Protein 1KBL (pdb70)

Solvent-accessible surface area: 34879 Å² total; per-residue (Å²): 89,87,24,12,40,64,3,88,73,5,58,43,103,50,83,82,32,4,0,6,29,1,2,14,9,1,19,0,34,93,44,66,14,50,18,9,50,0,0,2,0,0,7,97,0,1,62,44,6,61,110,39,62,98,122,23,36,122,79,0,49,67,30,0,35,114,10,3,66,35,0,30,133,101,52,66,74,138,13,6,35,66,96,44,6,5,6,0,7,1,31,1,2,3,62,22,34,4,15,28,22,47,36,39,2,23,0,0,0,0,10,69,83,0,1,64,2,15,8,146,129,46,62,44,62,56,0,0,19,6,0,4,10,11,0,0,31,27,8,0,37,16,20,55,108,8,63,74,54,86,0,54,146,37,14,69,56,12,18,137,135,87,52,36,151,80,40,69,70,8,62,17,98,18,3,85,104,0,4,96,84,0,20,56,18,7,101,151,45,44,159,44,106,101,1,20,43,109,19,101,82,0,0,9,16,0,0,90,9,4,0,132,21,13,38,21,102,68,14,21,18,20,7,65,33,59,53,16,41,8,117,64,4,1,0,0,3,0,7,19,20,17,14,3,0,40,16,122,80,0,2,11,3,20,0,9,2,2,29,0,12,77,0,119,114,34,25,21,8,8,3,5,20,17,0,4,29,54,26,0,65,27,10,79,56,119,20,44,77,2,75,73,1,93,121,72,30,79,112,7,22,128,81,0,50,67,37,0,55,84,0,8,143,67,43,91,10,0,0,7,0,33,2,5,2,28,106,42,116,6,46,0,36,6,1,37,81,4,82,40,1,0,57,0,7,0,65,0,1,1,33,0,27,92,86,64,36,8,69,49,75,52,0,0,60,78,6,87,5,82,11,1,62,24,23,15,79,66,66,17,30,86,68,23,45,193,90,22,102,79,20,17,62,26,65,38,0,0,34,31,32,0,12,0,45,0,22,7,50,8,115,41,0,63,48,6,74,120,167,68,42,88,0,0,0,0,52,88,56,6,31,32,115,13,2,62,1,0,100,11,10,64,0,0,0,0,23,39,5,1,32,8,4,21,2,0,25,8,0,3,42,47,7,18,6,0,0,0,28,0,53,123,1,151,39,69,123,168,53,82,29,1,104,3,69,75,118,50,7,43,60,16,57,73,0,0,0,16,1,71,66,0,87,0,6,106,26,70,12,102,61,79,81,20,94,55,60,44,17,1,85,90,0,2,94,16,0,54,128,32,35,102,4,111,0,19,1,34,2,23,52,48,123,52,0,86,44,0,35,144,10,20,5,61,1,0,0,15,0,125,0,22,46,1,0,82,74,96,75,16,20,64,38,0,29,87,2,8,13,19,139,44,69,117,35,46,49,118,2,1,80,70,0,23,87,69,0,39,36,33,0,47,43,2,8,130,12,0,110,36,88,46,3,0,0,30,7,7,15,5,4,10,42,77,1,1,2,110,60,116,128,71,12,42,102,3,4,160,89,45,71,54,78,57,69,82,0,84,62,48,10,95,125,31,115,40,201,100,69,45,99,17,66,29,3,0,74,3,13,51,65,54,32,7,6,2,81,6,1,0,55,0,0,0,24,0,0,4,29,3,73,109,112,61,52,71,89,14,58,1,20,0,0,2,2,3,0,10,52,59,143,38,1,84,94,1,35,66,24,0,49,128,18,0,77,80,0,24,166,96,61,73,27,121,16,108,30,70,0,0,0,6,0,5,22,31,116,0,0,87,36,0,46,31,0,0,99,31,0,53,13,1,0,0,4,0,61,28,0,0,24,30,53,60,63,30,23,102,140,92,0,55,182,61,17,64,68,74,19,140,61,87,110,44,79,35,42,7,2,35,56,4,35,76,114,25,0,0,116,22,0,88,51,0,6,140,61,0,62,112,52,71,109,51,1,110,0,0,0,5,2,56,0,1,1,18,31,26,0,0,61,21,0,38,122,22,29,11,40,11,0,0,0,46,17,79,61,0,2,7,0,22,0,4,0,0,23,1,25,61,82,88

Organism: Clostridium symbiosum (NCBI:txid1512)

Nearest PDB structures (foldseek):
  1kbl-assembly1_A  TM=1.001E+00  e=0.000E+00  [Clostridium] symbiosum
  1dik-assembly1_A  TM=9.945E-01  e=0.000E+00  [Clostridium] symbiosum
  1ggo-assembly1_A  TM=9.968E-01  e=0.000E+00  [Clostridium] symbiosum
  2r82-assembly1_A  TM=7.031E-01  e=0.000E+00  [Clostridium] symbiosum
  5jvn-assembly1_A  TM=7.095E-01  e=2.151E-92  Flaveria pringlei

CATH classification: 3.30.1490.20 (+5 more: 1.10.189.10, 3.50.30.10, 3.20.20.60)

Radius of gyration: 31.94 Å; Cα contacts (8 Å, |Δi|>4): 1907; chains: 1; bounding box: 61×63×100 Å

InterPro domains:
  IPR000121 PEP-utilising enzyme, C-terminal [PF02896] (520-869)
  IPR002192 Pyruvate phosphate dikinase, AMP/ATP-binding [PF01326] (17-293)
  IPR002192 Pyruvate phosphate dikinase, AMP/ATP-binding [PF01326] (303-349)
  IPR008279 PEP-utilising enzyme, mobile domain [PF00391] (422-503)
  IPR010121 Pyruvate, phosphate dikinase [PIRSF000853] (2-873)
  IPR010121 Pyruvate, phosphate dikinase [PTHR22931] (3-871)
  IPR010121 Pyruvate, phosphate dikinase [TIGR01828] (3-871)
  IPR013815 ATP-grasp fold, subdomain 1 [G3DSA:3.30.1490.20] (10-243)
  IPR015813 Pyruvate/Phosphoenolpyruvate kinase-like domain superfamily [SSF51621] (512-872)
  IPR018274 PEP-utilising enzyme, active site [PS00370] (450-461)
  IPR023151 PEP-utilising enzyme, conserved site [PS00742] (761-779)
  IPR036637 Phosphohistidine domain superfamily [SSF52009] (379-508)
  IPR040442 Pyruvate kinase-like domain superfamily [G3DSA:3.20.20.60] (532-874)

Structure (mmCIF, N/CA/C/O backbone):
data_1KBL
#
_entry.id   1KBL
#
_cell.length_a   89.837
_cell.length_b   58.838
_cell.length_c   102.949
_cell.angle_alpha   90.00
_cell.angle_beta   94.839
_cell.angle_gamma   90.00
#
_symmetry.space_group_name_H-M   'P 1 2 1'
#
loop_
_entity.id
_entity.type
_entity.pdbx_description
1 polymer 'PYRUVATE PHOSPHATE DIKINASE'
2 non-polymer 'AMMONIUM ION'
3 non-polymer 'SULFATE ION'
4 water water
#
loop_
_atom_site.group_PDB
_atom_site.id
_atom_site.type_symbol
_atom_site.label_atom_id
_atom_site.label_alt_id
_atom_site.label_comp_id
_atom_site.label_asym_id
_atom_site.label_entity_id
_atom_site.label_seq_id
_atom_site.pdbx_PDB_ins_code
_atom_site.Cartn_x
_atom_site.Cartn_y
_atom_site.Cartn_z
_atom_site.occupancy
_atom_site.B_iso_or_equiv
_atom_site.auth_seq_id
_atom_site.auth_comp_id
_atom_site.auth_asym_id
_atom_site.auth_atom_id
_atom_site.pdbx_PDB_model_num
ATOM 1 N N . ALA A 1 1 ? 9.930 34.997 -36.848 1.00 53.74 2 ALA A N 1
ATOM 2 C CA . ALA A 1 1 ? 10.962 35.592 -35.952 1.00 61.51 2 ALA A CA 1
ATOM 3 C C . ALA A 1 1 ? 12.318 35.579 -36.654 1.00 60.28 2 ALA A C 1
ATOM 4 O O . ALA A 1 1 ? 12.381 35.644 -37.878 1.00 65.33 2 ALA A O 1
ATOM 6 N N . LYS A 1 2 ? 13.396 35.542 -35.871 1.00 64.10 3 LYS A N 1
ATOM 7 C CA . LYS A 1 2 ? 14.767 35.436 -36.411 1.00 55.98 3 LYS A CA 1
ATOM 8 C C . LYS A 1 2 ? 15.279 34.067 -35.935 1.00 46.78 3 LYS A C 1
ATOM 9 O O . LYS A 1 2 ? 15.561 33.906 -34.767 1.00 39.17 3 LYS A O 1
ATOM 15 N N . TRP A 1 3 ? 15.367 33.102 -36.844 1.00 38.37 4 TRP A N 1
ATOM 16 C CA . TRP A 1 3 ? 15.768 31.719 -36.551 1.00 41.95 4 TRP A CA 1
ATOM 17 C C . TRP A 1 3 ? 17.227 31.343 -36.898 1.00 42.27 4 TRP A C 1
ATOM 18 O O . TRP A 1 3 ? 17.626 30.202 -36.688 1.00 39.46 4 TRP A O 1
ATOM 29 N N . VAL A 1 4 ? 17.997 32.279 -37.446 1.00 41.93 5 VAL A N 1
ATOM 30 C CA . VAL A 1 4 ? 19.363 31.977 -37.872 1.00 35.36 5 VAL A CA 1
ATOM 31 C C . VAL A 1 4 ? 20.313 33.138 -37.568 1.00 41.95 5 VAL A C 1
ATOM 32 O O . VAL A 1 4 ? 20.016 34.298 -37.847 1.00 47.66 5 VAL A O 1
ATOM 36 N N . TYR A 1 5 ? 21.453 32.829 -36.971 1.00 31.20 6 TYR A N 1
ATOM 37 C CA . TYR A 1 5 ? 22.433 33.853 -36.651 1.00 34.42 6 TYR A CA 1
ATOM 38 C C . TYR A 1 5 ? 23.749 33.461 -37.258 1.00 45.32 6 TYR A C 1
ATOM 39 O O . TYR A 1 5 ? 24.059 32.263 -37.372 1.00 40.64 6 TYR A O 1
ATOM 48 N N . LYS A 1 6 ? 24.494 34.464 -37.702 1.00 42.19 7 LYS A N 1
ATOM 49 C CA . LYS A 1 6 ? 25.806 34.242 -38.268 1.00 44.00 7 LYS A CA 1
ATOM 50 C C . LYS A 1 6 ? 26.659 34.115 -37.019 1.00 41.71 7 LYS A C 1
ATOM 51 O O . LYS A 1 6 ? 26.234 34.543 -35.953 1.00 36.34 7 LYS A O 1
ATOM 57 N N . PHE A 1 7 ? 27.859 33.555 -37.156 1.00 44.66 8 PHE A N 1
ATOM 58 C CA . PHE A 1 7 ? 28.728 33.373 -36.013 1.00 34.63 8 PHE A CA 1
ATOM 59 C C . PHE A 1 7 ? 29.068 34.701 -35.438 1.00 39.13 8 PHE A C 1
ATOM 60 O O . PHE A 1 7 ? 29.130 34.867 -34.199 1.00 34.73 8 PHE A O 1
ATOM 68 N N . GLU A 1 8 ? 29.286 35.653 -36.341 1.00 37.46 9 GLU A N 1
ATOM 69 C CA . GLU A 1 8 ? 29.665 37.009 -35.929 1.00 44.81 9 GLU A CA 1
ATOM 70 C C . GLU A 1 8 ? 28.579 37.708 -35.080 1.00 41.52 9 GLU A C 1
ATOM 71 O O . GLU A 1 8 ? 28.878 38.587 -34.287 1.00 49.15 9 GLU A O 1
ATOM 77 N N . GLU A 1 9 ? 27.328 37.269 -35.220 1.00 42.42 10 GLU A N 1
ATOM 78 C CA . GLU A 1 9 ? 26.217 37.851 -34.467 1.00 43.90 10 GLU A CA 1
ATOM 79 C C . GLU A 1 9 ? 26.005 37.221 -33.091 1.00 50.44 10 GLU A C 1
ATOM 80 O O . GLU A 1 9 ? 25.069 37.584 -32.385 1.00 45.31 10 GLU A O 1
ATOM 86 N N . GLY A 1 10 ? 26.848 36.265 -32.702 1.00 49.16 11 GLY A N 1
ATOM 87 C CA . GLY A 1 10 ? 26.639 35.651 -31.407 1.00 50.37 11 GLY A CA 1
ATOM 88 C C . GLY A 1 10 ? 27.796 35.765 -30.444 1.00 44.88 11 GLY A C 1
ATOM 89 O O . GLY A 1 10 ? 28.815 36.358 -30.759 1.00 49.27 11 GLY A O 1
ATOM 90 N N . ASN A 1 11 ? 27.608 35.217 -29.250 1.00 46.07 12 ASN A N 1
ATOM 91 C CA . ASN A 1 11 ? 28.635 35.171 -28.206 1.00 47.40 12 ASN A CA 1
ATOM 92 C C . ASN A 1 11 ? 28.283 34.069 -27.200 1.00 51.85 12 ASN A C 1
ATOM 93 O O . ASN A 1 11 ? 27.212 33.431 -27.293 1.00 42.40 12 ASN A O 1
ATOM 98 N N . ALA A 1 12 ? 29.198 33.867 -26.247 1.00 47.23 13 ALA A N 1
ATOM 99 C CA . ALA A 1 12 ? 29.043 32.859 -25.197 1.00 54.13 13 ALA A CA 1
ATOM 100 C C . ALA A 1 12 ? 27.772 33.042 -24.352 1.00 51.94 13 ALA A C 1
ATOM 101 O O . ALA A 1 12 ? 27.226 32.072 -23.838 1.00 52.62 13 ALA A O 1
ATOM 103 N N . SER A 1 13 ? 27.286 34.275 -24.223 1.00 50.19 14 SER A N 1
ATOM 104 C CA . SER A 1 13 ? 26.104 34.504 -23.403 1.00 48.36 14 SER A CA 1
ATOM 105 C C . SER A 1 13 ? 24.802 33.994 -24.042 1.00 46.55 14 SER A C 1
ATOM 106 O O . SER A 1 13 ? 23.818 33.773 -23.345 1.00 49.16 14 SER A O 1
ATOM 109 N N . MET A 1 14 ? 24.810 33.809 -25.361 1.00 41.27 15 MET A N 1
ATOM 110 C CA . MET A 1 14 ? 23.635 33.373 -26.123 1.00 42.54 15 MET A CA 1
ATOM 111 C C . MET A 1 14 ? 23.514 31.843 -26.235 1.00 37.37 15 MET A C 1
ATOM 112 O O . MET A 1 14 ? 22.850 31.298 -27.109 1.00 44.06 15 MET A O 1
ATOM 117 N N . ARG A 1 15 ? 24.190 31.177 -25.320 1.00 36.18 16 ARG A N 1
ATOM 118 C CA . ARG A 1 15 ? 24.213 29.735 -25.274 1.00 36.48 16 ARG A CA 1
ATOM 119 C C . ARG A 1 15 ? 22.871 29.036 -25.341 1.00 39.35 16 ARG A C 1
ATOM 120 O O . ARG A 1 15 ? 22.708 28.061 -26.077 1.00 38.39 16 ARG A O 1
ATOM 128 N N . ASN A 1 16 ? 21.901 29.525 -24.574 1.00 39.11 17 ASN A N 1
ATOM 129 C CA . ASN A 1 16 ? 20.594 28.898 -24.562 1.00 31.96 17 ASN A CA 1
ATOM 130 C C . ASN A 1 16 ? 19.946 28.948 -25.926 1.00 31.29 17 ASN A C 1
ATOM 131 O O . ASN A 1 16 ? 19.177 28.077 -26.265 1.00 27.96 17 ASN A O 1
ATOM 136 N N . LEU A 1 17 ? 20.276 29.950 -26.731 1.00 34.06 18 LEU A N 1
ATOM 137 C CA . LEU A 1 17 ? 19.683 30.067 -28.074 1.00 33.56 18 LEU A CA 1
ATOM 138 C C . LEU A 1 17 ? 20.531 29.435 -29.182 1.00 26.48 18 LEU A C 1
ATOM 139 O O . LEU A 1 17 ? 20.005 28.902 -30.146 1.00 29.16 18 LEU A O 1
ATOM 144 N N . LEU A 1 18 ? 21.850 29.512 -29.054 1.00 28.94 19 LEU A N 1
ATOM 145 C CA . LEU A 1 18 ? 22.703 29.026 -30.094 1.00 27.71 19 LEU A CA 1
ATOM 146 C C . LEU A 1 18 ? 23.199 27.623 -29.781 1.00 36.65 19 LEU A C 1
ATOM 147 O O . LEU A 1 18 ? 23.694 26.938 -30.670 1.00 32.63 19 LEU A O 1
ATOM 152 N N . GLY A 1 19 ? 23.016 27.193 -28.532 1.00 35.08 20 GLY A N 1
ATOM 153 C CA . GLY A 1 19 ? 23.523 25.893 -28.108 1.00 37.85 20 GLY A CA 1
ATOM 154 C C . GLY A 1 19 ? 24.993 26.110 -27.736 1.00 37.85 20 GLY A C 1
ATOM 155 O O . GLY A 1 19 ? 25.562 27.102 -28.147 1.00 27.66 20 GLY A O 1
ATOM 156 N N . GLY A 1 20 ? 25.624 25.222 -26.968 1.00 32.03 21 GLY A N 1
ATOM 157 C CA . GLY A 1 20 ? 27.009 25.458 -26.603 1.00 22.06 21 GLY A CA 1
ATOM 158 C C . GLY A 1 20 ? 27.957 25.470 -27.794 1.00 26.52 21 GLY A C 1
ATOM 159 O O . GLY A 1 20 ? 28.829 26.297 -27.851 1.00 28.32 21 GLY A O 1
ATOM 160 N N . LYS A 1 21 ? 27.777 24.592 -28.771 1.00 24.75 22 LYS A N 1
ATOM 161 C CA . LYS A 1 21 ? 28.697 24.593 -29.920 1.00 24.50 22 LYS A CA 1
ATOM 162 C C . LYS A 1 21 ? 28.584 25.904 -30.696 1.00 27.09 22 LYS A C 1
ATOM 163 O O . LYS A 1 21 ? 29.599 26.491 -31.043 1.00 27.16 22 LYS A O 1
ATOM 169 N N . GLY A 1 22 ? 27.355 26.348 -30.996 1.00 27.28 23 GLY A N 1
ATOM 170 C CA . GLY A 1 22 ? 27.194 27.612 -31.704 1.00 28.68 23 GLY A CA 1
ATOM 171 C C . GLY A 1 22 ? 27.732 28.796 -30.928 1.00 31.13 23 GLY A C 1
ATOM 172 O O . GLY A 1 22 ? 28.378 29.673 -31.506 1.00 35.81 23 GLY A O 1
ATOM 173 N N . CYS A 1 23 ? 27.517 28.848 -29.613 1.00 27.35 24 CYS A N 1
ATOM 174 C CA . CYS A 1 23 ? 28.014 30.014 -28.929 1.00 24.28 24 CYS A CA 1
ATOM 175 C C . CYS A 1 23 ? 29.511 30.017 -28.868 1.00 33.96 24 CYS A C 1
ATOM 176 O O . CYS A 1 23 ? 30.128 31.103 -28.877 1.00 24.61 24 CYS A O 1
ATOM 179 N N . ASN A 1 24 ? 30.124 28.824 -28.826 1.00 19.59 25 ASN A N 1
ATOM 180 C CA . ASN A 1 24 ? 31.586 28.748 -28.818 1.00 20.91 25 ASN A CA 1
ATOM 181 C C . ASN A 1 24 ? 32.152 29.049 -30.210 1.00 21.93 25 ASN A C 1
ATOM 182 O O . ASN A 1 24 ? 33.228 29.633 -30.340 1.00 31.90 25 ASN A O 1
ATOM 187 N N . LEU A 1 25 ? 31.447 28.667 -31.257 1.00 25.01 26 LEU A N 1
ATOM 188 C CA . LEU A 1 25 ? 31.930 29.022 -32.579 1.00 26.94 26 LEU A CA 1
ATOM 189 C C . LEU A 1 25 ? 31.911 30.571 -32.686 1.00 31.28 26 LEU A C 1
ATOM 190 O O . LEU A 1 25 ? 32.833 31.183 -33.231 1.00 30.42 26 LEU A O 1
ATOM 195 N N . ALA A 1 26 ? 30.868 31.185 -32.146 1.00 36.92 27 ALA A N 1
ATOM 196 C CA . ALA A 1 26 ? 30.689 32.646 -32.179 1.00 29.13 27 ALA A CA 1
ATOM 197 C C . ALA A 1 26 ? 31.815 33.326 -31.427 1.00 34.06 27 ALA A C 1
ATOM 198 O O . ALA A 1 26 ? 32.478 34.233 -31.919 1.00 39.04 27 ALA A O 1
ATOM 200 N N . GLU A 1 27 ? 32.042 32.842 -30.219 1.00 37.46 28 GLU A N 1
ATOM 201 C CA . GLU A 1 27 ? 33.058 33.366 -29.347 1.00 35.46 28 GLU A CA 1
ATOM 202 C C . GLU A 1 27 ? 34.479 33.306 -29.957 1.00 39.47 28 GLU A C 1
ATOM 203 O O . GLU A 1 27 ? 35.288 34.249 -29.798 1.00 36.04 28 GLU A O 1
ATOM 209 N N . MET A 1 28 ? 34.801 32.221 -30.668 1.00 35.97 29 MET A N 1
ATOM 210 C CA . MET A 1 28 ? 36.127 32.105 -31.278 1.00 34.50 29 MET A CA 1
ATOM 211 C C . MET A 1 28 ? 36.163 33.027 -32.474 1.00 29.36 29 MET A C 1
ATOM 212 O O . MET A 1 28 ? 37.222 33.474 -32.880 1.00 31.76 29 MET A O 1
ATOM 217 N N . THR A 1 29 ? 35.011 33.247 -33.095 1.00 29.80 30 THR A N 1
ATOM 218 C CA . THR A 1 29 ? 34.985 34.158 -34.235 1.00 40.96 30 THR A CA 1
ATOM 219 C C . THR A 1 29 ? 35.347 35.554 -33.705 1.00 37.69 30 THR A C 1
ATOM 220 O O . THR A 1 29 ? 36.211 36.215 -34.245 1.00 40.97 30 THR A O 1
ATOM 224 N N . ILE A 1 30 ? 34.692 35.951 -32.619 1.00 40.64 31 ILE A N 1
ATOM 225 C CA . ILE A 1 30 ? 34.881 37.235 -31.925 1.00 36.61 31 ILE A CA 1
ATOM 226 C C . ILE A 1 30 ? 36.336 37.425 -31.560 1.00 41.65 31 ILE A C 1
ATOM 227 O O . ILE A 1 30 ? 36.837 38.540 -31.492 1.00 42.94 31 ILE A O 1
ATOM 232 N N . LEU A 1 31 ? 37.031 36.320 -31.319 1.00 42.78 32 LEU A N 1
ATOM 233 C CA . LEU A 1 31 ? 38.447 36.391 -30.960 1.00 37.13 32 LEU A CA 1
ATOM 234 C C . LEU A 1 31 ? 39.314 36.477 -32.208 1.00 35.02 32 LEU A C 1
ATOM 235 O O . LEU A 1 31 ? 40.531 36.612 -32.091 1.00 43.64 32 LEU A O 1
ATOM 240 N N . GLY A 1 32 ? 38.714 36.380 -33.401 1.00 27.07 33 GLY A N 1
ATOM 241 C CA . GLY A 1 32 ? 39.548 36.479 -34.594 1.00 25.84 33 GLY A CA 1
ATOM 242 C C . GLY A 1 32 ? 40.272 35.181 -34.967 1.00 44.46 33 GLY A C 1
ATOM 243 O O . GLY A 1 32 ? 41.185 35.181 -35.803 1.00 36.47 33 GLY A O 1
ATOM 244 N N . MET A 1 33 ? 39.848 34.056 -34.379 1.00 36.73 34 MET A N 1
ATOM 245 C CA . MET A 1 33 ? 40.505 32.787 -34.687 1.00 39.26 34 MET A CA 1
ATOM 246 C C . MET A 1 33 ? 40.176 32.250 -36.082 1.00 32.82 34 MET A C 1
ATOM 247 O O . MET A 1 33 ? 39.146 32.586 -36.689 1.00 35.70 34 MET A O 1
ATOM 252 N N . PRO A 1 34 ? 41.061 31.415 -36.618 1.00 34.90 35 PRO A N 1
ATOM 253 C CA . PRO A 1 34 ? 40.889 30.820 -37.938 1.00 32.72 35 PRO A CA 1
ATOM 254 C C . PRO A 1 34 ? 39.803 29.773 -37.863 1.00 38.67 35 PRO A C 1
ATOM 255 O O . PRO A 1 34 ? 40.087 28.557 -37.818 1.00 36.76 35 PRO A O 1
ATOM 259 N N . ILE A 1 35 ? 38.571 30.271 -37.843 1.00 34.49 36 ILE A N 1
ATOM 260 C CA . ILE A 1 35 ? 37.364 29.479 -37.804 1.00 38.55 36 ILE A CA 1
ATOM 261 C C . ILE A 1 35 ? 36.619 29.645 -39.124 1.00 39.80 36 ILE A C 1
ATOM 262 O O . ILE A 1 35 ? 36.298 30.749 -39.526 1.00 35.97 36 ILE A O 1
ATOM 267 N N . PRO A 1 36 ? 36.299 28.549 -39.786 1.00 29.91 37 PRO A N 1
ATOM 268 C CA . PRO A 1 36 ? 35.572 28.637 -41.060 1.00 27.10 37 PRO A CA 1
ATOM 269 C C . PRO A 1 36 ? 34.222 29.237 -40.708 1.00 33.79 37 PRO A C 1
ATOM 270 O O . PRO A 1 36 ? 33.597 28.852 -39.691 1.00 29.30 37 PRO A O 1
ATOM 274 N N . GLN A 1 37 ? 33.775 30.169 -41.541 1.00 39.81 38 GLN A N 1
ATOM 275 C CA . GLN A 1 37 ? 32.520 30.874 -41.353 1.00 33.76 38 GLN A CA 1
ATOM 276 C C . GLN A 1 37 ? 31.272 30.036 -41.486 1.00 32.57 38 GLN A C 1
ATOM 277 O O . GLN A 1 37 ? 31.210 29.078 -42.260 1.00 38.43 38 GLN A O 1
ATOM 283 N N . GLY A 1 38 ? 30.251 30.401 -40.729 1.00 33.12 39 GLY A N 1
ATOM 284 C CA . GLY A 1 38 ? 29.027 29.649 -40.833 1.00 31.61 39 GLY A CA 1
ATOM 285 C C . GLY A 1 38 ? 27.974 30.307 -40.014 1.00 35.89 39 GLY A C 1
ATOM 286 O O . GLY A 1 38 ? 28.141 31.464 -39.563 1.00 35.21 39 GLY A O 1
ATOM 287 N N . PHE A 1 39 ? 26.896 29.575 -39.795 1.00 31.64 40 PHE A N 1
ATOM 288 C CA . PHE A 1 39 ? 25.801 30.136 -39.031 1.00 33.53 40 PHE A CA 1
ATOM 289 C C . PHE A 1 39 ? 25.100 29.093 -38.226 1.00 34.46 40 PHE A C 1
ATOM 290 O O . PHE A 1 39 ? 25.301 27.892 -38.452 1.00 33.67 40 PHE A O 1
ATOM 298 N N . THR A 1 40 ? 24.209 29.544 -37.349 1.00 31.43 41 THR A N 1
ATOM 299 C CA . THR A 1 40 ? 23.474 28.668 -36.486 1.00 29.54 41 THR A CA 1
ATOM 300 C C . THR A 1 40 ? 21.959 28.810 -36.589 1.00 36.57 41 THR A C 1
ATOM 301 O O . THR A 1 40 ? 21.433 29.927 -36.570 1.00 30.91 41 THR A O 1
ATOM 305 N N . VAL A 1 41 ? 21.271 27.679 -36.739 1.00 24.36 42 VAL A N 1
ATOM 306 C CA . VAL A 1 41 ? 19.804 27.635 -36.736 1.00 33.17 42 VAL A CA 1
ATOM 307 C C . VAL A 1 41 ? 19.588 27.385 -35.235 1.00 37.61 42 VAL A C 1
ATOM 308 O O . VAL A 1 41 ? 20.048 26.364 -34.699 1.00 34.16 42 VAL A O 1
ATOM 312 N N . THR A 1 42 ? 18.872 28.290 -34.574 1.00 38.15 43 THR A N 1
ATOM 313 C CA . THR A 1 42 ? 18.644 28.249 -33.103 1.00 34.27 43 THR A CA 1
ATOM 314 C C . THR A 1 42 ? 17.840 27.107 -32.468 1.00 30.79 43 THR A C 1
ATOM 315 O O . THR A 1 42 ? 17.112 26.371 -33.121 1.00 27.10 43 THR A O 1
ATOM 319 N N . THR A 1 43 ? 17.991 26.983 -31.155 1.00 30.51 44 THR A N 1
ATOM 320 C CA . THR A 1 43 ? 17.245 26.007 -30.408 1.00 27.09 44 THR A CA 1
ATOM 321 C C . THR A 1 43 ? 15.762 26.320 -30.499 1.00 36.62 44 THR A C 1
ATOM 322 O O . THR A 1 43 ? 14.942 25.414 -30.465 1.00 30.73 44 THR A O 1
ATOM 326 N N . GLU A 1 44 ? 15.424 27.600 -30.624 1.00 33.97 45 GLU A N 1
ATOM 327 C CA . GLU A 1 44 ? 14.017 27.991 -30.765 1.00 38.62 45 GLU A CA 1
ATOM 328 C C . GLU A 1 44 ? 13.408 27.437 -32.046 1.00 37.12 45 GLU A C 1
ATOM 329 O O . GLU A 1 44 ? 12.234 27.023 -32.060 1.00 33.78 45 GLU A O 1
ATOM 335 N N . ALA A 1 45 ? 14.222 27.375 -33.107 1.00 34.49 46 ALA A N 1
ATOM 336 C CA . ALA A 1 45 ? 13.784 26.826 -34.389 1.00 32.03 46 ALA A CA 1
ATOM 337 C C . ALA A 1 45 ? 13.374 25.367 -34.168 1.00 38.45 46 ALA A C 1
ATOM 338 O O . ALA A 1 45 ? 12.425 24.877 -34.810 1.00 34.54 46 ALA A O 1
ATOM 340 N N . CYS A 1 46 ? 14.075 24.689 -33.243 1.00 35.46 47 CYS A N 1
ATOM 341 C CA . CYS A 1 46 ? 13.791 23.278 -32.922 1.00 33.19 47 CYS A CA 1
ATOM 342 C C . CYS A 1 46 ? 12.434 23.166 -32.179 1.00 32.99 47 CYS A C 1
ATOM 343 O O . CYS A 1 46 ? 11.654 22.208 -32.350 1.00 33.61 47 CYS A O 1
ATOM 346 N N . THR A 1 47 ? 12.145 24.148 -31.348 1.00 33.01 48 THR A N 1
ATOM 347 C CA . THR A 1 47 ? 10.883 24.100 -30.594 1.00 38.08 48 THR A CA 1
ATOM 348 C C . THR A 1 47 ? 9.768 24.372 -31.624 1.00 37.75 48 THR A C 1
ATOM 349 O O . THR A 1 47 ? 8.758 23.670 -31.681 1.00 38.60 48 THR A O 1
ATOM 353 N N . GLU A 1 48 ? 10.008 25.359 -32.476 1.00 38.37 49 GLU A N 1
ATOM 354 C CA . GLU A 1 48 ? 9.084 25.721 -33.562 1.00 44.12 49 GLU A CA 1
ATOM 355 C C . GLU A 1 48 ? 8.777 24.495 -34.470 1.00 44.19 49 GLU A C 1
ATOM 356 O O . GLU A 1 48 ? 7.635 24.233 -34.841 1.00 42.05 49 GLU A O 1
ATOM 362 N N . TYR A 1 49 ? 9.812 23.743 -34.824 1.00 36.94 50 TYR A N 1
ATOM 363 C CA . TYR A 1 49 ? 9.651 22.542 -35.630 1.00 38.24 50 TYR A CA 1
ATOM 364 C C . TYR A 1 49 ? 8.697 21.606 -34.903 1.00 33.50 50 TYR A C 1
ATOM 365 O O . TYR A 1 49 ? 7.798 21.027 -35.496 1.00 38.85 50 TYR A O 1
ATOM 374 N N . TYR A 1 50 ? 8.891 21.490 -33.595 1.00 36.91 51 TYR A N 1
ATOM 375 C CA . TYR A 1 50 ? 8.058 20.623 -32.784 1.00 41.65 51 TYR A CA 1
ATOM 376 C C . TYR A 1 50 ? 6.637 21.150 -32.565 1.00 42.71 51 TYR A C 1
ATOM 377 O O . TYR A 1 50 ? 5.690 20.379 -32.371 1.00 37.75 51 TYR A O 1
ATOM 386 N N . ASN A 1 51 ? 6.482 22.468 -32.628 1.00 51.83 52 ASN A N 1
ATOM 387 C CA . ASN A 1 51 ? 5.163 23.077 -32.484 1.00 50.03 52 ASN A CA 1
ATOM 388 C C . ASN A 1 51 ? 4.405 23.141 -33.812 1.00 50.74 52 ASN A C 1
ATOM 389 O O . ASN A 1 51 ? 3.280 23.656 -33.868 1.00 47.96 52 ASN A O 1
ATOM 394 N N . SER A 1 52 ? 5.007 22.628 -34.879 1.00 39.19 53 SER A N 1
ATOM 395 C CA . SER A 1 52 ? 4.357 22.674 -36.185 1.00 39.43 53 SER A CA 1
ATOM 396 C C . SER A 1 52 ? 4.133 21.279 -36.703 1.00 42.68 53 SER A C 1
ATOM 397 O O . SER A 1 52 ? 4.196 21.017 -37.905 1.00 46.48 53 SER A O 1
ATOM 400 N N . GLY A 1 53 ? 3.864 20.374 -35.781 1.00 42.76 54 GLY A N 1
ATOM 401 C CA . GLY A 1 53 ? 3.656 19.009 -36.192 1.00 39.14 54 GLY A CA 1
ATOM 402 C C . GLY A 1 53 ? 4.896 18.550 -36.909 1.00 46.99 54 GLY A C 1
ATOM 403 O O . GLY A 1 53 ? 4.803 18.266 -38.093 1.00 47.33 54 GLY A O 1
ATOM 404 N N . LYS A 1 54 ? 6.036 18.525 -36.197 1.00 47.92 55 LYS A N 1
ATOM 405 C CA . LYS A 1 54 ? 7.356 18.079 -36.694 1.00 46.75 55 LYS A CA 1
ATOM 406 C C . LYS A 1 54 ? 7.637 18.374 -38.164 1.00 44.11 55 LYS A C 1
ATOM 407 O O . LYS A 1 54 ? 7.765 17.458 -38.995 1.00 44.58 55 LYS A O 1
ATOM 413 N N . GLN A 1 55 ? 7.736 19.668 -38.464 1.00 46.98 56 GLN A N 1
ATOM 414 C CA . GLN A 1 55 ? 7.980 20.171 -39.810 1.00 45.01 56 GLN A CA 1
ATOM 415 C C . GLN A 1 55 ? 8.670 21.525 -39.790 1.00 46.14 56 GLN A C 1
ATOM 416 O O . GLN A 1 55 ? 8.396 22.356 -38.924 1.00 42.34 56 GLN A O 1
ATOM 422 N N . ILE A 1 56 ? 9.565 21.752 -40.748 1.00 40.09 57 ILE A N 1
ATOM 423 C CA . ILE A 1 56 ? 10.250 23.041 -40.842 1.00 52.71 57 ILE A CA 1
ATOM 424 C C . ILE A 1 56 ? 9.282 24.028 -41.475 1.00 48.11 57 ILE A C 1
ATOM 425 O O . ILE A 1 56 ? 8.729 23.750 -42.536 1.00 49.41 57 ILE A O 1
ATOM 430 N N . THR A 1 57 ? 9.082 25.169 -40.827 1.00 46.92 58 THR A N 1
ATOM 431 C CA . THR A 1 57 ? 8.179 26.165 -41.358 1.00 51.56 58 THR A CA 1
ATOM 432 C C . THR A 1 57 ? 8.840 26.918 -42.470 1.00 50.56 58 THR A C 1
ATOM 433 O O . THR A 1 57 ? 10.056 27.008 -42.540 1.00 53.05 58 THR A O 1
ATOM 437 N N . GLN A 1 58 ? 8.008 27.479 -43.334 1.00 56.23 59 GLN A N 1
ATOM 438 C CA . GLN A 1 58 ? 8.464 28.233 -44.488 1.00 53.28 59 GLN A CA 1
ATOM 439 C C . GLN A 1 58 ? 9.468 29.302 -44.132 1.00 46.93 59 GLN A C 1
ATOM 440 O O . GLN A 1 58 ? 10.480 29.465 -44.815 1.00 42.10 59 GLN A O 1
ATOM 446 N N . GLU A 1 59 ? 9.175 30.033 -43.065 1.00 46.27 60 GLU A N 1
ATOM 447 C CA . GLU A 1 59 ? 10.023 31.133 -42.610 1.00 48.88 60 GLU A CA 1
ATOM 448 C C . GLU A 1 59 ? 11.424 30.667 -42.223 1.00 50.38 60 GLU A C 1
ATOM 449 O O . GLU A 1 59 ? 12.426 31.324 -42.516 1.00 46.36 60 GLU A O 1
ATOM 455 N N . ILE A 1 60 ? 11.492 29.514 -41.574 1.00 49.30 61 ILE A N 1
ATOM 456 C CA . ILE A 1 60 ? 12.783 29.014 -41.148 1.00 49.20 61 ILE A CA 1
ATOM 457 C C . ILE A 1 60 ? 13.624 28.615 -42.340 1.00 47.22 61 ILE A C 1
ATOM 458 O O . ILE A 1 60 ? 14.780 29.032 -42.474 1.00 54.14 61 ILE A O 1
ATOM 463 N N . GLN A 1 61 ? 13.044 27.821 -43.216 1.00 49.01 62 GLN A N 1
ATOM 464 C CA . GLN A 1 61 ? 13.771 27.411 -44.390 1.00 41.50 62 GLN A CA 1
ATOM 465 C C . GLN A 1 61 ? 14.232 28.632 -45.183 1.00 45.10 62 GLN A C 1
ATOM 466 O O . GLN A 1 61 ? 15.378 28.710 -45.671 1.00 38.62 62 GLN A O 1
ATOM 472 N N . ASP A 1 62 ? 13.344 29.615 -45.293 1.00 45.92 63 ASP A N 1
ATOM 473 C CA . ASP A 1 62 ? 13.716 30.818 -46.010 1.00 42.55 63 ASP A CA 1
ATOM 474 C C . ASP A 1 62 ? 14.979 31.379 -45.387 1.00 40.93 63 ASP A C 1
ATOM 475 O O . ASP A 1 62 ? 15.909 31.781 -46.091 1.00 43.85 63 ASP A O 1
ATOM 480 N N . GLN A 1 63 ? 15.018 31.415 -44.062 1.00 39.00 64 GLN A N 1
ATOM 481 C CA . GLN A 1 63 ? 16.168 32.007 -43.408 1.00 41.08 64 GLN A CA 1
ATOM 482 C C . GLN A 1 63 ? 17.475 31.217 -43.458 1.00 39.15 64 GLN A C 1
ATOM 483 O O . GLN A 1 63 ? 18.566 31.804 -43.383 1.00 38.66 64 GLN A O 1
ATOM 489 N N . ILE A 1 64 ? 17.344 29.899 -43.569 1.00 40.07 65 ILE A N 1
ATOM 490 C CA . ILE A 1 64 ? 18.471 29.006 -43.716 1.00 37.61 65 ILE A CA 1
ATOM 491 C C . ILE A 1 64 ? 19.094 29.302 -45.086 1.00 39.46 65 ILE A C 1
ATOM 492 O O . ILE A 1 64 ? 20.298 29.580 -45.202 1.00 40.21 65 ILE A O 1
ATOM 497 N N . PHE A 1 65 ? 18.262 29.236 -46.126 1.00 37.54 66 PHE A N 1
ATOM 498 C CA . PHE A 1 65 ? 18.746 29.474 -47.491 1.00 41.87 66 PHE A CA 1
ATOM 499 C C . PHE A 1 65 ? 19.318 30.876 -47.616 1.00 43.91 66 PHE A C 1
ATOM 500 O O . PHE A 1 65 ? 20.325 31.093 -48.275 1.00 49.86 66 PHE A O 1
ATOM 508 N N . GLU A 1 66 ? 18.691 31.837 -46.969 1.00 47.29 67 GLU A N 1
ATOM 509 C CA . GLU A 1 66 ? 19.236 33.178 -47.026 1.00 47.47 67 GLU A CA 1
ATOM 510 C C . GLU A 1 66 ? 20.687 33.125 -46.555 1.00 47.30 67 GLU A C 1
ATOM 511 O O . GLU A 1 66 ? 21.581 33.587 -47.277 1.00 47.82 67 GLU A O 1
ATOM 517 N N . ALA A 1 67 ? 20.918 32.569 -45.347 1.00 41.89 68 ALA A N 1
ATOM 518 C CA . ALA A 1 67 ? 22.274 32.520 -44.767 1.00 36.21 68 ALA A CA 1
ATOM 519 C C . ALA A 1 67 ? 23.234 31.748 -45.673 1.00 39.01 68 ALA A C 1
ATOM 520 O O . ALA A 1 67 ? 24.411 32.117 -45.820 1.00 41.72 68 ALA A O 1
ATOM 522 N N . ILE A 1 68 ? 22.722 30.690 -46.295 1.00 35.33 69 ILE A N 1
ATOM 523 C CA . ILE A 1 68 ? 23.520 29.923 -47.229 1.00 40.63 69 ILE A CA 1
ATOM 524 C C . ILE A 1 68 ? 23.980 30.896 -48.314 1.00 43.51 69 ILE A C 1
ATOM 525 O O . ILE A 1 68 ? 25.137 30.882 -48.729 1.00 38.01 69 ILE A O 1
ATOM 530 N N . THR A 1 69 ? 23.081 31.777 -48.750 1.00 41.97 70 TH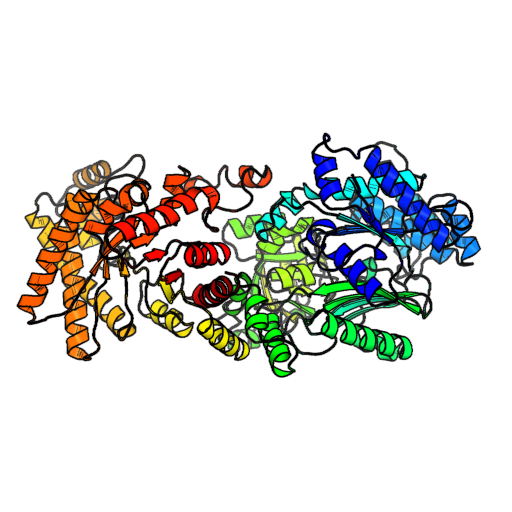R A N 1
ATOM 531 C CA . THR A 1 69 ? 23.451 32.728 -49.795 1.00 44.88 70 THR A CA 1
ATOM 532 C C . THR A 1 69 ? 24.546 33.641 -49.256 1.00 38.21 70 THR A C 1
ATOM 533 O O . THR A 1 69 ? 25.525 33.955 -49.965 1.00 39.13 70 THR A O 1
ATOM 537 N N . TRP A 1 70 ? 24.404 34.041 -47.995 1.00 34.21 71 TRP A N 1
ATOM 538 C CA . TRP A 1 70 ? 25.419 34.874 -47.391 1.00 39.75 71 TRP A CA 1
ATOM 539 C C . TRP A 1 70 ? 26.774 34.157 -47.419 1.00 43.31 71 TRP A C 1
ATOM 540 O O . TRP A 1 70 ? 27.823 34.796 -47.627 1.00 40.18 71 TRP A O 1
ATOM 551 N N . LEU A 1 71 ? 26.747 32.835 -47.192 1.00 43.97 72 LEU A N 1
ATOM 552 C CA . LEU A 1 71 ? 27.983 32.026 -47.158 1.00 45.34 72 LEU A CA 1
ATOM 553 C C . LEU A 1 71 ? 28.635 32.015 -48.513 1.00 37.87 72 LEU A C 1
ATOM 554 O O . LEU A 1 71 ? 29.846 32.150 -48.642 1.00 45.03 72 LEU A O 1
ATOM 559 N N . GLU A 1 72 ? 27.819 31.828 -49.531 1.00 44.23 73 GLU A N 1
ATOM 560 C CA . GLU A 1 72 ? 28.293 31.809 -50.903 1.00 45.97 73 GLU A CA 1
ATOM 561 C C . GLU A 1 72 ? 29.045 33.064 -51.329 1.00 45.93 73 GLU A C 1
ATOM 562 O O . GLU A 1 72 ? 30.085 32.976 -51.982 1.00 50.23 73 GLU A O 1
ATOM 568 N N . GLU A 1 73 ? 28.494 34.220 -50.970 1.00 49.78 74 GLU A N 1
ATOM 569 C CA . GLU A 1 73 ? 29.080 35.514 -51.286 1.00 52.65 74 GLU A CA 1
ATOM 570 C C . GLU A 1 73 ? 30.447 35.686 -50.671 1.00 51.32 74 GLU A C 1
ATOM 571 O O . GLU A 1 73 ? 31.370 36.223 -51.299 1.00 48.30 74 GLU A O 1
ATOM 577 N N . LEU A 1 74 ? 30.577 35.248 -49.428 1.00 49.92 75 LEU A N 1
ATOM 578 C CA . LEU A 1 74 ? 31.853 35.341 -48.740 1.00 46.94 75 LEU A CA 1
ATOM 579 C C . LEU A 1 74 ? 32.896 34.491 -49.455 1.00 50.25 75 LEU A C 1
ATOM 580 O O . LEU A 1 74 ? 34.009 34.947 -49.717 1.00 49.62 75 LEU A O 1
ATOM 585 N N . ASN A 1 75 ? 32.518 33.247 -49.768 1.00 57.45 76 ASN A N 1
ATOM 586 C CA . ASN A 1 75 ? 33.393 32.269 -50.445 1.00 56.61 76 ASN A CA 1
ATOM 587 C C . ASN A 1 75 ? 33.612 32.468 -51.956 1.00 58.99 76 ASN A C 1
ATOM 588 O O . ASN A 1 75 ? 34.658 32.092 -52.502 1.00 56.67 76 ASN A O 1
ATOM 593 N N . GLY A 1 76 ? 32.627 33.056 -52.628 1.00 58.46 77 GLY A N 1
ATOM 594 C CA . GLY A 1 76 ? 32.725 33.219 -54.067 1.00 54.37 77 GLY A CA 1
ATOM 595 C C . GLY A 1 76 ? 32.291 31.930 -54.760 1.00 55.24 77 GLY A C 1
ATOM 596 O O . GLY A 1 76 ? 32.510 31.773 -55.947 1.00 64.28 77 GLY A O 1
ATOM 597 N N . LYS A 1 77 ? 31.686 30.990 -54.034 1.00 53.24 78 LYS A N 1
ATOM 598 C CA . LYS A 1 77 ? 31.229 29.746 -54.663 1.00 44.52 78 LYS A CA 1
ATOM 599 C C . LYS A 1 77 ? 29.771 29.456 -54.301 1.00 44.80 78 LYS A C 1
ATOM 600 O O . LYS A 1 77 ? 29.330 29.746 -53.175 1.00 41.19 78 LYS A O 1
ATOM 606 N N . LYS A 1 78 ? 29.040 28.847 -55.236 1.00 43.52 79 LYS A N 1
ATOM 607 C CA . LYS A 1 78 ? 27.635 28.479 -55.007 1.00 42.36 79 LYS A CA 1
ATOM 608 C C . LYS A 1 78 ? 27.536 27.068 -54.409 1.00 46.92 79 LYS A C 1
ATOM 609 O O . LYS A 1 78 ? 28.177 26.080 -54.860 1.00 38.36 79 LYS A O 1
ATOM 615 N N . PHE A 1 79 ? 26.697 27.003 -53.388 1.00 40.89 80 PHE A N 1
ATOM 616 C CA . PHE A 1 79 ? 26.462 25.813 -52.611 1.00 43.28 80 PHE A CA 1
ATOM 617 C C . PHE A 1 79 ? 26.136 24.596 -53.455 1.00 38.92 80 PHE A C 1
ATOM 618 O O . PHE A 1 79 ? 25.103 24.549 -54.096 1.00 43.35 80 PHE A O 1
ATOM 626 N N . GLY A 1 80 ? 27.015 23.603 -53.447 1.00 36.24 81 GLY A N 1
ATOM 627 C CA . GLY A 1 80 ? 26.758 22.397 -54.213 1.00 33.61 81 GLY A CA 1
ATOM 628 C C . GLY A 1 80 ? 26.700 22.620 -55.723 1.00 39.71 81 GLY A C 1
ATOM 629 O O . GLY A 1 80 ? 26.149 21.808 -56.485 1.00 39.31 81 GLY A O 1
ATOM 630 N N . ASP A 1 81 ? 27.274 23.725 -56.163 1.00 34.63 82 ASP A N 1
ATOM 631 C CA . ASP A 1 81 ? 27.301 24.042 -57.592 1.00 40.70 82 ASP A CA 1
ATOM 632 C C . ASP A 1 81 ? 27.982 22.949 -58.453 1.00 43.77 82 ASP A C 1
ATOM 633 O O . ASP A 1 81 ? 29.009 22.344 -58.097 1.00 44.25 82 ASP A O 1
ATOM 638 N N . THR A 1 82 ? 27.392 22.708 -59.609 1.00 42.02 83 THR A N 1
ATOM 639 C CA . THR A 1 82 ? 27.907 21.730 -60.524 1.00 43.64 83 THR A CA 1
ATOM 640 C C . THR A 1 82 ? 29.376 21.984 -60.923 1.00 47.91 83 THR A C 1
ATOM 641 O O . THR A 1 82 ? 30.109 21.036 -61.220 1.00 41.40 83 THR A O 1
ATOM 645 N N . GLU A 1 83 ? 29.809 23.248 -60.881 1.00 43.10 84 GLU A N 1
ATOM 646 C CA . GLU A 1 83 ? 31.156 23.604 -61.301 1.00 47.20 84 GLU A CA 1
ATOM 647 C C . GLU A 1 83 ? 32.273 23.767 -60.283 1.00 51.07 84 GLU A C 1
ATOM 648 O O . GLU A 1 83 ? 33.294 23.102 -60.394 1.00 51.95 84 GLU A O 1
ATOM 654 N N . ASP A 1 84 ? 32.090 24.693 -59.341 1.00 43.90 85 ASP A N 1
ATOM 655 C CA . ASP A 1 84 ? 33.047 24.997 -58.278 1.00 41.60 85 ASP A CA 1
ATOM 656 C C . ASP A 1 84 ? 32.163 24.996 -56.999 1.00 37.65 85 ASP A C 1
ATOM 657 O O . ASP A 1 84 ? 31.825 26.053 -56.438 1.00 38.48 85 ASP A O 1
ATOM 662 N N . PRO A 1 85 ? 31.829 23.810 -56.478 1.00 33.04 86 PRO A N 1
ATOM 663 C CA . PRO A 1 85 ? 30.956 23.971 -55.298 1.00 36.87 86 PRO A CA 1
ATOM 664 C C . PRO A 1 85 ? 31.522 24.402 -53.951 1.00 38.19 86 PRO A C 1
ATOM 665 O O . PRO A 1 85 ? 32.699 24.250 -53.656 1.00 42.43 86 PRO A O 1
ATOM 669 N N . LEU A 1 86 ? 30.630 24.953 -53.149 1.00 50.06 87 LEU A N 1
ATOM 670 C CA . LEU A 1 86 ? 30.926 25.303 -51.772 1.00 46.13 87 LEU A CA 1
ATOM 671 C C . LEU A 1 86 ? 30.240 24.108 -51.056 1.00 38.60 87 LEU A C 1
ATOM 672 O O . LEU A 1 86 ? 29.108 23.764 -51.404 1.00 35.15 87 LEU A O 1
ATOM 677 N N . LEU A 1 87 ? 30.951 23.443 -50.137 1.00 30.47 88 LEU A N 1
ATOM 678 C CA . LEU A 1 87 ? 30.415 22.328 -49.384 1.00 32.81 88 LEU A CA 1
ATOM 679 C C . LEU A 1 87 ? 30.404 22.774 -47.924 1.00 33.52 88 LEU A C 1
ATOM 680 O O . LEU A 1 87 ? 31.148 23.690 -47.546 1.00 30.88 88 LEU A O 1
ATOM 685 N N . VAL A 1 88 ? 29.538 22.156 -47.120 1.00 32.58 89 VAL A N 1
ATOM 686 C CA . VAL A 1 88 ? 29.391 22.523 -45.716 1.00 28.14 89 VAL A CA 1
ATOM 687 C C . VAL A 1 88 ? 29.341 21.359 -44.786 1.00 27.71 89 VAL A C 1
ATOM 688 O O . VAL A 1 88 ? 29.052 20.212 -45.173 1.00 20.70 89 VAL A O 1
ATOM 692 N N . SER A 1 89 ? 29.632 21.659 -43.538 1.00 30.38 90 SER A N 1
ATOM 693 C CA . SER A 1 89 ? 29.414 20.657 -42.499 1.00 34.45 90 SER A CA 1
ATOM 694 C C . SER A 1 89 ? 28.150 21.124 -41.761 1.00 32.41 90 SER A C 1
ATOM 695 O O . SER A 1 89 ? 27.827 22.352 -41.639 1.00 24.48 90 SER A O 1
ATOM 698 N N . VAL A 1 90 ? 27.408 20.136 -41.312 1.00 19.03 91 VAL A N 1
ATOM 699 C CA . VAL A 1 90 ? 26.223 20.355 -40.516 1.00 21.75 91 VAL A CA 1
ATOM 700 C C . VAL A 1 90 ? 26.397 19.637 -39.193 1.00 31.32 91 VAL A C 1
ATOM 701 O O . VAL A 1 90 ? 26.562 18.398 -39.162 1.00 23.41 91 VAL A O 1
ATOM 705 N N . ARG A 1 91 ? 26.387 20.389 -38.091 1.00 27.69 92 ARG A N 1
ATOM 706 C CA . ARG A 1 91 ? 26.573 19.741 -36.776 1.00 25.54 92 ARG A CA 1
ATOM 707 C C . ARG A 1 91 ? 25.583 20.214 -35.726 1.00 26.66 92 ARG A C 1
ATOM 708 O O . ARG A 1 91 ? 25.401 21.425 -35.524 1.00 25.45 92 ARG A O 1
ATOM 716 N N . SER A 1 92 ? 25.016 19.276 -34.995 1.00 25.95 93 SER A N 1
ATOM 717 C CA . SER A 1 92 ? 24.039 19.605 -33.933 1.00 19.46 93 SER A CA 1
ATOM 718 C C . SER A 1 92 ? 24.679 19.875 -32.556 1.00 28.47 93 SER A C 1
ATOM 719 O O . SER A 1 92 ? 25.732 19.331 -32.215 1.00 27.86 93 SER A O 1
ATOM 722 N N . GLY A 1 93 ? 24.017 20.693 -31.754 1.00 34.74 94 GLY A N 1
ATOM 723 C CA . GLY A 1 93 ? 24.524 20.998 -30.424 1.00 34.63 94 GLY A CA 1
ATOM 724 C C . GLY A 1 93 ? 23.509 21.755 -29.579 1.00 33.88 94 GLY A C 1
ATOM 725 O O . GLY A 1 93 ? 23.022 22.832 -29.970 1.00 30.65 94 GLY A O 1
ATOM 726 N N . ALA A 1 94 ? 23.195 21.196 -28.417 1.00 31.58 95 ALA A N 1
ATOM 727 C CA . ALA A 1 94 ? 22.232 21.815 -27.489 1.00 29.49 95 ALA A CA 1
ATOM 728 C C . ALA A 1 94 ? 22.947 22.662 -26.467 1.00 36.47 95 ALA A C 1
ATOM 729 O O . ALA A 1 94 ? 24.195 22.651 -26.411 1.00 28.33 95 ALA A O 1
ATOM 731 N N . ARG A 1 95 ? 22.167 23.389 -25.658 1.00 26.84 96 ARG A N 1
ATOM 732 C CA . ARG A 1 95 ? 22.711 24.254 -24.595 1.00 28.92 96 ARG A CA 1
ATOM 733 C C . ARG A 1 95 ? 23.688 23.410 -23.759 1.00 31.51 96 ARG A C 1
ATOM 734 O O . ARG A 1 95 ? 24.698 23.908 -23.292 1.00 30.72 96 ARG A O 1
ATOM 742 N N . ALA A 1 96 ? 23.377 22.123 -23.552 1.00 34.71 97 ALA A N 1
ATOM 743 C CA . ALA A 1 96 ? 24.283 21.293 -22.765 1.00 27.91 97 ALA A CA 1
ATOM 744 C C . ALA A 1 96 ? 25.126 20.422 -23.682 1.00 34.00 97 ALA A C 1
ATOM 745 O O . ALA A 1 96 ? 24.629 19.936 -24.691 1.00 26.61 97 ALA A O 1
ATOM 747 N N . SER A 1 97 ? 26.416 20.280 -23.341 1.00 28.48 98 SER A N 1
ATOM 748 C CA . SER A 1 97 ? 27.362 19.496 -24.117 1.00 26.37 98 SER A CA 1
ATOM 749 C C . SER A 1 97 ? 27.015 18.018 -23.872 1.00 22.86 98 SER A C 1
ATOM 750 O O . SER A 1 97 ? 26.770 17.637 -22.740 1.00 23.88 98 SER A O 1
ATOM 753 N N . MET A 1 98 ? 26.942 17.220 -24.919 1.00 24.22 99 MET A N 1
ATOM 754 C CA . MET A 1 98 ? 26.622 15.779 -24.755 1.00 29.33 99 MET A CA 1
ATOM 755 C C . MET A 1 98 ? 27.620 14.981 -25.642 1.00 24.60 99 MET A C 1
ATOM 756 O O . MET A 1 98 ? 27.263 14.470 -26.709 1.00 30.60 99 MET A O 1
ATOM 761 N N . PRO A 1 99 ? 28.897 14.921 -25.225 1.00 23.78 100 PRO A N 1
ATOM 762 C CA . PRO A 1 99 ? 29.939 14.222 -25.982 1.00 30.16 100 PRO A CA 1
ATOM 763 C C . PRO A 1 99 ? 29.563 12.795 -26.356 1.00 24.16 100 PRO A C 1
ATOM 764 O O . PRO A 1 99 ? 29.059 12.062 -25.518 1.00 27.24 100 PRO A O 1
ATOM 768 N N . GLY A 1 100 ? 29.758 12.480 -27.637 1.00 21.87 101 GLY A N 1
ATOM 769 C CA . GLY A 1 100 ? 29.487 11.160 -28.197 1.00 32.62 101 GLY A CA 1
ATOM 770 C C . GLY A 1 100 ? 28.055 10.910 -28.633 1.00 39.69 101 GLY A C 1
ATOM 771 O O . GLY A 1 100 ? 27.734 9.843 -29.150 1.00 37.08 101 GLY A O 1
ATOM 772 N N . MET A 1 101 ? 27.195 11.902 -28.421 1.00 25.28 102 MET A N 1
ATOM 773 C CA . MET A 1 101 ? 25.787 11.786 -28.713 1.00 28.00 102 MET A CA 1
ATOM 774 C C . MET A 1 101 ? 25.178 12.640 -29.798 1.00 30.40 102 MET A C 1
ATOM 775 O O . MET A 1 101 ? 24.014 12.428 -30.137 1.00 32.76 102 MET A O 1
ATOM 780 N N . MET A 1 102 ? 25.918 13.604 -30.323 1.00 24.02 103 MET A N 1
ATOM 781 C CA . MET A 1 102 ? 25.365 14.492 -31.314 1.00 30.96 103 MET A CA 1
ATOM 782 C C . MET A 1 102 ? 25.728 14.067 -32.733 1.00 31.73 103 MET A C 1
ATOM 783 O O . MET A 1 102 ? 26.357 13.052 -32.921 1.00 31.78 103 MET A O 1
ATOM 788 N N . ASP A 1 103 ? 25.332 14.851 -33.726 1.00 29.96 104 ASP A N 1
ATOM 789 C CA . ASP A 1 103 ? 25.587 14.479 -35.117 1.00 24.70 104 ASP A CA 1
ATOM 790 C C . ASP A 1 103 ? 26.441 15.404 -35.913 1.00 29.20 104 ASP A C 1
ATOM 791 O O . ASP A 1 103 ? 26.385 16.660 -35.754 1.00 33.32 104 ASP A O 1
ATOM 796 N N . THR A 1 104 ? 27.211 14.789 -36.811 1.00 23.92 105 THR A N 1
ATOM 797 C CA . THR A 1 104 ? 28.117 15.500 -37.705 1.00 30.26 105 THR A CA 1
ATOM 798 C C . THR A 1 104 ? 28.071 14.911 -39.131 1.00 30.10 105 THR A C 1
ATOM 799 O O . THR A 1 104 ? 28.165 13.695 -39.335 1.00 32.18 105 THR A O 1
ATOM 803 N N . ILE A 1 105 ? 27.842 15.766 -40.104 1.00 28.28 106 ILE A N 1
ATOM 804 C CA . ILE A 1 105 ? 27.807 15.321 -41.526 1.00 25.26 106 ILE A CA 1
ATOM 805 C C . ILE A 1 105 ? 28.764 16.263 -42.200 1.00 24.66 106 ILE A C 1
ATOM 806 O O . ILE A 1 105 ? 28.582 17.505 -42.107 1.00 25.11 106 ILE A O 1
ATOM 811 N N . LEU A 1 106 ? 29.822 15.707 -42.796 1.00 22.75 107 LEU A N 1
ATOM 812 C CA . LEU A 1 106 ? 30.778 16.521 -43.516 1.00 21.60 107 LEU A CA 1
ATOM 813 C C . LEU A 1 106 ? 30.478 16.391 -45.019 1.00 31.69 107 LEU A C 1
ATOM 814 O O . LEU A 1 106 ? 29.854 15.436 -45.445 1.00 27.03 107 LEU A O 1
ATOM 819 N N . ASN A 1 107 ? 30.984 17.357 -45.780 1.00 27.13 108 ASN A N 1
ATOM 820 C CA . ASN A 1 107 ? 30.923 17.399 -47.237 1.00 36.92 108 ASN A CA 1
ATOM 821 C C . ASN A 1 107 ? 29.557 17.570 -47.875 1.00 36.25 108 ASN A C 1
ATOM 822 O O . ASN A 1 107 ? 29.402 17.305 -49.065 1.00 44.80 108 ASN A O 1
ATOM 827 N N . LEU A 1 108 ? 28.577 18.038 -47.110 1.00 35.75 109 LEU A N 1
ATOM 828 C CA . LEU A 1 108 ? 27.246 18.202 -47.649 1.00 32.10 109 LEU A CA 1
ATOM 829 C C . LEU A 1 108 ? 27.248 19.207 -48.803 1.00 25.43 109 LEU A C 1
ATOM 830 O O . LEU A 1 108 ? 27.742 20.345 -48.676 1.00 30.19 109 LEU A O 1
ATOM 835 N N . GLY A 1 109 ? 26.634 18.812 -49.911 1.00 30.35 110 GLY A N 1
ATOM 836 C CA . GLY A 1 109 ? 26.611 19.646 -51.103 1.00 31.08 110 GLY A CA 1
ATOM 837 C C . GLY A 1 109 ? 27.028 18.727 -52.261 1.00 31.82 110 GLY A C 1
ATOM 838 O O . GLY A 1 109 ? 26.512 18.831 -53.354 1.00 28.88 110 GLY A O 1
ATOM 839 N N . LEU A 1 110 ? 27.973 17.829 -52.023 1.00 26.27 111 LEU A N 1
ATOM 840 C CA . LEU A 1 110 ? 28.389 16.901 -53.075 1.00 36.27 111 LEU A CA 1
ATOM 841 C C . LEU A 1 110 ? 27.198 16.133 -53.709 1.00 31.81 111 LEU A C 1
ATOM 842 O O . LEU A 1 110 ? 26.169 15.927 -53.074 1.00 25.42 111 LEU A O 1
ATOM 847 N N . ASN A 1 111 ? 27.328 15.773 -54.985 1.00 35.60 112 ASN A N 1
ATOM 848 C CA . ASN A 1 111 ? 26.298 15.016 -55.713 1.00 32.84 112 ASN A CA 1
ATOM 849 C C . ASN A 1 111 ? 26.942 14.496 -57.032 1.00 41.63 112 ASN A C 1
ATOM 850 O O . ASN A 1 111 ? 28.125 14.754 -57.277 1.00 32.22 112 ASN A O 1
ATOM 855 N N . ASP A 1 112 ? 26.203 13.780 -57.882 1.00 37.67 113 ASP A N 1
ATOM 856 C CA . ASP A 1 112 ? 26.821 13.256 -59.111 1.00 39.15 113 ASP A CA 1
ATOM 857 C C . ASP A 1 112 ? 27.508 14.277 -60.048 1.00 29.93 113 ASP A C 1
ATOM 858 O O . ASP A 1 112 ? 28.487 13.963 -60.713 1.00 31.21 113 ASP A O 1
ATOM 863 N N . VAL A 1 113 ? 27.064 15.518 -60.000 1.00 37.70 114 VAL A N 1
ATOM 864 C CA . VAL A 1 113 ? 27.620 16.549 -60.847 1.00 38.80 114 VAL A CA 1
ATOM 865 C C . VAL A 1 113 ? 28.625 17.423 -60.112 1.00 43.33 114 VAL A C 1
ATOM 866 O O . VAL A 1 113 ? 29.678 17.749 -60.664 1.00 45.72 114 VAL A O 1
ATOM 870 N N . ALA A 1 114 ? 28.313 17.811 -58.873 1.00 39.14 115 ALA A N 1
ATOM 871 C CA . ALA A 1 114 ? 29.215 18.658 -58.107 1.00 29.64 115 ALA A CA 1
ATOM 872 C C . ALA A 1 114 ? 30.513 17.976 -57.814 1.00 27.66 115 ALA A C 1
ATOM 873 O O . ALA A 1 114 ? 31.519 18.634 -57.663 1.00 28.02 115 ALA A O 1
ATOM 875 N N . VAL A 1 115 ? 30.504 16.649 -57.709 1.00 27.30 116 VAL A N 1
ATOM 876 C CA . VAL A 1 115 ? 31.729 16.010 -57.420 1.00 21.93 116 VAL A CA 1
ATOM 877 C C . VAL A 1 115 ? 32.751 16.111 -58.542 1.00 32.71 116 VAL A C 1
ATOM 878 O O . VAL A 1 115 ? 33.971 16.063 -58.301 1.00 27.08 116 VAL A O 1
ATOM 882 N N . GLU A 1 116 ? 32.279 16.283 -59.778 1.00 31.49 117 GLU A N 1
ATOM 883 C CA . GLU A 1 116 ? 33.205 16.404 -60.913 1.00 22.42 117 GLU A CA 1
ATOM 884 C C . GLU A 1 116 ? 33.754 17.825 -60.952 1.00 27.89 117 GLU A C 1
ATOM 885 O O . GLU A 1 116 ? 34.933 18.035 -61.225 1.00 32.18 117 GLU A O 1
ATOM 891 N N . GLY A 1 117 ? 32.908 18.799 -60.686 1.00 31.46 118 GLY A N 1
ATOM 892 C CA . GLY A 1 117 ? 33.394 20.176 -60.659 1.00 33.97 118 GLY A CA 1
ATOM 893 C C . GLY A 1 117 ? 34.403 20.262 -59.526 1.00 46.20 118 GLY A C 1
ATOM 894 O O . GLY A 1 117 ? 35.451 20.893 -59.683 1.00 43.87 118 GLY A O 1
ATOM 895 N N . PHE A 1 118 ? 34.101 19.631 -58.380 1.00 40.05 119 PHE A N 1
ATOM 896 C CA . PHE A 1 118 ? 35.017 19.654 -57.226 1.00 36.54 119 PHE A CA 1
ATOM 897 C C . PHE A 1 118 ? 36.369 19.071 -57.636 1.00 27.75 119 PHE A C 1
ATOM 898 O O . PHE A 1 118 ? 37.408 19.661 -57.361 1.00 32.31 119 PHE A O 1
ATOM 906 N N . ALA A 1 119 ? 36.343 17.928 -58.315 1.00 40.15 120 ALA A N 1
ATOM 907 C CA . ALA A 1 119 ? 37.572 17.255 -58.712 1.00 39.93 120 ALA A CA 1
ATOM 908 C C . ALA A 1 119 ? 38.381 18.146 -59.639 1.00 39.50 120 ALA A C 1
ATOM 909 O O . ALA A 1 119 ? 39.593 18.294 -59.474 1.00 36.77 120 ALA A O 1
ATOM 911 N N . LYS A 1 120 ? 37.696 18.796 -60.565 1.00 36.58 121 LYS A N 1
ATOM 912 C CA . LYS A 1 120 ? 38.387 19.663 -61.504 1.00 39.37 121 LYS A CA 1
ATOM 913 C C . LYS A 1 120 ? 38.978 20.858 -60.817 1.00 40.98 121 LYS A C 1
ATOM 914 O O . LYS A 1 120 ? 40.121 21.199 -61.077 1.00 37.92 121 LYS A O 1
ATOM 920 N N . LYS A 1 121 ? 38.221 21.501 -59.937 1.00 33.39 122 LYS A N 1
ATOM 921 C CA . LYS A 1 121 ? 38.728 22.698 -59.275 1.00 35.13 122 LYS A CA 1
ATOM 922 C C . LYS A 1 121 ? 39.895 22.421 -58.332 1.00 31.74 122 LYS A C 1
ATOM 923 O O . LYS A 1 121 ? 40.838 23.198 -58.280 1.00 40.46 122 LYS A O 1
ATOM 929 N N . THR A 1 122 ? 39.862 21.301 -57.634 1.00 39.70 123 THR A N 1
ATOM 930 C CA . THR A 1 122 ? 40.958 20.969 -56.719 1.00 38.33 123 THR A CA 1
ATOM 931 C C . THR A 1 122 ? 42.083 20.304 -57.483 1.00 38.30 123 THR A C 1
ATOM 932 O O . THR A 1 122 ? 43.210 20.251 -57.015 1.00 37.99 123 THR A O 1
ATOM 936 N N . GLY A 1 123 ? 41.783 19.814 -58.676 1.00 33.06 124 GLY A N 1
ATOM 937 C CA . GLY A 1 123 ? 42.811 19.137 -59.438 1.00 35.01 124 GLY A CA 1
ATOM 938 C C . GLY A 1 123 ? 43.087 17.797 -58.767 1.00 34.23 124 GLY A C 1
ATOM 939 O O . GLY A 1 123 ? 44.120 17.185 -59.010 1.00 30.42 124 GLY A O 1
ATOM 940 N N . ASN A 1 124 ? 42.158 17.310 -57.957 1.00 31.22 125 ASN A N 1
ATOM 941 C CA . ASN A 1 124 ? 42.412 16.080 -57.194 1.00 36.00 125 ASN A CA 1
ATOM 942 C C . ASN A 1 124 ? 41.209 15.132 -57.123 1.00 40.54 125 ASN A C 1
ATOM 943 O O . ASN A 1 124 ? 40.498 15.084 -56.127 1.00 43.78 125 ASN A O 1
ATOM 948 N N . PRO A 1 125 ? 40.970 14.358 -58.190 1.00 43.71 126 PRO A N 1
ATOM 949 C CA . PRO A 1 125 ? 39.844 13.414 -58.209 1.00 38.90 126 PRO A CA 1
ATOM 950 C C . PRO A 1 125 ? 39.725 12.437 -57.072 1.00 38.30 126 PRO A C 1
ATOM 951 O O . PRO A 1 125 ? 38.616 12.146 -56.679 1.00 33.81 126 PRO A O 1
ATOM 955 N N . ARG A 1 126 ? 40.838 11.921 -56.545 1.00 27.70 127 ARG A N 1
ATOM 956 C CA . ARG A 1 126 ? 40.757 10.944 -55.474 1.00 45.79 127 ARG A CA 1
ATOM 957 C C . ARG A 1 126 ? 40.172 11.607 -54.237 1.00 40.43 127 ARG A C 1
ATOM 958 O O . ARG A 1 126 ? 39.336 11.053 -53.532 1.00 37.34 127 ARG A O 1
ATOM 966 N N . PHE A 1 127 ? 40.585 12.833 -54.027 1.00 41.52 128 PHE A N 1
ATOM 967 C CA . PHE A 1 127 ? 40.101 13.581 -52.914 1.00 34.89 128 PHE A CA 1
ATOM 968 C C . PHE A 1 127 ? 38.614 13.906 -53.086 1.00 35.48 128 PHE A C 1
ATOM 969 O O . PHE A 1 127 ? 37.835 13.860 -52.123 1.00 31.27 128 PHE A O 1
ATOM 977 N N . ALA A 1 128 ? 38.193 14.180 -54.318 1.00 29.33 129 ALA A N 1
ATOM 978 C CA . ALA A 1 128 ? 36.793 14.525 -54.561 1.00 25.88 129 ALA A CA 1
ATOM 979 C C . ALA A 1 128 ? 35.920 13.310 -54.268 1.00 33.08 129 ALA A C 1
ATOM 980 O O . ALA A 1 128 ? 34.953 13.393 -53.471 1.00 32.37 129 ALA A O 1
ATOM 982 N N . TYR A 1 129 ? 36.250 12.173 -54.894 1.00 28.87 130 TYR A N 1
ATOM 983 C CA . TYR A 1 129 ? 35.451 10.983 -54.639 1.00 34.93 130 TYR A CA 1
ATOM 984 C C . TYR A 1 129 ? 35.558 10.451 -53.210 1.00 43.12 130 TYR A C 1
ATOM 985 O O . TYR A 1 129 ? 34.589 9.844 -52.726 1.00 31.91 130 TYR A O 1
ATOM 994 N N . ASP A 1 130 ? 36.698 10.680 -52.534 1.00 37.36 131 ASP A N 1
ATOM 995 C CA . ASP A 1 130 ? 36.826 10.215 -51.133 1.00 34.58 131 ASP A CA 1
ATOM 996 C C . ASP A 1 130 ? 35.799 11.031 -50.335 1.00 31.66 131 ASP A C 1
ATOM 997 O O . ASP A 1 130 ? 35.049 10.480 -49.525 1.00 34.06 131 ASP A O 1
ATOM 1002 N N . SER A 1 131 ? 35.760 12.345 -50.579 1.00 28.39 132 SER A N 1
ATOM 1003 C CA . SER A 1 131 ? 34.815 13.192 -49.887 1.00 26.39 132 SER A CA 1
ATOM 1004 C C . SER A 1 131 ? 33.360 12.776 -50.154 1.00 28.84 132 SER A C 1
ATOM 1005 O O . SER A 1 131 ? 32.518 12.742 -49.256 1.00 25.68 132 SER A O 1
ATOM 1008 N N . TYR A 1 132 ? 33.070 12.409 -51.391 1.00 27.28 133 TYR A N 1
ATOM 1009 C CA . TYR A 1 132 ? 31.720 11.987 -51.751 1.00 24.30 133 TYR A CA 1
ATOM 1010 C C . TYR A 1 132 ? 31.244 10.696 -51.083 1.00 29.86 133 TYR A C 1
ATOM 1011 O O . TYR A 1 132 ? 30.135 10.652 -50.563 1.00 32.59 133 TYR A O 1
ATOM 1020 N N . ARG A 1 133 ? 32.047 9.638 -51.113 1.00 31.77 134 ARG A N 1
ATOM 1021 C CA . ARG A 1 133 ? 31.578 8.399 -50.489 1.00 35.54 134 ARG A CA 1
ATOM 1022 C C . ARG A 1 133 ? 31.473 8.582 -48.974 1.00 42.72 134 ARG A C 1
ATOM 1023 O O . ARG A 1 133 ? 30.724 7.844 -48.315 1.00 35.51 134 ARG A O 1
ATOM 1031 N N . ARG A 1 134 ? 32.201 9.575 -48.437 1.00 30.27 135 ARG A N 1
ATOM 1032 C CA . ARG A 1 134 ? 32.168 9.859 -46.983 1.00 31.05 135 ARG A CA 1
ATOM 1033 C C . ARG A 1 134 ? 30.819 10.460 -46.690 1.00 30.98 135 ARG A C 1
ATOM 1034 O O . ARG A 1 134 ? 30.099 10.020 -45.748 1.00 32.07 135 ARG A O 1
ATOM 1042 N N . PHE A 1 135 ? 30.501 11.500 -47.463 1.00 30.87 136 PHE A N 1
ATOM 1043 C CA . PHE A 1 135 ? 29.240 12.180 -47.306 1.00 34.79 136 PHE A CA 1
ATOM 1044 C C . PHE A 1 135 ? 28.056 11.254 -47.560 1.00 29.27 136 PHE A C 1
ATOM 1045 O O . PHE A 1 135 ? 27.063 11.311 -46.847 1.00 31.72 136 PHE A O 1
ATOM 1053 N N . ILE A 1 136 ? 28.159 10.375 -48.551 1.00 36.04 137 ILE A N 1
ATOM 1054 C CA . ILE A 1 136 ? 27.016 9.526 -48.806 1.00 42.05 137 ILE A CA 1
ATOM 1055 C C . ILE A 1 136 ? 26.813 8.698 -47.569 1.00 44.40 137 ILE A C 1
ATOM 1056 O O . ILE A 1 136 ? 25.678 8.579 -47.103 1.00 41.59 137 ILE A O 1
ATOM 1061 N N . GLN A 1 137 ? 27.901 8.152 -47.027 1.00 44.16 138 GLN A N 1
ATOM 1062 C CA . GLN A 1 137 ? 27.821 7.345 -45.810 1.00 43.05 138 GLN A CA 1
ATOM 1063 C C . GLN A 1 137 ? 27.293 8.150 -44.604 1.00 44.38 138 GLN A C 1
ATOM 1064 O O . GLN A 1 137 ? 26.287 7.767 -44.003 1.00 43.19 138 GLN A O 1
ATOM 1070 N N . MET A 1 138 ? 27.947 9.260 -44.244 1.00 45.81 139 MET A N 1
ATOM 1071 C CA . MET A 1 138 ? 27.481 10.038 -43.080 1.00 41.78 139 MET A CA 1
ATOM 1072 C C . MET A 1 138 ? 26.015 10.464 -43.170 1.00 38.20 139 MET A C 1
ATOM 1073 O O . MET A 1 138 ? 25.303 10.471 -42.159 1.00 39.56 139 MET A O 1
ATOM 1078 N N . TYR A 1 139 ? 25.568 10.832 -44.369 1.00 30.49 140 TYR A N 1
ATOM 1079 C CA . TYR A 1 139 ? 24.191 11.265 -44.541 1.00 39.67 140 TYR A CA 1
ATOM 1080 C C . TYR A 1 139 ? 23.208 10.093 -44.402 1.00 44.85 140 TYR A C 1
ATOM 1081 O O . TYR A 1 139 ? 22.142 10.254 -43.795 1.00 42.49 140 TYR A O 1
ATOM 1090 N N . SER A 1 140 ? 23.562 8.935 -44.964 1.00 36.30 141 SER A N 1
ATOM 1091 C CA . SER A 1 140 ? 22.711 7.747 -44.857 1.00 39.26 141 SER A CA 1
ATOM 1092 C C . SER A 1 140 ? 22.551 7.371 -43.380 1.00 45.90 141 SER A C 1
ATOM 1093 O O . SER A 1 140 ? 21.464 6.999 -42.948 1.00 51.45 141 SER A O 1
ATOM 1096 N N . ASP A 1 141 ? 23.640 7.464 -42.618 1.00 38.11 142 ASP A N 1
ATOM 1097 C CA . ASP A 1 141 ? 23.660 7.114 -41.200 1.00 36.59 142 ASP A CA 1
ATOM 1098 C C . ASP A 1 141 ? 22.840 8.084 -40.393 1.00 42.18 142 ASP A C 1
ATOM 1099 O O . ASP A 1 141 ? 21.809 7.707 -39.816 1.00 37.79 142 ASP A O 1
ATOM 1104 N N . VAL A 1 142 ? 23.294 9.342 -40.363 1.00 33.19 143 VAL A N 1
ATOM 1105 C CA . VAL A 1 142 ? 22.617 10.402 -39.647 1.00 34.70 143 VAL A CA 1
ATOM 1106 C C . VAL A 1 142 ? 21.144 10.675 -40.040 1.00 40.70 143 VAL A C 1
ATOM 1107 O O . VAL A 1 142 ? 20.229 10.642 -39.169 1.00 32.53 143 VAL A O 1
ATOM 1111 N N . VAL A 1 143 ? 20.889 10.903 -41.330 1.00 39.31 144 VAL A N 1
ATOM 1112 C CA . VAL A 1 143 ? 19.520 11.239 -41.777 1.00 46.05 144 VAL A CA 1
ATOM 1113 C C . VAL A 1 143 ? 18.501 10.105 -41.791 1.00 52.16 144 VAL A C 1
ATOM 1114 O O . VAL A 1 143 ? 17.381 10.264 -41.320 1.00 54.62 144 VAL A O 1
ATOM 1118 N N . MET A 1 144 ? 18.890 8.978 -42.363 1.00 51.61 145 MET A N 1
ATOM 1119 C CA . MET A 1 144 ? 18.062 7.775 -42.419 1.00 55.50 145 MET A CA 1
ATOM 1120 C C . MET A 1 144 ? 18.789 7.019 -41.345 1.00 60.41 145 MET A C 1
ATOM 1121 O O . MET A 1 144 ? 19.494 7.637 -40.554 1.00 66.84 145 MET A O 1
ATOM 1126 N N . GLU A 1 145 ? 18.670 5.713 -41.262 1.00 59.40 146 GLU A N 1
ATOM 1127 C CA . GLU A 1 145 ? 19.469 5.121 -40.207 1.00 62.53 146 GLU A CA 1
ATOM 1128 C C . GLU A 1 145 ? 20.082 3.811 -40.614 1.00 65.25 146 GLU A C 1
ATOM 1129 O O . GLU A 1 145 ? 20.020 2.820 -39.893 1.00 69.79 146 GLU A O 1
ATOM 1135 N N . VAL A 1 146 ? 20.694 3.851 -41.797 1.00 66.77 147 VAL A N 1
ATOM 1136 C CA . VAL A 1 146 ? 21.401 2.733 -42.408 1.00 61.65 147 VAL A CA 1
ATOM 1137 C C . VAL A 1 146 ? 22.654 2.547 -41.546 1.00 62.63 147 VAL A C 1
ATOM 1138 O O . VAL A 1 146 ? 23.384 3.500 -41.280 1.00 65.11 147 VAL A O 1
ATOM 1142 N N . PRO A 1 147 ? 22.912 1.317 -41.092 1.00 66.22 148 PRO A N 1
ATOM 1143 C CA . PRO A 1 147 ? 24.077 1.003 -40.246 1.00 67.81 148 PRO A CA 1
ATOM 1144 C C . PRO A 1 147 ? 25.438 0.981 -40.961 1.00 66.42 148 PRO A C 1
ATOM 1145 O O . PRO A 1 147 ? 25.570 0.324 -41.996 1.00 69.21 148 PRO A O 1
ATOM 1149 N N . LYS A 1 148 ? 26.439 1.675 -40.404 1.00 64.49 149 LYS A N 1
ATOM 1150 C CA . LYS A 1 148 ? 27.779 1.719 -41.013 1.00 64.92 149 LYS A CA 1
ATOM 1151 C C . LYS A 1 148 ? 28.131 0.344 -41.528 1.00 68.56 149 LYS A C 1
ATOM 1152 O O . LYS A 1 148 ? 28.804 0.208 -42.549 1.00 66.33 149 LYS A O 1
ATOM 1158 N N . SER A 1 149 ? 27.692 -0.674 -40.790 1.00 69.80 150 SER A N 1
ATOM 1159 C CA . SER A 1 149 ? 27.951 -2.067 -41.154 1.00 68.72 150 SER A CA 1
ATOM 1160 C C . SER A 1 149 ? 27.798 -2.273 -42.659 1.00 69.01 150 SER A C 1
ATOM 1161 O O . SER A 1 149 ? 28.707 -2.814 -43.311 1.00 66.31 150 SER A O 1
ATOM 1164 N N . HIS A 1 150 ? 26.653 -1.847 -43.209 1.00 67.51 151 HIS A N 1
ATOM 1165 C CA . HIS A 1 150 ? 26.411 -1.990 -44.649 1.00 65.85 151 HIS A CA 1
ATOM 1166 C C . HIS A 1 150 ? 27.560 -1.337 -45.437 1.00 62.50 151 HIS A C 1
ATOM 1167 O O . HIS A 1 150 ? 28.084 -1.935 -46.377 1.00 63.78 151 HIS A O 1
ATOM 1174 N N . PHE A 1 151 ? 27.960 -0.126 -45.043 1.00 56.11 152 PHE A N 1
ATOM 1175 C CA . PHE A 1 151 ? 29.054 0.571 -45.724 1.00 53.01 152 PHE A CA 1
ATOM 1176 C C . PHE A 1 151 ? 30.445 0.021 -45.415 1.00 56.83 152 PHE A C 1
ATOM 1177 O O . PHE A 1 151 ? 31.273 -0.142 -46.320 1.00 57.16 152 PHE A O 1
ATOM 1185 N N . GLU A 1 152 ? 30.717 -0.285 -44.154 1.00 60.44 153 GLU A N 1
ATOM 1186 C CA . GLU A 1 152 ? 32.037 -0.807 -43.805 1.00 60.51 153 GLU A CA 1
ATOM 1187 C C . GLU A 1 152 ? 32.307 -2.171 -44.439 1.00 59.71 153 GLU A C 1
ATOM 1188 O O . GLU A 1 152 ? 33.457 -2.506 -44.762 1.00 55.85 153 GLU A O 1
ATOM 1194 N N . LYS A 1 153 ? 31.259 -2.972 -44.596 1.00 58.58 154 LYS A N 1
ATOM 1195 C CA . LYS A 1 153 ? 31.436 -4.274 -45.223 1.00 59.23 154 LYS A CA 1
ATOM 1196 C C . LYS A 1 153 ? 31.893 -4.087 -46.677 1.00 55.86 154 LYS A C 1
ATOM 1197 O O . LYS A 1 153 ? 32.775 -4.799 -47.163 1.00 64.96 154 LYS A O 1
ATOM 1203 N N . ILE A 1 154 ? 31.305 -3.121 -47.372 1.00 56.37 155 ILE A N 1
ATOM 1204 C CA . ILE A 1 154 ? 31.662 -2.896 -48.768 1.00 57.26 155 ILE A CA 1
ATOM 1205 C C . ILE A 1 154 ? 33.064 -2.314 -48.930 1.00 58.58 155 ILE A C 1
ATOM 1206 O O . ILE A 1 154 ? 33.826 -2.761 -49.778 1.00 55.52 155 ILE A O 1
ATOM 1211 N N . ILE A 1 155 ? 33.405 -1.318 -48.121 1.00 56.37 156 ILE A N 1
ATOM 1212 C CA . ILE A 1 155 ? 34.723 -0.711 -48.211 1.00 62.44 156 ILE A CA 1
ATOM 1213 C C . ILE A 1 155 ? 35.779 -1.786 -47.934 1.00 62.56 156 ILE A C 1
ATOM 1214 O O . ILE A 1 155 ? 36.847 -1.811 -48.555 1.00 60.95 156 ILE A O 1
ATOM 1219 N N . ASP A 1 156 ? 35.480 -2.693 -47.012 1.00 65.50 157 ASP A N 1
ATOM 1220 C CA . ASP A 1 156 ? 36.430 -3.751 -46.714 1.00 68.55 157 ASP A CA 1
ATOM 1221 C C . ASP A 1 156 ? 36.467 -4.796 -47.830 1.00 70.30 157 ASP A C 1
ATOM 1222 O O . ASP A 1 156 ? 37.527 -5.363 -48.129 1.00 69.06 157 ASP A O 1
ATOM 1227 N N . ALA A 1 157 ? 35.321 -5.046 -48.455 1.00 69.59 158 ALA A N 1
ATOM 1228 C CA . ALA A 1 157 ? 35.287 -6.008 -49.549 1.00 70.51 158 ALA A CA 1
ATOM 1229 C C . ALA A 1 157 ? 36.258 -5.522 -50.624 1.00 72.74 158 ALA A C 1
ATOM 1230 O O . ALA A 1 157 ? 37.162 -6.254 -51.037 1.00 77.62 158 ALA A O 1
ATOM 1232 N N . MET A 1 158 ? 36.071 -4.273 -51.052 1.00 70.36 159 MET A N 1
ATOM 1233 C CA . MET A 1 158 ? 36.895 -3.664 -52.086 1.00 65.72 159 MET A CA 1
ATOM 1234 C C . MET A 1 158 ? 38.387 -3.602 -51.769 1.00 68.58 159 MET A C 1
ATOM 1235 O O . MET A 1 158 ? 39.206 -3.918 -52.619 1.00 67.35 159 MET A O 1
ATOM 1240 N N . LYS A 1 159 ? 38.753 -3.174 -50.564 1.00 72.05 160 LYS A N 1
ATOM 1241 C CA . LYS A 1 159 ? 40.172 -3.099 -50.200 1.00 76.31 160 LYS A CA 1
ATOM 1242 C C . LYS A 1 159 ? 40.784 -4.500 -50.186 1.00 76.99 160 LYS A C 1
ATOM 1243 O O . LYS A 1 159 ? 41.896 -4.729 -50.680 1.00 70.85 160 LYS A O 1
ATOM 1249 N N . GLU A 1 160 ? 40.037 -5.427 -49.599 1.00 76.38 161 GLU A N 1
ATOM 1250 C CA . GLU A 1 160 ? 40.457 -6.811 -49.491 1.00 79.85 161 GLU A CA 1
ATOM 1251 C C . GLU A 1 160 ? 40.532 -7.397 -50.912 1.00 79.09 161 GLU A C 1
ATOM 1252 O O . GLU A 1 160 ? 41.485 -8.105 -51.270 1.00 79.19 161 GLU A O 1
ATOM 1258 N N . GLU A 1 161 ? 39.539 -7.065 -51.728 1.00 75.85 162 GLU A N 1
ATOM 1259 C CA . GLU A 1 161 ? 39.497 -7.526 -53.110 1.00 76.38 162 GLU A CA 1
ATOM 1260 C C . GLU A 1 161 ? 40.727 -6.966 -53.868 1.00 77.73 162 GLU A C 1
ATOM 1261 O O . GLU A 1 161 ? 41.439 -7.693 -54.569 1.00 73.77 162 GLU A O 1
ATOM 1267 N N . LYS A 1 162 ? 40.982 -5.670 -53.702 1.00 80.75 163 LYS A N 1
ATOM 1268 C CA . LYS A 1 162 ? 42.109 -5.005 -54.362 1.00 77.86 163 LYS A CA 1
ATOM 1269 C C . LYS A 1 162 ? 43.454 -5.184 -53.664 1.00 80.31 163 LYS A C 1
ATOM 1270 O O . LYS A 1 162 ? 44.417 -4.464 -53.972 1.00 79.11 163 LYS A O 1
ATOM 1276 N N . GLY A 1 163 ? 43.515 -6.127 -52.725 1.00 77.68 164 GLY A N 1
ATOM 1277 C CA . GLY A 1 163 ? 44.754 -6.384 -52.010 1.00 80.54 164 GLY A CA 1
ATOM 1278 C C . GLY A 1 163 ? 45.253 -5.287 -51.079 1.00 83.02 164 GLY A C 1
ATOM 1279 O O . GLY A 1 163 ? 46.046 -5.572 -50.175 1.00 86.21 164 GLY A O 1
ATOM 1280 N N . VAL A 1 164 ? 44.806 -4.045 -51.283 1.00 80.35 165 VAL A N 1
ATOM 1281 C CA . VAL A 1 164 ? 45.241 -2.925 -50.444 1.00 77.98 165 VAL A CA 1
ATOM 1282 C C . VAL A 1 164 ? 44.941 -3.108 -48.947 1.00 74.07 165 VAL A C 1
ATOM 1283 O O . VAL A 1 164 ? 44.005 -3.807 -48.563 1.00 74.92 165 VAL A O 1
ATOM 1287 N N . HIS A 1 165 ? 45.749 -2.471 -48.107 1.00 77.07 166 HIS A N 1
ATOM 1288 C CA . HIS A 1 165 ? 45.593 -2.584 -46.661 1.00 78.83 166 HIS A CA 1
ATOM 1289 C C . HIS A 1 165 ? 44.986 -1.353 -45.997 1.00 76.85 166 HIS A C 1
ATOM 1290 O O . HIS A 1 165 ? 44.666 -1.390 -44.807 1.00 74.08 166 HIS A O 1
ATOM 1297 N N . PHE A 1 166 ? 44.819 -0.265 -46.742 1.00 71.82 167 PHE A N 1
ATOM 1298 C CA . PHE A 1 166 ? 44.238 0.916 -46.125 1.00 71.09 167 PHE A CA 1
ATOM 1299 C C . PHE A 1 166 ? 43.270 1.717 -46.975 1.00 70.03 167 PHE A C 1
ATOM 1300 O O . PHE A 1 166 ? 43.361 1.750 -48.214 1.00 67.07 167 PHE A O 1
ATOM 1308 N N . ASP A 1 167 ? 42.317 2.333 -46.278 1.00 62.50 168 ASP A N 1
ATOM 1309 C CA . ASP A 1 167 ? 41.323 3.185 -46.902 1.00 67.63 168 ASP A CA 1
ATOM 1310 C C . ASP A 1 167 ? 42.086 4.153 -47.802 1.00 63.36 168 ASP A C 1
ATOM 1311 O O . ASP A 1 167 ? 41.687 4.443 -48.924 1.00 60.61 168 ASP A O 1
ATOM 1316 N N . THR A 1 168 ? 43.203 4.639 -47.288 1.00 55.92 169 THR A N 1
ATOM 1317 C CA . THR A 1 168 ? 44.028 5.578 -48.021 1.00 65.03 169 THR A CA 1
ATOM 1318 C C . THR A 1 168 ? 44.640 5.010 -49.335 1.00 62.96 169 THR A C 1
ATOM 1319 O O . THR A 1 168 ? 45.061 5.770 -50.209 1.00 52.12 169 THR A O 1
ATOM 1323 N N . ASP A 1 169 ? 44.667 3.686 -49.485 1.00 62.99 170 ASP A N 1
ATOM 1324 C CA . ASP A 1 169 ? 45.244 3.063 -50.686 1.00 64.31 170 ASP A CA 1
ATOM 1325 C C . ASP A 1 169 ? 44.237 2.809 -51.798 1.00 65.20 170 ASP A C 1
ATOM 1326 O O . ASP A 1 169 ? 44.426 1.894 -52.615 1.00 64.87 170 ASP A O 1
ATOM 1331 N N . LEU A 1 170 ? 43.159 3.588 -51.815 1.00 64.59 171 LEU A N 1
ATOM 1332 C CA . LEU A 1 170 ? 42.134 3.447 -52.843 1.00 62.08 171 LEU A CA 1
ATOM 1333 C C . LEU A 1 170 ? 42.352 4.528 -53.877 1.00 59.78 171 LEU A C 1
ATOM 1334 O O . LEU A 1 170 ? 42.624 5.691 -53.545 1.00 61.88 171 LEU A O 1
ATOM 1339 N N . THR A 1 171 ? 42.234 4.119 -55.130 1.00 51.00 172 THR A N 1
ATOM 1340 C CA . THR A 1 171 ? 42.404 4.993 -56.258 1.00 57.26 172 THR A CA 1
ATOM 1341 C C . THR A 1 171 ? 41.166 5.839 -56.443 1.00 58.13 172 THR A C 1
ATOM 1342 O O . THR A 1 171 ? 40.084 5.462 -55.988 1.00 47.79 172 THR A O 1
ATOM 1346 N N . ALA A 1 172 ? 41.341 6.978 -57.106 1.00 51.14 173 ALA A N 1
ATOM 1347 C CA . ALA A 1 172 ? 40.223 7.825 -57.439 1.00 56.78 173 ALA A CA 1
ATOM 1348 C C . ALA A 1 172 ? 39.217 6.927 -58.189 1.00 52.80 173 ALA A C 1
ATOM 1349 O O . ALA A 1 172 ? 37.997 7.126 -58.118 1.00 45.49 173 ALA A O 1
ATOM 1351 N N . ASP A 1 173 ? 39.728 5.916 -58.891 1.00 54.26 174 ASP A N 1
ATOM 1352 C CA . ASP A 1 173 ? 38.857 5.001 -59.628 1.00 57.90 174 ASP A CA 1
ATOM 1353 C C . ASP A 1 173 ? 38.045 4.113 -58.728 1.00 57.28 174 ASP A C 1
ATOM 1354 O O . ASP A 1 173 ? 36.852 3.898 -58.979 1.00 49.26 174 ASP A O 1
ATOM 1359 N N . ASP A 1 174 ? 38.688 3.584 -57.687 1.00 59.67 175 ASP A N 1
ATOM 1360 C CA . ASP A 1 174 ? 37.977 2.720 -56.740 1.00 64.05 175 ASP A CA 1
ATOM 1361 C C . ASP A 1 174 ? 36.903 3.499 -55.972 1.00 61.03 175 ASP A C 1
ATOM 1362 O O . ASP A 1 174 ? 35.811 2.981 -55.706 1.00 59.62 175 ASP A O 1
ATOM 1367 N N . LEU A 1 175 ? 37.234 4.743 -55.632 1.00 50.75 176 LEU A N 1
ATOM 1368 C CA . LEU A 1 175 ? 36.349 5.618 -54.886 1.00 51.01 176 LEU A CA 1
ATOM 1369 C C . LEU A 1 175 ? 35.119 6.005 -55.680 1.00 49.53 176 LEU A C 1
ATOM 1370 O O . LEU A 1 175 ? 34.046 6.167 -55.101 1.00 42.63 176 LEU A O 1
ATOM 1375 N N . LYS A 1 176 ? 35.240 6.159 -56.997 1.00 45.27 177 LYS A N 1
ATOM 1376 C CA . LYS A 1 176 ? 34.041 6.527 -57.749 1.00 49.67 177 LYS A CA 1
ATOM 1377 C C . LYS A 1 176 ? 33.175 5.302 -57.636 1.00 44.28 177 LYS A C 1
ATOM 1378 O O . LYS A 1 176 ? 31.977 5.397 -57.386 1.00 48.12 177 LYS A O 1
ATOM 1384 N N . GLU A 1 177 ? 33.818 4.147 -57.800 1.00 46.81 178 GLU A N 1
ATOM 1385 C CA . GLU A 1 177 ? 33.151 2.844 -57.717 1.00 52.24 178 GLU A CA 1
ATOM 1386 C C . GLU A 1 177 ? 32.425 2.688 -56.370 1.00 53.55 178 GLU A C 1
ATOM 1387 O O . GLU A 1 177 ? 31.196 2.405 -56.311 1.00 43.84 178 GLU A O 1
ATOM 1393 N N . LEU A 1 178 ? 33.214 2.870 -55.301 1.00 47.98 179 LEU A N 1
ATOM 1394 C CA . LEU A 1 178 ? 32.745 2.768 -53.922 1.00 47.72 179 LEU A CA 1
ATOM 1395 C C . LEU A 1 178 ? 31.504 3.645 -53.674 1.00 53.22 179 LEU A C 1
ATOM 1396 O O . LEU A 1 178 ? 30.515 3.175 -53.075 1.00 47.50 179 LEU A O 1
ATOM 1401 N N . ALA A 1 179 ? 31.542 4.899 -54.149 1.00 46.68 180 ALA A N 1
ATOM 1402 C CA . ALA A 1 179 ? 30.419 5.824 -53.992 1.00 45.25 180 ALA A CA 1
ATOM 1403 C C . ALA A 1 179 ? 29.159 5.245 -54.630 1.00 50.51 180 ALA A C 1
ATOM 1404 O O . ALA A 1 179 ? 28.065 5.259 -54.038 1.00 49.27 180 ALA A O 1
ATOM 1406 N N . GLU A 1 180 ? 29.292 4.752 -55.857 1.00 54.56 181 GLU A N 1
ATOM 1407 C CA . GLU A 1 180 ? 28.122 4.187 -56.484 1.00 56.44 181 GLU A CA 1
ATOM 1408 C C . GLU A 1 180 ? 27.570 3.041 -55.636 1.00 57.72 181 GLU A C 1
ATOM 1409 O O . GLU A 1 180 ? 26.355 2.977 -55.436 1.00 56.94 181 GLU A O 1
ATOM 1415 N N . LYS A 1 181 ? 28.430 2.159 -55.113 1.00 54.39 182 LYS A N 1
ATOM 1416 C CA . LYS A 1 181 ? 27.919 1.065 -54.269 1.00 56.47 182 LYS A CA 1
ATOM 1417 C C . LYS A 1 181 ? 27.220 1.694 -53.051 1.00 59.10 182 LYS A C 1
ATOM 1418 O O . LYS A 1 181 ? 26.135 1.253 -52.619 1.00 57.90 182 LYS A O 1
ATOM 1424 N N . PHE A 1 182 ? 27.829 2.750 -52.513 1.00 50.52 183 PHE A N 1
ATOM 1425 C CA . PHE A 1 182 ? 27.236 3.440 -51.376 1.00 46.53 183 PHE A CA 1
ATOM 1426 C C . PHE A 1 182 ? 25.858 4.013 -51.705 1.00 45.37 183 PHE A C 1
ATOM 1427 O O . PHE A 1 182 ? 24.944 3.945 -50.889 1.00 41.93 183 PHE A O 1
ATOM 1435 N N . LYS A 1 183 ? 25.695 4.586 -52.885 1.00 44.40 184 LYS A N 1
ATOM 1436 C CA . LYS A 1 183 ? 24.401 5.145 -53.241 1.00 47.42 184 LYS A CA 1
ATOM 1437 C C . LYS A 1 183 ? 23.425 4.006 -53.411 1.00 53.95 184 LYS A C 1
ATOM 1438 O O . LYS A 1 183 ? 22.243 4.143 -53.101 1.00 53.02 184 LYS A O 1
ATOM 1444 N N . ALA A 1 184 ? 23.919 2.879 -53.922 1.00 52.32 185 ALA A N 1
ATOM 1445 C CA . ALA A 1 184 ? 23.046 1.721 -54.130 1.00 62.11 185 ALA A CA 1
ATOM 1446 C C . ALA A 1 184 ? 22.465 1.316 -52.779 1.00 57.90 185 ALA A C 1
ATOM 1447 O O . ALA A 1 184 ? 21.278 1.012 -52.669 1.00 62.75 185 ALA A O 1
ATOM 1449 N N . VAL A 1 185 ? 23.311 1.341 -51.750 1.00 60.46 186 VAL A N 1
ATOM 1450 C CA . VAL A 1 185 ? 22.886 1.001 -50.389 1.00 53.31 186 VAL A CA 1
ATOM 1451 C C . VAL A 1 185 ? 21.731 1.889 -49.965 1.00 50.25 186 VAL A C 1
ATOM 1452 O O . VAL A 1 185 ? 20.651 1.394 -49.669 1.00 51.25 186 VAL A O 1
ATOM 1456 N N . TYR A 1 186 ? 21.948 3.203 -49.946 1.00 52.76 187 TYR A N 1
ATOM 1457 C CA . TYR A 1 186 ? 20.890 4.127 -49.550 1.00 51.99 187 TYR A CA 1
ATOM 1458 C C . TYR A 1 186 ? 19.579 3.864 -50.289 1.00 54.55 187 TYR A C 1
ATOM 1459 O O . TYR A 1 186 ? 18.515 3.899 -49.677 1.00 48.61 187 TYR A O 1
ATOM 1468 N N . LYS A 1 187 ? 19.649 3.616 -51.594 1.00 55.81 188 LYS A N 1
ATOM 1469 C CA . LYS A 1 187 ? 18.435 3.364 -52.357 1.00 64.33 188 LYS A CA 1
ATOM 1470 C C . LYS A 1 187 ? 17.865 1.993 -51.932 1.00 70.71 188 LYS A C 1
ATOM 1471 O O . LYS A 1 187 ? 16.660 1.855 -51.657 1.00 69.21 188 LYS A O 1
ATOM 1477 N N . GLU A 1 188 ? 18.758 1.001 -51.859 1.00 72.45 189 GLU A N 1
ATOM 1478 C CA . GLU A 1 188 ? 18.434 -0.364 -51.450 1.00 69.02 189 GLU A CA 1
ATOM 1479 C C . GLU A 1 188 ? 17.924 -0.339 -50.021 1.00 72.49 189 GLU A C 1
ATOM 1480 O O . GLU A 1 188 ? 17.827 -1.380 -49.360 1.00 72.89 189 GLU A O 1
ATOM 1486 N N . ALA A 1 189 ? 17.618 0.863 -49.545 1.00 72.35 190 ALA A N 1
ATOM 1487 C CA . ALA A 1 189 ? 17.119 1.047 -48.195 1.00 71.16 190 ALA A CA 1
ATOM 1488 C C . ALA A 1 189 ? 16.014 2.076 -48.148 1.00 71.23 190 ALA A C 1
ATOM 1489 O O . ALA A 1 189 ? 15.219 2.078 -47.214 1.00 74.19 190 ALA A O 1
ATOM 1491 N N . MET A 1 190 ? 15.967 2.956 -49.144 1.00 73.57 191 MET A N 1
ATOM 1492 C CA . MET A 1 190 ? 14.946 4.000 -49.196 1.00 76.09 191 MET A CA 1
ATOM 1493 C C . MET A 1 190 ? 13.746 3.622 -50.047 1.00 80.15 191 MET A C 1
ATOM 1494 O O . MET A 1 190 ? 13.109 4.479 -50.690 1.00 78.16 191 MET A O 1
ATOM 1499 N N . ASN A 1 191 ? 13.445 2.328 -50.036 1.00 80.54 192 ASN A N 1
ATOM 1500 C CA . ASN A 1 191 ? 12.317 1.792 -50.784 1.00 81.95 192 ASN A CA 1
ATOM 1501 C C . ASN A 1 191 ? 12.425 2.249 -52.235 1.00 79.49 192 ASN A C 1
ATOM 1502 O O . ASN A 1 191 ? 11.414 2.581 -52.870 1.00 81.19 192 ASN A O 1
ATOM 1507 N N . GLY A 1 192 ? 13.658 2.283 -52.744 1.00 75.75 193 GLY A N 1
ATOM 1508 C CA . GLY A 1 192 ? 13.872 2.698 -54.117 1.00 74.97 193 GLY A CA 1
ATOM 1509 C C . GLY A 1 192 ? 14.166 4.175 -54.358 1.00 70.78 193 GLY A C 1
ATOM 1510 O O . GLY A 1 192 ? 14.405 4.568 -55.499 1.00 62.91 193 GLY A O 1
ATOM 1511 N N . GLU A 1 193 ? 14.137 5.009 -53.322 1.00 70.77 194 GLU A N 1
ATOM 1512 C CA . GLU A 1 193 ? 14.446 6.423 -53.544 1.00 71.23 194 GLU A CA 1
ATOM 1513 C C . GLU A 1 193 ? 15.969 6.622 -53.749 1.00 69.15 194 GLU A C 1
ATOM 1514 O O . GLU A 1 193 ? 16.787 5.869 -53.197 1.00 65.37 194 GLU A O 1
ATOM 1520 N N . GLU A 1 194 ? 16.355 7.616 -54.548 1.00 65.28 195 GLU A N 1
ATOM 1521 C CA . GLU A 1 194 ? 17.771 7.831 -54.783 1.00 59.71 195 GLU A CA 1
ATOM 1522 C C . GLU A 1 194 ? 18.297 8.873 -53.809 1.00 57.09 195 GLU A C 1
ATOM 1523 O O . GLU A 1 194 ? 17.544 9.751 -53.372 1.00 53.82 195 GLU A O 1
ATOM 1529 N N . PHE A 1 195 ? 19.588 8.754 -53.476 1.00 53.07 196 PHE A N 1
ATOM 1530 C CA . PHE A 1 195 ? 20.276 9.684 -52.581 1.00 46.01 196 PHE A CA 1
ATOM 1531 C C . PHE A 1 195 ? 20.001 11.093 -53.115 1.00 39.14 196 PHE A C 1
ATOM 1532 O O . PHE A 1 195 ? 20.208 11.355 -54.277 1.00 45.29 196 PHE A O 1
ATOM 1540 N N . PRO A 1 196 ? 19.517 12.020 -52.263 1.00 45.94 197 PRO A N 1
ATOM 1541 C CA . PRO A 1 196 ? 19.233 13.384 -52.757 1.00 44.60 197 PRO A CA 1
ATOM 1542 C C . PRO A 1 196 ? 20.378 14.060 -53.466 1.00 38.38 197 PRO A C 1
ATOM 1543 O O . PRO A 1 196 ? 21.496 14.146 -52.947 1.00 33.01 197 PRO A O 1
ATOM 1547 N N . GLN A 1 197 ? 20.069 14.519 -54.673 1.00 33.58 198 GLN A N 1
ATOM 1548 C CA . GLN A 1 197 ? 21.023 15.183 -55.521 1.00 36.83 198 GLN A CA 1
ATOM 1549 C C . GLN A 1 197 ? 20.979 16.688 -55.368 1.00 34.85 198 GLN A C 1
ATOM 1550 O O . GLN A 1 197 ? 21.976 17.349 -55.632 1.00 38.14 198 GLN A O 1
ATOM 1556 N N . GLU A 1 198 ? 19.859 17.251 -54.928 1.00 29.91 199 GLU A N 1
ATOM 1557 C CA . GLU A 1 198 ? 19.842 18.707 -54.753 1.00 36.18 199 GLU A CA 1
ATOM 1558 C C . GLU A 1 198 ? 20.503 19.177 -53.441 1.00 41.22 199 GLU A C 1
ATOM 1559 O O . GLU A 1 198 ? 20.148 18.759 -52.324 1.00 29.28 199 GLU A O 1
ATOM 1565 N N . PRO A 1 199 ? 21.516 20.027 -53.563 1.00 40.80 200 PRO A N 1
ATOM 1566 C CA . PRO A 1 199 ? 22.161 20.504 -52.336 1.00 41.40 200 PRO A CA 1
ATOM 1567 C C . PRO A 1 199 ? 21.150 21.007 -51.288 1.00 42.06 200 PRO A C 1
ATOM 1568 O O . PRO A 1 199 ? 21.263 20.699 -50.083 1.00 34.44 200 PRO A O 1
ATOM 1572 N N . LYS A 1 200 ? 20.156 21.770 -51.733 1.00 40.37 201 LYS A N 1
ATOM 1573 C CA . LYS A 1 200 ? 19.174 22.287 -50.782 1.00 39.77 201 LYS A CA 1
ATOM 1574 C C . LYS A 1 200 ? 18.365 21.208 -50.085 1.00 37.97 201 LYS A C 1
ATOM 1575 O O . LYS A 1 200 ? 18.119 21.334 -48.901 1.00 38.55 201 LYS A O 1
ATOM 1581 N N . ASP A 1 201 ? 17.964 20.150 -50.800 1.00 32.45 202 ASP A N 1
ATOM 1582 C CA . ASP A 1 201 ? 17.255 19.051 -50.155 1.00 38.38 202 ASP A CA 1
ATOM 1583 C C . ASP A 1 201 ? 18.147 18.354 -49.101 1.00 32.54 202 ASP A C 1
ATOM 1584 O O . ASP A 1 201 ? 17.676 17.900 -48.052 1.00 30.15 202 ASP A O 1
ATOM 1589 N N . GLN A 1 202 ? 19.432 18.229 -49.409 1.00 38.99 203 GLN A N 1
ATOM 1590 C CA . GLN A 1 202 ? 20.377 17.601 -48.474 1.00 28.91 203 GLN A CA 1
ATOM 1591 C C . GLN A 1 202 ? 20.461 18.465 -47.212 1.00 31.67 203 GLN A C 1
ATOM 1592 O O . GLN A 1 202 ? 20.506 17.974 -46.114 1.00 27.94 203 GLN A O 1
ATOM 1598 N N . LEU A 1 203 ? 20.499 19.771 -47.378 1.00 25.48 204 LEU A N 1
ATOM 1599 C CA . LEU A 1 203 ? 20.626 20.588 -46.206 1.00 23.03 204 LEU A CA 1
ATOM 1600 C C . LEU A 1 203 ? 19.374 20.455 -45.337 1.00 34.14 204 LEU A C 1
ATOM 1601 O O . LEU A 1 203 ? 19.476 20.205 -44.133 1.00 27.54 204 LEU A O 1
ATOM 1606 N N . MET A 1 204 ? 18.190 20.532 -45.950 1.00 32.67 205 MET A N 1
ATOM 1607 C CA . MET A 1 204 ? 16.977 20.446 -45.168 1.00 30.22 205 MET A CA 1
ATOM 1608 C C . MET A 1 204 ? 16.811 19.080 -44.574 1.00 33.91 205 MET A C 1
ATOM 1609 O O . MET A 1 204 ? 16.389 18.955 -43.403 1.00 32.85 205 MET A O 1
ATOM 1614 N N . GLY A 1 205 ? 17.168 18.053 -45.336 1.00 27.45 206 GLY A N 1
ATOM 1615 C CA . GLY A 1 205 ? 17.050 16.714 -44.777 1.00 27.75 206 GLY A CA 1
ATOM 1616 C C . GLY A 1 205 ? 17.937 16.581 -43.524 1.00 38.18 206 GLY A C 1
ATOM 1617 O O . GLY A 1 205 ? 17.542 16.000 -42.506 1.00 28.94 206 GLY A O 1
ATOM 1618 N N . ALA A 1 206 ? 19.144 17.144 -43.575 1.00 38.85 207 ALA A N 1
ATOM 1619 C CA . ALA A 1 206 ? 20.037 17.058 -42.430 1.00 35.26 207 ALA A CA 1
ATOM 1620 C C . ALA A 1 206 ? 19.494 17.893 -41.243 1.00 38.60 207 ALA A C 1
ATOM 1621 O O . ALA A 1 206 ? 19.560 17.475 -40.087 1.00 27.67 207 ALA A O 1
ATOM 1623 N N . VAL A 1 207 ? 18.978 19.089 -41.531 1.00 30.71 208 VAL A N 1
ATOM 1624 C CA . VAL A 1 207 ? 18.460 19.929 -40.482 1.00 31.37 208 VAL A CA 1
ATOM 1625 C C . VAL A 1 207 ? 17.283 19.248 -39.777 1.00 29.74 208 VAL A C 1
ATOM 1626 O O . VAL A 1 207 ? 17.203 19.243 -38.535 1.00 30.76 208 VAL A O 1
ATOM 1630 N N . LYS A 1 208 ? 16.379 18.660 -40.565 1.00 38.42 209 LYS A N 1
ATOM 1631 C CA . LYS A 1 208 ? 15.213 17.985 -40.019 1.00 38.70 209 LYS A CA 1
ATOM 1632 C C . LYS A 1 208 ? 15.670 16.789 -39.239 1.00 37.93 209 LYS A C 1
ATOM 1633 O O . LYS A 1 208 ? 15.112 16.481 -38.169 1.00 33.02 209 LYS A O 1
ATOM 1639 N N . ALA A 1 209 ? 16.710 16.125 -39.734 1.00 36.18 210 ALA A N 1
ATOM 1640 C CA . ALA A 1 209 ? 17.149 14.911 -39.028 1.00 34.14 210 ALA A CA 1
ATOM 1641 C C . ALA A 1 209 ? 17.681 15.291 -37.644 1.00 29.86 210 ALA A C 1
ATOM 1642 O O . ALA A 1 209 ? 17.466 14.560 -36.671 1.00 33.67 210 ALA A O 1
ATOM 1644 N N . VAL A 1 210 ? 18.333 16.461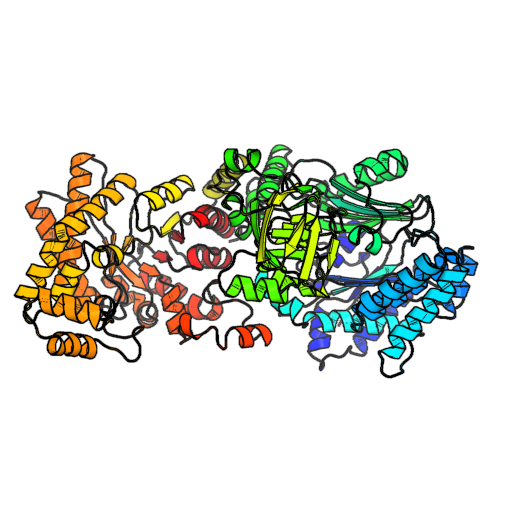 -37.536 1.00 33.59 211 VAL A N 1
ATOM 1645 C CA . VAL A 1 210 ? 18.861 16.915 -36.246 1.00 27.85 211 VAL A CA 1
ATOM 1646 C C . VAL A 1 210 ? 17.680 17.190 -35.295 1.00 34.42 211 VAL A C 1
ATOM 1647 O O . VAL A 1 210 ? 17.678 16.700 -34.172 1.00 32.43 211 VAL A O 1
ATOM 1651 N N . PHE A 1 211 ? 16.668 17.953 -35.728 1.00 31.44 212 PHE A N 1
ATOM 1652 C CA . PHE A 1 211 ? 15.508 18.181 -34.854 1.00 30.44 212 PHE A CA 1
ATOM 1653 C C . PHE A 1 211 ? 14.824 16.865 -34.500 1.00 30.71 212 PHE A C 1
ATOM 1654 O O . PHE A 1 211 ? 14.482 16.607 -33.327 1.00 33.30 212 PHE A O 1
ATOM 1662 N N . ARG A 1 212 ? 14.616 16.027 -35.507 1.00 30.62 213 ARG A N 1
ATOM 1663 C CA . ARG A 1 212 ? 13.990 14.723 -35.282 1.00 32.84 213 ARG A CA 1
ATOM 1664 C C . ARG A 1 212 ? 14.713 13.907 -34.205 1.00 33.98 213 ARG A C 1
ATOM 1665 O O . ARG A 1 212 ? 14.087 13.390 -33.258 1.00 27.17 213 ARG A O 1
ATOM 1673 N N . SER A 1 213 ? 16.029 13.804 -34.330 1.00 38.82 214 SER A N 1
ATOM 1674 C CA . SER A 1 213 ? 16.841 13.029 -33.371 1.00 39.17 214 SER A CA 1
ATOM 1675 C C . SER A 1 213 ? 16.766 13.424 -31.898 1.00 29.03 214 SER A C 1
ATOM 1676 O O . SER A 1 213 ? 17.077 12.621 -31.030 1.00 32.54 214 SER A O 1
ATOM 1679 N N . TRP A 1 214 ? 16.380 14.664 -31.633 1.00 33.90 215 TRP A N 1
ATOM 1680 C CA . TRP A 1 214 ? 16.264 15.147 -30.272 1.00 38.46 215 TRP A CA 1
ATOM 1681 C C . TRP A 1 214 ? 15.307 14.244 -29.494 1.00 29.28 215 TRP A C 1
ATOM 1682 O O . TRP A 1 214 ? 15.436 14.076 -28.291 1.00 35.17 215 TRP A O 1
ATOM 1693 N N . ASP A 1 215 ? 14.371 13.635 -30.195 1.00 29.43 216 ASP A N 1
ATOM 1694 C CA . ASP A 1 215 ? 13.406 12.754 -29.561 1.00 32.85 216 ASP A CA 1
ATOM 1695 C C . ASP A 1 215 ? 13.666 11.234 -29.735 1.00 32.56 216 ASP A C 1
ATOM 1696 O O . ASP A 1 215 ? 12.817 10.422 -29.387 1.00 37.01 216 ASP A O 1
ATOM 1701 N N . ASN A 1 216 ? 14.805 10.854 -30.303 1.00 30.21 217 ASN A N 1
ATOM 1702 C CA . ASN A 1 216 ? 15.147 9.414 -30.458 1.00 36.27 217 ASN A CA 1
ATOM 1703 C C . ASN A 1 216 ? 15.153 8.826 -29.066 1.00 33.94 217 ASN A C 1
ATOM 1704 O O . ASN A 1 216 ? 15.439 9.531 -28.098 1.00 32.70 217 ASN A O 1
ATOM 1709 N N . PRO A 1 217 ? 14.822 7.526 -28.936 1.00 33.67 218 PRO A N 1
ATOM 1710 C CA . PRO A 1 217 ? 14.820 6.875 -27.634 1.00 32.01 218 PRO A CA 1
ATOM 1711 C C . PRO A 1 217 ? 16.169 6.982 -26.913 1.00 29.05 218 PRO A C 1
ATOM 1712 O O . PRO A 1 217 ? 16.213 7.149 -25.679 1.00 26.67 218 PRO A O 1
ATOM 1716 N N . ARG A 1 218 ? 17.270 6.899 -27.658 1.00 26.80 219 ARG A N 1
ATOM 1717 C CA . ARG A 1 218 ? 18.583 6.972 -27.005 1.00 30.35 219 ARG A CA 1
ATOM 1718 C C . ARG A 1 218 ? 18.933 8.370 -26.456 1.00 28.95 219 ARG A C 1
ATOM 1719 O O . ARG A 1 218 ? 19.660 8.495 -25.458 1.00 32.00 219 ARG A O 1
ATOM 1727 N N . ALA A 1 219 ? 18.446 9.418 -27.109 1.00 27.71 220 ALA A N 1
ATOM 1728 C CA . ALA A 1 219 ? 18.703 10.783 -26.618 1.00 28.66 220 ALA A CA 1
ATOM 1729 C C . ALA A 1 219 ? 17.864 11.002 -25.347 1.00 34.78 220 ALA A C 1
ATOM 1730 O O . ALA A 1 219 ? 18.366 11.562 -24.360 1.00 32.52 220 ALA A O 1
ATOM 1732 N N . ILE A 1 220 ? 16.601 10.536 -25.370 1.00 26.36 221 ILE A N 1
ATOM 1733 C CA . ILE A 1 220 ? 15.710 10.662 -24.227 1.00 25.26 221 ILE A CA 1
ATOM 1734 C C . ILE A 1 220 ? 16.357 10.070 -23.000 1.00 34.70 221 ILE A C 1
ATOM 1735 O O . ILE A 1 220 ? 16.483 10.746 -21.981 1.00 24.80 221 ILE A O 1
ATOM 1740 N N . VAL A 1 221 ? 16.774 8.800 -23.102 1.00 25.38 222 VAL A N 1
ATOM 1741 C CA . VAL A 1 221 ? 17.444 8.120 -22.006 1.00 26.65 222 VAL A CA 1
ATOM 1742 C C . VAL A 1 221 ? 18.757 8.735 -21.561 1.00 23.73 222 VAL A C 1
ATOM 1743 O O . VAL A 1 221 ? 19.074 8.780 -20.359 1.00 25.04 222 VAL A O 1
ATOM 1747 N N . TYR A 1 222 ? 19.572 9.147 -22.512 1.00 23.59 223 TYR A N 1
ATOM 1748 C CA . TYR A 1 222 ? 20.833 9.763 -22.159 1.00 29.71 223 TYR A CA 1
ATOM 1749 C C . TYR A 1 222 ? 20.548 11.074 -21.368 1.00 33.15 223 TYR A C 1
ATOM 1750 O O . TYR A 1 222 ? 21.222 11.369 -20.351 1.00 31.30 223 TYR A O 1
ATOM 1759 N N . ARG A 1 223 ? 19.553 11.847 -21.811 1.00 31.06 224 ARG A N 1
ATOM 1760 C CA . ARG A 1 223 ? 19.222 13.113 -21.135 1.00 29.73 224 ARG A CA 1
ATOM 1761 C C . ARG A 1 223 ? 18.771 12.871 -19.670 1.00 29.62 224 ARG A C 1
ATOM 1762 O O . ARG A 1 223 ? 19.112 13.635 -18.752 1.00 32.32 224 ARG A O 1
ATOM 1770 N N . ARG A 1 224 ? 18.015 11.807 -19.437 1.00 27.19 225 ARG A N 1
ATOM 1771 C CA . ARG A 1 224 ? 17.579 11.464 -18.056 1.00 30.12 225 ARG A CA 1
ATOM 1772 C C . ARG A 1 224 ? 18.822 11.114 -17.238 1.00 30.07 225 ARG A C 1
ATOM 1773 O O . ARG A 1 224 ? 18.927 11.434 -16.041 1.00 29.23 225 ARG A O 1
ATOM 1781 N N . MET A 1 225 ? 19.775 10.437 -17.876 1.00 31.52 226 MET A N 1
ATOM 1782 C CA . MET A 1 225 ? 20.963 10.007 -17.156 1.00 29.36 226 MET A CA 1
ATOM 1783 C C . MET A 1 225 ? 21.865 11.156 -16.797 1.00 34.41 226 MET A C 1
ATOM 1784 O O . MET A 1 225 ? 22.684 11.037 -15.893 1.00 34.59 226 MET A O 1
ATOM 1789 N N . ASN A 1 226 ? 21.702 12.274 -17.488 1.00 33.28 227 ASN A N 1
ATOM 1790 C CA . ASN A 1 226 ? 22.538 13.439 -17.258 1.00 31.73 227 ASN A CA 1
ATOM 1791 C C . ASN A 1 226 ? 21.749 14.668 -16.802 1.00 37.18 227 ASN A C 1
ATOM 1792 O O . ASN A 1 226 ? 22.252 15.778 -16.842 1.00 32.31 227 ASN A O 1
ATOM 1797 N N . ASP A 1 227 ? 20.513 14.467 -16.370 1.00 34.56 228 ASP A N 1
ATOM 1798 C CA . ASP A 1 227 ? 19.702 15.569 -15.873 1.00 33.75 228 ASP A CA 1
ATOM 1799 C C . ASP A 1 227 ? 19.545 16.732 -16.854 1.00 38.03 228 ASP A C 1
ATOM 1800 O O . ASP A 1 227 ? 19.635 17.916 -16.477 1.00 33.73 228 ASP A O 1
ATOM 1805 N N . ILE A 1 228 ? 19.266 16.404 -18.110 1.00 27.91 229 ILE A N 1
ATOM 1806 C CA . ILE A 1 228 ? 19.104 17.434 -19.111 1.00 31.56 229 ILE A CA 1
ATOM 1807 C C . ILE A 1 228 ? 17.622 17.498 -19.479 1.00 35.73 229 ILE A C 1
ATOM 1808 O O . ILE A 1 228 ? 17.022 16.485 -19.876 1.00 35.57 229 ILE A O 1
ATOM 1813 N N . PRO A 1 229 ? 17.000 18.689 -19.348 1.00 31.90 230 PRO A N 1
ATOM 1814 C CA . PRO A 1 229 ? 15.572 18.790 -19.697 1.00 32.15 230 PRO A CA 1
ATOM 1815 C C . PRO A 1 229 ? 15.448 18.699 -21.225 1.00 25.46 230 PRO A C 1
ATOM 1816 O O . PRO A 1 229 ? 16.310 19.220 -21.931 1.00 33.99 230 PRO A O 1
ATOM 1820 N N . GLY A 1 230 ? 14.349 18.108 -21.704 1.00 26.97 231 GLY A N 1
ATOM 1821 C CA . GLY A 1 230 ? 14.117 17.950 -23.126 1.00 39.09 231 GLY A CA 1
ATOM 1822 C C . GLY A 1 230 ? 13.672 19.231 -23.800 1.00 39.42 231 GLY A C 1
ATOM 1823 O O . GLY A 1 230 ? 14.059 19.483 -24.920 1.00 49.23 231 GLY A O 1
ATOM 1824 N N . ASP A 1 231 ? 12.868 20.036 -23.121 1.00 37.69 232 ASP A N 1
ATOM 1825 C CA . ASP A 1 231 ? 12.380 21.296 -23.693 1.00 47.21 232 ASP A CA 1
ATOM 1826 C C . ASP A 1 231 ? 13.500 22.203 -24.197 1.00 39.37 232 ASP A C 1
ATOM 1827 O O . ASP A 1 231 ? 13.234 23.144 -24.920 1.00 50.92 232 ASP A O 1
ATOM 1832 N N . TRP A 1 232 ? 14.754 21.929 -23.833 1.00 34.58 233 TRP A N 1
ATOM 1833 C CA . TRP A 1 232 ? 15.850 22.782 -24.293 1.00 36.02 233 TRP A CA 1
ATOM 1834 C C . TRP A 1 232 ? 16.098 22.743 -25.802 1.00 34.77 233 TRP A C 1
ATOM 1835 O O . TRP A 1 232 ? 16.631 23.709 -26.358 1.00 42.22 233 TRP A O 1
ATOM 1846 N N . GLY A 1 233 ? 15.732 21.641 -26.449 1.00 33.07 234 GLY A N 1
ATOM 1847 C CA . GLY A 1 233 ? 15.930 21.495 -27.886 1.00 35.52 234 GLY A CA 1
ATOM 1848 C C . GLY A 1 233 ? 17.414 21.483 -28.255 1.00 40.78 234 GLY A C 1
ATOM 1849 O O . GLY A 1 233 ? 18.295 21.392 -27.370 1.00 39.48 234 GLY A O 1
ATOM 1850 N N . THR A 1 234 ? 17.689 21.533 -29.554 1.00 33.66 235 THR A N 1
ATOM 1851 C CA . THR A 1 234 ? 19.073 21.581 -30.039 1.00 38.07 235 THR A CA 1
ATOM 1852 C C . THR A 1 234 ? 19.199 22.506 -31.250 1.00 33.79 235 THR A C 1
ATOM 1853 O O . THR A 1 234 ? 18.266 22.675 -32.022 1.00 44.32 235 THR A O 1
ATOM 1857 N N . ALA A 1 235 ? 20.355 23.119 -31.405 1.00 30.45 236 ALA A N 1
ATOM 1858 C CA . ALA A 1 235 ? 20.563 24.000 -32.524 1.00 27.42 236 ALA A CA 1
ATOM 1859 C C . ALA A 1 235 ? 21.321 23.227 -33.595 1.00 25.52 236 ALA A C 1
ATOM 1860 O O . ALA A 1 235 ? 21.811 22.125 -33.351 1.00 37.32 236 ALA A O 1
ATOM 1862 N N . VAL A 1 236 ? 21.401 23.778 -34.792 1.00 34.16 237 VAL A N 1
ATOM 1863 C CA . VAL A 1 236 ? 22.126 23.126 -35.886 1.00 29.60 237 VAL A CA 1
ATOM 1864 C C . VAL A 1 236 ? 23.168 24.142 -36.383 1.00 34.65 237 VAL A C 1
ATOM 1865 O O . VAL A 1 236 ? 22.786 25.253 -36.725 1.00 36.28 237 VAL A O 1
ATOM 1869 N N . ASN A 1 237 ? 24.469 23.793 -36.365 1.00 22.90 238 ASN A N 1
ATOM 1870 C CA . ASN A 1 237 ? 25.519 24.672 -36.863 1.00 23.36 238 ASN A CA 1
ATOM 1871 C C . ASN A 1 237 ? 25.902 24.244 -38.293 1.00 31.38 238 ASN A C 1
ATOM 1872 O O . ASN A 1 237 ? 26.107 23.040 -38.576 1.00 33.77 238 ASN A O 1
ATOM 1877 N N . VAL A 1 238 ? 25.963 25.205 -39.200 1.00 28.63 239 VAL A N 1
ATOM 1878 C CA . VAL A 1 238 ? 26.282 24.948 -40.625 1.00 27.55 239 VAL A CA 1
ATOM 1879 C C . VAL A 1 238 ? 27.519 25.766 -40.950 1.00 38.22 239 VAL A C 1
ATOM 1880 O O . VAL A 1 238 ? 27.560 27.015 -40.787 1.00 29.11 239 VAL A O 1
ATOM 1884 N N . GLN A 1 239 ? 28.537 25.076 -41.440 1.00 27.67 240 GLN A N 1
ATOM 1885 C CA . GLN A 1 239 ? 29.793 25.761 -41.674 1.00 30.97 240 GLN A CA 1
ATOM 1886 C C . GLN A 1 239 ? 30.482 25.357 -42.960 1.00 28.38 240 GLN A C 1
ATOM 1887 O O . GLN A 1 239 ? 30.336 24.222 -43.452 1.00 27.78 240 GLN A O 1
ATOM 1893 N N . THR A 1 240 ? 31.228 26.304 -43.505 1.00 30.60 241 THR A N 1
ATOM 1894 C CA . THR A 1 240 ? 32.000 26.077 -44.723 1.00 36.10 241 THR A CA 1
ATOM 1895 C C . THR A 1 240 ? 33.019 24.949 -44.398 1.00 25.57 241 THR A C 1
ATOM 1896 O O . THR A 1 240 ? 33.537 24.886 -43.275 1.00 22.03 241 THR A O 1
ATOM 1900 N N . MET A 1 241 ? 33.305 24.072 -45.352 1.00 27.29 242 MET A N 1
ATOM 1901 C CA . MET A 1 241 ? 34.206 22.933 -45.093 1.00 30.30 242 MET A CA 1
ATOM 1902 C C . MET A 1 241 ? 35.728 23.252 -45.158 1.00 28.38 242 MET A C 1
ATOM 1903 O O . MET A 1 241 ? 36.126 24.070 -45.957 1.00 31.81 242 MET A O 1
ATOM 1908 N N . VAL A 1 242 ? 36.548 22.624 -44.309 1.00 27.97 243 VAL A N 1
ATOM 1909 C CA . VAL A 1 242 ? 38.006 22.671 -44.449 1.00 20.91 243 VAL A CA 1
ATOM 1910 C C . VAL A 1 242 ? 38.354 21.149 -44.482 1.00 31.90 243 VAL A C 1
ATOM 1911 O O . VAL A 1 242 ? 37.708 20.333 -43.817 1.00 23.16 243 VAL A O 1
ATOM 1915 N N . PHE A 1 243 ? 39.322 20.754 -45.303 1.00 26.43 244 PHE A N 1
ATOM 1916 C CA . PHE A 1 243 ? 39.601 19.308 -45.487 1.00 30.29 244 PHE A CA 1
ATOM 1917 C C . PHE A 1 243 ? 40.939 18.723 -45.016 1.00 27.73 244 PHE A C 1
ATOM 1918 O O . PHE A 1 243 ? 42.006 19.053 -45.529 1.00 29.70 244 PHE A O 1
ATOM 1926 N N . GLY A 1 244 ? 40.863 17.850 -44.027 1.00 35.44 245 GLY A N 1
ATOM 1927 C CA . GLY A 1 244 ? 42.071 17.198 -43.572 1.00 36.17 245 GLY A CA 1
ATOM 1928 C C . GLY A 1 244 ? 42.410 15.956 -44.393 1.00 34.03 245 GLY A C 1
ATOM 1929 O O . GLY A 1 244 ? 43.410 15.250 -44.084 1.00 25.60 245 GLY A O 1
ATOM 1930 N N . ASN A 1 245 ? 41.570 15.673 -45.391 1.00 25.51 246 ASN A N 1
ATOM 1931 C CA . ASN A 1 245 ? 41.761 14.499 -46.295 1.00 30.33 246 ASN A CA 1
ATOM 1932 C C . ASN A 1 245 ? 42.263 14.901 -47.687 1.00 35.69 246 ASN A C 1
ATOM 1933 O O . ASN A 1 245 ? 42.126 14.165 -48.652 1.00 26.21 246 ASN A O 1
ATOM 1938 N N . LYS A 1 246 ? 42.788 16.097 -47.796 1.00 23.33 247 LYS A N 1
ATOM 1939 C CA . LYS A 1 246 ? 43.311 16.564 -49.074 1.00 35.88 247 LYS A CA 1
ATOM 1940 C C . LYS A 1 246 ? 44.689 16.039 -49.415 1.00 38.65 247 LYS A C 1
ATOM 1941 O O . LYS A 1 246 ? 45.145 16.140 -50.572 1.00 43.33 247 LYS A O 1
ATOM 1947 N N . GLY A 1 247 ? 45.365 15.461 -48.439 1.00 27.16 248 GLY A N 1
ATOM 1948 C CA . GLY A 1 247 ? 46.703 15.006 -48.756 1.00 31.49 248 GLY A CA 1
ATOM 1949 C C . GLY A 1 247 ? 47.566 14.809 -47.549 1.00 35.72 248 GLY A C 1
ATOM 1950 O O . GLY A 1 247 ? 47.094 14.880 -46.414 1.00 30.00 248 GLY A O 1
ATOM 1951 N N . GLU A 1 248 ? 48.854 14.606 -47.819 1.00 33.63 249 GLU A N 1
ATOM 1952 C CA . GLU A 1 248 ? 49.847 14.345 -46.810 1.00 33.43 249 GLU A CA 1
ATOM 1953 C C . GLU A 1 248 ? 50.231 15.515 -45.957 1.00 32.83 249 GLU A C 1
ATOM 1954 O O . GLU A 1 248 ? 50.900 15.340 -44.951 1.00 31.82 249 GLU A O 1
ATOM 1960 N N . THR A 1 249 ? 49.855 16.717 -46.352 1.00 30.3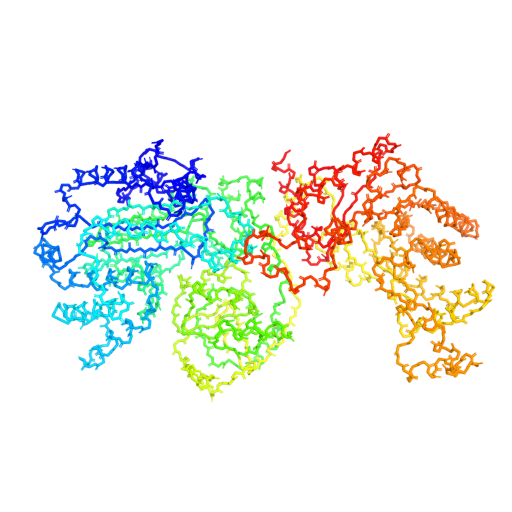7 250 THR A N 1
ATOM 1961 C CA . THR A 1 249 ? 50.140 17.820 -45.491 1.00 22.39 250 THR A CA 1
ATOM 1962 C C . THR A 1 249 ? 48.795 18.324 -44.951 1.00 29.67 250 THR A C 1
ATOM 1963 O O . THR A 1 249 ? 48.605 19.522 -44.708 1.00 26.72 250 THR A O 1
ATOM 1967 N N . SER A 1 250 ? 47.843 17.405 -44.842 1.00 25.89 251 SER A N 1
ATOM 1968 C CA . SER A 1 250 ? 46.525 17.714 -44.280 1.00 20.57 251 SER A CA 1
ATOM 1969 C C . SER A 1 250 ? 46.218 16.709 -43.198 1.00 28.48 251 SER A C 1
ATOM 1970 O O . SER A 1 250 ? 46.674 15.531 -43.232 1.00 28.58 251 SER A O 1
ATOM 1973 N N . GLY A 1 251 ? 45.423 17.141 -42.237 1.00 25.16 252 GLY A N 1
ATOM 1974 C CA . GLY A 1 251 ? 45.094 16.226 -41.174 1.00 21.02 252 GLY A CA 1
ATOM 1975 C C . GLY A 1 251 ? 44.009 16.821 -40.295 1.00 32.42 252 GLY A C 1
ATOM 1976 O O . GLY A 1 251 ? 43.582 17.991 -40.457 1.00 23.64 252 GLY A O 1
ATOM 1977 N N . THR A 1 252 ? 43.627 16.036 -39.303 1.00 24.51 253 THR A N 1
ATOM 1978 C CA . THR A 1 252 ? 42.598 16.447 -38.372 1.00 22.83 253 THR A CA 1
ATOM 1979 C C . THR A 1 252 ? 42.862 15.860 -36.983 1.00 27.40 253 THR A C 1
ATOM 1980 O O . THR A 1 252 ? 43.424 14.746 -36.850 1.00 28.50 253 THR A O 1
ATOM 1984 N N . GLY A 1 253 ? 42.505 16.607 -35.945 1.00 27.75 254 GLY A N 1
ATOM 1985 C CA . GLY A 1 253 ? 42.763 16.116 -34.585 1.00 23.58 254 GLY A CA 1
ATOM 1986 C C . GLY A 1 253 ? 41.771 16.586 -33.547 1.00 22.59 254 GLY A C 1
ATOM 1987 O O . GLY A 1 253 ? 40.945 17.482 -33.831 1.00 23.78 254 GLY A O 1
ATOM 1988 N N . VAL A 1 254 ? 41.900 16.038 -32.331 1.00 24.49 255 VAL A N 1
ATOM 1989 C CA . VAL A 1 254 ? 41.059 16.374 -31.193 1.00 25.54 255 VAL A CA 1
ATOM 1990 C C . VAL A 1 254 ? 41.993 16.435 -30.013 1.00 31.35 255 VAL A C 1
ATOM 1991 O O . VAL A 1 254 ? 42.721 15.480 -29.788 1.00 27.00 255 VAL A O 1
ATOM 1995 N N . ALA A 1 255 ? 42.045 17.540 -29.272 1.00 27.71 256 ALA A N 1
ATOM 1996 C CA . ALA A 1 255 ? 42.950 17.533 -28.128 1.00 32.15 256 ALA A CA 1
ATOM 1997 C C . ALA A 1 255 ? 42.361 18.293 -26.947 1.00 30.27 256 ALA A C 1
ATOM 1998 O O . ALA A 1 255 ? 41.398 19.038 -27.115 1.00 25.59 256 ALA A O 1
ATOM 2000 N N . PHE A 1 256 ? 42.893 18.006 -25.757 1.00 33.38 257 PHE A N 1
ATOM 2001 C CA . PHE A 1 256 ? 42.472 18.631 -24.505 1.00 32.77 257 PHE A CA 1
ATOM 2002 C C . PHE A 1 256 ? 43.708 19.411 -23.957 1.00 35.00 257 PHE A C 1
ATOM 2003 O O . PHE A 1 256 ? 44.836 18.934 -24.019 1.00 34.42 257 PHE A O 1
ATOM 2011 N N . THR A 1 257 ? 43.513 20.620 -23.451 1.00 33.26 258 THR A N 1
ATOM 2012 C CA . THR A 1 257 ? 44.645 21.404 -22.942 1.00 30.86 258 THR A CA 1
ATOM 2013 C C . THR A 1 257 ? 45.248 20.815 -21.652 1.00 30.41 258 THR A C 1
ATOM 2014 O O . THR A 1 257 ? 46.309 21.219 -21.250 1.00 29.79 258 THR A O 1
ATOM 2018 N N . ARG A 1 258 ? 44.530 19.910 -20.993 1.00 25.71 259 ARG A N 1
ATOM 2019 C CA . ARG A 1 258 ? 45.024 19.186 -19.828 1.00 24.13 259 ARG A CA 1
ATOM 2020 C C . ARG A 1 258 ? 44.389 17.818 -19.953 1.00 18.59 259 ARG A C 1
ATOM 2021 O O . ARG A 1 258 ? 43.351 17.650 -20.639 1.00 26.36 259 ARG A O 1
ATOM 2029 N N . ASN A 1 259 ? 44.973 16.847 -19.278 1.00 18.99 260 ASN A N 1
ATOM 2030 C CA . ASN A 1 259 ? 44.507 15.457 -19.376 1.00 15.89 260 ASN A CA 1
ATOM 2031 C C . ASN A 1 259 ? 43.141 15.301 -18.689 1.00 24.47 260 ASN A C 1
ATOM 2032 O O . ASN A 1 259 ? 43.003 15.627 -17.537 1.00 25.22 260 ASN A O 1
ATOM 2037 N N . PRO A 1 260 ? 42.112 14.768 -19.402 1.00 24.62 261 PRO A N 1
ATOM 2038 C CA . PRO A 1 260 ? 40.764 14.600 -18.820 1.00 21.55 261 PRO A CA 1
ATOM 2039 C C . PRO A 1 260 ? 40.580 13.433 -17.872 1.00 26.08 261 PRO A C 1
ATOM 2040 O O . PRO A 1 260 ? 39.553 13.314 -17.217 1.00 28.38 261 PRO A O 1
ATOM 2044 N N . SER A 1 261 ? 41.572 12.553 -17.805 1.00 28.30 262 SER A N 1
ATOM 2045 C CA . SER A 1 261 ? 41.474 11.415 -16.869 1.00 33.02 262 SER A CA 1
ATOM 2046 C C . SER A 1 261 ? 42.182 11.694 -15.519 1.00 30.41 262 SER A C 1
ATOM 2047 O O . SER A 1 261 ? 41.665 11.334 -14.453 1.00 33.58 262 SER A O 1
ATOM 2050 N N . THR A 1 262 ? 43.355 12.327 -15.578 1.00 31.72 263 THR A N 1
ATOM 2051 C CA . THR A 1 262 ? 44.142 12.625 -14.384 1.00 25.19 263 THR A CA 1
ATOM 2052 C C . THR A 1 262 ? 44.122 14.098 -14.004 1.00 30.43 263 THR A C 1
ATOM 2053 O O . THR A 1 262 ? 44.380 14.448 -12.866 1.00 33.41 263 THR A O 1
ATOM 2057 N N . GLY A 1 263 ? 43.843 14.957 -14.963 1.00 24.13 264 GLY A N 1
ATOM 2058 C CA . GLY A 1 263 ? 43.880 16.407 -14.715 1.00 21.73 264 GLY A CA 1
ATOM 2059 C C . GLY A 1 263 ? 45.274 17.011 -14.911 1.00 24.64 264 GLY A C 1
ATOM 2060 O O . GLY A 1 263 ? 45.461 18.224 -14.814 1.00 27.76 264 GLY A O 1
ATOM 2061 N N . GLU A 1 264 ? 46.284 16.186 -15.167 1.00 20.44 265 GLU A N 1
ATOM 2062 C CA . GLU A 1 264 ? 47.642 16.784 -15.371 1.00 24.09 265 GLU A CA 1
ATOM 2063 C C . GLU A 1 264 ? 47.735 17.850 -16.441 1.00 31.73 265 GLU A C 1
ATOM 2064 O O . GLU A 1 264 ? 47.222 17.692 -17.551 1.00 29.18 265 GLU A O 1
ATOM 2070 N N . LYS A 1 265 ? 48.422 18.938 -16.123 1.00 23.41 266 LYS A N 1
ATOM 2071 C CA . LYS A 1 265 ? 48.522 20.017 -17.070 1.00 34.82 266 LYS A CA 1
ATOM 2072 C C . LYS A 1 265 ? 49.322 19.602 -18.338 1.00 35.72 266 LYS A C 1
ATOM 2073 O O . LYS A 1 265 ? 50.272 18.842 -18.233 1.00 30.40 266 LYS A O 1
ATOM 2079 N N . GLY A 1 266 ? 48.902 20.047 -19.527 1.00 27.09 267 GLY A N 1
ATOM 2080 C CA . GLY A 1 266 ? 49.660 19.715 -20.730 1.00 25.99 267 GLY A CA 1
ATOM 2081 C C . GLY A 1 266 ? 48.805 19.032 -21.774 1.00 28.59 267 GLY A C 1
ATOM 2082 O O . GLY A 1 266 ? 47.932 18.239 -21.435 1.00 31.50 267 GLY A O 1
ATOM 2083 N N . ILE A 1 267 ? 49.123 19.289 -23.038 1.00 24.09 268 ILE A N 1
ATOM 2084 C CA . ILE A 1 267 ? 48.345 18.827 -24.169 1.00 23.66 268 ILE A CA 1
ATOM 2085 C C . ILE A 1 267 ? 48.161 17.329 -24.168 1.00 22.54 268 ILE A C 1
ATOM 2086 O O . ILE A 1 267 ? 49.049 16.576 -23.810 1.00 25.36 268 ILE A O 1
ATOM 2091 N N . TYR A 1 268 ? 46.944 16.926 -24.486 1.00 19.25 269 TYR A N 1
ATOM 2092 C CA . TYR A 1 268 ? 46.574 15.504 -24.492 1.00 17.80 269 TYR A CA 1
ATOM 2093 C C . TYR A 1 268 ? 45.658 15.279 -25.699 1.00 29.35 269 TYR A C 1
ATOM 2094 O O . TYR A 1 268 ? 44.883 16.201 -26.044 1.00 23.91 269 TYR A O 1
ATOM 2103 N N . GLY A 1 269 ? 45.669 14.084 -26.307 1.00 22.51 270 GLY A N 1
ATOM 2104 C CA . GLY A 1 269 ? 44.798 13.889 -27.468 1.00 29.28 270 GLY A CA 1
ATOM 2105 C C . GLY A 1 269 ? 45.417 13.142 -28.665 1.00 26.75 270 GLY A C 1
ATOM 2106 O O . GLY A 1 269 ? 46.466 12.554 -28.517 1.00 26.77 270 GLY A O 1
ATOM 2107 N N . GLU A 1 270 ? 44.810 13.201 -29.857 1.00 26.72 271 GLU A N 1
ATOM 2108 C CA . GLU A 1 270 ? 45.334 12.457 -30.976 1.00 22.03 271 GLU A CA 1
ATOM 2109 C C . GLU A 1 270 ? 44.998 13.083 -32.304 1.00 25.08 271 GLU A C 1
ATOM 2110 O O . GLU A 1 270 ? 44.139 13.930 -32.368 1.00 23.67 271 GLU A O 1
ATOM 2116 N N . TYR A 1 271 ? 45.650 12.627 -33.369 1.00 31.25 272 TYR A N 1
ATOM 2117 C CA . TYR A 1 271 ? 45.340 13.098 -34.737 1.00 24.86 272 TYR A CA 1
ATOM 2118 C C . TYR A 1 271 ? 45.681 12.028 -35.810 1.00 26.88 272 TYR A C 1
ATOM 2119 O O . TYR A 1 271 ? 46.232 10.972 -35.506 1.00 29.44 272 TYR A O 1
ATOM 2128 N N . LEU A 1 272 ? 45.304 12.305 -37.051 1.00 25.63 273 LEU A N 1
ATOM 2129 C CA . LEU A 1 272 ? 45.606 11.449 -38.213 1.00 27.82 273 LEU A CA 1
ATOM 2130 C C . LEU A 1 272 ? 45.930 12.352 -39.368 1.00 37.32 273 LEU A C 1
ATOM 2131 O O . LEU A 1 272 ? 45.351 13.466 -39.506 1.00 33.89 273 LEU A O 1
ATOM 2136 N N . ILE A 1 273 ? 46.862 11.882 -40.197 1.00 26.29 274 ILE A N 1
ATOM 2137 C CA . ILE A 1 273 ? 47.257 12.599 -41.393 1.00 31.15 274 ILE A CA 1
ATOM 2138 C C . ILE A 1 273 ? 46.361 12.071 -42.504 1.00 34.65 274 ILE A C 1
ATOM 2139 O O . ILE A 1 273 ? 46.027 10.858 -42.570 1.00 27.12 274 ILE A O 1
ATOM 2144 N N . ASN A 1 274 ? 45.926 12.997 -43.347 1.00 27.40 275 ASN A N 1
ATOM 2145 C CA . ASN A 1 274 ? 45.055 12.673 -44.478 1.00 30.71 275 ASN A CA 1
ATOM 2146 C C . ASN A 1 274 ? 43.844 11.949 -43.996 1.00 31.98 275 ASN A C 1
ATOM 2147 O O . ASN A 1 274 ? 43.626 10.756 -44.278 1.00 36.89 275 ASN A O 1
ATOM 2152 N N . ALA A 1 275 ? 42.986 12.679 -43.322 1.00 27.76 276 ALA A N 1
ATOM 2153 C CA . ALA A 1 275 ? 41.801 12.047 -42.716 1.00 30.80 276 ALA A CA 1
ATOM 2154 C C . ALA A 1 275 ? 40.672 12.994 -42.405 1.00 29.54 276 ALA A C 1
ATOM 2155 O O . ALA A 1 275 ? 40.827 14.216 -42.435 1.00 25.11 276 ALA A O 1
ATOM 2157 N N . GLN A 1 276 ? 39.509 12.442 -42.124 1.00 25.99 277 GLN A N 1
ATOM 2158 C CA . GLN A 1 276 ? 38.472 13.337 -41.672 1.00 34.61 277 GLN A CA 1
ATOM 2159 C C . GLN A 1 276 ? 38.220 12.884 -40.219 1.00 39.96 277 GLN A C 1
ATOM 2160 O O . GLN A 1 276 ? 38.704 11.776 -39.813 1.00 30.68 277 GLN A O 1
ATOM 2166 N N . GLY A 1 277 ? 37.537 13.728 -39.436 1.00 31.43 278 GLY A N 1
ATOM 2167 C CA . GLY A 1 277 ? 37.317 13.412 -38.012 1.00 33.34 278 GLY A CA 1
ATOM 2168 C C . GLY A 1 277 ? 36.955 11.947 -37.743 1.00 39.77 278 GLY A C 1
ATOM 2169 O O . GLY A 1 277 ? 37.522 11.267 -36.881 1.00 36.44 278 GLY A O 1
ATOM 2170 N N . GLU A 1 278 ? 35.973 11.482 -38.493 1.00 35.29 279 GLU A N 1
ATOM 2171 C CA . GLU A 1 278 ? 35.465 10.133 -38.418 1.00 30.69 279 GLU A CA 1
ATOM 2172 C C . GLU A 1 278 ? 36.593 9.128 -38.201 1.00 32.89 279 GLU A C 1
ATOM 2173 O O . GLU A 1 278 ? 36.529 8.302 -37.301 1.00 38.07 279 GLU A O 1
ATOM 2179 N N . ASP A 1 279 ? 37.633 9.234 -39.023 1.00 32.49 280 ASP A 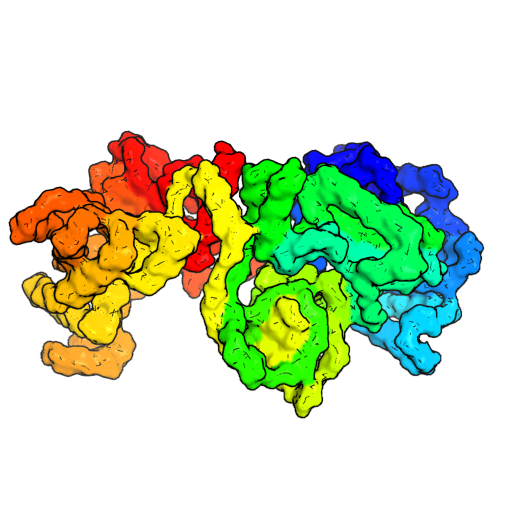N 1
ATOM 2180 C CA . ASP A 1 279 ? 38.775 8.327 -38.996 1.00 38.50 280 ASP A CA 1
ATOM 2181 C C . ASP A 1 279 ? 39.477 8.175 -37.652 1.00 42.92 280 ASP A C 1
ATOM 2182 O O . ASP A 1 279 ? 39.788 7.037 -37.240 1.00 28.81 280 ASP A O 1
ATOM 2187 N N . VAL A 1 280 ? 39.730 9.325 -37.005 1.00 34.30 281 VAL A N 1
ATOM 2188 C CA . VAL A 1 280 ? 40.381 9.411 -35.706 1.00 31.56 281 VAL A CA 1
ATOM 2189 C C . VAL A 1 280 ? 39.507 8.680 -34.675 1.00 28.69 281 VAL A C 1
ATOM 2190 O O . VAL A 1 280 ? 39.970 7.784 -33.975 1.00 36.94 281 VAL A O 1
ATOM 2194 N N . VAL A 1 281 ? 38.245 9.050 -34.595 1.00 34.28 282 VAL A N 1
ATOM 2195 C CA . VAL A 1 281 ? 37.341 8.388 -33.671 1.00 34.54 282 VAL A CA 1
ATOM 2196 C C . VAL A 1 281 ? 37.346 6.861 -33.901 1.00 39.80 282 VAL A C 1
ATOM 2197 O O . VAL A 1 281 ? 37.393 6.109 -32.949 1.00 40.90 282 VAL A O 1
ATOM 2201 N N . ALA A 1 282 ? 37.313 6.403 -35.149 1.00 40.36 283 ALA A N 1
ATOM 2202 C CA . ALA A 1 282 ? 37.272 4.951 -35.420 1.00 39.84 283 ALA A CA 1
ATOM 2203 C C . ALA A 1 282 ? 38.525 4.123 -35.094 1.00 43.68 283 ALA A C 1
ATOM 2204 O O . ALA A 1 282 ? 38.410 2.921 -34.791 1.00 51.72 283 ALA A O 1
ATOM 2206 N N . GLY A 1 283 ? 39.710 4.731 -35.171 1.00 39.25 284 GLY A N 1
ATOM 2207 C CA . GLY A 1 283 ? 40.935 3.996 -34.878 1.00 45.95 284 GLY A CA 1
ATOM 2208 C C . GLY A 1 283 ? 41.367 2.837 -35.789 1.00 48.84 284 GLY A C 1
ATOM 2209 O O . GLY A 1 283 ? 42.174 2.005 -35.366 1.00 54.20 284 GLY A O 1
ATOM 2210 N N . VAL A 1 284 ? 40.845 2.738 -37.016 1.00 54.10 285 VAL A N 1
ATOM 2211 C CA . VAL A 1 284 ? 41.290 1.658 -37.911 1.00 50.35 285 VAL A CA 1
ATOM 2212 C C . VAL A 1 284 ? 42.778 1.962 -38.122 1.00 50.54 285 VAL A C 1
ATOM 2213 O O . VAL A 1 284 ? 43.628 1.058 -38.023 1.00 52.48 285 VAL A O 1
ATOM 2217 N N . ARG A 1 285 ? 43.099 3.222 -38.444 1.00 46.05 286 ARG A N 1
ATOM 2218 C CA . ARG A 1 285 ? 44.522 3.583 -38.527 1.00 46.98 286 ARG A CA 1
ATOM 2219 C C . ARG A 1 285 ? 44.750 3.993 -37.075 1.00 47.44 286 ARG A C 1
ATOM 2220 O O . ARG A 1 285 ? 43.885 4.643 -36.486 1.00 49.30 286 ARG A O 1
ATOM 2228 N N . THR A 1 286 ? 45.871 3.581 -36.489 1.00 48.24 287 THR A N 1
ATOM 2229 C CA . THR A 1 286 ? 46.156 3.880 -35.090 1.00 46.63 287 THR A CA 1
ATOM 2230 C C . THR A 1 286 ? 46.325 5.406 -34.967 1.00 39.65 287 THR A C 1
ATOM 2231 O O . THR A 1 286 ? 47.172 6.008 -35.612 1.00 39.06 287 THR A O 1
ATOM 2235 N N . PRO A 1 287 ? 45.484 6.067 -34.158 1.00 47.47 288 PRO A N 1
ATOM 2236 C CA . PRO A 1 287 ? 45.708 7.526 -34.112 1.00 45.38 288 PRO A CA 1
ATOM 2237 C C . PRO A 1 287 ? 47.042 7.863 -33.432 1.00 40.11 288 PRO A C 1
ATOM 2238 O O . PRO A 1 287 ? 47.474 7.157 -32.502 1.00 35.14 288 PRO A O 1
ATOM 2242 N N . GLN A 1 288 ? 47.697 8.912 -33.923 1.00 40.06 289 GLN A N 1
ATOM 2243 C CA . GLN A 1 288 ? 48.971 9.353 -33.343 1.00 43.01 289 GLN A CA 1
ATOM 2244 C C . GLN A 1 288 ? 48.692 10.302 -32.153 1.00 40.76 289 GLN A C 1
ATOM 2245 O O . GLN A 1 288 ? 47.805 11.166 -32.238 1.00 41.70 289 GLN A O 1
ATOM 2251 N N . PRO A 1 289 ? 49.482 10.204 -31.078 1.00 32.70 290 PRO A N 1
ATOM 2252 C CA . PRO A 1 289 ? 49.277 11.077 -29.899 1.00 32.32 290 PRO A CA 1
ATOM 2253 C C . PRO A 1 289 ? 49.518 12.514 -30.321 1.00 21.69 290 PRO A C 1
ATOM 2254 O O . PRO A 1 289 ? 50.453 12.789 -31.071 1.00 30.51 290 PRO A O 1
ATOM 2258 N N . ILE A 1 290 ? 48.689 13.430 -29.858 1.00 27.45 291 ILE A N 1
ATOM 2259 C CA . ILE A 1 290 ? 48.869 14.843 -30.276 1.00 20.47 291 ILE A CA 1
ATOM 2260 C C . ILE A 1 290 ? 50.291 15.382 -30.237 1.00 19.49 291 ILE A C 1
ATOM 2261 O O . ILE A 1 290 ? 50.720 16.054 -31.128 1.00 24.21 291 ILE A O 1
ATOM 2266 N N . THR A 1 291 ? 51.038 15.086 -29.202 1.00 24.94 292 THR A N 1
ATOM 2267 C CA . THR A 1 291 ? 52.375 15.596 -29.085 1.00 25.87 292 THR A CA 1
ATOM 2268 C C . THR A 1 291 ? 53.257 15.269 -30.273 1.00 32.86 292 THR A C 1
ATOM 2269 O O . THR A 1 291 ? 54.178 16.017 -30.569 1.00 30.45 292 THR A O 1
ATOM 2273 N N . GLN A 1 292 ? 52.968 14.171 -30.963 1.00 24.60 293 GLN A N 1
ATOM 2274 C CA . GLN A 1 292 ? 53.777 13.778 -32.116 1.00 26.14 293 GLN A CA 1
ATOM 2275 C C . GLN A 1 292 ? 53.638 14.714 -33.333 1.00 31.17 293 GLN A C 1
ATOM 2276 O O . GLN A 1 292 ? 54.525 14.791 -34.170 1.00 25.32 293 GLN A O 1
ATOM 2282 N N . LEU A 1 293 ? 52.526 15.436 -33.429 1.00 37.86 294 LEU A N 1
ATOM 2283 C CA . LEU A 1 293 ? 52.341 16.368 -34.530 1.00 39.60 294 LEU A CA 1
ATOM 2284 C C . LEU A 1 293 ? 53.520 17.329 -34.572 1.00 35.09 294 LEU A C 1
ATOM 2285 O O . LEU A 1 293 ? 53.841 17.875 -35.638 1.00 32.28 294 LEU A O 1
ATOM 2290 N N . GLU A 1 294 ? 54.166 17.554 -33.429 1.00 27.40 295 GLU A N 1
ATOM 2291 C CA . GLU A 1 294 ? 55.293 18.496 -33.419 1.00 31.91 295 GLU A CA 1
ATOM 2292 C C . GLU A 1 294 ? 56.397 17.966 -34.341 1.00 35.48 295 GLU A C 1
ATOM 2293 O O . GLU A 1 294 ? 57.171 18.750 -34.899 1.00 33.96 295 GLU A O 1
ATOM 2299 N N . ASN A 1 295 ? 56.507 16.632 -34.442 1.00 39.20 296 ASN A N 1
ATOM 2300 C CA . ASN A 1 295 ? 57.553 16.032 -35.264 1.00 36.94 296 ASN A CA 1
ATOM 2301 C C . ASN A 1 295 ? 57.225 16.180 -36.758 1.00 35.37 296 ASN A C 1
ATOM 2302 O O . ASN A 1 295 ? 58.098 16.487 -37.551 1.00 41.99 296 ASN A O 1
ATOM 2307 N N . ASP A 1 296 ? 55.961 15.937 -37.120 1.00 40.72 297 ASP A N 1
ATOM 2308 C CA . ASP A 1 296 ? 55.472 15.985 -38.515 1.00 40.34 297 ASP A CA 1
ATOM 2309 C C . ASP A 1 296 ? 55.355 17.402 -39.070 1.00 44.83 297 ASP A C 1
ATOM 2310 O O . ASP A 1 296 ? 55.836 17.688 -40.162 1.00 46.11 297 ASP A O 1
ATOM 2315 N N . MET A 1 297 ? 54.677 18.265 -38.317 1.00 38.02 298 MET A N 1
ATOM 2316 C CA . MET A 1 297 ? 54.433 19.669 -38.712 1.00 37.04 298 MET A CA 1
ATOM 2317 C C . MET A 1 297 ? 54.698 20.663 -37.602 1.00 36.61 298 MET A C 1
ATOM 2318 O O . MET A 1 297 ? 53.772 21.162 -36.979 1.00 34.91 298 MET A O 1
ATOM 2323 N N . PRO A 1 298 ? 55.969 20.943 -37.326 1.00 35.30 299 PRO A N 1
ATOM 2324 C CA . PRO A 1 298 ? 56.378 21.882 -36.278 1.00 38.52 299 PRO A CA 1
ATOM 2325 C C . PRO A 1 298 ? 55.714 23.239 -36.299 1.00 38.96 299 PRO A C 1
ATOM 2326 O O . PRO A 1 298 ? 55.297 23.710 -35.254 1.00 45.43 299 PRO A O 1
ATOM 2330 N N . ASP A 1 299 ? 55.604 23.869 -37.463 1.00 33.29 300 ASP A N 1
ATOM 2331 C CA . ASP A 1 299 ? 54.991 25.197 -37.531 1.00 35.36 300 ASP A CA 1
ATOM 2332 C C . ASP A 1 299 ? 53.507 25.179 -37.208 1.00 34.29 300 ASP A C 1
ATOM 2333 O O . ASP A 1 299 ? 53.009 26.076 -36.526 1.00 36.14 300 ASP A O 1
ATOM 2338 N N . CYS A 1 300 ? 52.789 24.174 -37.713 1.00 28.56 301 CYS A N 1
ATOM 2339 C CA . CYS A 1 300 ? 51.352 24.088 -37.428 1.00 22.90 301 CYS A CA 1
ATOM 2340 C C . CYS A 1 300 ? 51.114 23.736 -35.959 1.00 25.45 301 CYS A C 1
ATOM 2341 O O . CYS A 1 300 ? 50.075 24.068 -35.404 1.00 30.92 301 CYS A O 1
ATOM 2344 N N . TYR A 1 301 ? 52.062 23.036 -35.339 1.00 27.77 302 TYR A N 1
ATOM 2345 C CA . TYR A 1 301 ? 51.955 22.655 -33.941 1.00 30.00 302 TYR A CA 1
ATOM 2346 C C . TYR A 1 301 ? 52.106 23.863 -33.060 1.00 35.56 302 TYR A C 1
ATOM 2347 O O . TYR A 1 301 ? 51.409 24.023 -32.042 1.00 36.04 302 TYR A O 1
ATOM 2356 N N . LYS A 1 302 ? 53.098 24.672 -33.403 1.00 35.38 303 LYS A N 1
ATOM 2357 C CA . LYS A 1 302 ? 53.388 25.906 -32.666 1.00 40.66 303 LYS A CA 1
ATOM 2358 C C . LYS A 1 302 ? 52.105 26.740 -32.653 1.00 36.67 303 LYS A C 1
ATOM 2359 O O . LYS A 1 302 ? 51.617 27.167 -31.599 1.00 35.36 303 LYS A O 1
ATOM 2365 N N . GLN A 1 303 ? 51.584 26.998 -33.845 1.00 32.42 304 GLN A N 1
ATOM 2366 C CA . GLN A 1 303 ? 50.348 27.766 -33.964 1.00 34.49 304 GLN A CA 1
ATOM 2367 C C . GLN A 1 303 ? 49.227 27.152 -33.140 1.00 32.14 304 GLN A C 1
ATOM 2368 O O . GLN A 1 303 ? 48.514 27.833 -32.466 1.00 26.60 304 GLN A O 1
ATOM 2374 N N . PHE A 1 304 ? 49.053 25.840 -33.246 1.00 33.77 305 PHE A N 1
ATOM 2375 C CA . PHE A 1 304 ? 47.996 25.145 -32.518 1.00 30.77 305 PHE A CA 1
ATOM 2376 C C . PHE A 1 304 ? 48.159 25.274 -31.006 1.00 27.49 305 PHE A C 1
ATOM 2377 O O . PHE A 1 304 ? 47.194 25.571 -30.319 1.00 28.44 305 PHE A O 1
ATOM 2385 N N . MET A 1 305 ? 49.365 25.023 -30.489 1.00 25.35 306 MET A N 1
ATOM 2386 C CA . MET A 1 305 ? 49.630 25.134 -29.036 1.00 29.41 306 MET A CA 1
ATOM 2387 C C . MET A 1 305 ? 49.422 26.593 -28.585 1.00 29.91 306 MET A C 1
ATOM 2388 O O . MET A 1 305 ? 48.920 26.834 -27.487 1.00 28.96 306 MET A O 1
ATOM 2393 N N . ASP A 1 306 ? 49.777 27.560 -29.404 1.00 29.16 307 ASP A N 1
ATOM 2394 C CA . ASP A 1 306 ? 49.526 28.973 -28.967 1.00 33.57 307 ASP A CA 1
ATOM 2395 C C . ASP A 1 306 ? 48.040 29.270 -28.879 1.00 36.07 307 ASP A C 1
ATOM 2396 O O . ASP A 1 306 ? 47.579 29.841 -27.891 1.00 44.62 307 ASP A O 1
ATOM 2401 N N . LEU A 1 307 ? 47.292 28.917 -29.924 1.00 30.15 308 LEU A N 1
ATOM 2402 C CA . LEU A 1 307 ? 45.849 29.158 -29.922 1.00 29.61 308 LEU A CA 1
ATOM 2403 C C . LEU A 1 307 ? 45.175 28.377 -28.817 1.00 32.50 308 LEU A C 1
ATOM 2404 O O . LEU A 1 307 ? 44.227 28.862 -28.214 1.00 29.76 308 LEU A O 1
ATOM 2409 N N . ALA A 1 308 ? 45.667 27.158 -28.553 1.00 29.95 309 ALA A N 1
ATOM 2410 C CA . ALA A 1 308 ? 45.123 26.324 -27.495 1.00 28.36 309 ALA A CA 1
ATOM 2411 C C . ALA A 1 308 ? 45.284 27.015 -26.123 1.00 36.07 309 ALA A C 1
ATOM 2412 O O . ALA A 1 308 ? 44.361 26.980 -25.304 1.00 34.02 309 ALA A O 1
ATOM 2414 N N . MET A 1 309 ? 46.453 27.597 -25.844 1.00 32.45 310 MET A N 1
ATOM 2415 C CA . MET A 1 309 ? 46.648 28.274 -24.568 1.00 36.17 310 MET A CA 1
ATOM 2416 C C . MET A 1 309 ? 45.778 29.518 -24.563 1.00 28.49 310 MET A C 1
ATOM 2417 O O . MET A 1 309 ? 45.224 29.894 -23.540 1.00 30.56 310 MET A O 1
ATOM 2422 N N . LYS A 1 310 ? 45.649 30.162 -25.701 1.00 31.04 311 LYS A N 1
ATOM 2423 C CA . LYS A 1 310 ? 44.807 31.353 -25.751 1.00 34.76 311 LYS A CA 1
ATOM 2424 C C . LYS A 1 310 ? 43.346 31.004 -25.433 1.00 38.48 311 LYS A C 1
ATOM 2425 O O . LYS A 1 310 ? 42.613 31.799 -24.828 1.00 37.19 311 LYS A O 1
ATOM 2431 N N . LEU A 1 311 ? 42.903 29.814 -25.847 1.00 31.77 312 LEU A N 1
ATOM 2432 C CA . LEU A 1 311 ? 41.519 29.429 -25.596 1.00 25.14 312 LEU A CA 1
ATOM 2433 C C . LEU A 1 311 ? 41.264 29.084 -24.132 1.00 26.93 312 LEU A C 1
ATOM 2434 O O . LEU A 1 311 ? 40.211 29.402 -23.613 1.00 28.08 312 LEU A O 1
ATOM 2439 N N . GLU A 1 312 ? 42.196 28.363 -23.500 1.00 22.47 313 GLU A N 1
ATOM 2440 C CA . GLU A 1 312 ? 42.088 28.018 -22.100 1.00 30.63 313 GLU A CA 1
ATOM 2441 C C . GLU A 1 312 ? 42.093 29.331 -21.280 1.00 32.14 313 GLU A C 1
ATOM 2442 O O . GLU A 1 312 ? 41.304 29.487 -20.356 1.00 31.65 313 GLU A O 1
ATOM 2448 N N . LYS A 1 313 ? 42.946 30.271 -21.650 1.00 29.83 314 LYS A N 1
ATOM 2449 C CA . LYS A 1 313 ? 43.000 31.576 -20.928 1.00 37.36 314 LYS A CA 1
ATOM 2450 C C . LYS A 1 313 ? 41.757 32.444 -21.116 1.00 34.56 314 LYS A C 1
ATOM 2451 O O . LYS A 1 313 ? 41.334 33.134 -20.195 1.00 43.59 314 LYS A O 1
ATOM 2457 N N . HIS A 1 314 ? 41.162 32.399 -22.295 1.00 30.82 315 HIS A N 1
ATOM 2458 C CA . HIS A 1 314 ? 39.931 33.131 -22.557 1.00 34.33 315 HIS A CA 1
ATOM 2459 C C . HIS A 1 314 ? 38.732 32.544 -21.800 1.00 34.85 315 HIS A C 1
ATOM 2460 O O . HIS A 1 314 ? 37.961 33.269 -21.170 1.00 31.50 315 HIS A O 1
ATOM 2467 N N . PHE A 1 315 ? 38.585 31.220 -21.843 1.00 34.52 316 PHE A N 1
ATOM 2468 C CA . PHE A 1 315 ? 37.469 30.526 -21.201 1.00 29.75 316 PHE A CA 1
ATOM 2469 C C . PHE A 1 315 ? 37.741 30.245 -19.732 1.00 30.96 316 PHE A C 1
ATOM 2470 O O . PHE A 1 315 ? 36.832 29.917 -18.967 1.00 33.36 316 PHE A O 1
ATOM 2478 N N . ARG A 1 316 ? 39.005 30.390 -19.365 1.00 31.54 317 ARG A N 1
ATOM 2479 C CA . ARG A 1 316 ? 39.432 30.190 -18.002 1.00 34.15 317 ARG A CA 1
ATOM 2480 C C . ARG A 1 316 ? 39.154 28.765 -17.494 1.00 30.26 317 ARG A C 1
ATOM 2481 O O . ARG A 1 316 ? 38.832 28.563 -16.327 1.00 26.77 317 ARG A O 1
ATOM 2489 N N . ASP A 1 317 ? 39.293 27.772 -18.384 1.00 29.92 318 ASP A N 1
ATOM 2490 C CA . ASP A 1 317 ? 39.126 26.344 -18.012 1.00 29.70 318 ASP A CA 1
ATOM 2491 C C . ASP A 1 317 ? 39.717 25.408 -19.115 1.00 28.28 318 ASP A C 1
ATOM 2492 O O . ASP A 1 317 ? 39.868 25.806 -20.267 1.00 28.38 318 ASP A O 1
ATOM 2497 N N . MET A 1 318 ? 40.024 24.156 -18.747 1.00 28.52 319 MET A N 1
ATOM 2498 C CA . MET A 1 318 ? 40.543 23.178 -19.671 1.00 23.43 319 MET A CA 1
ATOM 2499 C C . MET A 1 318 ? 39.604 23.055 -20.838 1.00 17.73 319 MET A C 1
ATOM 2500 O O . MET A 1 318 ? 38.394 23.021 -20.648 1.00 22.26 319 MET A O 1
ATOM 2505 N N . GLN A 1 319 ? 40.174 23.128 -22.047 1.00 19.97 320 GLN A N 1
ATOM 2506 C CA . GLN A 1 319 ? 39.424 23.024 -23.289 1.00 26.80 320 GLN A CA 1
ATOM 2507 C C . GLN A 1 319 ? 39.620 21.702 -24.087 1.00 22.95 320 GLN A C 1
ATOM 2508 O O . GLN A 1 319 ? 40.739 21.199 -24.223 1.00 24.37 320 GLN A O 1
ATOM 2514 N N . ASP A 1 320 ? 38.505 21.235 -24.639 1.00 27.31 321 ASP A N 1
ATOM 2515 C CA . ASP A 1 320 ? 38.437 20.055 -25.509 1.00 24.79 321 ASP A CA 1
ATOM 2516 C C . ASP A 1 320 ? 38.246 20.744 -26.901 1.00 28.73 321 ASP A C 1
ATOM 2517 O O . ASP A 1 320 ? 37.226 21.430 -27.150 1.00 29.61 321 ASP A O 1
ATOM 2522 N N . MET A 1 321 ? 39.288 20.641 -27.756 1.00 23.64 322 MET A N 1
ATOM 2523 C CA . MET A 1 321 ? 39.301 21.288 -29.077 1.00 21.39 322 MET A CA 1
ATOM 2524 C C . MET A 1 321 ? 39.357 20.339 -30.264 1.00 26.72 322 MET A C 1
ATOM 2525 O O . MET A 1 321 ? 39.779 19.169 -30.129 1.00 26.73 322 MET A O 1
ATOM 2530 N N . GLU A 1 322 ? 38.848 20.793 -31.412 1.00 21.95 323 GLU A N 1
ATOM 2531 C CA . GLU A 1 322 ? 38.964 19.979 -32.621 1.00 28.27 323 GLU A CA 1
ATOM 2532 C C . GLU A 1 322 ? 39.547 20.884 -33.647 1.00 26.62 323 GLU A C 1
ATOM 2533 O O . GLU A 1 322 ? 39.161 22.072 -33.755 1.00 24.66 323 GLU A O 1
ATOM 2539 N N . PHE A 1 323 ? 40.507 20.352 -34.398 1.00 25.40 324 PHE A N 1
ATOM 2540 C CA . PHE A 1 323 ? 41.147 21.154 -35.418 1.00 24.83 324 PHE A CA 1
ATOM 2541 C C . PHE A 1 323 ? 41.361 20.350 -36.656 1.00 28.05 324 PHE A C 1
ATOM 2542 O O . PHE A 1 323 ? 41.420 19.049 -36.649 1.00 23.70 324 PHE A O 1
ATOM 2550 N N . THR A 1 324 ? 41.499 21.121 -37.711 1.00 23.30 325 THR A N 1
ATOM 2551 C CA . THR A 1 324 ? 41.799 20.574 -39.057 1.00 25.32 325 THR A CA 1
ATOM 2552 C C . THR A 1 324 ? 42.860 21.360 -39.733 1.00 31.34 325 THR A C 1
ATOM 2553 O O . THR A 1 324 ? 42.811 22.596 -39.711 1.00 29.45 325 THR A O 1
ATOM 2557 N N . ILE A 1 325 ? 43.826 20.633 -40.316 1.00 20.55 326 ILE A N 1
ATOM 2558 C CA . ILE A 1 325 ? 44.935 21.200 -41.061 1.00 20.54 326 ILE A CA 1
ATOM 2559 C C . ILE A 1 325 ? 44.669 20.910 -42.522 1.00 27.71 326 ILE A C 1
ATOM 2560 O O . ILE A 1 325 ? 44.551 19.727 -42.938 1.00 22.42 326 ILE A O 1
ATOM 2565 N N . GLU A 1 326 ? 44.462 21.967 -43.297 1.00 19.00 327 GLU A N 1
ATOM 2566 C CA . GLU A 1 326 ? 44.223 21.745 -44.737 1.00 25.96 327 GLU A CA 1
ATOM 2567 C C . GLU A 1 326 ? 45.440 22.204 -45.540 1.00 32.52 327 GLU A C 1
ATOM 2568 O O . GLU A 1 326 ? 45.761 23.421 -45.636 1.00 22.96 327 GLU A O 1
ATOM 2574 N N . GLU A 1 327 ? 46.156 21.226 -46.094 1.00 21.44 328 GLU A N 1
ATOM 2575 C CA . GLU A 1 327 ? 47.396 21.539 -46.842 1.00 30.79 328 GLU A CA 1
ATOM 2576 C C . GLU A 1 327 ? 48.221 22.617 -46.101 1.00 37.20 328 GLU A C 1
ATOM 2577 O O . GLU A 1 327 ? 48.414 23.745 -46.628 1.00 31.01 328 GLU A O 1
ATOM 2583 N N . GLY A 1 328 ? 48.645 22.312 -44.866 1.00 27.33 329 GLY A N 1
ATOM 2584 C CA . GLY A 1 328 ? 49.471 23.265 -44.114 1.00 36.93 329 GLY A CA 1
ATOM 2585 C C . GLY A 1 328 ? 48.856 24.471 -43.426 1.00 36.80 329 GLY A C 1
ATOM 2586 O O . GLY A 1 328 ? 49.549 25.277 -42.798 1.00 45.41 329 GLY A O 1
ATOM 2587 N N . LYS A 1 329 ? 47.548 24.610 -43.532 1.00 40.71 330 LYS A N 1
ATOM 2588 C CA . LYS A 1 329 ? 46.872 25.711 -42.900 1.00 34.20 330 LYS A CA 1
ATOM 2589 C C . LYS A 1 329 ? 45.913 25.221 -41.803 1.00 33.79 330 LYS A C 1
ATOM 2590 O O . LYS A 1 329 ? 44.975 24.454 -42.067 1.00 33.42 330 LYS A O 1
ATOM 2596 N N . LEU A 1 330 ? 46.167 25.702 -40.586 1.00 33.20 331 LEU A N 1
ATOM 2597 C CA . LEU A 1 330 ? 45.433 25.359 -39.384 1.00 26.64 331 LEU A CA 1
ATOM 2598 C C . LEU A 1 330 ? 44.103 25.998 -39.181 1.00 34.18 331 LEU A C 1
ATOM 2599 O O . LEU A 1 330 ? 43.980 27.233 -39.174 1.00 29.22 331 LEU A O 1
ATOM 2604 N N . TYR A 1 331 ? 43.083 25.169 -38.984 1.00 26.15 332 TYR A N 1
ATOM 2605 C CA . TYR A 1 331 ? 41.769 25.697 -38.677 1.00 32.02 332 TYR A CA 1
ATOM 2606 C C . TYR A 1 331 ? 41.257 25.088 -37.369 1.00 32.05 332 TYR A C 1
ATOM 2607 O O . TYR A 1 331 ? 41.530 23.885 -37.067 1.00 30.89 332 TYR A O 1
ATOM 2616 N N . PHE A 1 332 ? 40.538 25.906 -36.587 1.00 30.28 333 PHE A N 1
ATOM 2617 C CA . PHE A 1 332 ? 39.875 25.389 -35.372 1.00 30.61 333 PHE A CA 1
ATOM 2618 C C . PHE A 1 332 ? 38.392 25.260 -35.735 1.00 33.46 333 PHE A C 1
ATOM 2619 O O . PHE A 1 332 ? 37.807 26.178 -36.297 1.00 33.54 333 PHE A O 1
ATOM 2627 N N . LEU A 1 333 ? 37.818 24.100 -35.425 1.00 23.11 334 LEU A N 1
ATOM 2628 C CA . LEU A 1 333 ? 36.430 23.787 -35.678 1.00 23.46 334 LEU A CA 1
ATOM 2629 C C . LEU A 1 333 ? 35.543 23.842 -34.454 1.00 30.24 334 LEU A C 1
ATOM 2630 O O . LEU A 1 333 ? 34.341 24.067 -34.574 1.00 33.93 334 LEU A O 1
ATOM 2635 N N . GLN A 1 334 ? 36.118 23.606 -33.271 1.00 30.71 335 GLN A N 1
ATOM 2636 C CA . GLN A 1 334 ? 35.303 23.540 -32.084 1.00 24.43 335 GLN A CA 1
ATOM 2637 C C . GLN A 1 334 ? 36.138 23.688 -30.837 1.00 31.15 335 GLN A C 1
ATOM 2638 O O . GLN A 1 334 ? 37.331 23.404 -30.862 1.00 27.28 335 GLN A O 1
ATOM 2644 N N . THR A 1 335 ? 35.515 24.182 -29.766 1.00 26.52 336 THR A N 1
ATOM 2645 C CA . THR A 1 335 ? 36.163 24.236 -28.451 1.00 18.71 336 THR A CA 1
ATOM 2646 C C . THR A 1 335 ? 35.007 24.202 -27.447 1.00 22.57 336 THR A C 1
ATOM 2647 O O . THR A 1 335 ? 33.904 24.623 -27.788 1.00 28.42 336 THR A O 1
ATOM 2651 N N . ARG A 1 336 ? 35.215 23.607 -26.262 1.00 21.88 337 ARG A N 1
ATOM 2652 C CA . ARG A 1 336 ? 34.178 23.541 -25.225 1.00 27.21 337 ARG A CA 1
ATOM 2653 C C . ARG A 1 336 ? 34.928 23.262 -23.947 1.00 22.02 337 ARG A C 1
ATOM 2654 O O . ARG A 1 336 ? 36.080 22.817 -24.042 1.00 27.68 337 ARG A O 1
ATOM 2662 N N . ASN A 1 337 ? 34.359 23.540 -22.754 1.00 18.39 338 ASN A N 1
ATOM 2663 C CA . ASN A 1 337 ? 35.100 23.184 -21.548 1.00 19.89 338 ASN A CA 1
ATOM 2664 C C . ASN A 1 337 ? 35.118 21.628 -21.586 1.00 27.80 338 ASN A C 1
ATOM 2665 O O . ASN A 1 337 ? 34.078 20.996 -21.687 1.00 22.85 338 ASN A O 1
ATOM 2670 N N . GLY A 1 338 ? 36.286 21.021 -21.494 1.00 25.37 339 GLY A N 1
ATOM 2671 C CA . GLY A 1 338 ? 36.329 19.566 -21.588 1.00 26.89 339 GLY A CA 1
ATOM 2672 C C . GLY A 1 338 ? 35.686 18.724 -20.516 1.00 26.80 339 GLY A C 1
ATOM 2673 O O . GLY A 1 338 ? 35.826 19.008 -19.310 1.00 32.21 339 GLY A O 1
ATOM 2674 N N . LYS A 1 339 ? 34.973 17.664 -20.908 1.00 32.52 340 LYS A N 1
ATOM 2675 C CA . LYS A 1 339 ? 34.405 16.786 -19.879 1.00 22.83 340 LYS A CA 1
ATOM 2676 C C . LYS A 1 339 ? 35.594 16.101 -19.233 1.00 25.72 340 LYS A C 1
ATOM 2677 O O . LYS A 1 339 ? 36.626 15.948 -19.858 1.00 27.20 340 LYS A O 1
ATOM 2683 N N . ARG A 1 340 ? 35.442 15.648 -17.983 1.00 24.87 341 ARG A N 1
ATOM 2684 C CA . ARG A 1 340 ? 36.570 15.087 -17.279 1.00 26.51 341 ARG A CA 1
ATOM 2685 C C . ARG A 1 340 ? 36.130 14.260 -16.112 1.00 25.45 341 ARG A C 1
ATOM 2686 O O . ARG A 1 340 ? 34.987 14.386 -15.626 1.00 24.57 341 ARG A O 1
ATOM 2694 N N . THR A 1 341 ? 37.021 13.391 -15.668 1.00 24.26 342 THR A N 1
ATOM 2695 C CA . THR A 1 341 ? 36.734 12.571 -14.488 1.00 33.21 342 THR A CA 1
ATOM 2696 C C . THR A 1 341 ? 36.780 13.449 -13.204 1.00 24.06 342 THR A C 1
ATOM 2697 O O . THR A 1 341 ? 37.258 14.582 -13.241 1.00 30.05 342 THR A O 1
ATOM 2701 N N . ALA A 1 342 ? 36.281 12.942 -12.070 1.00 27.15 343 ALA A N 1
ATOM 2702 C CA . ALA A 1 342 ? 36.338 13.738 -10.839 1.00 26.39 343 ALA A CA 1
ATOM 2703 C C . ALA A 1 342 ? 37.795 14.071 -10.380 1.00 22.97 343 ALA A C 1
ATOM 2704 O O . ALA A 1 342 ? 38.103 15.230 -10.046 1.00 28.16 343 ALA A O 1
ATOM 2706 N N . PRO A 1 343 ? 38.692 13.093 -10.360 1.00 25.05 344 PRO A N 1
ATOM 2707 C CA . PRO A 1 343 ? 40.070 13.423 -9.956 1.00 29.07 344 PRO A CA 1
ATOM 2708 C C . PRO A 1 343 ? 40.621 14.543 -10.852 1.00 29.04 344 PRO A C 1
ATOM 2709 O O . PRO A 1 343 ? 41.272 15.516 -10.400 1.00 27.38 344 PRO A O 1
ATOM 2713 N N . ALA A 1 344 ? 40.354 14.421 -12.155 1.00 33.47 345 ALA A N 1
ATOM 2714 C CA . ALA A 1 344 ? 40.854 15.415 -13.092 1.00 21.03 345 ALA A CA 1
ATOM 2715 C C . ALA A 1 344 ? 40.235 16.798 -12.805 1.00 26.77 345 ALA A C 1
ATOM 2716 O O . ALA A 1 344 ? 40.915 17.818 -12.886 1.00 22.84 345 ALA A O 1
ATOM 2718 N N . ALA A 1 345 ? 38.952 16.829 -12.412 1.00 26.02 346 ALA A N 1
ATOM 2719 C CA . ALA A 1 345 ? 38.274 18.111 -12.127 1.00 30.28 346 ALA A CA 1
ATOM 2720 C C . ALA A 1 345 ? 38.896 18.839 -10.890 1.00 20.21 346 ALA A C 1
ATOM 2721 O O . ALA A 1 345 ? 39.013 20.099 -10.863 1.00 29.65 346 ALA A O 1
ATOM 2723 N N . LEU A 1 346 ? 39.234 18.050 -9.884 1.00 23.63 347 LEU A N 1
ATOM 2724 C CA . LEU A 1 346 ? 39.810 18.567 -8.634 1.00 32.88 347 LEU A CA 1
ATOM 2725 C C . LEU A 1 346 ? 41.243 19.102 -8.926 1.00 32.75 347 LEU A C 1
ATOM 2726 O O . LEU A 1 346 ? 41.612 20.264 -8.605 1.00 34.33 347 LEU A O 1
ATOM 2731 N N . GLN A 1 347 ? 42.018 18.253 -9.578 1.00 29.98 348 GLN A N 1
ATOM 2732 C CA . GLN A 1 347 ? 43.390 18.611 -9.949 1.00 27.75 348 GLN A CA 1
ATOM 2733 C C . GLN A 1 347 ? 43.418 19.885 -10.752 1.00 35.74 348 GLN A C 1
ATOM 2734 O O . GLN A 1 347 ? 44.173 20.837 -10.445 1.00 28.43 348 GLN A O 1
ATOM 2740 N N . ILE A 1 348 ? 42.605 19.897 -11.804 1.00 31.02 349 ILE A N 1
ATOM 2741 C CA . ILE A 1 348 ? 42.551 21.033 -12.654 1.00 24.25 349 ILE A CA 1
ATOM 2742 C C . ILE A 1 348 ? 42.045 22.320 -11.974 1.00 30.26 349 ILE A C 1
ATOM 2743 O O . ILE A 1 348 ? 42.623 23.375 -12.169 1.00 24.64 349 ILE A O 1
ATOM 2748 N N . ALA A 1 349 ? 40.948 22.232 -11.214 1.00 27.09 350 ALA A N 1
ATOM 2749 C CA . ALA A 1 349 ? 40.387 23.406 -10.578 1.00 27.81 350 ALA A CA 1
ATOM 2750 C C . ALA A 1 349 ? 41.466 23.946 -9.604 1.00 32.27 350 ALA A C 1
ATOM 2751 O O . ALA A 1 349 ? 41.705 25.167 -9.453 1.00 23.49 350 ALA A O 1
ATOM 2753 N N . CYS A 1 350 ? 42.135 23.018 -8.975 1.00 18.01 351 CYS A N 1
ATOM 2754 C CA . CYS A 1 350 ? 43.219 23.370 -8.064 1.00 33.81 351 CYS A CA 1
ATOM 2755 C C . CYS A 1 350 ? 44.412 24.043 -8.783 1.00 39.11 351 CYS A C 1
ATOM 2756 O O . CYS A 1 350 ? 44.948 25.082 -8.316 1.00 36.35 351 CYS A O 1
ATOM 2759 N N . ASP A 1 351 ? 44.839 23.479 -9.911 1.00 30.37 352 ASP A N 1
ATOM 2760 C CA . ASP A 1 351 ? 45.917 24.146 -10.599 1.00 26.21 352 ASP A CA 1
ATOM 2761 C C . ASP A 1 351 ? 45.489 25.516 -11.101 1.00 33.18 352 ASP A C 1
ATOM 2762 O O . ASP A 1 351 ? 46.270 26.460 -11.051 1.00 28.48 352 ASP A O 1
ATOM 2767 N N . LEU A 1 352 ? 44.250 25.654 -11.559 1.00 24.47 353 LEU A N 1
ATOM 2768 C CA . LEU A 1 352 ? 43.840 26.952 -12.057 1.00 28.31 353 LEU A CA 1
ATOM 2769 C C . LEU A 1 352 ? 43.793 28.059 -11.021 1.00 28.27 353 LEU A C 1
ATOM 2770 O O . LEU A 1 352 ? 43.958 29.228 -11.386 1.00 33.78 353 LEU A O 1
ATOM 2775 N N . VAL A 1 353 ? 43.499 27.706 -9.764 1.00 31.57 354 VAL A N 1
ATOM 2776 C CA . VAL A 1 353 ? 43.481 28.661 -8.671 1.00 31.03 354 VAL A CA 1
ATOM 2777 C C . VAL A 1 353 ? 44.931 29.009 -8.343 1.00 35.69 354 VAL A C 1
ATOM 2778 O O . VAL A 1 353 ? 45.280 30.185 -8.189 1.00 34.60 354 VAL A O 1
ATOM 2782 N N . ASP A 1 354 ? 45.789 28.010 -8.254 1.00 26.04 355 ASP A N 1
ATOM 2783 C CA . ASP A 1 354 ? 47.205 28.285 -7.972 1.00 38.52 355 ASP A CA 1
ATOM 2784 C C . ASP A 1 354 ? 47.924 29.163 -9.053 1.00 40.01 355 ASP A C 1
ATOM 2785 O O . ASP A 1 354 ? 48.868 29.891 -8.737 1.00 32.81 355 ASP A O 1
ATOM 2790 N N . GLU A 1 355 ? 47.510 29.086 -10.315 1.00 34.09 356 GLU A N 1
ATOM 2791 C CA . GLU A 1 355 ? 48.151 29.847 -11.359 1.00 35.67 356 GLU A CA 1
ATOM 2792 C C . GLU A 1 355 ? 47.520 31.254 -11.379 1.00 34.10 356 GLU A C 1
ATOM 2793 O O . GLU A 1 355 ? 47.887 32.097 -12.178 1.00 33.36 356 GLU A O 1
ATOM 2799 N N . GLY A 1 356 ? 46.542 31.462 -10.517 1.00 30.15 357 GLY A N 1
ATOM 2800 C CA . GLY A 1 356 ? 45.861 32.731 -10.449 1.00 29.75 357 GLY A CA 1
ATOM 2801 C C . GLY A 1 356 ? 44.833 32.912 -11.542 1.00 40.62 357 GLY A C 1
ATOM 2802 O O . GLY A 1 356 ? 44.317 34.025 -11.766 1.00 37.53 357 GLY A O 1
ATOM 2803 N N . MET A 1 357 ? 44.475 31.829 -12.211 1.00 38.22 358 MET A N 1
ATOM 2804 C CA . MET A 1 357 ? 43.529 32.000 -13.308 1.00 29.46 358 MET A CA 1
ATOM 2805 C C . MET A 1 357 ? 42.087 32.091 -12.868 1.00 27.81 358 MET A C 1
ATOM 2806 O O . MET A 1 357 ? 41.288 32.776 -13.519 1.00 36.35 358 MET A O 1
ATOM 2811 N N . ILE A 1 358 ? 41.750 31.457 -11.744 1.00 27.90 359 ILE A N 1
ATOM 2812 C CA . ILE A 1 358 ? 40.359 31.497 -11.257 1.00 25.57 359 ILE A CA 1
ATOM 2813 C C . ILE A 1 358 ? 40.358 31.636 -9.736 1.00 24.98 359 ILE A C 1
ATOM 2814 O O . ILE A 1 358 ? 41.373 31.406 -9.086 1.00 34.07 359 ILE A O 1
ATOM 2819 N N . THR A 1 359 ? 39.213 31.995 -9.171 1.00 26.53 360 THR A N 1
ATOM 2820 C CA . THR A 1 359 ? 39.137 32.079 -7.741 1.00 21.09 360 THR A CA 1
ATOM 2821 C C . THR A 1 359 ? 38.696 30.742 -7.143 1.00 30.12 360 THR A C 1
ATOM 2822 O O . THR A 1 359 ? 38.267 29.846 -7.858 1.00 30.20 360 THR A O 1
ATOM 2826 N N . GLU A 1 360 ? 38.807 30.622 -5.823 1.00 28.70 361 GLU A N 1
ATOM 2827 C CA . GLU A 1 360 ? 38.373 29.424 -5.108 1.00 25.46 361 GLU A CA 1
ATOM 2828 C C . GLU A 1 360 ? 36.854 29.256 -5.336 1.00 24.99 361 GLU A C 1
ATOM 2829 O O . GLU A 1 360 ? 36.388 28.141 -5.540 1.00 26.00 361 GLU A O 1
ATOM 2835 N N . GLU A 1 361 ? 36.098 30.346 -5.342 1.00 24.38 362 GLU A N 1
ATOM 2836 C CA . GLU A 1 361 ? 34.647 30.272 -5.558 1.00 22.49 362 GLU A CA 1
ATOM 2837 C C . GLU A 1 361 ? 34.358 29.671 -6.940 1.00 30.06 362 GLU A C 1
ATOM 2838 O O . GLU A 1 361 ? 33.434 28.856 -7.105 1.00 33.27 362 GLU A O 1
ATOM 2844 N N . GLU A 1 362 ? 35.138 30.103 -7.939 1.00 29.65 363 GLU A N 1
ATOM 2845 C CA . GLU A 1 362 ? 34.977 29.621 -9.303 1.00 29.92 363 GLU A CA 1
ATOM 2846 C C . GLU A 1 362 ? 35.351 28.154 -9.357 1.00 32.03 363 GLU A C 1
ATOM 2847 O O . GLU A 1 362 ? 34.685 27.387 -10.042 1.00 33.01 363 GLU A O 1
ATOM 2853 N N . ALA A 1 363 ? 36.398 27.747 -8.639 1.00 28.72 364 ALA A N 1
ATOM 2854 C CA . ALA A 1 363 ? 36.750 26.335 -8.668 1.00 24.85 364 ALA A CA 1
ATOM 2855 C C . ALA A 1 363 ? 35.623 25.485 -8.144 1.00 27.42 364 ALA A C 1
ATOM 2856 O O . ALA A 1 363 ? 35.297 24.440 -8.714 1.00 29.17 364 ALA A O 1
ATOM 2858 N N . VAL A 1 364 ? 35.102 25.888 -6.993 1.00 32.68 365 VAL A N 1
ATOM 2859 C CA . VAL A 1 364 ? 34.045 25.144 -6.333 1.00 27.17 365 VAL A CA 1
ATOM 2860 C C . VAL A 1 364 ? 32.809 25.008 -7.213 1.00 35.36 365 VAL A C 1
ATOM 2861 O O . VAL A 1 364 ? 32.281 23.894 -7.422 1.00 30.62 365 VAL A O 1
ATOM 2865 N N . VAL A 1 365 ? 32.369 26.138 -7.753 1.00 31.28 366 VAL A N 1
ATOM 2866 C CA . VAL A 1 365 ? 31.177 26.152 -8.601 1.00 31.22 366 VAL A CA 1
ATOM 2867 C C . VAL A 1 365 ? 31.252 25.304 -9.860 1.00 31.68 366 VAL A C 1
ATOM 2868 O O . VAL A 1 365 ? 30.228 24.751 -10.279 1.00 25.24 366 VAL A O 1
ATOM 2872 N N . ARG A 1 366 ? 32.453 25.143 -10.440 1.00 28.09 367 ARG A N 1
ATOM 2873 C CA . ARG A 1 366 ? 32.499 24.459 -11.709 1.00 27.56 367 ARG A CA 1
ATOM 2874 C C . ARG A 1 366 ? 32.535 22.928 -11.690 1.00 27.19 367 ARG A C 1
ATOM 2875 O O . ARG A 1 366 ? 32.135 22.319 -12.676 1.00 29.67 367 ARG A O 1
ATOM 2883 N N . ILE A 1 367 ? 32.945 22.332 -10.572 1.00 21.42 368 ILE A N 1
ATOM 2884 C CA . ILE A 1 367 ? 33.045 20.861 -10.507 1.00 22.66 368 ILE A CA 1
ATOM 2885 C C . ILE A 1 367 ? 31.648 20.244 -10.439 1.00 34.34 368 ILE A C 1
ATOM 2886 O O . ILE A 1 367 ? 30.778 20.707 -9.686 1.00 32.54 368 ILE A O 1
ATOM 2891 N N . GLU A 1 368 ? 31.434 19.208 -11.234 1.00 32.24 369 GLU A N 1
ATOM 2892 C CA . GLU A 1 368 ? 30.158 18.512 -11.284 1.00 28.15 369 GLU A CA 1
ATOM 2893 C C . GLU A 1 368 ? 30.084 17.629 -10.046 1.00 23.48 369 GLU A C 1
ATOM 2894 O O . GLU A 1 368 ? 30.752 16.609 -9.988 1.00 30.60 369 GLU A O 1
ATOM 2900 N N . ALA A 1 369 ? 29.224 18.009 -9.087 1.00 24.28 370 ALA A N 1
ATOM 2901 C CA . ALA A 1 369 ? 29.144 17.284 -7.813 1.00 17.89 370 ALA A CA 1
ATOM 2902 C C . ALA A 1 369 ? 28.838 15.812 -7.924 1.00 23.40 370 ALA A C 1
ATOM 2903 O O . ALA A 1 369 ? 29.496 15.020 -7.254 1.00 21.70 370 ALA A O 1
ATOM 2905 N N . LYS A 1 370 ? 27.870 15.440 -8.765 1.00 26.17 371 LYS A N 1
ATOM 2906 C CA . LYS A 1 370 ? 27.514 14.032 -8.866 1.00 34.84 371 LYS A CA 1
ATOM 2907 C C . LYS A 1 370 ? 28.712 13.174 -9.201 1.00 33.29 371 LYS A C 1
ATOM 2908 O O . LYS A 1 370 ? 28.805 12.021 -8.757 1.00 39.58 371 LYS A O 1
ATOM 2914 N N . SER A 1 371 ? 29.646 13.741 -9.971 1.00 29.14 372 SER A N 1
ATOM 2915 C CA . SER A 1 371 ? 30.808 12.980 -10.355 1.00 30.12 372 SER A CA 1
ATOM 2916 C C . SER A 1 371 ? 31.737 12.588 -9.215 1.00 25.34 372 SER A C 1
ATOM 2917 O O . SER A 1 371 ? 32.566 11.729 -9.437 1.00 27.37 372 SER A O 1
ATOM 2920 N N . LEU A 1 372 ? 31.618 13.167 -8.010 1.00 26.75 373 LEU A N 1
ATOM 2921 C CA . LEU A 1 372 ? 32.527 12.750 -6.924 1.00 32.69 373 LEU A CA 1
ATOM 2922 C C . LEU A 1 372 ? 32.270 11.333 -6.391 1.00 24.95 373 LEU A C 1
ATOM 2923 O O . LEU A 1 372 ? 33.010 10.844 -5.570 1.00 27.13 373 LEU A O 1
ATOM 2928 N N . ASP A 1 373 ? 31.257 10.669 -6.887 1.00 30.75 374 ASP A N 1
ATOM 2929 C CA . ASP A 1 373 ? 31.002 9.305 -6.462 1.00 30.01 374 ASP A CA 1
ATOM 2930 C C . ASP A 1 373 ? 32.150 8.478 -7.009 1.00 36.35 374 ASP A C 1
ATOM 2931 O O . ASP A 1 373 ? 32.485 7.422 -6.466 1.00 34.79 374 ASP A O 1
ATOM 2936 N N . GLN A 1 374 ? 32.752 8.944 -8.106 1.00 35.55 375 GLN A N 1
ATOM 2937 C CA . GLN A 1 374 ? 33.899 8.247 -8.685 1.00 35.31 375 GLN A CA 1
ATOM 2938 C C . GLN A 1 374 ? 35.070 8.096 -7.677 1.00 37.33 375 GLN A C 1
ATOM 2939 O O . GLN A 1 374 ? 35.798 7.099 -7.665 1.00 32.89 375 GLN A O 1
ATOM 2945 N N . LEU A 1 375 ? 35.276 9.103 -6.843 1.00 35.55 376 LEU A N 1
ATOM 2946 C CA . LEU A 1 375 ? 36.380 9.070 -5.876 1.00 37.01 376 LEU A CA 1
ATOM 2947 C C . LEU A 1 375 ? 36.321 7.914 -4.911 1.00 29.14 376 LEU A C 1
ATOM 2948 O O . LEU A 1 375 ? 37.319 7.592 -4.297 1.00 29.58 376 LEU A O 1
ATOM 2953 N N . LEU A 1 376 ? 35.134 7.362 -4.715 1.00 29.10 377 LEU A N 1
ATOM 2954 C CA . LEU A 1 376 ? 34.952 6.282 -3.758 1.00 34.66 377 LEU A CA 1
ATOM 2955 C C . LEU A 1 376 ? 34.739 4.906 -4.355 1.00 31.43 377 LEU A C 1
ATOM 2956 O O . LEU A 1 376 ? 34.369 3.967 -3.658 1.00 33.42 377 LEU A O 1
ATOM 2961 N N . HIS A 1 377 ? 34.948 4.806 -5.657 1.00 30.21 378 HIS A N 1
ATOM 2962 C CA . HIS A 1 377 ? 34.862 3.521 -6.326 1.00 35.80 378 HIS A CA 1
ATOM 2963 C C . HIS A 1 377 ? 36.002 2.679 -5.789 1.00 37.39 378 HIS A C 1
ATOM 2964 O O . HIS A 1 377 ? 37.121 3.171 -5.611 1.00 35.87 378 HIS A O 1
ATOM 2971 N N . PRO A 1 378 ? 35.749 1.395 -5.534 1.00 39.71 379 PRO A N 1
ATOM 2972 C CA . PRO A 1 378 ? 36.823 0.533 -5.030 1.00 35.33 379 PRO A CA 1
ATOM 2973 C C . PRO A 1 378 ? 37.965 0.511 -6.024 1.00 28.77 379 PRO A C 1
ATOM 2974 O O . PRO A 1 378 ? 37.721 0.591 -7.217 1.00 33.64 379 PRO A O 1
ATOM 2978 N N . THR A 1 379 ? 39.208 0.431 -5.551 1.00 30.15 380 THR A N 1
ATOM 2979 C CA . THR A 1 379 ? 40.357 0.332 -6.466 1.00 34.04 380 THR A CA 1
ATOM 2980 C C . THR A 1 379 ? 40.870 -1.108 -6.250 1.00 35.59 380 THR A C 1
ATOM 2981 O O . THR A 1 379 ? 40.459 -1.744 -5.293 1.00 37.61 380 THR A O 1
ATOM 2985 N N . PHE A 1 380 ? 41.735 -1.636 -7.103 1.00 32.81 381 PHE A N 1
ATOM 2986 C CA . PHE A 1 380 ? 42.176 -3.047 -6.927 1.00 41.88 381 PHE A CA 1
ATOM 2987 C C . PHE A 1 380 ? 43.082 -3.269 -5.686 1.00 44.34 381 PHE A C 1
ATOM 2988 O O . PHE A 1 380 ? 43.849 -2.371 -5.278 1.00 43.92 381 PHE A O 1
ATOM 2996 N N . ASN A 1 381 ? 42.984 -4.441 -5.065 1.00 40.81 382 ASN A N 1
ATOM 2997 C CA . ASN A 1 381 ? 43.910 -4.719 -3.957 1.00 41.70 382 ASN A CA 1
ATOM 2998 C C . ASN A 1 381 ? 45.255 -4.970 -4.683 1.00 42.38 382 ASN A C 1
ATOM 2999 O O . ASN A 1 381 ? 45.407 -5.934 -5.443 1.00 44.93 382 ASN A O 1
ATOM 3004 N N . PRO A 1 382 ? 46.240 -4.086 -4.464 1.00 36.78 383 PRO A N 1
ATOM 3005 C CA . PRO A 1 382 ? 47.557 -4.196 -5.103 1.00 42.98 383 PRO A CA 1
ATOM 3006 C C . PRO A 1 382 ? 48.146 -5.620 -5.113 1.00 47.62 383 PRO A C 1
ATOM 3007 O O . PRO A 1 382 ? 48.665 -6.088 -6.139 1.00 42.94 383 PRO A O 1
ATOM 3011 N N . ALA A 1 383 ? 48.068 -6.318 -3.983 1.00 45.07 384 ALA A N 1
ATOM 3012 C CA . ALA A 1 383 ? 48.623 -7.681 -3.966 1.00 50.96 384 ALA A CA 1
ATOM 3013 C C . ALA A 1 383 ? 47.935 -8.499 -5.081 1.00 46.75 384 ALA A C 1
ATOM 3014 O O . ALA A 1 383 ? 48.589 -9.022 -5.996 1.00 51.84 384 ALA A O 1
ATOM 3016 N N . ALA A 1 384 ? 46.610 -8.574 -5.009 1.00 43.19 385 ALA A N 1
ATOM 3017 C CA . ALA A 1 384 ? 45.822 -9.287 -6.007 1.00 46.88 385 ALA A CA 1
ATOM 3018 C C . ALA A 1 384 ? 46.153 -8.891 -7.472 1.00 48.99 385 ALA A C 1
ATOM 3019 O O . ALA A 1 384 ? 46.121 -9.730 -8.397 1.00 40.23 385 ALA A O 1
ATOM 3021 N N . LEU A 1 385 ? 46.464 -7.611 -7.679 1.00 44.49 386 LEU A N 1
ATOM 3022 C CA . LEU A 1 385 ? 46.741 -7.106 -9.011 1.00 44.58 386 LEU A CA 1
ATOM 3023 C C . LEU A 1 385 ? 48.054 -7.643 -9.538 1.00 45.81 386 LEU A C 1
ATOM 3024 O O . LEU A 1 385 ? 48.146 -7.982 -10.723 1.00 43.25 386 LEU A O 1
ATOM 3029 N N . LYS A 1 386 ? 49.072 -7.683 -8.673 1.00 45.58 387 LYS A N 1
ATOM 3030 C CA . LYS A 1 386 ? 50.405 -8.206 -9.045 1.00 44.66 387 LYS A CA 1
ATOM 3031 C C . LYS A 1 386 ? 50.261 -9.743 -9.272 1.00 41.72 387 LYS A C 1
ATOM 3032 O O . LYS A 1 386 ? 50.847 -10.338 -10.172 1.00 39.80 387 LYS A O 1
ATOM 3038 N N . ALA A 1 387 ? 49.451 -10.361 -8.439 1.00 40.52 388 ALA A N 1
ATOM 3039 C CA . ALA A 1 387 ? 49.212 -11.775 -8.536 1.00 44.92 388 ALA A CA 1
ATOM 3040 C C . ALA A 1 387 ? 48.381 -12.093 -9.766 1.00 51.29 388 ALA A C 1
ATOM 3041 O O . ALA A 1 387 ? 48.279 -13.262 -10.177 1.00 52.04 388 ALA A O 1
ATOM 3043 N N . GLY A 1 388 ? 47.771 -11.057 -10.337 1.00 48.31 389 GLY A N 1
ATOM 3044 C CA . GLY A 1 388 ? 46.885 -11.240 -11.479 1.00 42.89 389 GLY A CA 1
ATOM 3045 C C . GLY A 1 388 ? 47.496 -11.583 -12.818 1.00 41.07 389 GLY A C 1
ATOM 3046 O O . GLY A 1 388 ? 48.617 -11.197 -13.141 1.00 43.45 389 GLY A O 1
ATOM 3047 N N . GLU A 1 389 ? 46.724 -12.299 -13.626 1.00 41.84 390 GLU A N 1
ATOM 3048 C CA . GLU A 1 389 ? 47.202 -12.714 -14.935 1.00 43.24 390 GLU A CA 1
ATOM 3049 C C . GLU A 1 389 ? 46.929 -11.733 -16.045 1.00 47.71 390 GLU A C 1
ATOM 3050 O O . GLU A 1 389 ? 45.812 -11.726 -16.596 1.00 48.48 390 GLU A O 1
ATOM 3056 N N . VAL A 1 390 ? 47.930 -10.939 -16.422 1.00 43.60 391 VAL A N 1
ATOM 3057 C CA . VAL A 1 390 ? 47.724 -9.982 -17.519 1.00 48.42 391 VAL A CA 1
ATOM 3058 C C . VAL A 1 390 ? 47.583 -10.785 -18.831 1.00 45.01 391 VAL A C 1
ATOM 3059 O O . VAL A 1 390 ? 48.410 -11.640 -19.109 1.00 42.53 391 VAL A O 1
ATOM 3063 N N . ILE A 1 391 ? 46.532 -10.535 -19.612 1.00 43.07 392 ILE A N 1
ATOM 3064 C CA . ILE A 1 391 ? 46.316 -11.244 -20.891 1.00 37.35 392 ILE A CA 1
ATOM 3065 C C . ILE A 1 391 ? 46.418 -10.270 -22.089 1.00 40.92 392 ILE A C 1
ATOM 3066 O O . ILE A 1 391 ? 46.336 -10.653 -23.258 1.00 39.68 392 ILE A O 1
ATOM 3071 N N . GLY A 1 392 ? 46.614 -8.985 -21.800 1.00 43.76 393 GLY A N 1
ATOM 3072 C CA . GLY A 1 392 ? 46.733 -8.021 -22.884 1.00 38.49 393 GLY A CA 1
ATOM 3073 C C . GLY A 1 392 ? 46.711 -6.619 -22.304 1.00 40.34 393 GLY A C 1
ATOM 3074 O O . GLY A 1 392 ? 46.476 -6.448 -21.097 1.00 39.97 393 GLY A O 1
ATOM 3075 N N . SER A 1 393 ? 46.986 -5.623 -23.145 1.00 37.84 394 SER A N 1
ATOM 3076 C CA . SER A 1 393 ? 46.979 -4.227 -22.701 1.00 45.49 394 SER A CA 1
ATOM 3077 C C . SER A 1 393 ? 46.691 -3.270 -23.871 1.00 46.53 394 SER A C 1
ATOM 3078 O O . SER A 1 393 ? 46.872 -3.625 -25.043 1.00 48.00 394 SER A O 1
ATOM 3081 N N . ALA A 1 394 ? 46.230 -2.063 -23.545 1.00 40.70 395 ALA A N 1
ATOM 3082 C CA . ALA A 1 394 ? 45.876 -1.085 -24.564 1.00 33.52 395 ALA A CA 1
ATOM 3083 C C . ALA A 1 394 ? 45.823 0.327 -23.955 1.00 39.72 395 ALA A C 1
ATOM 3084 O O . ALA A 1 394 ? 46.552 0.622 -22.980 1.00 37.44 395 ALA A O 1
ATOM 3086 N N . LEU A 1 395 ? 44.973 1.209 -24.500 1.00 39.67 396 LEU A N 1
ATOM 3087 C CA . LEU A 1 395 ? 44.909 2.564 -23.946 1.00 30.13 396 LEU A CA 1
ATOM 3088 C C . LEU A 1 395 ? 44.095 2.713 -22.656 1.00 27.80 396 LEU A C 1
ATOM 3089 O O . LEU A 1 395 ? 42.992 2.149 -22.504 1.00 35.11 396 LEU A O 1
ATOM 3094 N N . PRO A 1 396 ? 44.655 3.434 -21.688 1.00 33.90 397 PRO A N 1
ATOM 3095 C CA . PRO A 1 396 ? 43.948 3.673 -20.430 1.00 38.17 397 PRO A CA 1
ATOM 3096 C C . PRO A 1 396 ? 43.031 4.902 -20.813 1.00 41.26 397 PRO A C 1
ATOM 3097 O O . PRO A 1 396 ? 43.357 6.078 -20.579 1.00 29.82 397 PRO A O 1
ATOM 3101 N N . ALA A 1 397 ? 41.897 4.599 -21.443 1.00 40.06 398 ALA A N 1
ATOM 3102 C CA . ALA A 1 397 ? 40.936 5.616 -21.892 1.00 35.65 398 ALA A CA 1
ATOM 3103 C C . ALA A 1 397 ? 40.193 6.293 -20.759 1.00 23.75 398 ALA A C 1
ATOM 3104 O O . ALA A 1 397 ? 40.008 7.534 -20.728 1.00 29.16 398 ALA A O 1
ATOM 3106 N N . SER A 1 398 ? 39.752 5.519 -19.803 1.00 25.42 399 SER A N 1
ATOM 3107 C CA . SER A 1 398 ? 39.050 6.101 -18.654 1.00 26.77 399 SER A CA 1
ATOM 3108 C C . SER A 1 398 ? 39.441 5.287 -17.427 1.00 30.46 399 SER A C 1
ATOM 3109 O O . SER A 1 398 ? 39.335 4.042 -17.418 1.00 38.43 399 SER A O 1
ATOM 3112 N N . PRO A 1 399 ? 39.877 5.965 -16.364 1.00 26.08 400 PRO A N 1
ATOM 3113 C CA . PRO A 1 399 ? 40.303 5.307 -15.122 1.00 30.45 400 PRO A CA 1
ATOM 3114 C C . PRO A 1 399 ? 39.321 4.468 -14.344 1.00 35.07 400 PRO A C 1
ATOM 3115 O O . PRO A 1 399 ? 38.099 4.576 -14.535 1.00 33.55 400 PRO A O 1
ATOM 3119 N N . GLY A 1 400 ? 39.872 3.602 -13.487 1.00 35.10 401 GLY A N 1
ATOM 3120 C CA . GLY A 1 400 ? 39.046 2.749 -12.651 1.00 43.78 401 GLY A CA 1
ATOM 3121 C C . GLY A 1 400 ? 39.344 1.242 -12.698 1.00 44.96 401 GLY A C 1
ATOM 3122 O O . GLY A 1 400 ? 39.887 0.712 -13.678 1.00 37.03 401 GLY A O 1
ATOM 3123 N N . ALA A 1 401 ? 38.973 0.559 -11.615 1.00 39.29 402 ALA A N 1
ATOM 3124 C CA . ALA A 1 401 ? 39.153 -0.891 -11.473 1.00 37.51 402 ALA A CA 1
ATOM 3125 C C . ALA A 1 401 ? 37.811 -1.562 -11.843 1.00 37.59 402 ALA A C 1
ATOM 3126 O O . ALA A 1 401 ? 36.826 -1.492 -11.080 1.00 40.56 402 ALA A O 1
ATOM 3128 N N . ALA A 1 402 ? 37.738 -2.173 -13.028 1.00 28.44 403 ALA A N 1
ATOM 3129 C CA . ALA A 1 402 ? 36.478 -2.789 -13.408 1.00 30.48 403 ALA A CA 1
ATOM 3130 C C . ALA A 1 402 ? 36.696 -4.324 -13.391 1.00 31.56 403 ALA A C 1
ATOM 3131 O O . ALA A 1 402 ? 37.761 -4.803 -13.799 1.00 35.01 403 ALA A O 1
ATOM 3133 N N . ALA A 1 403 ? 35.706 -5.065 -12.895 1.00 29.52 404 ALA A N 1
ATOM 3134 C CA . ALA A 1 403 ? 35.790 -6.537 -12.867 1.00 36.12 404 ALA A CA 1
ATOM 3135 C C . ALA A 1 403 ? 34.363 -7.043 -13.064 1.00 34.80 404 ALA A C 1
ATOM 3136 O O . ALA A 1 403 ? 33.430 -6.665 -12.307 1.00 39.26 404 ALA A O 1
ATOM 3138 N N . GLY A 1 404 ? 34.178 -7.878 -14.068 1.00 34.61 405 GLY A N 1
ATOM 3139 C CA . GLY A 1 404 ? 32.836 -8.372 -14.313 1.00 37.59 405 GLY A CA 1
ATOM 3140 C C . GLY A 1 404 ? 32.722 -9.428 -15.398 1.00 35.83 405 GLY A C 1
ATOM 3141 O O . GLY A 1 404 ? 33.719 -9.813 -16.015 1.00 35.31 405 GLY A O 1
ATOM 3142 N N . LYS A 1 405 ? 31.489 -9.884 -15.636 1.00 36.72 406 LYS A N 1
ATOM 3143 C CA . LYS A 1 405 ? 31.250 -10.954 -16.611 1.00 36.00 406 LYS A CA 1
ATOM 3144 C C . LYS A 1 405 ? 31.084 -10.317 -17.970 1.00 42.92 406 LYS A C 1
ATOM 3145 O O . LYS A 1 405 ? 30.405 -9.301 -18.086 1.00 41.70 406 LYS A O 1
ATOM 3151 N N . VAL A 1 406 ? 31.722 -10.882 -18.991 1.00 38.56 407 VAL A N 1
ATOM 3152 C CA . VAL A 1 406 ? 31.650 -10.253 -20.289 1.00 43.00 407 VAL A CA 1
ATOM 3153 C C . VAL A 1 406 ? 30.395 -10.491 -21.094 1.00 44.07 407 VAL A C 1
ATOM 3154 O O . VAL A 1 406 ? 29.795 -11.585 -21.063 1.00 43.08 407 VAL A O 1
ATOM 3158 N N . TYR A 1 407 ? 29.984 -9.423 -21.777 1.00 39.88 408 TYR A N 1
ATOM 3159 C CA . TYR A 1 407 ? 28.832 -9.451 -22.668 1.00 43.31 408 TYR A CA 1
ATOM 3160 C C . TYR A 1 407 ? 29.230 -8.715 -23.904 1.00 34.38 408 TYR A C 1
ATOM 3161 O O . TYR A 1 407 ? 30.110 -7.864 -23.858 1.00 38.76 408 TYR A O 1
ATOM 3170 N N . PHE A 1 408 ? 28.597 -9.053 -25.015 1.00 37.75 409 PHE A N 1
ATOM 3171 C CA . PHE A 1 408 ? 28.956 -8.482 -26.301 1.00 44.85 409 PHE A CA 1
ATOM 3172 C C . PHE A 1 408 ? 27.982 -7.544 -26.999 1.00 43.58 409 PHE A C 1
ATOM 3173 O O . PHE A 1 408 ? 28.262 -7.133 -28.124 1.00 39.47 409 PHE A O 1
ATOM 3181 N N . THR A 1 409 ? 26.831 -7.273 -26.384 1.00 40.33 410 THR A N 1
ATOM 3182 C CA . THR A 1 409 ? 25.880 -6.289 -26.922 1.00 40.18 410 THR A CA 1
ATOM 3183 C C . THR A 1 409 ? 25.430 -5.422 -25.737 1.00 39.39 410 THR A C 1
ATOM 3184 O O . THR A 1 409 ? 25.313 -5.924 -24.623 1.00 35.98 410 THR A O 1
ATOM 3188 N N . ALA A 1 410 ? 25.197 -4.130 -25.975 1.00 37.40 411 ALA A N 1
ATOM 3189 C CA . ALA A 1 410 ? 24.772 -3.245 -24.894 1.00 34.53 411 ALA A CA 1
ATOM 3190 C C . ALA A 1 410 ? 23.474 -3.792 -24.222 1.00 36.32 411 ALA A C 1
ATOM 3191 O O . ALA A 1 410 ? 23.284 -3.703 -22.997 1.00 35.02 411 ALA A O 1
ATOM 3193 N N . ASP A 1 411 ? 22.595 -4.395 -25.017 1.00 37.72 412 ASP A N 1
ATOM 3194 C CA . ASP A 1 411 ? 21.368 -4.958 -24.455 1.00 41.34 412 ASP A CA 1
ATOM 3195 C C . ASP A 1 411 ? 21.614 -6.169 -23.538 1.00 44.82 412 ASP A C 1
ATOM 3196 O O . ASP A 1 411 ? 20.998 -6.273 -22.470 1.00 45.48 412 ASP A O 1
ATOM 3201 N N . GLU A 1 412 ? 22.502 -7.077 -23.924 1.00 36.53 413 GLU A N 1
ATOM 3202 C CA . GLU A 1 412 ? 22.777 -8.218 -23.041 1.00 44.98 413 GLU A CA 1
ATOM 3203 C C . GLU A 1 412 ? 23.419 -7.773 -21.720 1.00 36.82 413 GLU A C 1
ATOM 3204 O O . GLU A 1 412 ? 23.042 -8.226 -20.616 1.00 33.32 413 GLU A O 1
ATOM 3210 N N . ALA A 1 413 ? 24.401 -6.879 -21.846 1.00 42.20 414 ALA A N 1
ATOM 3211 C CA . ALA A 1 413 ? 25.128 -6.345 -20.697 1.00 36.17 414 ALA A CA 1
ATOM 3212 C C . ALA A 1 413 ? 24.147 -5.698 -19.734 1.00 35.32 414 ALA A C 1
ATOM 3213 O O . ALA A 1 413 ? 24.241 -5.899 -18.523 1.00 38.49 414 ALA A O 1
ATOM 3215 N N . LYS A 1 414 ? 23.192 -4.928 -20.263 1.00 41.82 415 LYS A N 1
ATOM 3216 C CA . LYS A 1 414 ? 22.189 -4.268 -19.398 1.00 43.73 415 LYS A CA 1
ATOM 3217 C C . LYS A 1 414 ? 21.261 -5.296 -18.737 1.00 42.93 415 LYS A C 1
ATOM 3218 O O . LYS A 1 414 ? 20.995 -5.246 -17.523 1.00 38.74 415 LYS A O 1
ATOM 3224 N N . ALA A 1 415 ? 20.759 -6.231 -19.544 1.00 49.49 416 ALA A N 1
ATOM 3225 C CA . ALA A 1 415 ? 19.892 -7.290 -19.018 1.00 52.29 416 ALA A CA 1
ATOM 3226 C C . ALA A 1 415 ? 20.621 -8.075 -17.921 1.00 43.08 416 ALA A C 1
ATOM 3227 O O . ALA A 1 415 ? 20.046 -8.395 -16.885 1.00 40.75 416 ALA A O 1
ATOM 3229 N N . ALA A 1 416 ? 21.903 -8.350 -18.136 1.00 45.88 417 ALA A N 1
ATOM 3230 C CA . ALA A 1 416 ? 22.687 -9.118 -17.158 1.00 43.24 417 ALA A CA 1
ATOM 3231 C C . ALA A 1 416 ? 22.898 -8.314 -15.881 1.00 48.02 417 ALA A C 1
ATOM 3232 O O . ALA A 1 416 ? 22.770 -8.835 -14.762 1.00 42.57 417 ALA A O 1
ATOM 3234 N N . HIS A 1 417 ? 23.230 -7.036 -16.042 1.00 52.34 418 HIS A N 1
ATOM 3235 C CA . HIS A 1 417 ? 23.434 -6.198 -14.872 1.00 46.30 418 HIS A CA 1
ATOM 3236 C C . HIS A 1 417 ? 22.159 -6.152 -14.041 1.00 45.35 418 HIS A C 1
ATOM 3237 O O . HIS A 1 417 ? 22.209 -6.251 -12.818 1.00 47.00 418 HIS A O 1
ATOM 3244 N N . GLU A 1 418 ? 21.022 -6.016 -14.720 1.00 39.22 419 GLU A N 1
ATOM 3245 C CA . GLU A 1 418 ? 19.736 -5.941 -14.045 1.00 54.60 419 GLU A CA 1
ATOM 3246 C C . GLU A 1 418 ? 19.439 -7.167 -13.199 1.00 56.16 419 GLU A C 1
ATOM 3247 O O . GLU A 1 418 ? 18.708 -7.070 -12.221 1.00 51.72 419 GLU A O 1
ATOM 3253 N N . LYS A 1 419 ? 19.983 -8.319 -13.581 1.00 58.56 420 LYS A N 1
ATOM 3254 C CA . LYS A 1 419 ? 19.783 -9.534 -12.791 1.00 53.63 420 LYS A CA 1
ATOM 3255 C C . LYS A 1 419 ? 20.780 -9.518 -11.638 1.00 51.69 420 LYS A C 1
ATOM 3256 O O . LYS A 1 419 ? 20.868 -10.454 -10.857 1.00 53.81 420 LYS A O 1
ATOM 3262 N N . GLY A 1 420 ? 21.535 -8.438 -11.527 1.00 48.33 421 GLY A N 1
ATOM 3263 C CA . GLY A 1 420 ? 22.480 -8.356 -10.436 1.00 51.11 421 GLY A CA 1
ATOM 3264 C C . GLY A 1 420 ? 23.898 -8.802 -10.717 1.00 49.90 421 GLY A C 1
ATOM 3265 O O . GLY A 1 420 ? 24.624 -9.121 -9.768 1.00 55.36 421 GLY A O 1
ATOM 3266 N N . GLU A 1 421 ? 24.305 -8.825 -11.990 1.00 47.16 422 GLU A N 1
ATOM 3267 C CA . GLU A 1 421 ? 25.674 -9.211 -12.325 1.00 44.01 422 GLU A CA 1
ATOM 3268 C C . GLU A 1 421 ? 26.528 -7.968 -12.560 1.00 42.40 422 GLU A C 1
ATOM 3269 O O . GLU A 1 421 ? 26.025 -6.930 -12.975 1.00 41.29 422 GLU A O 1
ATOM 3275 N N . ARG A 1 422 ? 27.814 -8.077 -12.245 1.00 43.27 423 ARG A N 1
ATOM 3276 C CA . ARG A 1 422 ? 28.773 -7.020 -12.530 1.00 42.46 423 ARG A CA 1
ATOM 3277 C C . ARG A 1 422 ? 29.090 -7.417 -13.977 1.00 47.90 423 ARG A C 1
ATOM 3278 O O . ARG A 1 422 ? 29.361 -8.583 -14.258 1.00 47.76 423 ARG A O 1
ATOM 3286 N N . VAL A 1 423 ? 29.030 -6.461 -14.894 1.00 46.17 424 VAL A N 1
ATOM 3287 C CA . VAL A 1 423 ? 29.240 -6.740 -16.315 1.00 44.98 424 VAL A CA 1
ATOM 3288 C C . VAL A 1 423 ? 30.414 -5.964 -16.951 1.00 42.04 424 VAL A C 1
ATOM 3289 O O . VAL A 1 423 ? 30.769 -4.863 -16.496 1.00 41.23 424 VAL A O 1
ATOM 3293 N N . ILE A 1 424 ? 31.026 -6.544 -17.983 1.00 38.90 425 ILE A N 1
ATOM 3294 C CA . ILE A 1 424 ? 32.075 -5.859 -18.737 1.00 32.67 425 ILE A CA 1
ATOM 3295 C C . ILE A 1 424 ? 31.614 -5.935 -20.195 1.00 42.79 425 ILE A C 1
ATOM 3296 O O . ILE A 1 424 ? 31.399 -7.045 -20.689 1.00 32.98 425 ILE A O 1
ATOM 3301 N N . LEU A 1 425 ? 31.424 -4.774 -20.859 1.00 39.72 426 LEU A N 1
ATOM 3302 C CA . LEU A 1 425 ? 30.997 -4.737 -22.278 1.00 39.64 426 LEU A CA 1
ATOM 3303 C C . LEU A 1 425 ? 32.253 -4.740 -23.132 1.00 38.69 426 LEU A C 1
ATOM 3304 O O . LEU A 1 425 ? 33.136 -3.868 -22.978 1.00 31.85 426 LEU A O 1
ATOM 3309 N N . VAL A 1 426 ? 32.338 -5.732 -24.017 1.00 33.34 427 VAL A N 1
ATOM 3310 C CA . VAL A 1 426 ? 33.470 -5.883 -24.936 1.00 33.75 427 VAL A CA 1
ATOM 3311 C C . VAL A 1 426 ? 32.894 -5.680 -26.322 1.00 30.58 427 VAL A C 1
ATOM 3312 O O . VAL A 1 426 ? 31.952 -6.384 -26.701 1.00 46.01 427 VAL A O 1
ATOM 3316 N N . ARG A 1 427 ? 33.422 -4.726 -27.081 1.00 37.36 428 ARG A N 1
ATOM 3317 C CA . ARG A 1 427 ? 32.890 -4.458 -28.425 1.00 39.16 428 ARG A CA 1
ATOM 3318 C C . ARG A 1 427 ? 33.984 -4.004 -29.335 1.00 32.32 428 ARG A C 1
ATOM 3319 O O . ARG A 1 427 ? 35.053 -3.589 -28.886 1.00 30.70 428 ARG A O 1
ATOM 3327 N N . LEU A 1 428 ? 33.730 -4.077 -30.637 1.00 32.64 429 LEU A N 1
ATOM 3328 C CA . LEU A 1 428 ? 34.719 -3.591 -31.589 1.00 29.41 429 LEU A CA 1
ATOM 3329 C C . LEU A 1 428 ? 34.946 -2.087 -31.279 1.00 37.06 429 LEU A C 1
ATOM 3330 O O . LEU A 1 428 ? 36.080 -1.584 -31.262 1.00 36.68 429 LEU A O 1
ATOM 3335 N N . GLU A 1 429 ? 33.840 -1.392 -31.011 1.00 37.33 430 GLU A N 1
ATOM 3336 C CA . GLU A 1 429 ? 33.827 0.054 -30.659 1.00 42.09 430 GLU A CA 1
ATOM 3337 C C . GLU A 1 429 ? 32.398 0.296 -30.228 1.00 39.30 430 GLU A C 1
ATOM 3338 O O . GLU A 1 429 ? 31.538 -0.557 -30.473 1.00 37.49 430 GLU A O 1
ATOM 3344 N N . THR A 1 430 ? 32.120 1.407 -29.567 1.00 31.25 431 THR A N 1
ATOM 3345 C CA . THR A 1 430 ? 30.724 1.644 -29.148 1.00 32.89 431 THR A CA 1
ATOM 3346 C C . THR A 1 430 ? 30.095 2.767 -30.000 1.00 30.26 431 THR A C 1
ATOM 3347 O O . THR A 1 430 ? 30.798 3.498 -30.737 1.00 32.44 431 THR A O 1
ATOM 3351 N N . SER A 1 431 ? 28.784 2.918 -29.836 1.00 28.46 432 SER A N 1
ATOM 3352 C CA . SER A 1 431 ? 28.012 3.904 -30.587 1.00 30.98 432 SER A CA 1
ATOM 3353 C C . SER A 1 431 ? 26.896 4.390 -29.648 1.00 29.01 432 SER A C 1
ATOM 3354 O O . SER A 1 431 ? 26.576 3.709 -28.683 1.00 34.75 432 SER A O 1
ATOM 3357 N N . PRO A 1 432 ? 26.281 5.578 -29.938 1.00 34.68 433 PRO A N 1
ATOM 3358 C CA . PRO A 1 432 ? 25.202 6.192 -29.136 1.00 32.26 433 PRO A CA 1
ATOM 3359 C C . PRO A 1 432 ? 24.158 5.171 -28.754 1.00 32.59 433 PRO A C 1
ATOM 3360 O O . PRO A 1 432 ? 23.596 5.260 -27.674 1.00 39.09 433 PRO A O 1
ATOM 3364 N N . GLU A 1 433 ? 23.902 4.211 -29.654 1.00 35.02 434 GLU A N 1
ATOM 3365 C CA . GLU A 1 433 ? 22.946 3.106 -29.418 1.00 41.68 434 GLU A CA 1
ATOM 3366 C C . GLU A 1 433 ? 23.316 2.197 -28.234 1.00 34.41 434 GLU A C 1
ATOM 3367 O O . GLU A 1 433 ? 22.426 1.574 -27.630 1.00 38.79 434 GLU A O 1
ATOM 3373 N N . ASP A 1 434 ? 24.616 2.133 -27.885 1.00 38.63 435 ASP A N 1
ATOM 3374 C CA . ASP A 1 434 ? 25.112 1.306 -26.746 1.00 35.36 435 ASP A CA 1
ATOM 3375 C C . ASP A 1 434 ? 25.043 1.975 -25.374 1.00 44.08 435 ASP A C 1
ATOM 3376 O O . ASP A 1 434 ? 25.305 1.361 -24.327 1.00 39.90 435 ASP A O 1
ATOM 3381 N N . ILE A 1 435 ? 24.684 3.247 -25.384 1.00 46.27 436 ILE A N 1
ATOM 3382 C CA . ILE A 1 435 ? 24.658 4.029 -24.170 1.00 42.90 436 ILE A CA 1
ATOM 3383 C C . ILE A 1 435 ? 24.106 3.374 -22.897 1.00 34.33 436 ILE A C 1
ATOM 3384 O O . ILE A 1 435 ? 24.774 3.423 -21.851 1.00 32.27 436 ILE A O 1
ATOM 3389 N N . GLU A 1 436 ? 22.911 2.783 -22.953 1.00 40.36 437 GLU A N 1
ATOM 3390 C CA . GLU A 1 436 ? 22.326 2.137 -21.764 1.00 42.46 437 GLU A CA 1
ATOM 3391 C C . GLU A 1 436 ? 23.112 0.892 -21.292 1.00 37.13 437 GLU A C 1
ATOM 3392 O O . GLU A 1 436 ? 23.121 0.570 -20.107 1.00 38.88 437 GLU A O 1
ATOM 3398 N N . GLY A 1 437 ? 23.732 0.166 -22.209 1.00 43.34 438 GLY A N 1
ATOM 3399 C CA . GLY A 1 437 ? 24.498 -0.994 -21.759 1.00 39.14 438 GLY A CA 1
ATOM 3400 C C . GLY A 1 437 ? 25.790 -0.474 -21.151 1.00 40.38 438 GLY A C 1
ATOM 3401 O O . GLY A 1 437 ? 26.309 -1.018 -20.168 1.00 42.89 438 GLY A O 1
ATOM 3402 N N . MET A 1 438 ? 26.306 0.606 -21.725 1.00 37.56 439 MET A N 1
ATOM 3403 C CA . MET A 1 438 ? 27.568 1.222 -21.240 1.00 42.59 439 MET A CA 1
ATOM 3404 C C . MET A 1 438 ? 27.396 1.708 -19.816 1.00 41.21 439 MET A C 1
ATOM 3405 O O . MET A 1 438 ? 28.266 1.530 -18.938 1.00 37.10 439 MET A O 1
ATOM 3410 N N . HIS A 1 439 ? 26.238 2.316 -19.594 1.00 34.03 440 HIS A N 1
ATOM 3411 C CA . HIS A 1 439 ? 25.899 2.866 -18.295 1.00 35.75 440 HIS A CA 1
ATOM 3412 C C . HIS A 1 439 ? 25.731 1.750 -17.257 1.00 37.02 440 HIS A C 1
ATOM 3413 O O . HIS A 1 439 ? 25.943 1.938 -16.057 1.00 34.59 440 HIS A O 1
ATOM 3420 N N . ALA A 1 440 ? 25.368 0.570 -17.731 1.00 38.34 441 ALA A N 1
ATOM 3421 C CA . ALA A 1 440 ? 25.205 -0.575 -16.847 1.00 44.07 441 ALA A CA 1
ATOM 3422 C C . ALA A 1 440 ? 26.528 -1.299 -16.529 1.00 38.90 441 ALA A C 1
ATOM 3423 O O . ALA A 1 440 ? 26.605 -2.088 -15.595 1.00 38.93 441 ALA A O 1
ATOM 3425 N N . ALA A 1 441 ? 27.571 -1.032 -17.300 1.00 38.92 442 ALA A N 1
ATOM 3426 C CA . ALA A 1 441 ? 28.814 -1.754 -17.117 1.00 37.08 442 ALA A CA 1
ATOM 3427 C C . ALA A 1 441 ? 29.807 -1.258 -16.077 1.00 46.12 442 ALA A C 1
ATOM 3428 O O . ALA A 1 441 ? 29.900 -0.039 -15.782 1.00 38.78 442 ALA A O 1
ATOM 3430 N N . GLU A 1 442 ? 30.568 -2.215 -15.533 1.00 37.09 443 GLU A N 1
ATOM 3431 C CA . GLU A 1 442 ? 31.587 -1.883 -14.552 1.00 32.86 443 GLU A CA 1
ATOM 3432 C C . GLU A 1 442 ? 32.717 -1.334 -15.364 1.00 35.34 443 GLU A C 1
ATOM 3433 O O . GLU A 1 442 ? 33.538 -0.575 -14.851 1.00 40.16 443 GLU A O 1
ATOM 3439 N N . GLY A 1 443 ? 32.784 -1.743 -16.627 1.00 26.13 444 GLY A N 1
ATOM 3440 C CA . GLY A 1 443 ? 33.895 -1.320 -17.444 1.00 30.00 444 GLY A CA 1
ATOM 3441 C C . GLY A 1 443 ? 33.636 -1.594 -18.906 1.00 29.70 444 GLY A C 1
ATOM 3442 O O . GLY A 1 443 ? 32.724 -2.352 -19.258 1.00 37.34 444 GLY A O 1
ATOM 3443 N N . ILE A 1 444 ? 34.481 -1.022 -19.741 1.00 26.57 445 ILE A N 1
ATOM 3444 C CA . ILE A 1 444 ? 34.298 -1.120 -21.164 1.00 27.06 445 ILE A CA 1
ATOM 3445 C C . ILE A 1 444 ? 35.615 -1.386 -21.811 1.00 31.29 445 ILE A C 1
ATOM 3446 O O . ILE A 1 444 ? 36.594 -0.694 -21.542 1.00 30.32 445 ILE A O 1
ATOM 3451 N N . LEU A 1 445 ? 35.616 -2.401 -22.680 1.00 27.68 446 LEU A N 1
ATOM 3452 C CA . LEU A 1 445 ? 36.813 -2.820 -23.417 1.00 33.96 446 LEU A CA 1
ATOM 3453 C C . LEU A 1 445 ? 36.537 -2.845 -24.925 1.00 30.27 446 LEU A C 1
ATOM 3454 O O . LEU A 1 445 ? 35.538 -3.397 -25.381 1.00 34.05 446 LEU A O 1
ATOM 3459 N N . THR A 1 446 ? 37.426 -2.267 -25.711 1.00 27.36 447 THR A N 1
ATOM 3460 C CA . THR A 1 446 ? 37.184 -2.226 -27.129 1.00 29.28 447 THR A CA 1
ATOM 3461 C C . THR A 1 446 ? 38.379 -2.653 -27.917 1.00 33.64 447 THR A C 1
ATOM 3462 O O . THR A 1 446 ? 39.497 -2.687 -27.404 1.00 33.75 447 THR A O 1
ATOM 3466 N N . VAL A 1 447 ? 38.121 -2.953 -29.187 1.00 34.46 448 VAL A N 1
ATOM 3467 C CA . VAL A 1 447 ? 39.135 -3.444 -30.101 1.00 36.02 448 VAL A CA 1
ATOM 3468 C C . VAL A 1 447 ? 39.775 -2.307 -30.838 1.00 39.75 448 VAL A C 1
ATOM 3469 O O . VAL A 1 447 ? 40.997 -2.288 -31.011 1.00 42.57 448 VAL A O 1
ATOM 3473 N N . ARG A 1 448 ? 38.981 -1.337 -31.271 1.00 36.56 449 ARG A N 1
ATOM 3474 C CA . ARG A 1 448 ? 39.599 -0.186 -31.910 1.00 40.55 449 ARG A CA 1
ATOM 3475 C C . ARG A 1 448 ? 39.134 1.151 -31.340 1.00 36.06 449 ARG A C 1
ATOM 3476 O O . ARG A 1 448 ? 38.111 1.234 -30.669 1.00 42.30 449 ARG A O 1
ATOM 3484 N N . GLY A 1 449 ? 39.904 2.192 -31.596 1.00 35.09 450 GLY A N 1
ATOM 3485 C CA . GLY A 1 449 ? 39.562 3.500 -31.064 1.00 35.12 450 GLY A CA 1
ATOM 3486 C C . GLY A 1 449 ? 40.532 3.948 -29.996 1.00 30.66 450 GLY A C 1
ATOM 3487 O O . GLY A 1 449 ? 40.907 3.180 -29.115 1.00 36.61 450 GLY A O 1
ATOM 3488 N N . GLY A 1 450 ? 40.911 5.216 -30.040 1.00 33.63 451 GLY A N 1
ATOM 3489 C CA . GLY A 1 450 ? 41.839 5.740 -29.063 1.00 38.74 451 GLY A CA 1
ATOM 3490 C C . GLY A 1 450 ? 41.187 6.531 -27.938 1.00 31.77 451 GLY A C 1
ATOM 3491 O O . GLY A 1 450 ? 40.069 6.244 -27.544 1.00 37.22 451 GLY A O 1
ATOM 3492 N N . MET A 1 451 ? 41.919 7.546 -27.460 1.00 39.66 452 MET A N 1
ATOM 3493 C CA . MET A 1 451 ? 41.511 8.419 -26.358 1.00 41.10 452 MET A CA 1
ATOM 3494 C C . MET A 1 451 ? 40.303 9.296 -26.702 1.00 39.88 452 MET A C 1
ATOM 3495 O O . MET A 1 451 ? 39.612 9.782 -25.802 1.00 38.57 452 MET A O 1
ATOM 3500 N N . THR A 1 452 ? 40.036 9.500 -27.983 1.00 33.28 453 THR A N 1
ATOM 3501 C CA . THR A 1 452 ? 38.903 10.314 -28.359 1.00 32.16 453 THR A CA 1
ATOM 3502 C C . THR A 1 452 ? 37.858 9.456 -29.080 1.00 31.16 453 THR A C 1
ATOM 3503 O O . THR A 1 452 ? 36.959 9.959 -29.800 1.00 36.38 453 THR A O 1
ATOM 3507 N N . SER A 1 453 ? 37.946 8.142 -28.867 1.00 33.48 454 SER A N 1
ATOM 3508 C CA . SER A 1 453 ? 36.980 7.267 -29.486 1.00 28.38 454 SER A CA 1
ATOM 3509 C C . SER A 1 453 ? 35.647 7.365 -28.724 1.00 40.01 454 SER A C 1
ATOM 3510 O O . SER A 1 453 ? 35.596 7.921 -27.603 1.00 29.18 454 SER A O 1
ATOM 3513 N N . HIS A 1 454 ? 34.572 6.814 -29.302 1.00 37.75 455 HIS A N 1
ATOM 3514 C CA . HIS A 1 454 ? 33.299 6.919 -28.651 1.00 29.66 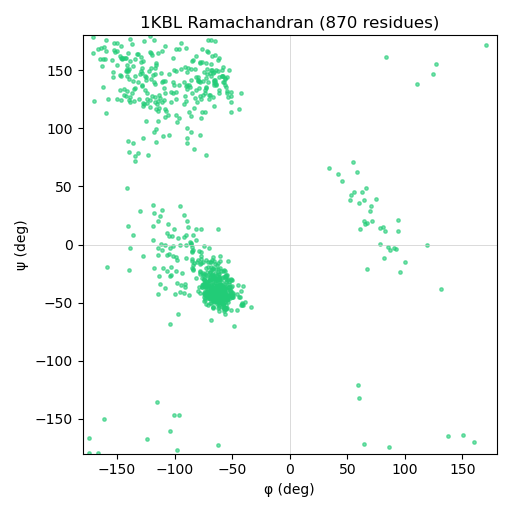455 HIS A CA 1
ATOM 3515 C C . HIS A 1 454 ? 33.296 6.364 -27.240 1.00 32.90 455 HIS A C 1
ATOM 3516 O O . HIS A 1 454 ? 32.847 7.041 -26.325 1.00 30.33 455 HIS A O 1
ATOM 3523 N N . ALA A 1 455 ? 33.801 5.146 -27.040 1.00 34.85 456 ALA A N 1
ATOM 3524 C CA . ALA A 1 455 ? 33.821 4.559 -25.705 1.00 27.71 456 ALA A CA 1
ATOM 3525 C C . ALA A 1 455 ? 34.645 5.413 -24.736 1.00 28.00 456 ALA A C 1
ATOM 3526 O O . ALA A 1 455 ? 34.264 5.588 -23.577 1.00 28.85 456 ALA A O 1
ATOM 3528 N N . ALA A 1 456 ? 35.784 5.900 -25.194 1.00 23.17 457 ALA A N 1
ATOM 3529 C CA . ALA A 1 456 ? 36.657 6.677 -24.334 1.00 29.03 457 ALA A CA 1
ATOM 3530 C C . ALA A 1 456 ? 35.931 7.883 -23.769 1.00 30.42 457 ALA A C 1
ATOM 3531 O O . ALA A 1 456 ? 35.850 8.060 -22.559 1.00 31.37 457 ALA A O 1
ATOM 3533 N N . VAL A 1 457 ? 35.361 8.693 -24.643 1.00 28.76 458 VAL A N 1
ATOM 3534 C CA . VAL A 1 457 ? 34.774 9.915 -24.153 1.00 30.12 458 VAL A CA 1
ATOM 3535 C C . VAL A 1 457 ? 33.484 9.713 -23.366 1.00 28.26 458 VAL A C 1
ATOM 3536 O O . VAL A 1 457 ? 33.271 10.391 -22.361 1.00 28.26 458 VAL A O 1
ATOM 3540 N N . VAL A 1 458 ? 32.656 8.753 -23.750 1.00 24.41 459 VAL A N 1
ATOM 3541 C CA . VAL A 1 458 ? 31.391 8.568 -23.028 1.00 20.97 459 VAL A CA 1
ATOM 3542 C C . VAL A 1 458 ? 31.683 7.990 -21.686 1.00 26.37 459 VAL A C 1
ATOM 3543 O O . VAL A 1 458 ? 30.973 8.255 -20.729 1.00 26.15 459 VAL A O 1
ATOM 3547 N N . ALA A 1 459 ? 32.731 7.171 -21.623 1.00 31.55 460 ALA A N 1
ATOM 3548 C CA . ALA A 1 459 ? 33.118 6.540 -20.377 1.00 26.76 460 ALA A CA 1
ATOM 3549 C C . ALA A 1 459 ? 33.710 7.517 -19.375 1.00 24.98 460 ALA A C 1
ATOM 3550 O O . ALA A 1 459 ? 33.416 7.439 -18.189 1.00 29.75 460 ALA A O 1
ATOM 3552 N N . ARG A 1 460 ? 34.593 8.386 -19.826 1.00 27.74 461 ARG A N 1
ATOM 3553 C CA . ARG A 1 460 ? 35.129 9.429 -18.951 1.00 31.59 461 ARG A CA 1
ATOM 3554 C C . ARG A 1 460 ? 33.926 10.177 -18.383 1.00 25.87 461 ARG A C 1
ATOM 3555 O O . ARG A 1 460 ? 33.875 10.465 -17.186 1.00 31.14 461 ARG A O 1
ATOM 3563 N N . GLY A 1 461 ? 32.966 10.495 -19.256 1.00 26.23 462 GLY A N 1
ATOM 3564 C CA . GLY A 1 461 ? 31.750 11.206 -18.845 1.00 27.64 462 GLY A CA 1
ATOM 3565 C C . GLY A 1 461 ? 31.011 10.549 -17.700 1.00 34.42 462 GLY A C 1
ATOM 3566 O O . GLY A 1 461 ? 30.607 11.215 -16.738 1.00 29.07 462 GLY A O 1
ATOM 3567 N N . MET A 1 462 ? 30.827 9.236 -17.816 1.00 24.50 463 MET A N 1
ATOM 3568 C CA . MET A 1 462 ? 30.173 8.403 -16.825 1.00 33.18 463 MET A CA 1
ATOM 3569 C C . MET A 1 462 ? 31.052 8.088 -15.637 1.00 32.19 463 MET A C 1
ATOM 3570 O O . MET A 1 462 ? 30.565 7.546 -14.655 1.00 43.42 463 MET A O 1
ATOM 3575 N N . GLY A 1 463 ? 32.348 8.372 -15.739 1.00 30.61 464 GLY A N 1
ATOM 3576 C CA . GLY A 1 463 ? 33.242 8.024 -14.647 1.00 35.88 464 GLY A CA 1
ATOM 3577 C C . GLY A 1 463 ? 33.399 6.502 -14.604 1.00 38.22 464 GLY A C 1
ATOM 3578 O O . GLY A 1 463 ? 33.578 5.933 -13.528 1.00 34.62 464 GLY A O 1
ATOM 3579 N N . THR A 1 464 ? 33.360 5.850 -15.780 1.00 34.96 465 THR A N 1
ATOM 3580 C CA . THR A 1 464 ? 33.446 4.384 -15.879 1.00 30.14 465 THR A CA 1
ATOM 3581 C C . THR A 1 464 ? 34.758 3.918 -16.495 1.00 34.08 465 THR A C 1
ATOM 3582 O O . THR A 1 464 ? 35.234 4.515 -17.444 1.00 31.02 465 THR A O 1
ATOM 3586 N N . CYS A 1 465 ? 35.323 2.831 -15.968 1.00 33.86 466 CYS A N 1
ATOM 3587 C CA . CYS A 1 465 ? 36.588 2.291 -16.507 1.00 27.97 466 CYS A CA 1
ATOM 3588 C C . CYS A 1 465 ? 36.481 1.973 -17.991 1.00 21.49 466 CYS A C 1
ATOM 3589 O O . CYS A 1 465 ? 35.438 1.516 -18.467 1.00 32.75 466 CYS A O 1
ATOM 3592 N N . CYS A 1 466 ? 37.558 2.207 -18.724 1.00 27.82 467 CYS A N 1
ATOM 3593 C CA . CYS A 1 466 ? 37.602 1.895 -20.155 1.00 27.16 467 CYS A CA 1
ATOM 3594 C C . CYS A 1 466 ? 39.014 1.735 -20.671 1.00 31.39 467 CYS A C 1
ATOM 3595 O O . CYS A 1 466 ? 39.864 2.604 -20.507 1.00 29.45 467 CYS A O 1
ATOM 3598 N N . VAL A 1 467 ? 39.256 0.588 -21.298 1.00 30.69 468 VAL A N 1
ATOM 3599 C CA . VAL A 1 467 ? 40.540 0.334 -21.915 1.00 29.10 468 VAL A CA 1
ATOM 3600 C C . VAL A 1 467 ? 40.143 0.205 -23.364 1.00 26.34 468 VAL A C 1
ATOM 3601 O O . VAL A 1 467 ? 39.241 -0.593 -23.711 1.00 35.86 468 VAL A O 1
ATOM 3605 N N . SER A 1 468 ? 40.791 0.970 -24.230 1.00 28.88 469 SER A N 1
ATOM 3606 C CA . SER A 1 468 ? 40.391 0.913 -25.614 1.00 34.72 469 SER A CA 1
ATOM 3607 C C . SER A 1 468 ? 41.476 0.700 -26.622 1.00 36.36 469 SER A C 1
ATOM 3608 O O . SER A 1 468 ? 42.667 0.977 -26.390 1.00 32.55 469 SER A O 1
ATOM 3611 N N . GLY A 1 469 ? 41.019 0.187 -27.764 1.00 32.90 470 GLY A N 1
ATOM 3612 C CA . GLY A 1 469 ? 41.913 -0.063 -28.877 1.00 36.89 470 GLY A CA 1
ATOM 3613 C C . GLY A 1 469 ? 42.779 -1.284 -28.644 1.00 38.35 470 GLY A C 1
ATOM 3614 O O . GLY A 1 469 ? 43.958 -1.262 -28.999 1.00 44.88 470 GLY A O 1
ATOM 3615 N N . CYS A 1 470 ? 42.237 -2.353 -28.064 1.00 35.96 471 CYS A N 1
ATOM 3616 C CA . CYS A 1 470 ? 43.098 -3.526 -27.863 1.00 41.84 471 CYS A CA 1
ATOM 3617 C C . CYS A 1 470 ? 42.979 -4.375 -29.123 1.00 44.93 471 CYS A C 1
ATOM 3618 O O . CYS A 1 470 ? 42.085 -5.228 -29.226 1.00 40.41 471 CYS A O 1
ATOM 3621 N N . GLY A 1 471 ? 43.872 -4.128 -30.081 1.00 49.91 472 GLY A N 1
ATOM 3622 C CA . GLY A 1 471 ? 43.822 -4.854 -31.342 1.00 45.52 472 GLY A CA 1
ATOM 3623 C C . GLY A 1 471 ? 44.072 -6.358 -31.271 1.00 51.38 472 GLY A C 1
ATOM 3624 O O . GLY A 1 471 ? 43.684 -7.109 -32.178 1.00 50.36 472 GLY A O 1
ATOM 3625 N N . GLU A 1 472 ? 44.721 -6.812 -30.203 1.00 43.91 473 GLU A N 1
ATOM 3626 C CA . GLU A 1 472 ? 45.008 -8.229 -30.062 1.00 50.33 473 GLU A CA 1
ATOM 3627 C C . GLU A 1 472 ? 43.741 -9.066 -29.862 1.00 54.55 473 GLU A C 1
ATOM 3628 O O . GLU A 1 472 ? 43.770 -10.294 -29.986 1.00 54.35 473 GLU A O 1
ATOM 3634 N N . ILE A 1 473 ? 42.625 -8.399 -29.579 1.00 51.11 474 ILE A N 1
ATOM 3635 C CA . ILE A 1 473 ? 41.373 -9.094 -29.332 1.00 42.69 474 ILE A CA 1
ATOM 3636 C C . ILE A 1 473 ? 40.672 -9.566 -30.590 1.00 43.68 474 ILE A C 1
ATOM 3637 O O . ILE A 1 473 ? 40.664 -8.895 -31.589 1.00 39.09 474 ILE A O 1
ATOM 3642 N N . LYS A 1 474 ? 40.089 -10.753 -30.537 1.00 54.28 475 LYS A N 1
ATOM 3643 C CA . LYS A 1 474 ? 39.324 -11.216 -31.676 1.00 52.68 475 LYS A CA 1
ATOM 3644 C C . LYS A 1 474 ? 37.918 -11.575 -31.216 1.00 51.65 475 LYS A C 1
ATOM 3645 O O . LYS A 1 474 ? 37.712 -12.592 -30.530 1.00 50.34 475 LYS A O 1
ATOM 3651 N N . ILE A 1 475 ? 36.955 -10.716 -31.563 1.00 51.25 476 ILE A N 1
ATOM 3652 C CA . ILE A 1 475 ? 35.554 -10.965 -31.183 1.00 53.27 476 ILE A CA 1
ATOM 3653 C C . ILE A 1 475 ? 34.797 -11.780 -32.239 1.00 56.30 476 ILE A C 1
ATOM 3654 O O . ILE A 1 475 ? 34.912 -11.532 -33.441 1.00 51.92 476 ILE A O 1
ATOM 3659 N N . ASN A 1 476 ? 34.033 -12.753 -31.759 1.00 55.71 477 ASN A N 1
ATOM 3660 C CA . ASN A 1 476 ? 33.186 -13.597 -32.593 1.00 59.03 477 ASN A CA 1
ATOM 3661 C C . ASN A 1 476 ? 31.808 -13.219 -32.058 1.00 60.12 477 ASN A C 1
ATOM 3662 O O . ASN A 1 476 ? 31.322 -13.849 -31.093 1.00 55.05 477 ASN A O 1
ATOM 3667 N N . GLU A 1 477 ? 31.217 -12.167 -32.639 1.00 61.30 478 GLU A N 1
ATOM 3668 C CA . GLU A 1 477 ? 29.890 -11.705 -32.205 1.00 64.09 478 GLU A CA 1
ATOM 3669 C C . GLU A 1 477 ? 28.975 -12.933 -32.137 1.00 65.52 478 GLU A C 1
ATOM 3670 O O . GLU A 1 477 ? 28.608 -13.391 -31.043 1.00 66.12 478 GLU A O 1
ATOM 3676 N N . GLU A 1 478 ? 28.648 -13.469 -33.312 1.00 62.11 479 GLU A N 1
ATOM 3677 C CA . GLU A 1 478 ? 27.796 -14.652 -33.463 1.00 58.58 479 GLU A CA 1
ATOM 3678 C C . GLU A 1 478 ? 27.919 -15.695 -32.355 1.00 56.07 479 GLU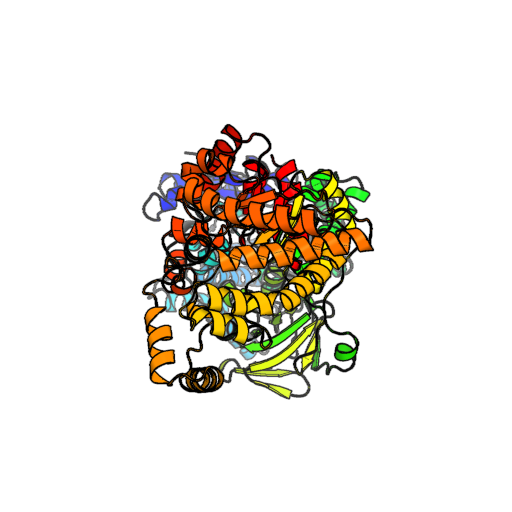 A C 1
ATOM 3679 O O . GLU A 1 478 ? 26.922 -16.110 -31.755 1.00 49.59 479 GLU A O 1
ATOM 3685 N N . ALA A 1 479 ? 29.140 -16.137 -32.086 1.00 56.78 480 ALA A N 1
ATOM 3686 C CA . ALA A 1 479 ? 29.329 -17.142 -31.047 1.00 59.19 480 ALA A CA 1
ATOM 3687 C C . ALA A 1 479 ? 29.335 -16.517 -29.643 1.00 58.02 480 ALA A C 1
ATOM 3688 O O . ALA A 1 479 ? 29.209 -17.224 -28.642 1.00 52.96 480 ALA A O 1
ATOM 3690 N N . LYS A 1 480 ? 29.487 -15.194 -29.577 1.00 58.06 481 LYS A N 1
ATOM 3691 C CA . LYS A 1 480 ? 29.548 -14.514 -28.287 1.00 54.57 481 LYS A CA 1
ATOM 3692 C C . LYS A 1 480 ? 30.828 -14.952 -27.546 1.00 55.99 481 LYS A C 1
ATOM 3693 O O . LYS A 1 480 ? 30.798 -15.352 -26.367 1.00 51.97 481 LYS A O 1
ATOM 3699 N N . THR A 1 481 ? 31.952 -14.896 -28.261 1.00 50.42 482 THR A N 1
ATOM 3700 C CA . THR A 1 481 ? 33.235 -15.241 -27.668 1.00 49.80 482 THR A CA 1
ATOM 3701 C C . THR A 1 481 ? 34.269 -14.329 -28.279 1.00 46.91 482 THR A C 1
ATOM 3702 O O . THR A 1 481 ? 34.045 -13.768 -29.357 1.00 46.66 482 THR A O 1
ATOM 3706 N N . PHE A 1 482 ? 35.400 -14.214 -27.575 1.00 52.84 483 PHE A N 1
ATOM 3707 C CA . PHE A 1 482 ? 36.539 -13.455 -28.061 1.00 49.81 483 PHE A CA 1
ATOM 3708 C C . PHE A 1 482 ? 37.879 -14.103 -27.601 1.00 35.51 483 PHE A C 1
ATOM 3709 O O . PHE A 1 482 ? 37.998 -14.664 -26.520 1.00 35.56 483 PHE A O 1
ATOM 3717 N N . GLU A 1 483 ? 38.880 -14.019 -28.454 1.00 53.24 484 GLU A N 1
ATOM 3718 C CA . GLU A 1 483 ? 40.184 -14.556 -28.104 1.00 58.40 484 GLU A CA 1
ATOM 3719 C C . GLU A 1 483 ? 41.207 -13.430 -27.852 1.00 55.12 484 GLU A C 1
ATOM 3720 O O . GLU A 1 483 ? 41.296 -12.466 -28.612 1.00 57.66 484 GLU A O 1
ATOM 3726 N N . LEU A 1 484 ? 41.960 -13.567 -26.770 1.00 55.12 485 LEU A N 1
ATOM 3727 C CA . LEU A 1 484 ? 43.017 -12.626 -26.419 1.00 60.05 485 LEU A CA 1
ATOM 3728 C C . LEU A 1 484 ? 44.100 -13.382 -25.668 1.00 65.66 485 LEU A C 1
ATOM 3729 O O . LEU A 1 484 ? 43.819 -14.040 -24.658 1.00 68.20 485 LEU A O 1
ATOM 3734 N N . GLY A 1 485 ? 45.331 -13.283 -26.155 1.00 65.64 486 GLY A N 1
ATOM 3735 C CA . GLY A 1 485 ? 46.438 -13.951 -25.492 1.00 73.37 486 GLY A CA 1
ATOM 3736 C C . GLY A 1 485 ? 46.323 -15.465 -25.372 1.00 72.48 486 GLY A C 1
ATOM 3737 O O . GLY A 1 485 ? 46.207 -16.167 -26.381 1.00 71.23 486 GLY A O 1
ATOM 3738 N N . GLY A 1 486 ? 46.351 -15.957 -24.132 1.00 69.42 487 GLY A N 1
ATOM 3739 C CA . GLY A 1 486 ? 46.275 -17.388 -23.873 1.00 72.67 487 GLY A CA 1
ATOM 3740 C C . GLY A 1 486 ? 44.965 -18.107 -24.177 1.00 74.74 487 GLY A C 1
ATOM 3741 O O . GLY A 1 486 ? 44.958 -19.338 -24.358 1.00 66.57 487 GLY A O 1
ATOM 3742 N N . HIS A 1 487 ? 43.850 -17.379 -24.237 1.00 74.17 488 HIS A N 1
ATOM 3743 C CA . HIS A 1 487 ? 42.610 -18.076 -24.523 1.00 77.42 488 HIS A CA 1
ATOM 3744 C C . HIS A 1 487 ? 41.372 -17.297 -24.970 1.00 74.00 488 HIS A C 1
ATOM 3745 O O . HIS A 1 487 ? 41.300 -16.062 -24.912 1.00 69.52 488 HIS A O 1
ATOM 3752 N N . THR A 1 488 ? 40.402 -18.089 -25.415 1.00 68.75 489 THR A N 1
ATOM 3753 C CA . THR A 1 488 ? 39.116 -17.636 -25.894 1.00 67.07 489 THR A CA 1
ATOM 3754 C C . THR A 1 488 ? 38.273 -17.350 -24.665 1.00 63.50 489 THR A C 1
ATOM 3755 O O . THR A 1 488 ? 38.409 -18.026 -23.644 1.00 62.94 489 THR A O 1
ATOM 3759 N N . PHE A 1 489 ? 37.435 -16.319 -24.734 1.00 61.85 490 PHE A N 1
ATOM 3760 C CA . PHE A 1 489 ? 36.542 -16.046 -23.613 1.00 58.03 490 PHE A CA 1
ATOM 3761 C C . PHE A 1 489 ? 35.089 -16.201 -24.058 1.00 49.62 490 PHE A C 1
ATOM 3762 O O . PHE A 1 489 ? 34.742 -16.004 -25.225 1.00 55.37 490 PHE A O 1
ATOM 3770 N N . ALA A 1 490 ? 34.245 -16.549 -23.108 1.00 47.75 491 ALA A N 1
ATOM 3771 C CA . ALA A 1 490 ? 32.847 -16.777 -23.400 1.00 55.49 491 ALA A CA 1
ATOM 3772 C C . ALA A 1 490 ? 31.954 -15.874 -22.571 1.00 55.61 491 ALA A C 1
ATOM 3773 O O . ALA A 1 490 ? 32.289 -15.500 -21.425 1.00 51.01 491 ALA A O 1
ATOM 3775 N N . GLU A 1 491 ? 30.807 -15.543 -23.160 1.00 55.62 492 GLU A N 1
ATOM 3776 C CA . GLU A 1 491 ? 29.829 -14.710 -22.490 1.00 50.06 492 GLU A CA 1
ATOM 3777 C C . GLU A 1 491 ? 29.730 -15.167 -21.044 1.00 48.62 492 GLU A C 1
ATOM 3778 O O . GLU A 1 491 ? 29.610 -16.364 -20.760 1.00 53.84 492 GLU A O 1
ATOM 3784 N N . GLY A 1 492 ? 29.813 -14.208 -20.132 1.00 45.30 493 GLY A N 1
ATOM 3785 C CA . GLY A 1 492 ? 29.739 -14.494 -18.713 1.00 42.28 493 GLY A CA 1
ATOM 3786 C C . GLY A 1 492 ? 31.076 -14.641 -17.989 1.00 45.02 493 GLY A C 1
ATOM 3787 O O . GLY A 1 492 ? 31.110 -14.436 -16.769 1.00 48.97 493 GLY A O 1
ATOM 3788 N N . ASP A 1 493 ? 32.152 -14.977 -18.716 1.00 44.76 494 ASP A N 1
ATOM 3789 C CA . ASP A 1 493 ? 33.515 -15.159 -18.152 1.00 43.25 494 ASP A CA 1
ATOM 3790 C C . ASP A 1 493 ? 34.054 -13.886 -17.512 1.00 46.28 494 ASP A C 1
ATOM 3791 O O . ASP A 1 493 ? 33.993 -12.817 -18.112 1.00 51.59 494 ASP A O 1
ATOM 3796 N N . TYR A 1 494 ? 34.603 -13.977 -16.311 1.00 45.40 495 TYR A N 1
ATOM 3797 C CA . TYR A 1 494 ? 35.104 -12.752 -15.688 1.00 39.04 495 TYR A CA 1
ATOM 3798 C C . TYR A 1 494 ? 36.429 -12.309 -16.228 1.00 40.40 495 TYR A C 1
ATOM 3799 O O . TYR A 1 494 ? 37.302 -13.128 -16.475 1.00 35.75 495 TYR A O 1
ATOM 3808 N N . ILE A 1 495 ? 36.568 -10.996 -16.414 1.00 34.15 496 ILE A N 1
ATOM 3809 C CA . ILE A 1 495 ? 37.836 -10.380 -16.804 1.00 30.82 496 ILE A CA 1
ATOM 3810 C C . ILE A 1 495 ? 37.877 -9.065 -16.010 1.00 39.83 496 ILE A C 1
ATOM 3811 O O . ILE A 1 495 ? 36.833 -8.587 -15.531 1.00 32.47 496 ILE A O 1
ATOM 3816 N N . SER A 1 496 ? 39.073 -8.503 -15.853 1.00 37.57 497 SER A N 1
ATOM 3817 C CA . SER A 1 496 ? 39.238 -7.268 -15.115 1.00 40.11 497 SER A CA 1
ATOM 3818 C C . SER A 1 496 ? 40.013 -6.273 -15.965 1.00 45.64 497 SER A C 1
ATOM 3819 O O . SER A 1 496 ? 40.844 -6.680 -16.777 1.00 46.25 497 SER A O 1
ATOM 3822 N N . LEU A 1 497 ? 39.702 -4.979 -15.791 1.00 43.64 498 LEU A N 1
ATOM 3823 C CA . LEU A 1 497 ? 40.344 -3.899 -16.533 1.00 37.77 498 LEU A CA 1
ATOM 3824 C C . LEU A 1 497 ? 40.872 -2.829 -15.591 1.00 39.89 498 LEU A C 1
ATOM 3825 O O . LEU A 1 497 ? 40.199 -2.456 -14.609 1.00 34.28 498 LEU A O 1
ATOM 3830 N N . ASP A 1 498 ? 42.075 -2.351 -15.882 1.00 35.97 499 ASP A N 1
ATOM 3831 C CA . ASP A 1 498 ? 42.671 -1.266 -15.099 1.00 39.43 499 ASP A CA 1
ATOM 3832 C C . ASP A 1 498 ? 42.689 -0.037 -16.027 1.00 36.84 499 ASP A C 1
ATOM 3833 O O . ASP A 1 498 ? 43.603 0.143 -16.834 1.00 36.66 499 ASP A O 1
ATOM 3838 N N . GLY A 1 499 ? 41.639 0.782 -15.924 1.00 34.02 500 GLY A N 1
ATOM 3839 C CA . GLY A 1 499 ? 41.534 1.956 -16.782 1.00 32.82 500 GLY A CA 1
ATOM 3840 C C . GLY A 1 499 ? 42.670 2.959 -16.628 1.00 31.39 500 GLY A C 1
ATOM 3841 O O . GLY A 1 499 ? 42.776 3.919 -17.411 1.00 33.23 500 GLY A O 1
ATOM 3842 N N . SER A 1 500 ? 43.513 2.768 -15.616 1.00 32.36 501 SER A N 1
ATOM 3843 C CA . SER A 1 500 ? 44.633 3.673 -15.421 1.00 35.73 501 SER A CA 1
ATOM 3844 C C . SER A 1 500 ? 45.888 3.226 -16.120 1.00 38.13 501 SER A C 1
ATOM 3845 O O . SER A 1 500 ? 46.669 4.060 -16.584 1.00 38.84 501 SER A O 1
ATOM 3848 N N . THR A 1 501 ? 46.109 1.913 -16.154 1.00 35.83 502 THR A N 1
ATOM 3849 C CA . THR A 1 501 ? 47.306 1.381 -16.799 1.00 39.18 502 THR A CA 1
ATOM 3850 C C . THR A 1 501 ? 47.010 0.773 -18.182 1.00 37.42 502 THR A C 1
ATOM 3851 O O . THR A 1 501 ? 47.929 0.645 -18.998 1.00 36.83 502 THR A O 1
ATOM 3855 N N . GLY A 1 502 ? 45.728 0.435 -18.443 1.00 29.88 503 GLY A N 1
ATOM 3856 C CA . GLY A 1 502 ? 45.369 -0.155 -19.721 1.00 28.84 503 GLY A CA 1
ATOM 3857 C C . GLY A 1 502 ? 45.466 -1.694 -19.651 1.00 35.16 503 GLY A C 1
ATOM 3858 O O . GLY A 1 502 ? 45.132 -2.378 -20.589 1.00 37.22 503 GLY A O 1
ATOM 3859 N N . LYS A 1 503 ? 45.906 -2.240 -18.528 1.00 35.08 504 LYS A N 1
ATOM 3860 C CA . LYS A 1 503 ? 46.057 -3.682 -18.405 1.00 42.96 504 LYS A CA 1
ATOM 3861 C C . LYS A 1 503 ? 44.726 -4.445 -18.303 1.00 43.36 504 LYS A C 1
ATOM 3862 O O . LYS A 1 503 ? 43.752 -3.952 -17.698 1.00 39.14 504 LYS A O 1
ATOM 3868 N N . ILE A 1 504 ? 44.710 -5.623 -18.921 1.00 36.40 505 ILE A N 1
ATOM 3869 C CA . ILE A 1 504 ? 43.548 -6.511 -18.972 1.00 33.48 505 ILE A CA 1
ATOM 3870 C C . ILE A 1 504 ? 43.870 -7.870 -18.312 1.00 39.79 505 ILE A C 1
ATOM 3871 O O . ILE A 1 504 ? 44.803 -8.556 -18.695 1.00 38.34 505 ILE A O 1
ATOM 3876 N N . TYR A 1 505 ? 43.025 -8.283 -17.383 1.00 44.00 506 TYR A N 1
ATOM 3877 C CA . TYR A 1 505 ? 43.220 -9.501 -16.617 1.00 44.42 506 TYR A CA 1
ATOM 3878 C C . TYR A 1 505 ? 42.181 -10.625 -16.751 1.00 47.37 506 TYR A C 1
ATOM 3879 O O . TYR A 1 505 ? 40.986 -10.375 -16.905 1.00 40.82 506 TYR A O 1
ATOM 3888 N N . LYS A 1 506 ? 42.644 -11.875 -16.656 1.00 45.68 507 LYS A N 1
ATOM 3889 C CA . LYS A 1 506 ? 41.725 -13.015 -16.663 1.00 42.63 507 LYS A CA 1
ATOM 3890 C C . LYS A 1 506 ? 41.150 -13.104 -15.222 1.00 36.28 507 LYS A C 1
ATOM 3891 O O . LYS A 1 506 ? 41.863 -12.863 -14.240 1.00 42.05 507 LYS A O 1
ATOM 3897 N N . GLY A 1 507 ? 39.862 -13.404 -15.093 1.00 36.30 508 GLY A N 1
ATOM 3898 C CA . GLY A 1 507 ? 39.265 -13.520 -13.774 1.00 28.19 508 GLY A CA 1
ATOM 3899 C C . GLY A 1 507 ? 38.769 -12.222 -13.154 1.00 45.50 508 GLY A C 1
ATOM 3900 O O . GLY A 1 507 ? 38.790 -11.140 -13.755 1.00 36.34 508 GLY A O 1
ATOM 3901 N N . ASP A 1 508 ? 38.349 -12.360 -11.907 1.00 41.17 509 ASP A N 1
ATOM 3902 C CA . ASP A 1 508 ? 37.775 -11.307 -11.110 1.00 43.30 509 ASP A CA 1
ATOM 3903 C C . ASP A 1 508 ? 38.821 -10.848 -10.079 1.00 45.51 509 ASP A C 1
ATOM 3904 O O . ASP A 1 508 ? 38.950 -11.436 -9.009 1.00 52.31 509 ASP A O 1
ATOM 3909 N N . ILE A 1 509 ? 39.581 -9.809 -10.406 1.00 45.85 510 ILE A N 1
ATOM 3910 C CA . ILE A 1 509 ? 40.606 -9.318 -9.492 1.00 42.88 510 ILE A CA 1
ATOM 3911 C C . ILE A 1 509 ? 40.001 -8.604 -8.309 1.00 47.10 510 ILE A C 1
ATOM 3912 O O . ILE A 1 509 ? 39.098 -7.800 -8.479 1.00 47.62 510 ILE A O 1
ATOM 3917 N N . GLU A 1 510 ? 40.513 -8.893 -7.115 1.00 43.39 511 GLU A N 1
ATOM 3918 C CA . GLU A 1 510 ? 40.004 -8.296 -5.892 1.00 48.93 511 GLU A CA 1
ATOM 3919 C C . GLU A 1 510 ? 40.242 -6.781 -5.805 1.00 45.29 511 GLU A C 1
ATOM 3920 O O . GLU A 1 510 ? 41.314 -6.240 -6.148 1.00 36.07 511 GLU A O 1
ATOM 3926 N N . THR A 1 511 ? 39.226 -6.117 -5.280 1.00 39.57 512 THR A N 1
ATOM 3927 C CA . THR A 1 511 ? 39.268 -4.673 -5.128 1.00 47.13 512 THR A CA 1
ATOM 3928 C C . THR A 1 511 ? 39.139 -4.327 -3.631 1.00 48.69 512 THR A C 1
ATOM 3929 O O . THR A 1 511 ? 38.738 -5.152 -2.827 1.00 44.14 512 THR A O 1
ATOM 3933 N N . GLN A 1 512 ? 39.497 -3.113 -3.250 1.00 47.29 513 GLN A N 1
ATOM 3934 C CA . GLN A 1 512 ? 39.403 -2.710 -1.859 1.00 47.09 513 GLN A CA 1
ATOM 3935 C C . GLN A 1 512 ? 38.861 -1.278 -1.843 1.00 51.56 513 GLN A C 1
ATOM 3936 O O . GLN A 1 512 ? 38.667 -0.672 -2.881 1.00 53.82 513 GLN A O 1
ATOM 3942 N N . GLU A 1 513 ? 38.624 -0.716 -0.674 1.00 54.08 514 GLU A N 1
ATOM 3943 C CA . GLU A 1 513 ? 38.121 0.649 -0.659 1.00 58.22 514 GLU A CA 1
ATOM 3944 C C . GLU A 1 513 ? 39.198 1.685 -0.985 1.00 51.41 514 GLU A C 1
ATOM 3945 O O . GLU A 1 513 ? 40.342 1.575 -0.574 1.00 52.45 514 GLU A O 1
ATOM 3951 N N . ALA A 1 514 ? 38.804 2.694 -1.747 1.00 53.01 515 ALA A N 1
ATOM 3952 C CA . ALA A 1 514 ? 39.705 3.746 -2.171 1.00 50.64 515 ALA A CA 1
ATOM 3953 C C . ALA A 1 514 ? 40.066 4.628 -1.012 1.00 46.57 515 ALA A C 1
ATOM 3954 O O . ALA A 1 514 ? 39.527 4.458 0.071 1.00 47.53 515 ALA A O 1
ATOM 3956 N N . SER A 1 515 ? 40.964 5.578 -1.266 1.00 46.22 516 SER A N 1
ATOM 3957 C CA . SER A 1 515 ? 41.409 6.583 -0.289 1.00 55.18 516 SER A CA 1
ATOM 3958 C C . SER A 1 515 ? 40.966 7.991 -0.805 1.00 57.38 516 SER A C 1
ATOM 3959 O O . SER A 1 515 ? 39.821 8.127 -1.241 1.00 68.86 516 SER A O 1
ATOM 3962 N N . VAL A 1 516 ? 41.837 9.020 -0.759 1.00 58.92 517 VAL A N 1
ATOM 3963 C CA . VAL A 1 516 ? 41.497 10.394 -1.240 1.00 45.95 517 VAL A CA 1
ATOM 3964 C C . VAL A 1 516 ? 42.645 11.392 -1.549 1.00 50.90 517 VAL A C 1
ATOM 3965 O O . VAL A 1 516 ? 43.599 11.552 -0.809 1.00 51.56 517 VAL A O 1
ATOM 3969 N N . SER A 1 517 ? 42.540 12.093 -2.663 1.00 60.94 518 SER A N 1
ATOM 3970 C CA . SER A 1 517 ? 43.580 13.046 -3.035 1.00 59.83 518 SER A CA 1
ATOM 3971 C C . SER A 1 517 ? 43.720 14.174 -2.025 1.00 59.25 518 SER A C 1
ATOM 3972 O O . SER A 1 517 ? 43.102 14.162 -0.970 1.00 59.61 518 SER A O 1
ATOM 3975 N N . GLY A 1 518 ? 44.536 15.155 -2.386 1.00 54.25 519 GLY A N 1
ATOM 3976 C CA . GLY A 1 518 ? 44.769 16.317 -1.541 1.00 55.10 519 GLY A CA 1
ATOM 3977 C C . GLY A 1 518 ? 44.100 17.484 -2.230 1.00 56.89 519 GLY A C 1
ATOM 3978 O O . GLY A 1 518 ? 43.814 18.563 -1.622 1.00 45.64 519 GLY A O 1
ATOM 3979 N N . SER A 1 519 ? 43.881 17.277 -3.539 1.00 46.25 520 SER A N 1
ATOM 3980 C CA . SER A 1 519 ? 43.156 18.266 -4.290 1.00 40.38 520 SER A CA 1
ATOM 3981 C C . SER A 1 519 ? 41.710 18.020 -3.840 1.00 33.18 520 SER A C 1
ATOM 3982 O O . SER A 1 519 ? 40.924 18.931 -3.848 1.00 36.05 520 SER A O 1
ATOM 3985 N N . PHE A 1 520 ? 41.388 16.801 -3.412 1.00 25.51 521 PHE A N 1
ATOM 3986 C CA . PHE A 1 520 ? 40.042 16.551 -2.932 1.00 38.61 521 PHE A CA 1
ATOM 3987 C C . PHE A 1 520 ? 39.902 17.199 -1.552 1.00 41.16 521 PHE A C 1
ATOM 3988 O O . PHE A 1 520 ? 38.897 17.852 -1.269 1.00 33.83 521 PHE A O 1
ATOM 3996 N N . GLU A 1 521 ? 40.901 17.017 -0.689 1.00 37.89 522 GLU A N 1
ATOM 3997 C CA . GLU A 1 521 ? 40.781 17.593 0.642 1.00 38.12 522 GLU A CA 1
ATOM 3998 C C . GLU A 1 521 ? 40.818 19.078 0.494 1.00 33.09 522 GLU A C 1
ATOM 3999 O O . GLU A 1 521 ? 40.152 19.771 1.240 1.00 30.19 522 GLU A O 1
ATOM 4005 N N . ARG A 1 522 ? 41.514 19.558 -0.531 1.00 26.60 523 ARG A N 1
ATOM 4006 C CA . ARG A 1 522 ? 41.649 21.015 -0.733 1.00 30.26 523 ARG A CA 1
ATOM 4007 C C . ARG A 1 522 ? 40.353 21.615 -1.202 1.00 32.58 523 ARG A C 1
ATOM 4008 O O . ARG A 1 522 ? 39.962 22.739 -0.797 1.00 27.71 523 ARG A O 1
ATOM 4016 N N . ILE A 1 523 ? 39.685 20.876 -2.084 1.00 28.86 524 ILE A N 1
ATOM 4017 C CA . ILE A 1 523 ? 38.438 21.389 -2.624 1.00 33.03 524 ILE A CA 1
ATOM 4018 C C . ILE A 1 523 ? 37.385 21.433 -1.521 1.00 33.55 524 ILE A C 1
ATOM 4019 O O . ILE A 1 523 ? 36.621 22.406 -1.445 1.00 32.28 524 ILE A O 1
ATOM 4024 N N . MET A 1 524 ? 37.360 20.400 -0.668 1.00 25.04 525 MET A N 1
ATOM 4025 C CA . MET A 1 524 ? 36.453 20.369 0.504 1.00 24.27 525 MET A CA 1
ATOM 4026 C C . MET A 1 524 ? 36.740 21.540 1.455 1.00 30.54 525 MET A C 1
ATOM 4027 O O . MET A 1 524 ? 35.827 22.098 2.037 1.00 34.89 525 MET A O 1
ATOM 4032 N N . VAL A 1 525 ? 38.004 21.905 1.647 1.00 25.57 526 VAL A N 1
ATOM 4033 C CA . VAL A 1 525 ? 38.268 23.027 2.551 1.00 32.30 526 VAL A CA 1
ATOM 4034 C C . VAL A 1 525 ? 37.616 24.289 1.992 1.00 28.55 526 VAL A C 1
ATOM 4035 O O . VAL A 1 525 ? 36.999 25.059 2.718 1.00 34.81 526 VAL A O 1
ATOM 4039 N N . TRP A 1 526 ? 37.734 24.502 0.693 1.00 28.44 527 TRP A N 1
ATOM 4040 C CA . TRP A 1 526 ? 37.113 25.687 0.059 1.00 29.53 527 TRP A CA 1
ATOM 4041 C C . TRP A 1 526 ? 35.581 25.577 0.090 1.00 31.39 527 TRP A C 1
ATOM 4042 O O . TRP A 1 526 ? 34.871 26.563 0.280 1.00 35.89 527 TRP A O 1
ATOM 4053 N N . ALA A 1 527 ? 35.083 24.374 -0.126 1.00 24.02 528 ALA A N 1
ATOM 4054 C CA . ALA A 1 527 ? 33.660 24.095 -0.092 1.00 30.85 528 ALA A CA 1
ATOM 4055 C C . ALA A 1 527 ? 33.111 24.525 1.307 1.00 33.56 528 ALA A C 1
ATOM 4056 O O . ALA A 1 527 ? 32.187 25.365 1.425 1.00 35.30 528 ALA A O 1
ATOM 4058 N N . ASP A 1 528 ? 33.714 23.987 2.366 1.00 37.32 529 ASP A N 1
ATOM 4059 C CA . ASP A 1 528 ? 33.289 24.302 3.730 1.00 35.78 529 ASP A CA 1
ATOM 4060 C C . ASP A 1 528 ? 33.275 25.786 3.984 1.00 40.47 529 ASP A C 1
ATOM 4061 O O . ASP A 1 528 ? 32.385 26.314 4.614 1.00 40.47 529 ASP A O 1
ATOM 4066 N N . LYS A 1 529 ? 34.257 26.472 3.460 1.00 40.59 530 LYS A N 1
ATOM 4067 C CA . LYS A 1 529 ? 34.316 27.894 3.631 1.00 44.48 530 LYS A CA 1
ATOM 4068 C C . LYS A 1 529 ? 33.028 28.547 3.109 1.00 50.86 530 LYS A C 1
ATOM 4069 O O . LYS A 1 529 ? 32.538 29.543 3.664 1.00 53.55 530 LYS A O 1
ATOM 4075 N N . PHE A 1 530 ? 32.449 27.983 2.056 1.00 39.83 531 PHE A N 1
ATOM 4076 C CA . PHE A 1 530 ? 31.255 28.593 1.492 1.00 32.94 531 PHE A CA 1
ATOM 4077 C C . PHE A 1 530 ? 29.873 28.023 1.889 1.00 33.08 531 PHE A C 1
ATOM 4078 O O . PHE A 1 530 ? 28.890 28.764 1.933 1.00 21.69 531 PHE A O 1
ATOM 4086 N N . ARG A 1 531 ? 29.776 26.708 2.130 1.00 26.35 532 ARG A N 1
ATOM 4087 C CA . ARG A 1 531 ? 28.499 26.156 2.439 1.00 22.89 532 ARG A CA 1
ATOM 4088 C C . ARG A 1 531 ? 27.949 26.613 3.792 1.00 26.61 532 ARG A C 1
ATOM 4089 O O . ARG A 1 531 ? 28.718 26.915 4.729 1.00 21.84 532 ARG A O 1
ATOM 4097 N N . THR A 1 532 ? 26.621 26.687 3.892 1.00 20.66 533 THR A N 1
ATOM 4098 C CA . THR A 1 532 ? 26.021 27.011 5.175 1.00 29.00 533 THR A CA 1
ATOM 4099 C C . THR A 1 532 ? 25.247 25.813 5.699 1.00 22.67 533 THR A C 1
ATOM 4100 O O . THR A 1 532 ? 25.059 25.656 6.904 1.00 22.99 533 THR A O 1
ATOM 4104 N N . LEU A 1 533 ? 24.770 24.972 4.793 1.00 28.63 534 LEU A N 1
ATOM 4105 C CA . LEU A 1 533 ? 24.128 23.741 5.257 1.00 25.54 534 LEU A CA 1
ATOM 4106 C C . LEU A 1 533 ? 25.163 22.911 5.957 1.00 26.23 534 LEU A C 1
ATOM 4107 O O . LEU A 1 533 ? 26.355 22.963 5.617 1.00 28.81 534 LEU A O 1
ATOM 4112 N N . LYS A 1 534 ? 24.731 22.115 6.925 1.00 26.74 535 LYS A N 1
ATOM 4113 C CA . LYS A 1 534 ? 25.660 21.149 7.576 1.00 22.97 535 LYS A CA 1
ATOM 4114 C C . LYS A 1 534 ? 25.408 19.814 6.827 1.00 26.42 535 LYS A C 1
ATOM 4115 O O . LYS A 1 534 ? 24.440 19.705 6.125 1.00 24.71 535 LYS A O 1
ATOM 4121 N N . VAL A 1 535 ? 26.249 18.797 7.011 1.00 24.93 536 VAL A N 1
ATOM 4122 C CA . VAL A 1 535 ? 26.079 17.534 6.294 1.00 25.90 536 VAL A CA 1
ATOM 4123 C C . VAL A 1 535 ? 26.275 16.429 7.321 1.00 28.78 536 VAL A C 1
ATOM 4124 O O . VAL A 1 535 ? 27.303 16.344 8.020 1.00 29.29 536 VAL A O 1
ATOM 4128 N N . ARG A 1 536 ? 25.257 15.602 7.422 1.00 18.52 537 ARG A N 1
ATOM 4129 C CA . ARG A 1 536 ? 25.213 14.543 8.389 1.00 21.59 537 ARG A CA 1
ATOM 4130 C C . ARG A 1 536 ? 25.148 13.327 7.541 1.00 18.36 537 ARG A C 1
ATOM 4131 O O . ARG A 1 536 ? 25.117 13.414 6.328 1.00 18.51 537 ARG A O 1
ATOM 4139 N N . THR A 1 537 ? 25.172 12.159 8.167 1.00 26.02 538 THR A N 1
ATOM 4140 C CA . THR A 1 537 ? 25.160 10.932 7.378 1.00 23.05 538 THR A CA 1
ATOM 4141 C C . THR A 1 537 ? 24.070 9.970 7.816 1.00 18.08 538 THR A C 1
ATOM 4142 O O . THR A 1 537 ? 23.592 10.017 8.952 1.00 22.50 538 THR A O 1
ATOM 4146 N N . ASN A 1 538 ? 23.673 9.061 6.931 1.00 24.06 539 ASN A N 1
ATOM 4147 C CA . ASN A 1 538 ? 22.701 8.027 7.320 1.00 23.79 539 ASN A CA 1
ATOM 4148 C C . ASN A 1 538 ? 23.599 6.845 7.681 1.00 26.97 539 ASN A C 1
ATOM 4149 O O . ASN A 1 538 ? 24.244 6.231 6.802 1.00 23.87 539 ASN A O 1
ATOM 4154 N N . ALA A 1 539 ? 23.675 6.551 8.972 1.00 25.67 540 ALA A N 1
ATOM 4155 C CA . ALA A 1 539 ? 24.559 5.469 9.400 1.00 30.45 540 ALA A CA 1
ATOM 4156 C C . ALA A 1 539 ? 23.974 4.683 10.571 1.00 24.76 540 ALA A C 1
ATOM 4157 O O . ALA A 1 539 ? 23.443 5.261 11.499 1.00 24.45 540 ALA A O 1
ATOM 4159 N N . ASP A 1 540 ? 24.007 3.348 10.506 1.00 26.26 541 ASP A N 1
ATOM 4160 C CA . ASP A 1 540 ? 23.462 2.565 11.591 1.00 16.82 541 ASP A CA 1
ATOM 4161 C C . ASP A 1 540 ? 24.477 1.872 12.488 1.00 25.75 541 ASP A C 1
ATOM 4162 O O . ASP A 1 540 ? 24.081 1.372 13.541 1.00 27.49 541 ASP A O 1
ATOM 4167 N N . THR A 1 541 ? 25.758 1.900 12.087 1.00 22.36 542 THR A N 1
ATOM 4168 C CA . THR A 1 541 ? 26.829 1.216 12.825 1.00 32.36 542 THR A CA 1
ATOM 4169 C C . THR A 1 541 ? 28.050 2.084 13.082 1.00 36.26 542 THR A C 1
ATOM 4170 O O . THR A 1 541 ? 28.237 3.136 12.456 1.00 35.36 542 THR A O 1
ATOM 4174 N N . PRO A 1 542 ? 28.909 1.654 14.022 1.00 36.33 543 PRO A N 1
ATOM 4175 C CA . PRO A 1 542 ? 30.129 2.413 14.329 1.00 40.90 543 PRO A CA 1
ATOM 4176 C C . PRO A 1 542 ? 31.018 2.562 13.089 1.00 34.59 543 PRO A C 1
ATOM 4177 O O . PRO A 1 542 ? 31.526 3.653 12.769 1.00 31.00 543 PRO A O 1
ATOM 4181 N N . GLU A 1 543 ? 31.118 1.475 12.352 1.00 26.68 544 GLU A N 1
ATOM 4182 C CA . GLU A 1 543 ? 31.923 1.446 11.140 1.00 32.22 544 GLU A CA 1
ATOM 4183 C C . GLU A 1 543 ? 31.485 2.432 10.067 1.00 35.99 544 GLU A C 1
ATOM 4184 O O . GLU A 1 543 ? 32.310 3.122 9.452 1.00 32.13 544 GLU A O 1
ATOM 4190 N N . ASP A 1 544 ? 30.181 2.536 9.828 1.00 37.76 545 ASP A N 1
ATOM 4191 C CA . ASP A 1 544 ? 29.748 3.489 8.811 1.00 30.84 545 ASP A CA 1
ATOM 4192 C C . ASP A 1 544 ? 29.858 4.887 9.332 1.00 25.42 545 ASP A C 1
ATOM 4193 O O . ASP A 1 544 ? 30.061 5.831 8.560 1.00 34.77 545 ASP A O 1
ATOM 4198 N N . THR A 1 545 ? 29.687 5.049 10.637 1.00 26.97 546 THR A N 1
ATOM 4199 C CA . THR A 1 545 ? 29.823 6.378 11.228 1.00 30.36 546 THR A CA 1
ATOM 4200 C C . THR A 1 545 ? 31.230 6.927 11.018 1.00 34.99 546 THR A C 1
ATOM 4201 O O . THR A 1 545 ? 31.397 8.103 10.621 1.00 29.80 546 THR A O 1
ATOM 4205 N N . LEU A 1 546 ? 32.235 6.082 11.306 1.00 35.39 547 LEU A N 1
ATOM 4206 C CA . LEU A 1 546 ? 33.649 6.457 11.159 1.00 27.97 547 LEU A CA 1
ATOM 4207 C C . LEU A 1 546 ? 33.998 6.820 9.700 1.00 23.79 547 LEU A C 1
ATOM 4208 O O . LEU A 1 546 ? 34.583 7.870 9.443 1.00 34.78 547 LEU A O 1
ATOM 4213 N N . ASN A 1 547 ? 33.565 6.004 8.748 1.00 33.10 548 ASN A N 1
ATOM 4214 C CA . ASN A 1 547 ? 33.801 6.277 7.304 1.00 29.79 548 ASN A CA 1
ATOM 4215 C C . ASN A 1 547 ? 33.239 7.649 6.898 1.00 36.19 548 ASN A C 1
ATOM 4216 O O . ASN A 1 547 ? 33.844 8.405 6.111 1.00 29.55 548 ASN A O 1
ATOM 4221 N N . ALA A 1 548 ? 32.025 7.892 7.391 1.00 27.50 549 ALA A N 1
ATOM 4222 C CA . ALA A 1 548 ? 31.298 9.097 7.113 1.00 27.84 549 ALA A CA 1
ATOM 4223 C C . ALA A 1 548 ? 32.024 10.337 7.723 1.00 19.27 549 ALA A C 1
ATOM 4224 O O . ALA A 1 548 ? 32.159 11.351 7.095 1.00 30.03 549 ALA A O 1
ATOM 4226 N N . VAL A 1 549 ? 32.451 10.229 8.973 1.00 26.94 550 VAL A N 1
ATOM 4227 C CA . VAL A 1 549 ? 33.135 11.322 9.630 1.00 26.13 550 VAL A CA 1
ATOM 4228 C C . VAL A 1 549 ? 34.432 11.566 8.860 1.00 34.82 550 VAL A C 1
ATOM 4229 O O . VAL A 1 549 ? 34.837 12.717 8.628 1.00 30.83 550 VAL A O 1
ATOM 4233 N N . LYS A 1 550 ? 35.083 10.480 8.462 1.00 32.49 551 LYS A N 1
ATOM 4234 C CA . LYS A 1 550 ? 36.327 10.641 7.755 1.00 39.55 551 LYS A CA 1
ATOM 4235 C C . LYS A 1 550 ? 36.107 11.413 6.456 1.00 41.94 551 LYS A C 1
ATOM 4236 O O . LYS A 1 550 ? 37.021 12.101 6.009 1.00 38.58 551 LYS A O 1
ATOM 4242 N N . LEU A 1 551 ? 34.907 11.328 5.866 1.00 37.41 552 LEU A N 1
ATOM 4243 C CA . LEU A 1 551 ? 34.641 12.069 4.618 1.00 34.96 552 LEU A CA 1
ATOM 4244 C C . LEU A 1 551 ? 34.076 13.475 4.868 1.00 26.41 552 LEU A C 1
ATOM 4245 O O . LEU A 1 551 ? 33.836 14.245 3.933 1.00 34.42 552 LEU A O 1
ATOM 4250 N N . GLY A 1 552 ? 33.893 13.818 6.143 1.00 28.21 553 GLY A N 1
ATOM 4251 C CA . GLY A 1 552 ? 33.424 15.152 6.446 1.00 31.15 553 GLY A CA 1
ATOM 4252 C C . GLY A 1 552 ? 32.085 15.235 7.175 1.00 35.42 553 GLY A C 1
ATOM 4253 O O . GLY A 1 552 ? 31.619 16.352 7.511 1.00 27.92 553 GLY A O 1
ATOM 4254 N N . ALA A 1 553 ? 31.474 14.082 7.463 1.00 19.78 554 ALA A N 1
ATOM 4255 C CA . ALA A 1 553 ? 30.153 14.134 8.108 1.00 25.00 554 ALA A CA 1
ATOM 4256 C C . ALA A 1 553 ? 30.262 14.750 9.495 1.00 31.11 554 ALA A C 1
ATOM 4257 O O . ALA A 1 553 ? 31.213 14.496 10.239 1.00 28.63 554 ALA A O 1
ATOM 4259 N N . GLU A 1 554 ? 29.283 15.584 9.826 1.00 28.93 555 GLU A N 1
ATOM 4260 C CA . GLU A 1 554 ? 29.279 16.261 11.100 1.00 27.16 555 GLU A CA 1
ATOM 4261 C C . GLU A 1 554 ? 28.355 15.619 12.131 1.00 26.59 555 GLU A C 1
ATOM 4262 O O . GLU A 1 554 ? 28.083 16.196 13.171 1.00 26.19 555 GLU A O 1
ATOM 4268 N N . GLY A 1 555 ? 27.895 14.401 11.838 1.00 26.12 556 GLY A N 1
ATOM 4269 C CA . GLY A 1 555 ? 27.016 13.674 12.765 1.00 28.59 556 GLY A CA 1
ATOM 4270 C C . GLY A 1 555 ? 26.094 12.744 11.993 1.00 18.50 556 GLY A C 1
ATOM 4271 O O . GLY A 1 555 ? 26.311 12.514 10.779 1.00 24.60 556 GLY A O 1
ATOM 4272 N N . ILE A 1 556 ? 25.033 12.264 12.648 1.00 24.05 557 ILE A N 1
ATOM 4273 C CA . ILE A 1 556 ? 24.105 11.370 11.975 1.00 21.94 557 ILE A CA 1
ATOM 4274 C C . ILE A 1 556 ? 22.674 11.868 11.821 1.00 15.67 557 ILE A C 1
ATOM 4275 O O . ILE A 1 556 ? 22.013 12.179 12.809 1.00 21.67 557 ILE A O 1
ATOM 4280 N N . GLY A 1 557 ? 22.183 11.946 10.589 1.00 19.35 558 GLY A N 1
ATOM 4281 C CA . GLY A 1 557 ? 20.786 12.395 10.404 1.00 18.86 558 GLY A CA 1
ATOM 4282 C C . GLY A 1 557 ? 19.774 11.260 10.417 1.00 20.07 558 GLY A C 1
ATOM 4283 O O . GLY A 1 557 ? 18.552 11.457 10.429 1.00 22.23 558 GLY A O 1
ATOM 4284 N N . LEU A 1 558 ? 20.261 10.020 10.355 1.00 18.59 559 LEU A N 1
ATOM 4285 C CA . LEU A 1 558 ? 19.329 8.903 10.432 1.00 16.23 559 LEU A CA 1
ATOM 4286 C C . LEU A 1 558 ? 20.059 7.630 10.845 1.00 15.37 559 LEU A C 1
ATOM 4287 O O . LEU A 1 558 ? 20.951 7.171 10.129 1.00 23.05 559 LEU A O 1
ATOM 4292 N N . CYS A 1 559 ? 19.706 7.173 12.050 1.00 22.05 560 CYS A N 1
ATOM 4293 C CA . CYS A 1 559 ? 20.220 5.936 12.629 1.00 27.56 560 CYS A CA 1
ATOM 4294 C C . CYS A 1 559 ? 18.983 5.067 12.759 1.00 19.36 560 CYS A C 1
ATOM 4295 O O . CYS A 1 559 ? 18.130 5.274 13.633 1.00 21.38 560 CYS A O 1
ATOM 4298 N N . ARG A 1 560 ? 18.816 4.162 11.801 1.00 25.51 561 ARG A N 1
ATOM 4299 C CA . ARG A 1 560 ? 17.668 3.210 11.817 1.00 26.78 561 ARG A CA 1
ATOM 4300 C C . ARG A 1 560 ? 17.845 2.263 12.986 1.00 27.36 561 ARG A C 1
ATOM 4301 O O . ARG A 1 560 ? 18.970 1.985 13.344 1.00 27.90 561 ARG A O 1
ATOM 4309 N N . THR A 1 561 ? 16.756 1.757 13.583 1.00 26.57 562 THR A N 1
ATOM 4310 C CA . THR A 1 561 ? 16.883 0.849 14.708 1.00 26.03 562 THR A CA 1
ATOM 4311 C C . THR A 1 561 ? 16.269 -0.581 14.422 1.00 33.10 562 THR A C 1
ATOM 4312 O O . THR A 1 561 ? 16.247 -1.441 15.315 1.00 29.66 562 THR A O 1
ATOM 4316 N N . GLU A 1 562 ? 15.790 -0.831 13.205 1.00 22.79 563 GLU A N 1
ATOM 4317 C CA . GLU A 1 562 ? 15.151 -2.143 12.939 1.00 22.87 563 GLU A CA 1
ATOM 4318 C C . GLU A 1 562 ? 16.126 -3.335 13.216 1.00 22.08 563 GLU A C 1
ATOM 4319 O O . GLU A 1 562 ? 15.758 -4.260 13.926 1.00 27.15 563 GLU A O 1
ATOM 4325 N N . HIS A 1 563 ? 17.356 -3.253 12.686 1.00 28.92 564 HIS A N 1
ATOM 4326 C CA . HIS A 1 563 ? 18.365 -4.283 12.906 1.00 32.62 564 HIS A CA 1
ATOM 4327 C C . HIS A 1 563 ? 18.517 -4.631 14.403 1.00 34.85 564 HIS A C 1
ATOM 4328 O O . HIS A 1 563 ? 18.824 -5.801 14.743 1.00 35.33 564 HIS A O 1
ATOM 4335 N N . MET A 1 564 ? 18.291 -3.669 15.302 1.00 31.24 565 MET A N 1
ATOM 4336 C CA . MET A 1 564 ? 18.433 -3.963 16.739 1.00 34.77 565 MET A CA 1
ATOM 4337 C C . MET A 1 564 ? 17.358 -4.951 17.228 1.00 34.25 565 MET A C 1
ATOM 4338 O O . MET A 1 564 ? 17.457 -5.459 18.348 1.00 28.94 565 MET A O 1
ATOM 4343 N N . PHE A 1 565 ? 16.356 -5.221 16.384 1.00 31.14 566 PHE A N 1
ATOM 4344 C CA . PHE A 1 565 ? 15.259 -6.135 16.713 1.00 30.92 566 PHE A CA 1
ATOM 4345 C C . PHE A 1 565 ? 15.324 -7.392 15.837 1.00 34.00 566 PHE A C 1
ATOM 4346 O O . PHE A 1 565 ? 14.935 -8.451 16.304 1.00 32.77 566 PHE A O 1
ATOM 4354 N N . PHE A 1 566 ? 15.776 -7.222 14.586 1.00 34.57 567 PHE A N 1
ATOM 4355 C CA . PHE A 1 566 ? 15.886 -8.256 13.532 1.00 37.52 567 PHE A CA 1
ATOM 4356 C C . PHE A 1 566 ? 17.032 -9.259 13.711 1.00 41.20 567 PHE A C 1
ATOM 4357 O O . PHE A 1 566 ? 16.942 -10.393 13.249 1.00 43.44 567 PHE A O 1
ATOM 4365 N N . GLU A 1 567 ? 18.115 -8.829 14.337 1.00 38.02 568 GLU A N 1
ATOM 4366 C CA . GLU A 1 567 ? 19.263 -9.685 14.512 1.00 41.77 568 GLU A CA 1
ATOM 4367 C C . GLU A 1 567 ? 19.069 -11.016 15.243 1.00 31.43 568 GLU A C 1
ATOM 4368 O O . GLU A 1 567 ? 18.294 -11.124 16.191 1.00 27.86 568 GLU A O 1
ATOM 4374 N N . ALA A 1 568 ? 19.812 -12.034 14.801 1.00 41.00 569 ALA A N 1
ATOM 4375 C CA . ALA A 1 568 ? 19.626 -13.383 15.369 1.00 38.91 569 ALA A CA 1
ATOM 4376 C C . ALA A 1 568 ? 19.484 -13.373 16.880 1.00 33.08 569 ALA A C 1
ATOM 4377 O O . ALA A 1 568 ? 18.577 -13.989 17.425 1.00 37.07 569 ALA A O 1
ATOM 4379 N N . ASP A 1 569 ? 20.328 -12.638 17.591 1.00 35.31 570 ASP A N 1
ATOM 4380 C CA . ASP A 1 569 ? 20.141 -12.627 19.028 1.00 33.08 570 ASP A CA 1
ATOM 4381 C C . ASP A 1 569 ? 19.083 -11.621 19.522 1.00 43.38 570 ASP A C 1
ATOM 4382 O O . ASP A 1 569 ? 18.943 -11.429 20.732 1.00 41.62 570 ASP A O 1
ATOM 4387 N N . ARG A 1 570 ? 18.335 -10.988 18.612 1.00 31.79 571 ARG A N 1
ATOM 4388 C CA . ARG A 1 570 ? 17.298 -10.058 19.074 1.00 39.63 571 ARG A CA 1
ATOM 4389 C C . ARG A 1 570 ? 15.880 -10.553 18.713 1.00 31.00 571 ARG A C 1
ATOM 4390 O O . ARG A 1 570 ? 14.955 -10.453 19.496 1.00 33.65 571 ARG A O 1
ATOM 4398 N N . ILE A 1 571 ? 15.743 -11.056 17.493 1.00 38.07 572 ILE A N 1
ATOM 4399 C CA . ILE A 1 571 ? 14.477 -11.504 16.934 1.00 33.35 572 ILE A CA 1
ATOM 4400 C C . ILE A 1 571 ? 13.540 -12.309 17.811 1.00 40.87 572 ILE A C 1
ATOM 4401 O O . ILE A 1 571 ? 12.328 -12.123 17.767 1.00 29.00 572 ILE A O 1
ATOM 4406 N N . MET A 1 572 ? 14.066 -13.223 18.620 1.00 45.33 573 MET A N 1
ATOM 4407 C CA . MET A 1 572 ? 13.171 -13.999 19.464 1.00 45.52 573 MET A CA 1
ATOM 4408 C C . MET A 1 572 ? 12.498 -13.181 20.585 1.00 43.02 573 MET A C 1
ATOM 4409 O O . MET A 1 572 ? 11.396 -13.540 21.065 1.00 35.16 573 MET A O 1
ATOM 4414 N N . LYS A 1 573 ? 13.121 -12.073 20.997 1.00 35.29 574 LYS A N 1
ATOM 4415 C CA . LYS A 1 573 ? 12.533 -11.223 22.032 1.00 35.85 574 LYS A CA 1
ATOM 4416 C C . LYS A 1 573 ? 11.292 -10.534 21.465 1.00 32.82 574 LYS A C 1
ATOM 4417 O O . LYS A 1 573 ? 10.212 -10.522 22.067 1.00 35.77 574 LYS A O 1
ATOM 4423 N N . ILE A 1 574 ? 11.451 -9.986 20.276 1.00 33.48 575 ILE A N 1
ATOM 4424 C CA . ILE A 1 574 ? 10.347 -9.271 19.677 1.00 38.00 575 ILE A CA 1
ATOM 4425 C C . ILE A 1 574 ? 9.286 -10.277 19.256 1.00 31.00 575 ILE A C 1
ATOM 4426 O O . ILE A 1 574 ? 8.075 -9.990 19.366 1.00 31.47 575 ILE A O 1
ATOM 4431 N N . ARG A 1 575 ? 9.704 -11.478 18.836 1.00 34.96 576 ARG A N 1
ATOM 4432 C CA . ARG A 1 575 ? 8.676 -12.429 18.424 1.00 30.35 576 ARG A CA 1
ATOM 4433 C C . ARG A 1 575 ? 7.925 -12.798 19.645 1.00 22.09 576 ARG A C 1
ATOM 4434 O O . ARG A 1 575 ? 6.683 -12.921 19.625 1.00 29.23 576 ARG A O 1
ATOM 4442 N N . LYS A 1 576 ? 8.616 -12.930 20.753 1.00 29.23 577 LYS A N 1
ATOM 4443 C CA . LYS A 1 576 ? 7.867 -13.267 21.946 1.00 34.00 577 LYS A CA 1
ATOM 4444 C C . LYS A 1 576 ? 6.908 -12.121 22.355 1.00 37.84 577 LYS A C 1
ATOM 4445 O O . LYS A 1 576 ? 5.788 -12.351 22.823 1.00 29.72 577 LYS A O 1
ATOM 4451 N N . MET A 1 577 ? 7.337 -10.868 22.227 1.00 37.93 578 MET A N 1
ATOM 4452 C CA . MET A 1 577 ? 6.408 -9.809 22.560 1.00 27.20 578 MET A CA 1
ATOM 4453 C C . MET A 1 577 ? 5.199 -9.840 21.609 1.00 18.29 578 MET A C 1
ATOM 4454 O O . MET A 1 577 ? 4.068 -9.728 22.061 1.00 32.48 578 MET A O 1
ATOM 4459 N N . ILE A 1 578 ? 5.411 -10.021 20.312 1.00 27.27 579 ILE A N 1
ATOM 4460 C CA . ILE A 1 578 ? 4.274 -10.031 19.389 1.00 32.37 579 ILE A CA 1
ATOM 4461 C C . ILE A 1 578 ? 3.222 -11.134 19.667 1.00 43.39 579 ILE A C 1
ATOM 4462 O O . ILE A 1 578 ? 2.001 -10.901 19.574 1.00 39.43 579 ILE A O 1
ATOM 4467 N N . LEU A 1 579 ? 3.695 -12.339 19.992 1.00 42.61 580 LEU A N 1
ATOM 4468 C CA . LEU A 1 579 ? 2.811 -13.463 20.271 1.00 43.34 580 LEU A CA 1
ATOM 4469 C C . LEU A 1 579 ? 2.196 -13.428 21.675 1.00 48.89 580 LEU A C 1
ATOM 4470 O O . LEU A 1 579 ? 1.356 -14.256 21.983 1.00 58.86 580 LEU A O 1
ATOM 4475 N N . SER A 1 580 ? 2.607 -12.477 22.522 1.00 46.34 581 SER A N 1
ATOM 4476 C CA . SER A 1 580 ? 2.048 -12.336 23.873 1.00 48.11 581 SER A CA 1
ATOM 4477 C C . SER A 1 580 ? 0.572 -11.953 23.830 1.00 55.66 581 SER A C 1
ATOM 4478 O O . SER A 1 580 ? 0.011 -11.680 22.758 1.00 65.49 581 SER A O 1
ATOM 4481 N N . ASP A 1 581 ? -0.050 -11.909 25.006 1.00 61.23 582 ASP A N 1
ATOM 4482 C CA . ASP A 1 581 ? -1.468 -11.553 25.138 1.00 60.78 582 ASP A CA 1
ATOM 4483 C C . ASP A 1 581 ? -1.679 -10.662 26.371 1.00 64.29 582 ASP A C 1
ATOM 4484 O O . ASP A 1 581 ? -2.807 -10.498 26.836 1.00 69.08 582 ASP A O 1
ATOM 4489 N N . SER A 1 582 ? -0.599 -10.093 26.900 1.00 58.35 583 SER A N 1
ATOM 4490 C CA . SER A 1 582 ? -0.683 -9.231 28.078 1.00 55.92 583 SER A CA 1
ATOM 4491 C C . SER A 1 582 ? 0.253 -8.022 27.903 1.00 53.85 583 SER A C 1
ATOM 4492 O O . SER A 1 582 ? 1.346 -8.180 27.352 1.00 44.33 583 SER A O 1
ATOM 4495 N N . VAL A 1 583 ? -0.153 -6.829 28.351 1.00 43.12 584 VAL A N 1
ATOM 4496 C CA . VAL A 1 583 ? 0.756 -5.690 28.232 1.00 49.03 584 VAL A CA 1
ATOM 4497 C C . VAL A 1 583 ? 1.940 -6.006 29.147 1.00 49.28 584 VAL A C 1
ATOM 4498 O O . VAL A 1 583 ? 3.064 -5.586 28.891 1.00 52.61 584 VAL A O 1
ATOM 4502 N N . GLU A 1 584 ? 1.677 -6.773 30.206 1.00 49.71 585 GLU A N 1
ATOM 4503 C CA . GLU A 1 584 ? 2.721 -7.166 31.137 1.00 43.34 585 GLU A CA 1
ATOM 4504 C C . GLU A 1 584 ? 3.726 -8.092 30.453 1.00 44.43 585 GLU A C 1
ATOM 4505 O O . GLU A 1 584 ? 4.937 -7.914 30.571 1.00 46.37 585 GLU A O 1
ATOM 4511 N N . ALA A 1 585 ? 3.241 -9.087 29.727 1.00 43.65 586 ALA A N 1
ATOM 4512 C CA . ALA A 1 585 ? 4.145 -10.015 29.052 1.00 44.50 586 ALA A CA 1
ATOM 4513 C C . ALA A 1 585 ? 4.840 -9.315 27.848 1.00 44.05 586 ALA A C 1
ATOM 4514 O O . ALA A 1 585 ? 5.930 -9.711 27.411 1.00 38.20 586 ALA A O 1
ATOM 4516 N N . ARG A 1 586 ? 4.215 -8.269 27.317 1.00 43.27 587 ARG A N 1
ATOM 4517 C CA . ARG A 1 586 ? 4.856 -7.562 26.215 1.00 39.81 587 ARG A CA 1
ATOM 4518 C C . ARG A 1 586 ? 6.072 -6.799 26.771 1.00 36.23 587 ARG A C 1
ATOM 4519 O O . ARG A 1 586 ? 7.195 -6.859 26.232 1.00 34.17 587 ARG A O 1
ATOM 4527 N N . GLU A 1 587 ? 5.856 -6.118 27.877 1.00 37.05 588 GLU A N 1
ATOM 4528 C CA . GLU A 1 587 ? 6.923 -5.361 28.508 1.00 46.49 588 GLU A CA 1
ATOM 4529 C C . GLU A 1 587 ? 8.091 -6.276 28.923 1.00 47.57 588 GLU A C 1
ATOM 4530 O O . GLU A 1 587 ? 9.265 -6.007 28.659 1.00 47.54 588 GLU A O 1
ATOM 4536 N N . GLU A 1 588 ? 7.758 -7.382 29.558 1.00 50.34 589 GLU A N 1
ATOM 4537 C CA . GLU A 1 588 ? 8.772 -8.309 30.023 1.00 44.95 589 GLU A CA 1
ATOM 4538 C C . GLU A 1 588 ? 9.601 -8.823 28.820 1.00 46.49 589 GLU A C 1
ATOM 4539 O O . GLU A 1 588 ? 10.857 -8.867 28.875 1.00 45.96 589 GLU A O 1
ATOM 4545 N N . ALA A 1 589 ? 8.928 -9.190 27.724 1.00 39.63 590 ALA A N 1
ATOM 4546 C CA . ALA A 1 589 ? 9.664 -9.623 26.550 1.00 38.12 590 ALA A CA 1
ATOM 4547 C C . ALA A 1 589 ? 10.571 -8.470 26.067 1.00 44.29 590 ALA A C 1
ATOM 4548 O O . ALA A 1 589 ? 11.771 -8.662 25.821 1.00 40.31 590 ALA A O 1
ATOM 4550 N N . LEU A 1 590 ? 9.986 -7.275 25.919 1.00 45.01 591 LEU A N 1
ATOM 4551 C CA . LEU A 1 590 ? 10.726 -6.086 25.466 1.00 40.58 591 LEU A CA 1
ATOM 4552 C C . LEU A 1 590 ? 11.951 -5.800 26.310 1.00 41.48 591 LEU A C 1
ATOM 4553 O O . LEU A 1 590 ? 13.053 -5.551 25.789 1.00 35.06 591 LEU A O 1
ATOM 4558 N N . ASN A 1 591 ? 11.743 -5.822 27.623 1.00 40.20 592 ASN A N 1
ATOM 4559 C CA . ASN A 1 591 ? 12.811 -5.558 28.559 1.00 43.71 592 ASN A CA 1
ATOM 4560 C C . ASN A 1 591 ? 14.042 -6.401 28.297 1.00 48.24 592 ASN A C 1
ATOM 4561 O O . ASN A 1 591 ? 15.157 -5.887 28.409 1.00 52.19 592 ASN A O 1
ATOM 4566 N N . GLU A 1 592 ? 13.877 -7.679 27.939 1.00 38.87 593 GLU A N 1
ATOM 4567 C CA . GLU A 1 592 ? 15.061 -8.503 27.633 1.00 43.43 593 GLU A CA 1
ATOM 4568 C C . GLU A 1 592 ? 15.938 -7.890 26.527 1.00 42.83 593 GLU A C 1
ATOM 4569 O O . GLU A 1 592 ? 17.140 -8.205 26.406 1.00 33.22 593 GLU A O 1
ATOM 4575 N N . LEU A 1 593 ? 15.344 -7.038 25.689 1.00 44.95 594 LEU A N 1
ATOM 4576 C CA . LEU A 1 593 ? 16.094 -6.423 24.591 1.00 45.22 594 LEU A CA 1
ATOM 4577 C C . LEU A 1 593 ? 16.977 -5.268 25.037 1.00 33.09 594 LEU A C 1
ATOM 4578 O O . LEU A 1 593 ? 17.963 -4.931 24.362 1.00 35.42 594 LEU A O 1
ATOM 4583 N N . ILE A 1 594 ? 16.635 -4.682 26.167 1.00 35.43 595 ILE A N 1
ATOM 4584 C CA . ILE A 1 594 ? 17.359 -3.509 26.615 1.00 39.70 595 ILE A CA 1
ATOM 4585 C C . ILE A 1 594 ? 18.874 -3.652 26.639 1.00 46.99 595 ILE A C 1
ATOM 4586 O O . ILE A 1 594 ? 19.600 -2.868 26.019 1.00 50.09 595 ILE A O 1
ATOM 4591 N N . PRO A 1 595 ? 19.383 -4.659 27.360 1.00 44.49 596 PRO A N 1
ATOM 4592 C CA . PRO A 1 595 ? 20.834 -4.796 27.382 1.00 36.82 596 PRO A CA 1
ATOM 4593 C C . PRO A 1 595 ? 21.449 -4.820 25.988 1.00 39.94 596 PRO A C 1
ATOM 4594 O O . PRO A 1 595 ? 22.497 -4.192 25.751 1.00 40.55 596 PRO A O 1
ATOM 4598 N N . PHE A 1 596 ? 20.802 -5.496 25.040 1.00 34.19 597 PHE A N 1
ATOM 4599 C CA . PHE A 1 596 ? 21.373 -5.545 23.684 1.00 40.67 597 PHE A CA 1
ATOM 4600 C C . PHE A 1 596 ? 21.407 -4.239 22.926 1.00 33.72 597 PHE A C 1
ATOM 4601 O O . PHE A 1 596 ? 22.389 -3.908 22.248 1.00 28.11 597 PHE A O 1
ATOM 4609 N N . GLN A 1 597 ? 20.303 -3.527 23.027 1.00 37.49 598 GLN A N 1
ATOM 4610 C CA . GLN A 1 597 ? 20.163 -2.290 22.312 1.00 33.56 598 GLN A CA 1
ATOM 4611 C C . GLN A 1 597 ? 20.951 -1.199 22.983 1.00 32.98 598 GLN A C 1
ATOM 4612 O O . GLN A 1 597 ? 21.530 -0.358 22.295 1.00 35.18 598 GLN A O 1
ATOM 4618 N N . LYS A 1 598 ? 20.989 -1.209 24.313 1.00 29.63 599 LYS A N 1
ATOM 4619 C CA . LYS A 1 598 ? 21.750 -0.190 25.026 1.00 31.28 599 LYS A CA 1
ATOM 4620 C C . LYS A 1 598 ? 23.186 -0.303 24.585 1.00 35.42 599 LYS A C 1
ATOM 4621 O O . LYS A 1 598 ? 23.899 0.694 24.406 1.00 28.62 599 LYS A O 1
ATOM 4627 N N . GLY A 1 599 ? 23.568 -1.552 24.335 1.00 30.47 600 GLY A N 1
ATOM 4628 C CA . GLY A 1 599 ? 24.914 -1.857 23.932 1.00 30.10 600 GLY A CA 1
ATOM 4629 C C . GLY A 1 599 ? 25.180 -1.365 22.537 1.00 27.41 600 GLY A C 1
ATOM 4630 O O . GLY A 1 599 ? 26.254 -0.856 22.270 1.00 27.60 600 GLY A O 1
ATOM 4631 N N . ASP A 1 600 ? 24.228 -1.536 21.633 1.00 21.30 601 ASP A N 1
ATOM 4632 C CA . ASP A 1 600 ? 24.473 -1.025 20.312 1.00 25.64 601 ASP A CA 1
ATOM 4633 C C . ASP A 1 600 ? 24.578 0.544 20.451 1.00 22.19 601 ASP A C 1
ATOM 4634 O O . ASP A 1 600 ? 25.424 1.125 19.821 1.00 24.45 601 ASP A O 1
ATOM 4639 N N . PHE A 1 601 ? 23.747 1.168 21.266 1.00 23.64 602 PHE A N 1
ATOM 4640 C CA . PHE A 1 601 ? 23.822 2.650 21.315 1.00 28.75 602 PHE A CA 1
ATOM 4641 C C . PHE A 1 601 ? 25.085 3.199 21.947 1.00 31.87 602 PHE A C 1
ATOM 4642 O O . PHE A 1 601 ? 25.511 4.279 21.596 1.00 29.44 602 PHE A O 1
ATOM 4650 N N . LYS A 1 602 ? 25.660 2.484 22.911 1.00 33.80 603 LYS A N 1
ATOM 4651 C CA . LYS A 1 602 ? 26.880 2.956 23.562 1.00 30.01 603 LYS A CA 1
ATOM 4652 C C . LYS A 1 602 ? 28.009 2.929 22.539 1.00 26.57 603 LYS A C 1
ATOM 4653 O O . LYS A 1 602 ? 28.845 3.842 22.494 1.00 29.83 603 LYS A O 1
ATOM 4659 N N . ALA A 1 603 ? 28.044 1.872 21.727 1.00 28.53 604 ALA A N 1
ATOM 4660 C CA . ALA A 1 603 ? 29.049 1.767 20.667 1.00 33.08 604 ALA A CA 1
ATOM 4661 C C . ALA A 1 603 ? 28.918 2.948 19.678 1.00 26.79 604 ALA A C 1
ATOM 4662 O O . ALA A 1 603 ? 29.919 3.470 19.148 1.00 25.12 604 ALA A O 1
ATOM 4664 N N . MET A 1 604 ? 27.686 3.369 19.393 1.00 23.90 605 MET A N 1
ATOM 4665 C CA . MET A 1 604 ? 27.537 4.461 18.450 1.00 24.71 605 MET A CA 1
ATOM 4666 C C . MET A 1 604 ? 27.980 5.791 19.123 1.00 22.05 605 MET A C 1
ATOM 4667 O O . MET A 1 604 ? 28.694 6.545 18.524 1.00 26.46 605 MET A O 1
ATOM 4672 N N . TYR A 1 605 ? 27.586 6.041 20.371 1.00 24.63 606 TYR A N 1
ATOM 4673 C CA . TYR A 1 605 ? 27.968 7.297 21.046 1.00 20.63 606 TYR A CA 1
ATOM 4674 C C . TYR A 1 605 ? 29.468 7.318 21.273 1.00 28.15 606 TYR A C 1
ATOM 4675 O O . TYR A 1 605 ? 30.098 8.379 21.287 1.00 24.63 606 TYR A O 1
ATOM 4684 N N . LYS A 1 606 ? 30.041 6.135 21.441 1.00 27.52 607 LYS A N 1
ATOM 4685 C CA . LYS A 1 606 ? 31.496 6.031 21.592 1.00 34.04 607 LYS A CA 1
ATOM 4686 C C . LYS A 1 606 ? 32.162 6.448 20.267 1.00 30.75 607 LYS A C 1
ATOM 4687 O O . LYS A 1 606 ? 33.165 7.168 20.259 1.00 34.98 607 LYS A O 1
ATOM 4693 N N . ALA A 1 607 ? 31.613 6.027 19.132 1.00 31.21 608 ALA A N 1
ATOM 4694 C CA . ALA A 1 607 ? 32.244 6.421 17.907 1.00 30.20 608 ALA A CA 1
ATOM 4695 C C . ALA A 1 607 ? 31.887 7.861 17.561 1.00 34.11 608 ALA A C 1
ATOM 4696 O O . ALA A 1 607 ? 32.628 8.485 16.863 1.00 30.50 608 ALA A O 1
ATOM 4698 N N . LEU A 1 608 ? 30.774 8.388 18.050 1.00 27.97 609 LEU A N 1
ATOM 4699 C CA . LEU A 1 608 ? 30.403 9.746 17.696 1.00 35.77 609 LEU A CA 1
ATOM 4700 C C . LEU A 1 608 ? 31.229 10.850 18.362 1.00 33.93 609 LEU A C 1
ATOM 4701 O O . LEU A 1 608 ? 31.442 11.907 17.772 1.00 28.11 609 LEU A O 1
ATOM 4706 N N . GLU A 1 609 ? 31.696 10.611 19.593 1.00 33.30 610 GLU A N 1
ATOM 4707 C CA . GLU A 1 609 ? 32.472 11.597 20.299 1.00 28.35 610 GLU A CA 1
ATOM 4708 C C . GLU A 1 609 ? 31.795 12.970 20.388 1.00 32.09 610 GLU A C 1
ATOM 4709 O O . GLU A 1 609 ? 32.422 14.000 20.201 1.00 26.33 610 GLU A O 1
ATOM 4715 N N . GLY A 1 610 ? 30.497 12.999 20.662 1.00 32.03 611 GLY A N 1
ATOM 4716 C CA . GLY A 1 610 ? 29.840 14.293 20.818 1.00 21.06 611 GLY A CA 1
ATOM 4717 C C . GLY A 1 610 ? 29.078 14.762 19.604 1.00 24.32 611 GLY A C 1
ATOM 4718 O O . GLY A 1 610 ? 28.295 15.680 19.719 1.00 28.58 611 GLY A O 1
ATOM 4719 N N . ARG A 1 611 ? 29.309 14.150 18.440 1.00 30.10 612 ARG A N 1
ATOM 4720 C CA . ARG A 1 611 ? 28.555 14.540 17.245 1.00 29.09 612 ARG A CA 1
ATOM 4721 C C . ARG A 1 611 ? 27.087 14.028 17.438 1.00 30.06 612 ARG A C 1
ATOM 4722 O O . ARG A 1 611 ? 26.866 12.926 17.969 1.00 33.43 612 ARG A O 1
ATOM 4730 N N . PRO A 1 612 ? 26.089 14.831 17.044 1.00 27.33 613 PRO A N 1
ATOM 4731 C CA . PRO A 1 612 ? 24.662 14.483 17.172 1.00 22.51 613 PRO A CA 1
ATOM 4732 C C . PRO A 1 612 ? 24.233 13.299 16.303 1.00 20.59 613 PRO A C 1
ATOM 4733 O O . PRO A 1 612 ? 24.736 13.053 15.185 1.00 24.36 613 PRO A O 1
ATOM 4737 N N . MET A 1 613 ? 23.273 12.589 16.819 1.00 22.52 614 MET A N 1
ATOM 4738 C CA . MET A 1 613 ? 22.726 11.478 16.106 1.00 19.17 614 MET A CA 1
ATOM 4739 C C . MET A 1 613 ? 21.217 11.459 16.267 1.00 18.87 614 MET A C 1
ATOM 4740 O O . MET A 1 613 ? 20.689 11.424 17.383 1.00 17.70 614 MET A O 1
ATOM 4745 N N . THR A 1 614 ? 20.518 11.492 15.121 1.00 20.98 615 THR A N 1
ATOM 4746 C CA . THR A 1 614 ? 19.056 11.452 15.092 1.00 20.06 615 THR A CA 1
ATOM 4747 C C . THR A 1 614 ? 18.686 9.905 15.080 1.00 16.52 615 THR A C 1
ATOM 4748 O O . THR A 1 614 ? 18.927 9.273 14.086 1.00 20.57 615 THR A O 1
ATOM 4752 N N . VAL A 1 615 ? 18.054 9.425 16.148 1.00 16.74 616 VAL A N 1
ATOM 4753 C CA . VAL A 1 615 ? 17.682 7.985 16.311 1.00 15.84 616 VAL A CA 1
ATOM 4754 C C . VAL A 1 615 ? 16.216 7.815 15.924 1.00 15.91 616 VAL A C 1
ATOM 4755 O O . VAL A 1 615 ? 15.354 8.330 16.602 1.00 22.17 616 VAL A O 1
ATOM 4759 N N . ARG A 1 616 ? 15.956 7.130 14.815 1.00 19.87 617 ARG A N 1
ATOM 4760 C CA . ARG A 1 616 ? 14.587 6.878 14.425 1.00 19.18 617 ARG A CA 1
ATOM 4761 C C . ARG A 1 616 ? 14.000 5.684 15.160 1.00 28.08 617 ARG A C 1
ATOM 4762 O O . ARG A 1 616 ? 14.595 4.568 15.131 1.00 19.20 617 ARG A O 1
ATOM 4770 N N . TYR A 1 617 ? 12.846 5.898 15.817 1.00 23.03 618 TYR A N 1
ATOM 4771 C CA . TYR A 1 617 ? 12.197 4.805 16.515 1.00 23.24 618 TYR A CA 1
ATOM 4772 C C . TYR A 1 617 ? 11.591 3.809 15.535 1.00 22.12 618 TYR A C 1
ATOM 4773 O O . TYR A 1 617 ? 11.522 4.036 14.294 1.00 18.35 618 TYR A O 1
ATOM 4782 N N . LEU A 1 618 ? 11.258 2.641 16.088 1.00 21.55 619 LEU A N 1
ATOM 4783 C CA . LEU A 1 618 ? 10.768 1.514 15.238 1.00 22.79 619 LEU A CA 1
ATOM 4784 C C . LEU A 1 618 ? 9.762 1.877 14.180 1.00 17.82 619 LEU A C 1
ATOM 4785 O O . LEU A 1 618 ? 8.641 2.229 14.469 1.00 23.07 619 LEU A O 1
ATOM 4790 N N . ASP A 1 619 ? 10.190 1.674 12.943 1.00 17.86 620 ASP A N 1
ATOM 4791 C CA . ASP A 1 619 ? 9.467 1.975 11.745 1.00 19.54 620 ASP A CA 1
ATOM 4792 C C . ASP A 1 619 ? 8.488 1.005 11.066 1.00 25.72 620 ASP A C 1
ATOM 4793 O O . ASP A 1 619 ? 7.431 1.434 10.666 1.00 23.35 620 ASP A O 1
ATOM 4798 N N . PRO A 1 620 ? 8.820 -0.306 10.931 1.00 22.62 621 PRO A N 1
ATOM 4799 C CA . PRO A 1 620 ? 7.923 -1.292 10.269 1.00 21.11 621 PRO A CA 1
ATOM 4800 C C . PRO A 1 620 ? 6.788 -1.983 11.077 1.00 15.34 621 PRO A C 1
ATOM 4801 O O . PRO A 1 620 ? 6.801 -1.997 12.279 1.00 19.61 621 PRO A O 1
ATOM 4805 N N . PRO A 1 621 ? 5.756 -2.502 10.383 1.00 20.71 622 PRO A N 1
ATOM 4806 C CA . PRO A 1 621 ? 4.656 -3.172 11.051 1.00 22.49 622 PRO A CA 1
ATOM 4807 C C . PRO A 1 621 ? 5.225 -4.499 11.681 1.00 29.74 622 PRO A C 1
ATOM 4808 O O . PRO A 1 621 ? 6.309 -4.949 11.337 1.00 22.55 622 PRO A O 1
ATOM 4812 N N . LEU A 1 622 ? 4.492 -5.039 12.613 1.00 25.13 623 LEU A N 1
ATOM 4813 C CA . LEU A 1 622 ? 4.881 -6.259 13.318 1.00 34.71 623 LEU A CA 1
ATOM 4814 C C . LEU A 1 622 ? 5.031 -7.498 12.444 1.00 26.69 623 LEU A C 1
ATOM 4815 O O . LEU A 1 622 ? 5.867 -8.376 12.734 1.00 33.28 623 LEU A O 1
ATOM 4820 N N . HIS A 1 623 ? 4.266 -7.546 11.361 1.00 28.40 624 HIS A N 1
ATOM 4821 C CA . HIS A 1 623 ? 4.340 -8.680 10.455 1.00 36.97 624 HIS A CA 1
ATOM 4822 C C . HIS A 1 623 ? 5.762 -8.870 9.980 1.00 40.38 624 HIS A C 1
ATOM 4823 O O . HIS A 1 623 ? 6.214 -10.000 9.736 1.00 31.01 624 HIS A O 1
ATOM 4830 N N . GLU A 1 624 ? 6.526 -7.794 9.898 1.00 27.63 625 GLU A N 1
ATOM 4831 C CA . GLU A 1 624 ? 7.890 -7.980 9.402 1.00 26.10 625 GLU A CA 1
ATOM 4832 C C . GLU A 1 624 ? 8.804 -8.807 10.341 1.00 21.74 625 GLU A C 1
ATOM 4833 O O . GLU A 1 624 ? 9.851 -9.293 9.919 1.00 31.97 625 GLU A O 1
ATOM 4839 N N . PHE A 1 625 ? 8.439 -8.907 11.600 1.00 23.53 626 PHE A N 1
ATOM 4840 C CA . PHE A 1 625 ? 9.250 -9.621 12.588 1.00 32.12 626 PHE A CA 1
ATOM 4841 C C . PHE A 1 625 ? 8.811 -11.064 12.913 1.00 37.55 626 PHE A C 1
ATOM 4842 O O . PHE A 1 625 ? 9.535 -11.801 13.581 1.00 34.85 626 PHE A O 1
ATOM 4850 N N . VAL A 1 626 ? 7.631 -11.446 12.451 1.00 33.33 627 VAL A N 1
ATOM 4851 C CA . VAL A 1 626 ? 7.109 -12.798 12.716 1.00 36.42 627 VAL A CA 1
ATOM 4852 C C . VAL A 1 626 ? 7.577 -13.728 11.599 1.00 38.82 627 VAL A C 1
ATOM 4853 O O . VAL A 1 626 ? 7.702 -13.284 10.443 1.00 39.12 627 VAL A O 1
ATOM 4857 N N . PRO A 1 627 ? 7.804 -15.043 11.906 1.00 39.09 628 PRO A N 1
ATOM 4858 C CA . PRO A 1 627 ? 8.245 -15.945 10.839 1.00 39.21 628 PRO A CA 1
ATOM 4859 C C . PRO A 1 627 ? 7.168 -16.123 9.745 1.00 29.72 628 PRO A C 1
ATOM 4860 O O . PRO A 1 627 ? 5.940 -16.208 10.038 1.00 28.46 628 PRO A O 1
ATOM 4864 N N . HIS A 1 628 ? 7.611 -16.183 8.490 1.00 28.36 629 HIS A N 1
ATOM 4865 C CA . HIS A 1 628 ? 6.681 -16.351 7.386 1.00 44.51 629 HIS A CA 1
ATOM 4866 C C . HIS A 1 628 ? 6.792 -17.743 6.786 1.00 50.52 629 HIS A C 1
ATOM 4867 O O . HIS A 1 628 ? 6.074 -18.077 5.852 1.00 61.99 629 HIS A O 1
ATOM 4874 N N . THR A 1 629 ? 7.700 -18.524 7.357 1.00 55.68 630 THR A N 1
ATOM 4875 C CA . THR A 1 629 ? 8.022 -19.908 6.990 1.00 54.15 630 THR A CA 1
ATOM 4876 C C . THR A 1 629 ? 7.294 -20.850 7.952 1.00 52.42 630 THR A C 1
ATOM 4877 O O . THR A 1 629 ? 7.445 -20.714 9.175 1.00 52.36 630 THR A O 1
ATOM 4881 N N . GLU A 1 630 ? 6.508 -21.792 7.427 1.00 53.55 631 GLU A N 1
ATOM 4882 C CA . GLU A 1 630 ? 5.818 -22.771 8.294 1.00 52.84 631 GLU A CA 1
ATOM 4883 C C . GLU A 1 630 ? 6.859 -23.432 9.219 1.00 45.04 631 GLU A C 1
ATOM 4884 O O . GLU A 1 630 ? 6.589 -23.735 10.377 1.00 50.40 631 GLU A O 1
ATOM 4890 N N . GLU A 1 631 ? 8.073 -23.575 8.726 1.00 39.73 632 GLU A N 1
ATOM 4891 C CA . GLU A 1 631 ? 9.136 -24.168 9.515 1.00 48.65 632 GLU A CA 1
ATOM 4892 C C . GLU A 1 631 ? 9.594 -23.304 10.693 1.00 46.98 632 GLU A C 1
ATOM 4893 O O . GLU A 1 631 ? 9.829 -23.810 11.797 1.00 41.77 632 GLU A O 1
ATOM 4899 N N . GLU A 1 632 ? 9.760 -21.997 10.459 1.00 50.46 633 GLU A N 1
ATOM 4900 C CA . GLU A 1 632 ? 10.184 -21.092 11.522 1.00 34.02 633 GLU A CA 1
ATOM 4901 C C . GLU A 1 632 ? 8.991 -20.873 12.412 1.00 25.11 633 GLU A C 1
ATOM 4902 O O . GLU A 1 632 ? 9.125 -20.725 13.627 1.00 28.49 633 GLU A O 1
ATOM 4908 N N . GLN A 1 633 ? 7.818 -20.841 11.813 1.00 24.83 634 GLN A N 1
ATOM 4909 C CA . GLN A 1 633 ? 6.647 -20.681 12.647 1.00 31.76 634 GLN A CA 1
ATOM 4910 C C . GLN A 1 633 ? 6.547 -21.817 13.649 1.00 34.25 634 GLN A C 1
ATOM 4911 O O . GLN A 1 633 ? 6.139 -21.595 14.806 1.00 29.98 634 GLN A O 1
ATOM 4917 N N . ALA A 1 634 ? 6.896 -23.035 13.189 1.00 35.51 635 ALA A N 1
ATOM 4918 C CA . ALA A 1 634 ? 6.876 -24.252 14.017 1.00 29.67 635 ALA A CA 1
ATOM 4919 C C . ALA A 1 634 ? 7.890 -24.151 15.159 1.00 27.20 635 ALA A C 1
ATOM 4920 O O . ALA A 1 634 ? 7.598 -24.467 16.323 1.00 28.75 635 ALA A O 1
ATOM 4922 N N . GLU A 1 635 ? 9.099 -23.718 14.812 1.00 27.74 636 GLU A N 1
ATOM 4923 C CA . GLU A 1 635 ? 10.130 -23.538 15.809 1.00 32.35 636 GLU A CA 1
ATOM 4924 C C . GLU A 1 635 ? 9.706 -22.534 16.881 1.00 40.59 636 GLU A C 1
ATOM 4925 O O . GLU A 1 635 ? 9.952 -22.751 18.058 1.00 45.44 636 GLU A O 1
ATOM 4931 N N . LEU A 1 636 ? 9.021 -21.458 16.485 1.00 35.81 637 LEU A N 1
ATOM 4932 C CA . LEU A 1 636 ? 8.600 -20.455 17.443 1.00 34.05 637 LEU A CA 1
ATOM 4933 C C . LEU A 1 636 ? 7.466 -21.004 18.303 1.00 29.28 637 LEU A C 1
ATOM 4934 O O . LEU A 1 636 ? 7.365 -20.758 19.502 1.00 32.36 637 LEU A O 1
ATOM 4939 N N . ALA A 1 637 ? 6.555 -21.711 17.678 1.00 30.13 638 ALA A N 1
ATOM 4940 C CA . ALA A 1 637 ? 5.483 -22.285 18.446 1.00 28.59 638 ALA A CA 1
ATOM 4941 C C . ALA A 1 637 ? 6.140 -23.172 19.531 1.00 23.52 638 ALA A C 1
ATOM 4942 O O . ALA A 1 637 ? 5.719 -23.179 20.723 1.00 27.24 638 ALA A O 1
ATOM 4944 N N . LYS A 1 638 ? 7.178 -23.891 19.130 1.00 33.12 639 LYS A N 1
ATOM 4945 C CA . LYS A 1 638 ? 7.826 -24.801 20.075 1.00 47.17 639 LYS A CA 1
ATOM 4946 C C . LYS A 1 638 ? 8.508 -24.015 21.207 1.00 49.53 639 LYS A C 1
ATOM 4947 O O . LYS A 1 638 ? 8.337 -24.344 22.388 1.00 45.13 639 LYS A O 1
ATOM 4953 N N . ASN A 1 639 ? 9.240 -22.955 20.877 1.00 43.21 640 ASN A N 1
ATOM 4954 C CA . ASN A 1 639 ? 9.885 -22.224 21.956 1.00 45.71 640 ASN A CA 1
ATOM 4955 C C . ASN A 1 639 ? 8.888 -21.529 22.896 1.00 44.77 640 ASN A C 1
ATOM 4956 O O . ASN A 1 639 ? 9.150 -21.367 24.086 1.00 42.87 640 ASN A O 1
ATOM 4961 N N . MET A 1 640 ? 7.719 -21.161 22.389 1.00 44.72 641 MET A N 1
ATOM 4962 C CA . MET A 1 640 ? 6.748 -20.492 23.237 1.00 41.21 641 MET A CA 1
ATOM 4963 C C . MET A 1 640 ? 5.649 -21.361 23.845 1.00 41.48 641 MET A C 1
ATOM 4964 O O . MET A 1 640 ? 4.723 -20.844 24.487 1.00 37.08 641 MET A O 1
ATOM 4969 N N . GLY A 1 641 ? 5.725 -22.678 23.651 1.00 46.53 642 GLY A N 1
ATOM 4970 C CA . GLY A 1 641 ? 4.666 -23.504 24.193 1.00 34.88 642 GLY A CA 1
ATOM 4971 C C . GLY A 1 641 ? 3.309 -23.219 23.549 1.00 40.53 642 GLY A C 1
ATOM 4972 O O . GLY A 1 641 ? 2.295 -23.243 24.239 1.00 43.58 642 GLY A O 1
ATOM 4973 N N . LEU A 1 642 ? 3.284 -22.962 22.232 1.00 36.88 643 LEU A N 1
ATOM 4974 C CA . LEU A 1 642 ? 2.050 -22.696 21.471 1.00 38.96 643 LEU A CA 1
ATOM 4975 C C . LEU A 1 642 ? 1.916 -23.742 20.352 1.00 32.58 643 LEU A C 1
ATOM 4976 O O . LEU A 1 642 ? 2.875 -24.395 20.023 1.00 29.67 643 LEU A O 1
ATOM 4981 N N . THR A 1 643 ? 0.747 -23.857 19.740 1.00 39.62 644 THR A N 1
ATOM 4982 C CA . THR A 1 643 ? 0.590 -24.798 18.637 1.00 44.91 644 THR A CA 1
ATOM 4983 C C . THR A 1 643 ? 0.904 -24.053 17.369 1.00 45.02 644 THR A C 1
ATOM 4984 O O . THR A 1 643 ? 0.706 -22.837 17.301 1.00 38.25 644 THR A O 1
ATOM 4988 N N . LEU A 1 644 ? 1.360 -24.791 16.363 1.00 42.37 645 LEU A N 1
ATOM 4989 C CA . LEU A 1 644 ? 1.699 -24.202 15.089 1.00 42.16 645 LEU A CA 1
ATOM 4990 C C . LEU A 1 644 ? 0.522 -23.388 14.595 1.00 50.72 645 LEU A C 1
ATOM 4991 O O . LEU A 1 644 ? 0.714 -22.346 13.967 1.00 43.84 645 LEU A O 1
ATOM 4996 N N . ALA A 1 645 ? -0.693 -23.851 14.907 1.00 47.24 646 ALA A N 1
ATOM 4997 C CA . ALA A 1 645 ? -1.917 -23.195 14.455 1.00 39.96 646 ALA A CA 1
ATOM 4998 C C . ALA A 1 645 ? -2.063 -21.793 15.046 1.00 45.30 646 ALA A C 1
ATOM 4999 O O . ALA A 1 645 ? -2.417 -20.853 14.332 1.00 33.82 646 ALA A O 1
ATOM 5001 N N . GLU A 1 646 ? -1.796 -21.680 16.350 1.00 39.39 647 GLU A N 1
ATOM 5002 C CA . GLU A 1 646 ? -1.900 -20.428 17.081 1.00 46.25 647 GLU A CA 1
ATOM 5003 C C . GLU A 1 646 ? -0.928 -19.447 16.485 1.00 45.55 647 GLU A C 1
ATOM 5004 O O . GLU A 1 646 ? -1.301 -18.325 16.147 1.00 47.16 647 GLU A O 1
ATOM 5010 N N . VAL A 1 647 ? 0.325 -19.867 16.359 1.00 34.94 648 VAL A N 1
ATOM 5011 C CA . VAL A 1 647 ? 1.312 -18.958 15.820 1.00 34.33 648 VAL A CA 1
ATOM 5012 C C . VAL A 1 647 ? 0.850 -18.476 14.455 1.00 47.19 648 VAL A C 1
ATOM 5013 O O . VAL A 1 647 ? 0.846 -17.277 14.174 1.00 38.82 648 VAL A O 1
ATOM 5017 N N . LYS A 1 648 ? 0.398 -19.398 13.628 1.00 37.35 649 LYS A N 1
ATOM 5018 C CA . LYS A 1 648 ? -0.047 -19.052 12.289 1.00 39.07 649 LYS A CA 1
ATOM 5019 C C . LYS A 1 648 ? -1.232 -18.054 12.294 1.00 31.80 649 LYS A C 1
ATOM 5020 O O . LYS A 1 648 ? -1.354 -17.213 11.387 1.00 28.53 649 LYS A O 1
ATOM 5026 N N . ALA A 1 649 ? -2.103 -18.184 13.285 1.00 26.93 650 ALA A N 1
ATOM 5027 C CA . ALA A 1 649 ? -3.265 -17.325 13.410 1.00 31.17 650 ALA A CA 1
ATOM 5028 C C . ALA A 1 649 ? -2.821 -15.890 13.754 1.00 41.92 650 ALA A C 1
ATOM 5029 O O . ALA A 1 649 ? -3.461 -14.935 13.313 1.00 37.34 650 ALA A O 1
ATOM 5031 N N . LYS A 1 650 ? -1.777 -15.754 14.586 1.00 32.35 651 LYS A N 1
ATOM 5032 C CA . LYS A 1 650 ? -1.273 -14.449 14.953 1.00 43.45 651 LYS A CA 1
ATOM 5033 C C . LYS A 1 650 ? -0.617 -13.868 13.729 1.00 41.60 651 LYS A C 1
ATOM 5034 O O . LYS A 1 650 ? -0.843 -12.698 13.419 1.00 45.22 651 LYS A O 1
ATOM 5040 N N . VAL A 1 651 ? 0.149 -14.676 12.993 1.00 29.97 652 VAL A N 1
ATOM 5041 C CA . VAL A 1 651 ? 0.800 -14.162 11.790 1.00 32.23 652 VAL A CA 1
ATOM 5042 C C . VAL A 1 651 ? -0.233 -13.665 10.773 1.00 40.20 652 VAL A C 1
ATOM 5043 O O . VAL A 1 651 ? -0.085 -12.598 10.150 1.00 41.93 652 VAL A O 1
ATOM 5047 N N . ASP A 1 652 ? -1.310 -14.418 10.643 1.00 35.04 653 ASP A N 1
ATOM 5048 C CA . ASP A 1 652 ? -2.378 -14.091 9.721 1.00 42.05 653 ASP A CA 1
ATOM 5049 C C . ASP A 1 652 ? -3.069 -12.812 10.182 1.00 37.71 653 ASP A C 1
ATOM 5050 O O . ASP A 1 652 ? -3.472 -11.995 9.367 1.00 39.02 653 ASP A O 1
ATOM 5055 N N . GLU A 1 653 ? -3.215 -12.669 11.490 1.00 36.18 654 GLU A N 1
ATOM 5056 C CA . GLU A 1 653 ? -3.844 -11.493 12.064 1.00 43.50 654 GLU A CA 1
ATOM 5057 C C . GLU A 1 653 ? -3.045 -10.198 11.735 1.00 42.20 654 GLU A C 1
ATOM 5058 O O . GLU A 1 653 ? -3.629 -9.155 11.441 1.00 44.66 654 GLU A O 1
ATOM 5064 N N . LEU A 1 654 ? -1.721 -10.289 11.768 1.00 33.98 655 LEU A N 1
ATOM 5065 C CA . LEU A 1 654 ? -0.843 -9.154 11.496 1.00 27.46 655 LEU A CA 1
ATOM 5066 C C . LEU A 1 654 ? -0.727 -8.850 10.003 1.00 36.82 655 LEU A C 1
ATOM 5067 O O . LEU A 1 654 ? -0.259 -7.777 9.592 1.00 35.69 655 LEU A O 1
ATOM 5072 N N . HIS A 1 655 ? -1.133 -9.783 9.161 1.00 26.34 656 HIS A N 1
ATOM 5073 C CA . HIS A 1 655 ? -1.055 -9.533 7.724 1.00 32.97 656 HIS A CA 1
ATOM 5074 C C . HIS A 1 655 ? -1.820 -8.221 7.267 1.00 28.71 656 HIS A C 1
ATOM 5075 O O . HIS A 1 655 ? -2.901 -7.913 7.768 1.00 34.77 656 HIS A O 1
ATOM 5082 N N . GLU A 1 656 ? -1.266 -7.494 6.309 1.00 29.23 657 GLU A N 1
ATOM 5083 C CA . GLU A 1 656 ? -1.968 -6.297 5.791 1.00 26.80 657 GLU A CA 1
ATOM 5084 C C . GLU A 1 656 ? -2.086 -6.239 4.273 1.00 21.66 657 GLU A C 1
ATOM 5085 O O . GLU A 1 656 ? -1.209 -6.673 3.542 1.00 29.91 657 GLU A O 1
ATOM 5091 N N . PHE A 1 657 ? -3.172 -5.617 3.805 1.00 33.60 658 PHE A N 1
ATOM 5092 C CA . PHE A 1 657 ? -3.375 -5.353 2.361 1.00 36.71 658 PHE A CA 1
ATOM 5093 C C . PHE A 1 657 ? -2.232 -4.436 1.792 1.00 31.70 658 PHE A C 1
ATOM 5094 O O . PHE A 1 657 ? -1.659 -4.673 0.739 1.00 37.76 658 PHE A O 1
ATOM 5102 N N . ASN A 1 658 ? -1.926 -3.369 2.506 1.00 37.34 659 ASN A N 1
ATOM 5103 C CA . ASN A 1 658 ? -0.893 -2.440 2.044 1.00 35.42 659 ASN A CA 1
ATOM 5104 C C . ASN A 1 658 ? -0.002 -2.069 3.231 1.00 40.32 659 ASN A C 1
ATOM 5105 O O . ASN A 1 658 ? -0.261 -1.076 3.889 1.00 27.43 659 ASN A O 1
ATOM 5110 N N . PRO A 1 659 ? 1.052 -2.872 3.510 1.00 33.44 660 PRO A N 1
ATOM 5111 C CA . PRO A 1 659 ? 2.030 -2.719 4.589 1.00 34.76 660 PRO A CA 1
ATOM 5112 C C . PRO A 1 659 ? 2.650 -1.311 4.647 1.00 33.94 660 PRO A C 1
ATOM 5113 O O . PRO A 1 659 ? 3.075 -0.850 5.709 1.00 25.37 660 PRO A O 1
ATOM 5117 N N . MET A 1 660 ? 2.739 -0.656 3.509 1.00 30.42 661 MET A N 1
ATOM 5118 C CA . MET A 1 660 ? 3.270 0.716 3.489 1.00 33.34 661 MET A CA 1
ATOM 5119 C C . MET A 1 660 ? 2.417 1.693 4.299 1.00 37.94 661 MET A C 1
ATOM 5120 O O . MET A 1 660 ? 2.915 2.715 4.780 1.00 32.91 661 MET A O 1
ATOM 5125 N N . MET A 1 661 ? 1.130 1.380 4.458 1.00 35.35 662 MET A N 1
ATOM 5126 C CA . MET A 1 661 ? 0.215 2.290 5.124 1.00 36.77 662 MET A CA 1
ATOM 5127 C C . MET A 1 661 ? -0.621 1.680 6.200 1.00 39.38 662 MET A C 1
ATOM 5128 O O . MET A 1 661 ? -1.735 2.164 6.436 1.00 28.61 662 MET A O 1
ATOM 5133 N N . GLY A 1 662 ? -0.088 0.627 6.834 1.00 30.13 663 GLY A N 1
ATOM 5134 C CA . GLY A 1 662 ? -0.797 -0.077 7.872 1.00 30.48 663 GLY A CA 1
ATOM 5135 C C . GLY A 1 662 ? -0.472 0.338 9.294 1.00 35.33 663 GLY A C 1
ATOM 5136 O O . GLY A 1 662 ? -0.189 1.516 9.605 1.00 26.38 663 GLY A O 1
ATOM 5137 N N . HIS A 1 663 ? -0.521 -0.638 10.190 1.00 24.41 664 HIS A N 1
ATOM 5138 C CA . HIS A 1 663 ? -0.241 -0.370 11.612 1.00 25.07 664 HIS A CA 1
ATOM 5139 C C . HIS A 1 663 ? 1.265 -0.444 11.864 1.00 29.75 664 HIS A C 1
ATOM 5140 O O . HIS A 1 663 ? 1.818 -1.549 12.073 1.00 21.32 664 HIS A O 1
ATOM 5147 N N . ARG A 1 664 ? 1.943 0.729 11.857 1.00 19.87 665 ARG A N 1
ATOM 5148 C CA . ARG A 1 664 ? 3.421 0.799 11.992 1.00 13.90 665 ARG A CA 1
ATOM 5149 C C . ARG A 1 664 ? 3.862 2.217 12.409 1.00 24.22 665 ARG A C 1
ATOM 5150 O O . ARG A 1 664 ? 3.056 3.191 12.362 1.00 22.17 665 ARG A O 1
ATOM 5158 N N . GLY A 1 665 ? 5.135 2.326 12.764 1.00 26.06 666 GLY A N 1
ATOM 5159 C CA . GLY A 1 665 ? 5.681 3.603 13.187 1.00 24.02 666 GLY A CA 1
ATOM 5160 C C . GLY A 1 665 ? 4.971 4.138 14.417 1.00 29.37 666 GLY A C 1
ATOM 5161 O O . GLY A 1 665 ? 4.726 3.450 15.406 1.00 22.51 666 GLY A O 1
ATOM 5162 N N . CYS A 1 666 ? 4.599 5.399 14.330 1.00 18.77 667 CYS A N 1
ATOM 5163 C CA . CYS A 1 666 ? 3.930 6.087 15.413 1.00 16.66 667 CYS A CA 1
ATOM 5164 C C . CYS A 1 666 ? 2.663 5.413 15.888 1.00 15.04 667 CYS A C 1
ATOM 5165 O O . CYS A 1 666 ? 2.400 5.390 17.089 1.00 18.21 667 CYS A O 1
ATOM 5168 N N . ARG A 1 667 ? 1.863 4.901 14.958 1.00 21.77 668 ARG A N 1
ATOM 5169 C CA . ARG A 1 667 ? 0.584 4.238 15.276 1.00 25.20 668 ARG A CA 1
ATOM 5170 C C . ARG A 1 667 ? 0.794 2.973 16.123 1.00 24.80 668 ARG A C 1
ATOM 5171 O O . ARG A 1 667 ? -0.059 2.620 16.926 1.00 19.59 668 ARG A O 1
ATOM 5179 N N . LEU A 1 668 ? 1.970 2.366 15.971 1.00 29.35 669 LEU A N 1
ATOM 5180 C CA . LEU A 1 668 ? 2.338 1.179 16.733 1.00 31.35 669 LEU A CA 1
ATOM 5181 C C . LEU A 1 668 ? 2.761 1.611 18.132 1.00 30.07 669 LEU A C 1
ATOM 5182 O O . LEU A 1 668 ? 2.429 0.927 19.118 1.00 25.87 669 LEU A O 1
ATOM 5187 N N . ALA A 1 669 ? 3.438 2.778 18.252 1.00 29.67 670 ALA A N 1
ATOM 5188 C CA . ALA A 1 669 ? 3.808 3.273 19.573 1.00 22.79 670 ALA A CA 1
ATOM 5189 C C . ALA A 1 669 ? 2.554 3.681 20.305 1.00 20.77 670 ALA A C 1
ATOM 5190 O O . ALA A 1 669 ? 2.489 3.662 21.535 1.00 26.19 670 ALA A O 1
ATOM 5192 N N . VAL A 1 670 ? 1.529 4.059 19.572 1.00 22.51 671 VAL A N 1
ATOM 5193 C CA . VAL A 1 670 ? 0.321 4.432 20.278 1.00 18.02 671 VAL A CA 1
ATOM 5194 C C . VAL A 1 670 ? -0.358 3.261 20.852 1.00 27.89 671 VAL A C 1
ATOM 5195 O O . VAL A 1 670 ? -0.780 3.302 22.023 1.00 25.34 671 VAL A O 1
ATOM 5199 N N . THR A 1 671 ? -0.451 2.189 20.070 1.00 29.55 672 THR A N 1
ATOM 5200 C CA . THR A 1 671 ? -1.125 1.017 20.630 1.00 31.51 672 THR A CA 1
ATOM 5201 C C . THR A 1 671 ? -0.245 0.318 21.630 1.00 29.50 672 THR A C 1
ATOM 5202 O O . THR A 1 671 ? -0.748 -0.126 22.635 1.00 29.30 672 THR A O 1
ATOM 5206 N N . TYR A 1 672 ? 1.070 0.282 21.389 1.00 28.04 673 TYR A N 1
ATOM 5207 C CA . TYR A 1 672 ? 1.996 -0.368 22.314 1.00 32.25 673 TYR A CA 1
ATOM 5208 C C . TYR A 1 672 ? 3.075 0.598 22.797 1.00 29.18 673 TYR A C 1
ATOM 5209 O O . TYR A 1 672 ? 4.227 0.512 22.366 1.00 25.83 673 TYR A O 1
ATOM 5218 N N . PRO A 1 673 ? 2.736 1.491 23.729 1.00 30.49 674 PRO A N 1
ATOM 5219 C CA . PRO A 1 673 ? 3.779 2.434 24.181 1.00 31.23 674 PRO A CA 1
ATOM 5220 C C . PRO A 1 673 ? 5.022 1.747 24.739 1.00 38.55 674 PRO A C 1
ATOM 5221 O O . PRO A 1 673 ? 6.104 2.347 24.749 1.00 32.99 674 PRO A O 1
ATOM 5225 N N . GLU A 1 674 ? 4.864 0.489 25.172 1.00 30.63 675 GLU A N 1
ATOM 5226 C CA . GLU A 1 674 ? 5.956 -0.296 25.743 1.00 28.65 675 GLU A CA 1
ATOM 5227 C C . GLU A 1 674 ? 7.134 -0.309 24.796 1.00 27.37 675 GLU A C 1
ATOM 5228 O O . GLU A 1 674 ? 8.275 -0.306 25.237 1.00 35.57 675 GLU A O 1
ATOM 5234 N N . ILE A 1 675 ? 6.874 -0.360 23.498 1.00 25.93 676 ILE A N 1
ATOM 5235 C CA . ILE A 1 675 ? 7.982 -0.392 22.559 1.00 20.78 676 ILE A CA 1
ATOM 5236 C C . ILE A 1 675 ? 8.834 0.893 22.623 1.00 22.47 676 ILE A C 1
ATOM 5237 O O . ILE A 1 675 ? 10.052 0.818 22.617 1.00 22.49 676 ILE A O 1
ATOM 5242 N N . ALA A 1 676 ? 8.173 2.055 22.630 1.00 22.35 677 ALA A N 1
ATOM 5243 C CA . ALA A 1 676 ? 8.882 3.351 22.673 1.00 19.47 677 ALA A CA 1
ATOM 5244 C C . ALA A 1 676 ? 9.536 3.541 24.037 1.00 21.57 677 ALA A C 1
ATOM 5245 O O . ALA A 1 676 ? 10.642 4.062 24.124 1.00 27.83 677 ALA A O 1
ATOM 5247 N N . LYS A 1 677 ? 8.841 3.133 25.111 1.00 23.69 678 LYS A N 1
ATOM 5248 C CA . LYS A 1 677 ? 9.424 3.259 26.450 1.00 30.07 678 LYS A CA 1
ATOM 5249 C C . LYS A 1 677 ? 10.764 2.523 26.480 1.00 33.74 678 LYS A C 1
ATOM 5250 O O . LYS A 1 677 ? 11.738 3.038 27.016 1.00 30.82 678 LYS A O 1
ATOM 5256 N N . MET A 1 678 ? 10.806 1.318 25.910 1.00 25.84 679 MET A N 1
ATOM 5257 C CA . MET A 1 678 ? 12.043 0.547 25.869 1.00 30.91 679 MET A CA 1
ATOM 5258 C C . MET A 1 678 ? 13.156 1.174 25.000 1.00 25.79 679 MET A C 1
ATOM 5259 O O . MET A 1 678 ? 14.357 1.217 25.389 1.00 21.54 679 MET A O 1
ATOM 5264 N N . GLN A 1 679 ? 12.811 1.625 23.789 1.00 23.04 680 GLN A N 1
ATOM 5265 C CA . GLN A 1 679 ? 13.870 2.219 23.006 1.00 25.84 680 GLN A CA 1
ATOM 5266 C C . GLN A 1 679 ? 14.418 3.480 23.769 1.00 23.90 680 GLN A C 1
ATOM 5267 O O . GLN A 1 679 ? 15.627 3.739 23.728 1.00 31.08 680 GLN A O 1
ATOM 5273 N N . THR A 1 680 ? 13.560 4.148 24.546 1.00 24.41 681 THR A N 1
ATOM 5274 C CA . THR A 1 680 ? 13.968 5.407 25.258 1.00 27.09 681 THR A CA 1
ATOM 5275 C C . THR A 1 680 ? 14.960 5.087 26.375 1.00 33.35 681 THR A C 1
ATOM 5276 O O . THR A 1 680 ? 15.994 5.778 26.556 1.00 24.18 681 THR A O 1
ATOM 5280 N N . ARG A 1 681 ? 14.682 3.989 27.077 1.00 34.14 682 ARG A N 1
ATOM 5281 C CA . ARG A 1 681 ? 15.553 3.596 28.150 1.00 31.39 682 ARG A CA 1
ATOM 5282 C C . ARG A 1 681 ? 16.872 3.152 27.510 1.00 25.49 682 ARG A C 1
ATOM 5283 O O . ARG A 1 681 ? 17.955 3.531 27.993 1.00 32.92 682 ARG A O 1
ATOM 5291 N N . ALA A 1 682 ? 16.824 2.380 26.422 1.00 30.12 683 ALA A N 1
ATOM 5292 C CA . ALA A 1 682 ? 18.075 1.941 25.817 1.00 22.98 683 ALA A CA 1
ATOM 5293 C C . ALA A 1 682 ? 18.882 3.216 25.438 1.00 30.63 683 ALA A C 1
ATOM 5294 O O . ALA A 1 682 ? 20.067 3.363 25.735 1.00 29.17 683 ALA A O 1
ATOM 5296 N N . VAL A 1 683 ? 18.231 4.125 24.737 1.00 31.83 684 VAL A N 1
ATOM 5297 C CA . VAL A 1 683 ? 18.909 5.348 24.319 1.00 26.28 684 VAL A CA 1
ATOM 5298 C C . VAL A 1 683 ? 19.454 6.201 25.442 1.00 19.94 684 VAL A C 1
ATOM 5299 O O . VAL A 1 683 ? 20.634 6.561 25.416 1.00 25.82 684 VAL A O 1
ATOM 5303 N N . MET A 1 684 ? 18.645 6.476 26.446 1.00 24.93 685 MET A N 1
ATOM 5304 C CA . MET A 1 684 ? 19.102 7.383 27.474 1.00 26.27 685 MET A CA 1
ATOM 5305 C C . MET A 1 684 ? 20.089 6.761 28.393 1.00 37.86 685 MET A C 1
ATOM 5306 O O . MET A 1 684 ? 20.990 7.457 28.849 1.00 24.45 685 MET A O 1
ATOM 5311 N N . GLU A 1 685 ? 19.946 5.452 28.674 1.00 28.53 686 GLU A N 1
ATOM 5312 C CA . GLU A 1 685 ? 20.945 4.801 29.521 1.00 28.39 686 GLU A CA 1
ATOM 5313 C C . GLU A 1 685 ? 22.275 4.786 28.785 1.00 23.48 686 GLU A C 1
ATOM 5314 O O . GLU A 1 685 ? 23.324 5.013 29.397 1.00 31.91 686 GLU A O 1
ATOM 5320 N N . ALA A 1 686 ? 22.260 4.527 27.478 1.00 22.41 687 ALA A N 1
ATOM 5321 C CA . ALA A 1 686 ? 23.514 4.452 26.744 1.00 16.99 687 ALA A CA 1
ATOM 5322 C C . ALA A 1 686 ? 24.197 5.818 26.701 1.00 22.98 687 ALA A C 1
ATOM 5323 O O . ALA A 1 686 ? 25.419 5.917 26.884 1.00 25.23 687 ALA A O 1
ATOM 5325 N N . ALA A 1 687 ? 23.422 6.872 26.468 1.00 20.94 688 ALA A N 1
ATOM 5326 C CA . ALA A 1 687 ? 24.033 8.173 26.372 1.00 21.71 688 ALA A CA 1
ATOM 5327 C C . ALA A 1 687 ? 24.609 8.598 27.707 1.00 21.78 688 ALA A C 1
ATOM 5328 O O . ALA A 1 687 ? 25.797 8.946 27.790 1.00 30.23 688 ALA A O 1
ATOM 5330 N N . ILE A 1 688 ? 23.785 8.579 28.748 1.00 27.95 689 ILE A N 1
ATOM 5331 C CA . ILE A 1 688 ? 24.247 8.972 30.067 1.00 23.83 689 ILE A CA 1
ATOM 5332 C C . ILE A 1 688 ? 25.556 8.271 30.480 1.00 27.57 689 ILE A C 1
ATOM 5333 O O . ILE A 1 688 ? 26.486 8.928 30.961 1.00 31.24 689 ILE A O 1
ATOM 5338 N N . GLU A 1 689 ? 25.645 6.951 30.253 1.00 24.85 690 GLU A N 1
ATOM 5339 C CA . GLU A 1 689 ? 26.821 6.239 30.622 1.00 22.03 690 GLU A CA 1
ATOM 5340 C C . GLU A 1 689 ? 28.031 6.658 29.823 1.00 30.94 690 GLU A C 1
ATOM 5341 O O . GLU A 1 689 ? 29.121 6.847 30.396 1.00 25.80 690 GLU A O 1
ATOM 5347 N N . VAL A 1 690 ? 27.875 6.779 28.494 1.00 29.19 691 VAL A N 1
ATOM 5348 C CA . VAL A 1 690 ? 29.006 7.182 27.713 1.00 26.25 691 VAL A CA 1
ATOM 5349 C C . VAL A 1 690 ? 29.418 8.606 28.087 1.00 34.69 691 VAL A C 1
ATOM 5350 O O . VAL A 1 690 ? 30.580 8.956 27.967 1.00 36.23 691 VAL A O 1
ATOM 5354 N N . LYS A 1 691 ? 28.479 9.431 28.529 1.00 30.97 692 LYS A N 1
ATOM 5355 C CA . LYS A 1 691 ? 28.856 10.779 28.918 1.00 33.50 692 LYS A CA 1
ATOM 5356 C C . LYS A 1 691 ? 29.635 10.674 30.253 1.00 41.20 692 LYS A C 1
ATOM 5357 O O . LYS A 1 691 ? 30.564 11.443 30.507 1.00 34.06 692 LYS A O 1
ATOM 5363 N N . GLU A 1 692 ? 29.257 9.732 31.104 1.00 27.73 693 GLU A N 1
ATOM 5364 C CA . GLU A 1 692 ? 29.944 9.635 32.404 1.00 35.14 693 GLU A CA 1
ATOM 5365 C C . GLU A 1 692 ? 31.327 9.093 32.160 1.00 30.64 693 GLU A C 1
ATOM 5366 O O . GLU A 1 692 ? 32.290 9.487 32.813 1.00 39.73 693 GLU A O 1
ATOM 5372 N N . GLU A 1 693 ? 31.445 8.194 31.206 1.00 32.00 694 GLU A N 1
ATOM 5373 C CA . GLU A 1 693 ? 32.747 7.629 30.968 1.00 38.82 694 GLU A CA 1
ATOM 5374 C C . GLU A 1 693 ? 33.696 8.549 30.265 1.00 38.83 694 GLU A C 1
ATOM 5375 O O . GLU A 1 693 ? 34.899 8.429 30.448 1.00 39.56 694 GLU A O 1
ATOM 5381 N N . THR A 1 694 ? 33.196 9.503 29.490 1.00 36.08 695 THR A N 1
ATOM 5382 C CA . THR A 1 694 ? 34.124 10.336 28.728 1.00 33.56 695 THR A CA 1
ATOM 5383 C C . THR A 1 694 ? 34.069 11.794 29.082 1.00 37.34 695 THR A C 1
ATOM 5384 O O . THR A 1 694 ? 34.981 12.532 28.798 1.00 34.81 695 THR A O 1
ATOM 5388 N N . GLY A 1 695 ? 32.981 12.219 29.687 1.00 32.35 696 GLY A N 1
ATOM 5389 C CA . GLY A 1 695 ? 32.863 13.635 29.962 1.00 37.71 696 GLY A CA 1
ATOM 5390 C C . GLY A 1 695 ? 32.385 14.345 28.696 1.00 39.43 696 GLY A C 1
ATOM 5391 O O . GLY A 1 695 ? 32.000 15.526 28.768 1.00 35.89 696 GLY A O 1
ATOM 5392 N N . ILE A 1 696 ? 32.401 13.641 27.546 1.00 38.00 697 ILE A N 1
ATOM 5393 C CA . ILE A 1 696 ? 31.929 14.241 26.279 1.00 39.62 697 ILE A CA 1
ATOM 5394 C C . ILE A 1 696 ? 30.387 14.282 26.260 1.00 37.11 697 ILE A C 1
ATOM 5395 O O . ILE A 1 696 ? 29.696 13.262 26.295 1.00 28.97 697 ILE A O 1
ATOM 5400 N N . ASP A 1 697 ? 29.875 15.494 26.273 1.00 22.59 698 ASP A N 1
ATOM 5401 C CA . ASP A 1 697 ? 28.474 15.798 26.279 1.00 24.93 698 ASP A CA 1
ATOM 5402 C C . ASP A 1 697 ? 27.656 15.162 25.141 1.00 30.68 698 ASP A C 1
ATOM 5403 O O . ASP A 1 697 ? 28.123 15.058 24.012 1.00 27.65 698 ASP A O 1
ATOM 5408 N N . ILE A 1 698 ? 26.423 14.775 25.427 1.00 28.58 699 ILE A N 1
ATOM 5409 C CA . ILE A 1 698 ? 25.579 14.191 24.417 1.00 29.25 699 ILE A CA 1
ATOM 5410 C C . ILE A 1 698 ? 24.198 14.794 24.543 1.00 25.28 699 ILE A C 1
ATOM 5411 O O . ILE A 1 698 ? 23.705 15.010 25.664 1.00 29.04 699 ILE A O 1
ATOM 5416 N N . VAL A 1 699 ? 23.557 15.074 23.411 1.00 20.55 700 VAL A N 1
ATOM 5417 C CA . VAL A 1 699 ? 22.186 15.595 23.420 1.00 25.57 700 VAL A CA 1
ATOM 5418 C C . VAL A 1 699 ? 21.428 14.664 22.496 1.00 24.42 700 VAL A C 1
ATOM 5419 O O . VAL A 1 699 ? 21.382 14.855 21.276 1.00 26.00 700 VAL A O 1
ATOM 5423 N N . PRO A 1 700 ? 20.835 13.606 23.064 1.00 28.12 701 PRO A N 1
ATOM 5424 C CA . PRO A 1 700 ? 20.103 12.648 22.212 1.00 33.51 701 PRO A CA 1
ATOM 5425 C C . PRO A 1 700 ? 18.974 13.284 21.374 1.00 26.82 701 PRO A C 1
ATOM 5426 O O . PRO A 1 700 ? 18.274 14.170 21.834 1.00 22.24 701 PRO A O 1
ATOM 5430 N N . GLU A 1 701 ? 18.845 12.842 20.135 1.00 25.12 702 GLU A N 1
ATOM 5431 C CA . GLU A 1 701 ? 17.744 13.286 19.267 1.00 23.62 702 GLU A CA 1
ATOM 5432 C C . GLU A 1 701 ? 16.931 12.001 18.986 1.00 23.23 702 GLU A C 1
ATOM 5433 O O . GLU A 1 701 ? 17.443 11.018 18.417 1.00 27.74 702 GLU A O 1
ATOM 5439 N N . ILE A 1 702 ? 15.691 12.022 19.457 1.00 24.55 703 ILE A N 1
ATOM 5440 C CA . ILE A 1 702 ? 14.740 10.913 19.329 1.00 21.74 703 ILE A CA 1
ATOM 5441 C C . ILE A 1 702 ? 13.690 11.341 18.303 1.00 22.23 703 ILE A C 1
ATOM 5442 O O . ILE A 1 702 ? 12.991 12.339 18.495 1.00 23.12 703 ILE A O 1
ATOM 5447 N N . MET A 1 703 ? 13.621 10.621 17.189 1.00 21.72 704 MET A N 1
ATOM 5448 C CA . MET A 1 703 ? 12.704 10.925 16.096 1.00 17.45 704 MET A CA 1
ATOM 5449 C C . MET A 1 703 ? 11.582 9.888 15.933 1.00 24.41 704 MET A C 1
ATOM 5450 O O . MET A 1 703 ? 11.844 8.661 15.834 1.00 18.99 704 MET A O 1
ATOM 5455 N N . ILE A 1 704 ? 10.334 10.356 16.012 1.00 15.44 705 ILE A N 1
ATOM 5456 C CA . ILE A 1 704 ? 9.174 9.479 15.846 1.00 19.24 705 ILE A CA 1
ATOM 5457 C C . ILE A 1 704 ? 8.791 9.477 14.362 1.00 16.73 705 ILE A C 1
ATOM 5458 O O . ILE A 1 704 ? 8.659 10.554 13.700 1.00 23.83 705 ILE A O 1
ATOM 5463 N N . PRO A 1 705 ? 8.663 8.260 13.781 1.00 16.57 706 PRO A N 1
ATOM 5464 C CA . PRO A 1 705 ? 8.332 8.061 12.386 1.00 16.32 706 PRO A CA 1
ATOM 5465 C C . PRO A 1 705 ? 6.856 8.094 12.105 1.00 12.06 706 PRO A C 1
ATOM 5466 O O . PRO A 1 705 ? 6.052 7.869 12.991 1.00 16.65 706 PRO A O 1
ATOM 5470 N N . LEU A 1 706 ? 6.564 8.380 10.829 1.00 21.01 707 LEU A N 1
ATOM 5471 C CA . LEU A 1 706 ? 5.206 8.345 10.263 1.00 23.10 707 LEU A CA 1
ATOM 5472 C C . LEU A 1 706 ? 4.074 8.999 11.077 1.00 32.62 707 LEU A C 1
ATOM 5473 O O . LEU A 1 706 ? 3.056 8.380 11.377 1.00 30.42 707 LEU A O 1
ATOM 5478 N N . VAL A 1 707 ? 4.289 10.264 11.406 1.00 28.37 708 VAL A N 1
ATOM 5479 C CA . VAL A 1 707 ? 3.389 11.143 12.155 1.00 24.72 708 VAL A CA 1
ATOM 5480 C C . VAL A 1 707 ? 2.599 11.976 11.120 1.00 16.42 708 VAL A C 1
ATOM 5481 O O . VAL A 1 707 ? 3.149 12.414 10.074 1.00 23.14 708 VAL A O 1
ATOM 5485 N N . GLY A 1 708 ? 1.309 12.098 11.410 1.00 17.59 709 GLY A N 1
ATOM 5486 C CA . GLY A 1 708 ? 0.417 12.877 10.574 1.00 18.49 709 GLY A CA 1
ATOM 5487 C C . GLY A 1 708 ? -0.387 13.905 11.338 1.00 22.60 709 GLY A C 1
ATOM 5488 O O . GLY A 1 708 ? -1.022 14.723 10.704 1.00 18.96 709 GLY A O 1
ATOM 5489 N N . GLU A 1 709 ? -0.366 13.873 12.673 1.00 19.30 710 GLU A N 1
ATOM 5490 C CA . GLU A 1 709 ? -1.238 14.729 13.460 1.00 25.05 710 GLU A CA 1
ATOM 5491 C C . GLU A 1 709 ? -0.564 15.129 14.754 1.00 23.20 710 GLU A C 1
ATOM 5492 O O . GLU A 1 709 ? 0.005 14.299 15.392 1.00 19.34 710 GLU A O 1
ATOM 5498 N N . LYS A 1 710 ? -0.594 16.418 15.106 1.00 18.17 711 LYS A N 1
ATOM 5499 C CA . LYS A 1 710 ? -0.035 16.890 16.329 1.00 16.99 711 LYS A CA 1
ATOM 5500 C C . LYS A 1 710 ? -0.284 16.055 17.642 1.00 17.13 711 LYS A C 1
ATOM 5501 O O . LYS A 1 710 ? 0.651 15.705 18.362 1.00 23.34 711 LYS A O 1
ATOM 5507 N N . LYS A 1 711 ? -1.535 15.741 17.928 1.00 22.35 712 LYS A N 1
ATOM 5508 C CA . LYS A 1 711 ? -1.889 14.995 19.123 1.00 23.60 712 LYS A CA 1
ATOM 5509 C C . LYS A 1 711 ? -1.371 13.531 19.033 1.00 19.63 712 LYS A C 1
ATOM 5510 O O . LYS A 1 711 ? -1.252 12.850 20.041 1.00 21.08 712 LYS A O 1
ATOM 5516 N N . GLU A 1 712 ? -1.077 13.070 17.828 1.00 19.33 713 GLU A N 1
ATOM 5517 C CA . GLU A 1 712 ? -0.569 11.680 17.647 1.00 23.22 713 GLU A CA 1
ATOM 5518 C C . GLU A 1 712 ? 0.920 11.720 18.143 1.00 23.21 713 GLU A C 1
ATOM 5519 O O . GLU A 1 712 ? 1.395 10.902 18.944 1.00 24.93 713 GLU A O 1
ATOM 5525 N N . LEU A 1 713 ? 1.660 12.705 17.662 1.00 21.60 714 LEU A N 1
ATOM 5526 C CA . LEU A 1 713 ? 3.030 12.886 18.091 1.00 24.10 714 LEU A CA 1
ATOM 5527 C C . LEU A 1 713 ? 3.068 13.184 19.630 1.00 22.61 714 LEU A C 1
ATOM 5528 O O . LEU A 1 713 ? 3.939 12.667 20.338 1.00 26.10 714 LEU A O 1
ATOM 5533 N N . LYS A 1 714 ? 2.151 14.032 20.124 1.00 23.64 715 LYS A N 1
ATOM 5534 C CA . LYS A 1 714 ? 2.121 14.345 21.560 1.00 25.55 715 LYS A CA 1
ATOM 5535 C C . LYS A 1 714 ? 1.923 13.087 22.435 1.00 23.21 715 LYS A C 1
ATOM 5536 O O . LYS A 1 714 ? 2.462 12.941 23.541 1.00 22.46 715 LYS A O 1
ATOM 5542 N N . PHE A 1 715 ? 1.063 12.204 21.972 1.00 23.59 716 PHE A N 1
ATOM 5543 C CA . PHE A 1 715 ? 0.846 10.974 22.751 1.00 20.69 716 PHE A CA 1
ATOM 5544 C C . PHE A 1 715 ? 2.148 10.204 22.948 1.00 20.12 716 PHE A C 1
ATOM 5545 O O . PHE A 1 715 ? 2.502 9.815 24.050 1.00 19.25 716 PHE A O 1
ATOM 5553 N N . VAL A 1 716 ? 2.895 10.013 21.884 1.00 19.45 717 VAL A N 1
ATOM 5554 C CA . VAL A 1 716 ? 4.175 9.303 21.946 1.00 22.36 717 VAL A CA 1
ATOM 5555 C C . VAL A 1 716 ? 5.311 10.032 22.673 1.00 26.52 717 VAL A C 1
ATOM 5556 O O . VAL A 1 716 ? 6.095 9.434 23.411 1.00 20.64 717 VAL A O 1
ATOM 5560 N N . LYS A 1 717 ? 5.396 11.339 22.440 1.00 22.38 718 LYS A N 1
ATOM 5561 C CA . LYS A 1 717 ? 6.388 12.180 23.070 1.00 17.14 718 LYS A CA 1
ATOM 5562 C C . LYS A 1 717 ? 6.186 12.130 24.605 1.00 16.86 718 LYS A C 1
ATOM 5563 O O . LYS A 1 717 ? 7.152 12.053 25.367 1.00 26.18 718 LYS A O 1
ATOM 5569 N N . ASP A 1 718 ? 4.945 12.221 25.067 1.00 15.67 719 ASP A N 1
ATOM 5570 C CA . ASP A 1 718 ? 4.705 12.127 26.494 1.00 14.89 719 ASP A CA 1
ATOM 5571 C C . ASP A 1 718 ? 5.305 10.833 27.041 1.00 21.03 719 ASP A C 1
ATOM 5572 O O . ASP A 1 718 ? 5.975 10.854 28.082 1.00 31.99 719 ASP A O 1
ATOM 5577 N N . VAL A 1 719 ? 5.055 9.721 26.335 1.00 23.10 720 VAL A N 1
ATOM 5578 C CA . VAL A 1 719 ? 5.588 8.434 26.791 1.00 17.98 720 VAL A CA 1
ATOM 5579 C C . VAL A 1 719 ? 7.094 8.488 26.905 1.00 17.72 720 VAL A C 1
ATOM 5580 O O . VAL A 1 719 ? 7.688 8.085 27.917 1.00 25.33 720 VAL A O 1
ATOM 5584 N N . VAL A 1 720 ? 7.719 8.963 25.848 1.00 20.21 721 VAL A N 1
ATOM 5585 C CA . VAL A 1 720 ? 9.170 9.069 25.794 1.00 22.39 721 VAL A CA 1
ATOM 5586 C C . VAL A 1 720 ? 9.733 9.987 26.898 1.00 22.57 721 VAL A C 1
ATOM 5587 O O . VAL A 1 720 ? 10.704 9.624 27.570 1.00 22.55 721 VAL A O 1
ATOM 5591 N N . VAL A 1 721 ? 9.153 11.182 27.041 1.00 20.87 722 VAL A N 1
ATOM 5592 C CA . VAL A 1 721 ? 9.598 12.134 28.043 1.00 28.72 722 VAL A CA 1
ATOM 5593 C C . VAL A 1 721 ? 9.521 11.457 29.445 1.00 32.21 722 VAL A C 1
ATOM 5594 O O . VAL A 1 721 ? 10.480 11.456 30.214 1.00 22.62 722 VAL A O 1
ATOM 5598 N N . GLU A 1 722 ? 8.387 10.854 29.757 1.00 30.54 723 GLU A N 1
ATOM 5599 C CA . GLU A 1 722 ? 8.280 10.220 31.047 1.00 35.20 723 GLU A CA 1
ATOM 5600 C C . GLU A 1 722 ? 9.428 9.214 31.320 1.00 25.31 723 GLU A C 1
ATOM 5601 O O . GLU A 1 722 ? 9.973 9.192 32.430 1.00 25.81 723 GLU A O 1
ATOM 5607 N N . VAL A 1 723 ? 9.802 8.400 30.337 1.00 23.97 724 VAL A N 1
ATOM 5608 C CA . VAL A 1 723 ? 10.876 7.452 30.567 1.00 31.30 724 VAL A CA 1
ATOM 5609 C C . VAL A 1 723 ? 12.229 8.152 30.595 1.00 35.21 724 VAL A C 1
ATOM 5610 O O . VAL A 1 723 ? 13.081 7.843 31.442 1.00 30.12 724 VAL A O 1
ATOM 5614 N N . ALA A 1 724 ? 12.445 9.100 29.697 1.00 32.07 725 ALA A N 1
ATOM 5615 C CA . ALA A 1 724 ? 13.732 9.817 29.720 1.00 27.92 725 ALA A CA 1
ATOM 5616 C C . ALA A 1 724 ? 14.006 10.464 31.078 1.00 22.72 725 ALA A C 1
ATOM 5617 O O . ALA A 1 724 ? 15.118 10.330 31.587 1.00 24.22 725 ALA A O 1
ATOM 5619 N N . GLU A 1 725 ? 13.009 11.146 31.630 1.00 24.59 726 GLU A N 1
ATOM 5620 C CA . GLU A 1 725 ? 13.141 11.841 32.937 1.00 33.71 726 GLU A CA 1
ATOM 5621 C C . GLU A 1 725 ? 13.380 10.845 34.090 1.00 34.64 726 GLU A C 1
ATOM 5622 O O . GLU A 1 725 ? 14.123 11.108 35.039 1.00 29.63 726 GLU A O 1
ATOM 5628 N N . GLN A 1 726 ? 12.707 9.713 33.999 1.00 38.04 727 GLN A N 1
ATOM 5629 C CA . GLN A 1 726 ? 12.897 8.635 34.960 1.00 38.40 727 GLN A CA 1
ATOM 5630 C C . GLN A 1 726 ? 14.341 8.131 34.852 1.00 27.38 727 GLN A C 1
ATOM 5631 O O . GLN A 1 726 ? 15.044 8.031 35.866 1.00 36.94 727 GLN A O 1
ATOM 5637 N N . VAL A 1 727 ? 14.821 7.801 33.654 1.00 25.09 728 VAL A N 1
ATOM 5638 C CA . VAL A 1 727 ? 16.213 7.341 33.543 1.00 25.61 728 VAL A CA 1
ATOM 5639 C C . VAL A 1 727 ? 17.117 8.458 34.092 1.00 38.04 728 VAL A C 1
ATOM 5640 O O . VAL A 1 727 ? 18.086 8.195 34.820 1.00 37.75 728 VAL A O 1
ATOM 5644 N N . LYS A 1 728 ? 16.808 9.717 33.788 1.00 30.87 729 LYS A N 1
ATOM 5645 C CA . LYS A 1 728 ? 17.695 10.791 34.308 1.00 28.07 729 LYS A CA 1
ATOM 5646 C C . LYS A 1 728 ? 17.808 10.836 35.855 1.00 31.76 729 LYS A C 1
ATOM 5647 O O . LYS A 1 728 ? 18.860 11.050 36.415 1.00 27.79 729 LYS A O 1
ATOM 5653 N N . LYS A 1 729 ? 16.679 10.638 36.509 1.00 27.57 730 LYS A N 1
ATOM 5654 C CA . LYS A 1 729 ? 16.589 10.628 37.944 1.00 25.82 730 LYS A CA 1
ATOM 5655 C C . LYS A 1 729 ? 17.367 9.429 38.510 1.00 35.66 730 LYS A C 1
ATOM 5656 O O . LYS A 1 729 ? 18.125 9.562 39.461 1.00 32.94 730 LYS A O 1
ATOM 5662 N N . GLU A 1 730 ? 17.149 8.250 37.943 1.00 31.14 731 GLU A N 1
ATOM 5663 C CA . GLU A 1 730 ? 17.831 7.071 38.428 1.00 34.47 731 GLU A CA 1
ATOM 5664 C C . GLU A 1 730 ? 19.339 7.227 38.308 1.00 34.24 731 GLU A C 1
ATOM 5665 O O . GLU A 1 730 ? 20.077 6.760 39.158 1.00 35.23 731 GLU A O 1
ATOM 5671 N N . LYS A 1 731 ? 19.805 7.882 37.252 1.00 33.05 732 LYS A N 1
ATOM 5672 C CA . LYS A 1 731 ? 21.246 8.038 37.052 1.00 30.80 732 LYS A CA 1
ATOM 5673 C C . LYS A 1 731 ? 21.853 9.345 37.565 1.00 34.47 732 LYS A C 1
ATOM 5674 O O . LYS A 1 731 ? 23.067 9.549 37.459 1.00 36.97 732 LYS A O 1
ATOM 5680 N N . GLY A 1 732 ? 21.018 10.215 38.128 1.00 32.62 733 GLY A N 1
ATOM 5681 C CA . GLY A 1 732 ? 21.498 11.509 38.608 1.00 35.85 733 GLY A CA 1
ATOM 5682 C C . GLY A 1 732 ? 22.052 12.360 37.471 1.00 41.88 733 GLY A C 1
ATOM 5683 O O . GLY A 1 732 ? 23.130 12.978 37.594 1.00 36.58 733 GLY A O 1
ATOM 5684 N N . SER A 1 733 ? 21.313 12.411 36.360 1.00 43.33 734 SER A N 1
ATOM 5685 C CA . SER A 1 733 ? 21.743 13.146 35.152 1.00 31.91 734 SER A CA 1
ATOM 5686 C C . SER A 1 733 ? 20.908 14.381 34.815 1.00 35.04 734 SER A C 1
ATOM 5687 O O . SER A 1 733 ? 19.714 14.452 35.070 1.00 30.70 734 SER A O 1
ATOM 5690 N N . ASP A 1 734 ? 21.545 15.381 34.251 1.00 31.07 735 ASP A N 1
ATOM 5691 C CA . ASP A 1 734 ? 20.788 16.553 33.861 1.00 36.45 735 ASP A CA 1
ATOM 5692 C C . ASP A 1 734 ? 20.960 16.614 32.297 1.00 30.54 735 ASP A C 1
ATOM 5693 O O . ASP A 1 734 ? 20.895 17.660 31.700 1.00 25.30 735 ASP A O 1
ATOM 5698 N N . MET A 1 735 ? 21.176 15.477 31.652 1.00 30.49 736 MET A N 1
ATOM 5699 C CA . MET A 1 735 ? 21.350 15.507 30.188 1.00 31.27 736 MET A CA 1
ATOM 5700 C C . MET A 1 735 ? 20.134 16.111 29.471 1.00 24.92 736 MET A C 1
ATOM 5701 O O . MET A 1 735 ? 18.988 15.898 29.875 1.00 27.76 736 MET A O 1
ATOM 5706 N N . GLN A 1 736 ? 20.386 16.821 28.379 1.00 25.49 737 GLN A N 1
ATOM 5707 C CA . GLN A 1 736 ? 19.308 17.399 27.601 1.00 28.04 737 GLN A CA 1
ATOM 5708 C C . GLN A 1 736 ? 19.057 16.513 26.379 1.00 25.50 737 GLN A C 1
ATOM 5709 O O . GLN A 1 736 ? 19.992 15.916 25.855 1.00 24.60 737 GLN A O 1
ATOM 5715 N N . TYR A 1 737 ? 17.814 16.483 25.896 1.00 24.32 738 TYR A N 1
ATOM 5716 C CA . TYR A 1 737 ? 17.496 15.678 24.719 1.00 28.56 738 TYR A CA 1
ATOM 5717 C C . TYR A 1 737 ? 16.343 16.353 23.972 1.00 22.15 738 TYR A C 1
ATOM 5718 O O . TYR A 1 737 ? 15.581 17.046 24.590 1.00 27.37 738 TYR A O 1
ATOM 5727 N N . HIS A 1 738 ? 16.213 16.126 22.658 1.00 20.22 739 HIS A N 1
ATOM 5728 C CA . HIS A 1 738 ? 15.139 16.687 21.872 1.00 22.71 739 HIS A CA 1
ATOM 5729 C C . HIS A 1 738 ? 14.312 15.546 21.239 1.00 24.13 739 HIS A C 1
ATOM 5730 O O . HIS A 1 738 ? 14.879 14.549 20.815 1.00 24.78 739 HIS A O 1
ATOM 5737 N N . ILE A 1 739 ? 13.005 15.739 21.176 1.00 24.19 740 ILE A N 1
ATOM 5738 C CA . ILE A 1 739 ? 12.104 14.806 20.560 1.00 26.49 740 ILE A CA 1
ATOM 5739 C C . ILE A 1 739 ? 11.525 15.477 19.322 1.00 23.39 740 ILE A C 1
ATOM 5740 O O . ILE A 1 739 ? 10.924 16.568 19.350 1.00 25.32 740 ILE A O 1
ATOM 5745 N N . GLY A 1 740 ? 11.832 14.874 18.196 1.00 17.08 741 GLY A N 1
ATOM 5746 C CA . GLY A 1 740 ? 11.341 15.354 16.905 1.00 15.63 741 GLY A CA 1
ATOM 5747 C C . GLY A 1 740 ? 10.577 14.304 16.086 1.00 27.90 741 GLY A C 1
ATOM 5748 O O . GLY A 1 740 ? 10.271 13.147 16.518 1.00 23.66 741 GLY A O 1
ATOM 5749 N N . THR A 1 741 ? 10.363 14.644 14.834 1.00 19.82 742 THR A N 1
ATOM 5750 C CA . THR A 1 741 ? 9.581 13.750 14.024 1.00 22.42 742 THR A CA 1
ATOM 5751 C C . THR A 1 741 ? 10.061 13.740 12.590 1.00 29.70 742 THR A C 1
ATOM 5752 O O . THR A 1 741 ? 10.772 14.635 12.142 1.00 16.92 742 THR A O 1
ATOM 5756 N N . MET A 1 742 ? 9.691 12.679 11.887 1.00 21.40 743 MET A N 1
ATOM 5757 C CA . MET A 1 742 ? 9.926 12.568 10.478 1.00 22.32 743 MET A CA 1
ATOM 5758 C C . MET A 1 742 ? 8.759 13.345 9.875 1.00 21.16 743 MET A C 1
ATOM 5759 O O . MET A 1 742 ? 7.649 13.411 10.478 1.00 24.12 743 MET A O 1
ATOM 5764 N N . ILE A 1 743 ? 8.980 13.918 8.702 1.00 17.45 744 ILE A N 1
ATOM 5765 C CA . ILE A 1 743 ? 7.885 14.555 7.970 1.00 19.81 744 ILE A CA 1
ATOM 5766 C C . ILE A 1 743 ? 7.900 13.717 6.774 1.00 19.92 744 ILE A C 1
ATOM 5767 O O . ILE A 1 743 ? 8.735 13.904 5.907 1.00 22.53 744 ILE A O 1
ATOM 5772 N N . GLU A 1 744 ? 7.030 12.719 6.743 1.00 24.69 745 GLU A N 1
ATOM 5773 C CA . GLU A 1 744 ? 7.049 11.822 5.623 1.00 25.54 745 GLU A CA 1
ATOM 5774 C C . GLU A 1 744 ? 5.631 11.430 5.105 1.00 24.46 745 GLU A C 1
ATOM 5775 O O . GLU A 1 744 ? 5.467 10.687 4.138 1.00 25.28 745 GLU A O 1
ATOM 5781 N N . ILE A 1 745 ? 4.625 11.925 5.815 1.00 20.00 746 ILE A N 1
ATOM 5782 C CA . ILE A 1 745 ? 3.192 11.739 5.555 1.00 13.24 746 ILE A CA 1
ATOM 5783 C C . ILE A 1 745 ? 2.779 13.174 5.055 1.00 15.31 746 ILE A C 1
ATOM 5784 O O . ILE A 1 745 ? 3.073 14.160 5.701 1.00 20.70 746 ILE A O 1
ATOM 5789 N N . PRO A 1 746 ? 2.084 13.276 3.928 1.00 18.76 747 PRO A N 1
ATOM 5790 C CA . PRO A 1 746 ? 1.697 14.624 3.477 1.00 19.04 747 PRO A CA 1
ATOM 5791 C C . PRO A 1 746 ? 1.002 15.466 4.524 1.00 18.73 747 PRO A C 1
ATOM 5792 O O . PRO A 1 746 ? 1.278 16.721 4.660 1.00 22.02 747 PRO A O 1
ATOM 5796 N N . ARG A 1 747 ? 0.066 14.866 5.259 1.00 18.94 748 ARG A N 1
ATOM 5797 C CA . ARG A 1 747 ? -0.609 15.585 6.346 1.00 24.80 748 ARG A CA 1
ATOM 5798 C C . ARG A 1 747 ? 0.339 16.304 7.327 1.00 24.81 748 ARG A C 1
ATOM 5799 O O . ARG A 1 747 ? 0.062 17.482 7.733 1.00 19.32 748 ARG A O 1
ATOM 5807 N N . ALA A 1 748 ? 1.456 15.654 7.702 1.00 18.66 749 ALA A N 1
ATOM 5808 C CA . ALA A 1 748 ? 2.455 16.284 8.611 1.00 18.47 749 ALA A CA 1
ATOM 5809 C C . ALA A 1 748 ? 2.995 17.626 8.048 1.00 16.11 749 ALA A C 1
ATOM 5810 O O . ALA A 1 748 ? 3.156 18.550 8.800 1.00 17.65 749 ALA A O 1
ATOM 5812 N N . ALA A 1 749 ? 3.260 17.686 6.725 1.00 19.36 750 ALA A N 1
ATOM 5813 C CA . ALA A 1 749 ? 3.747 18.884 6.122 1.00 17.30 750 ALA A CA 1
ATOM 5814 C C . ALA A 1 749 ? 2.619 19.945 6.015 1.00 22.94 750 ALA A C 1
ATOM 5815 O O . ALA A 1 749 ? 2.847 21.128 6.252 1.00 19.55 750 ALA A O 1
ATOM 5817 N N . LEU A 1 750 ? 1.402 19.510 5.666 1.00 17.28 751 LEU A N 1
ATOM 5818 C CA . LEU A 1 750 ? 0.249 20.411 5.569 1.00 19.02 751 LEU A CA 1
ATOM 5819 C C . LEU A 1 750 ? -0.069 21.062 6.931 1.00 30.37 751 LEU A C 1
ATOM 5820 O O . LEU A 1 750 ? -0.522 22.254 7.002 1.00 21.52 751 LEU A O 1
ATOM 5825 N N . THR A 1 751 ? 0.145 20.308 8.018 1.00 14.94 752 THR A N 1
ATOM 5826 C CA . THR A 1 751 ? -0.149 20.843 9.355 1.00 15.35 752 THR A CA 1
ATOM 5827 C C . THR A 1 751 ? 1.082 21.041 10.173 1.00 13.91 752 THR A C 1
ATOM 5828 O O . THR A 1 751 ? 1.024 20.998 11.363 1.00 14.85 752 THR A O 1
ATOM 5832 N N . ALA A 1 752 ? 2.216 21.213 9.514 1.00 14.39 753 ALA A N 1
ATOM 5833 C CA . ALA A 1 752 ? 3.454 21.365 10.236 1.00 15.75 753 ALA A CA 1
ATOM 5834 C C . ALA A 1 752 ? 3.568 22.397 11.380 1.00 22.45 753 ALA A C 1
ATOM 5835 O O . ALA A 1 752 ? 4.367 22.192 12.313 1.00 16.47 753 ALA A O 1
ATOM 5837 N N . ASP A 1 753 ? 2.817 23.517 11.297 1.00 18.44 754 ASP A N 1
ATOM 5838 C CA . ASP A 1 753 ? 2.779 24.527 12.377 1.00 27.68 754 ASP A CA 1
ATOM 5839 C C . ASP A 1 753 ? 2.188 23.872 13.642 1.00 24.88 754 ASP A C 1
ATOM 5840 O O . ASP A 1 753 ? 2.636 24.133 14.771 1.00 22.27 754 ASP A O 1
ATOM 5845 N N . ALA A 1 754 ? 1.177 23.020 13.463 1.00 24.81 755 ALA A N 1
ATOM 5846 C CA . ALA A 1 754 ? 0.642 22.301 14.618 1.00 29.75 755 ALA A CA 1
ATOM 5847 C C . ALA A 1 754 ? 1.674 21.254 15.093 1.00 19.92 755 ALA A C 1
ATOM 5848 O O . ALA A 1 754 ? 1.893 21.131 16.286 1.00 20.88 755 ALA A O 1
ATOM 5850 N N . ILE A 1 755 ? 2.284 20.511 14.169 1.00 22.98 756 ILE A N 1
ATOM 5851 C CA . ILE A 1 755 ? 3.260 19.438 14.533 1.00 24.61 756 ILE A CA 1
ATOM 5852 C C . ILE A 1 755 ? 4.432 20.089 15.281 1.00 20.45 756 ILE A C 1
ATOM 5853 O O . ILE A 1 755 ? 4.861 19.638 16.364 1.00 19.61 756 ILE A O 1
ATOM 5858 N N . ALA A 1 756 ? 4.839 21.264 14.787 1.00 23.72 757 ALA A N 1
ATOM 5859 C CA . ALA A 1 756 ? 5.986 21.967 15.427 1.00 17.56 757 ALA A CA 1
ATOM 5860 C C . ALA A 1 756 ? 5.711 22.361 16.861 1.00 17.91 757 ALA A C 1
ATOM 5861 O O . ALA A 1 756 ? 6.630 22.622 17.605 1.00 22.91 757 ALA A O 1
ATOM 5863 N N . GLU A 1 757 ? 4.449 22.341 17.270 1.00 17.55 758 GLU A N 1
ATOM 5864 C CA . GLU A 1 757 ? 4.172 22.662 18.650 1.00 19.95 758 GLU A CA 1
ATOM 5865 C C . GLU A 1 757 ? 4.722 21.625 19.617 1.00 20.63 758 GLU A C 1
ATOM 5866 O O . GLU A 1 757 ? 4.966 21.949 20.775 1.00 18.85 758 GLU A O 1
ATOM 5872 N N . GLU A 1 758 ? 4.835 20.365 19.159 1.00 25.11 759 GLU A N 1
ATOM 5873 C CA . GLU A 1 758 ? 5.384 19.276 19.943 1.00 19.83 759 GLU A CA 1
ATOM 5874 C C . GLU A 1 758 ? 6.800 18.848 19.421 1.00 17.56 759 GLU A C 1
ATOM 5875 O O . GLU A 1 758 ? 7.699 18.584 20.218 1.00 22.48 759 GLU A O 1
ATOM 5881 N N . ALA A 1 759 ? 7.024 18.856 18.116 1.00 16.83 760 ALA A N 1
ATOM 5882 C CA . ALA A 1 759 ? 8.330 18.450 17.579 1.00 20.16 760 ALA A CA 1
ATOM 5883 C C . ALA A 1 759 ? 9.434 19.473 17.745 1.00 27.14 760 ALA A C 1
ATOM 5884 O O . ALA A 1 759 ? 9.265 20.655 17.357 1.00 20.95 760 ALA A O 1
ATOM 5886 N N . GLU A 1 760 ? 10.561 19.047 18.299 1.00 21.39 761 GLU A N 1
ATOM 5887 C CA . GLU A 1 760 ? 11.673 19.941 18.483 1.00 22.57 761 GLU A CA 1
ATOM 5888 C C . GLU A 1 760 ? 12.531 20.019 17.227 1.00 27.87 761 GLU A C 1
ATOM 5889 O O . GLU A 1 760 ? 13.307 20.974 17.061 1.00 29.94 761 GLU A O 1
ATOM 5895 N N . PHE A 1 761 ? 12.425 19.024 16.348 1.00 19.42 762 PHE A N 1
ATOM 5896 C CA . PHE A 1 761 ? 13.100 19.095 15.023 1.00 19.90 762 PHE A CA 1
ATOM 5897 C C . PHE A 1 761 ? 12.238 18.283 14.038 1.00 18.32 762 PHE A C 1
ATOM 5898 O O . PHE A 1 761 ? 11.345 17.520 14.451 1.00 21.48 762 PHE A O 1
ATOM 5906 N N . PHE A 1 762 ? 12.537 18.474 12.748 1.00 17.81 763 PHE A N 1
ATOM 5907 C CA . PHE A 1 762 ? 11.884 17.857 11.591 1.00 24.50 763 PHE A CA 1
ATOM 5908 C C . PHE A 1 762 ? 12.923 17.148 10.756 1.00 21.84 763 PHE A C 1
ATOM 5909 O O . PHE A 1 762 ? 13.981 17.719 10.445 1.00 20.28 763 PHE A O 1
ATOM 5917 N N . SER A 1 763 ? 12.718 15.859 10.493 1.00 21.81 764 SER A N 1
ATOM 5918 C CA . SER A 1 763 ? 13.598 15.252 9.505 1.00 20.63 764 SER A CA 1
ATOM 5919 C C . SER A 1 763 ? 12.676 14.907 8.310 1.00 19.69 764 SER A C 1
ATOM 5920 O O . SER A 1 763 ? 11.644 14.260 8.505 1.00 22.75 764 SER A O 1
ATOM 5923 N N . PHE A 1 764 ? 13.029 15.312 7.096 1.00 20.31 765 PHE A N 1
ATOM 5924 C CA . PHE A 1 764 ? 12.168 15.034 5.947 1.00 21.53 765 PHE A CA 1
ATOM 5925 C C . PHE A 1 764 ? 12.494 13.647 5.392 1.00 17.02 765 PHE A C 1
ATOM 5926 O O . PHE A 1 764 ? 13.577 13.449 4.895 1.00 19.88 765 PHE A O 1
ATOM 5934 N N . GLY A 1 765 ? 11.573 12.699 5.562 1.00 20.09 766 GLY A N 1
ATOM 5935 C CA . GLY A 1 765 ? 11.831 11.362 5.076 1.00 16.13 766 GLY A CA 1
ATOM 5936 C C . GLY A 1 765 ? 11.285 11.449 3.649 1.00 14.37 766 GLY A C 1
ATOM 5937 O O . GLY A 1 765 ? 10.111 11.111 3.427 1.00 21.02 766 GLY A O 1
ATOM 5938 N N . THR A 1 766 ? 12.089 11.880 2.683 1.00 17.51 767 THR A N 1
ATOM 5939 C CA . THR A 1 766 ? 11.513 12.058 1.326 1.00 17.27 767 THR A CA 1
ATOM 5940 C C . THR A 1 766 ? 11.257 10.810 0.509 1.00 25.22 767 THR A C 1
ATOM 5941 O O . THR A 1 766 ? 10.563 10.879 -0.509 1.00 19.39 767 THR A O 1
ATOM 5945 N N . ASN A 1 767 ? 11.825 9.677 0.914 1.00 19.56 768 ASN A N 1
ATOM 5946 C CA . ASN A 1 767 ? 11.505 8.447 0.195 1.00 25.85 768 ASN A CA 1
ATOM 5947 C C . ASN A 1 767 ? 9.983 8.199 0.375 1.00 15.20 768 ASN A C 1
ATOM 5948 O O . ASN A 1 767 ? 9.249 8.085 -0.620 1.00 24.13 768 ASN A O 1
ATOM 5953 N N . ASP A 1 768 ? 9.522 8.152 1.629 1.00 14.43 769 ASP A N 1
ATOM 5954 C CA . ASP A 1 768 ? 8.141 7.961 1.864 1.00 13.57 769 ASP A CA 1
ATOM 5955 C C . ASP A 1 768 ? 7.342 9.126 1.485 1.00 21.37 769 ASP A C 1
ATOM 5956 O O . ASP A 1 768 ? 6.257 8.930 1.054 1.00 14.77 769 ASP A O 1
ATOM 5961 N N . LEU A 1 769 ? 7.828 10.365 1.722 1.00 17.68 770 LEU A N 1
ATOM 5962 C CA . LEU A 1 769 ? 6.964 11.476 1.303 1.00 5.22 770 LEU A CA 1
ATOM 5963 C C . LEU A 1 769 ? 6.682 11.411 -0.190 1.00 11.87 770 LEU A C 1
ATOM 5964 O O . LEU A 1 769 ? 5.551 11.653 -0.637 1.00 17.33 770 LEU A O 1
ATOM 5969 N N . THR A 1 770 ? 7.708 11.102 -1.001 1.00 14.80 771 THR A N 1
ATOM 5970 C CA . THR A 1 770 ? 7.485 10.957 -2.446 1.00 15.66 771 THR A CA 1
ATOM 5971 C C . THR A 1 770 ? 6.493 9.815 -2.778 1.00 26.07 771 THR A C 1
ATOM 5972 O O . THR A 1 770 ? 5.647 9.966 -3.668 1.00 21.19 771 THR A O 1
ATOM 5976 N N . GLN A 1 771 ? 6.598 8.666 -2.110 1.00 20.43 772 GLN A N 1
ATOM 5977 C CA . GLN A 1 771 ? 5.626 7.634 -2.415 1.00 24.44 772 GLN A CA 1
ATOM 5978 C C . GLN A 1 771 ? 4.166 8.084 -2.130 1.00 24.75 772 GLN A C 1
ATOM 5979 O O . GLN A 1 771 ? 3.262 7.802 -2.901 1.00 21.67 772 GLN A O 1
ATOM 5985 N N . MET A 1 772 ? 3.936 8.726 -0.995 1.00 19.11 773 MET A N 1
ATOM 5986 C CA . MET A 1 772 ? 2.594 9.123 -0.648 1.00 21.37 773 MET A CA 1
ATOM 5987 C C . MET A 1 772 ? 2.120 10.349 -1.461 1.00 22.83 773 MET A C 1
ATOM 5988 O O . MET A 1 772 ? 0.907 10.493 -1.638 1.00 20.30 773 MET A O 1
ATOM 5993 N N . THR A 1 773 ? 3.054 11.181 -1.953 1.00 21.88 774 THR A N 1
ATOM 5994 C CA . THR A 1 773 ? 2.659 12.383 -2.752 1.00 21.39 774 THR A CA 1
ATOM 5995 C C . THR A 1 773 ? 2.299 11.966 -4.174 1.00 16.87 774 THR A C 1
ATOM 5996 O O . THR A 1 773 ? 1.252 12.403 -4.711 1.00 14.72 774 THR A O 1
ATOM 6000 N N . PHE A 1 774 ? 3.092 11.049 -4.738 1.00 22.37 775 PHE A N 1
ATOM 6001 C CA . PHE A 1 774 ? 2.842 10.504 -6.060 1.00 27.45 775 PHE A CA 1
ATOM 6002 C C . PHE A 1 774 ? 1.859 9.324 -6.000 1.00 26.45 775 PHE A C 1
ATOM 6003 O O . PHE A 1 774 ? 1.328 8.900 -7.005 1.00 21.16 775 PHE A O 1
ATOM 6011 N N . GLY A 1 775 ? 1.587 8.812 -4.826 1.00 17.21 776 GLY A N 1
ATOM 6012 C CA . GLY A 1 775 ? 0.685 7.683 -4.790 1.00 19.48 776 GLY A CA 1
ATOM 6013 C C . GLY A 1 775 ? 1.220 6.383 -5.372 1.00 25.10 776 GLY A C 1
ATOM 6014 O O . GLY A 1 775 ? 0.467 5.575 -5.912 1.00 30.83 776 GLY A O 1
ATOM 6015 N N . PHE A 1 776 ? 2.519 6.164 -5.332 1.00 27.70 777 PHE A N 1
ATOM 6016 C CA . PHE A 1 776 ? 2.948 4.858 -5.771 1.00 36.75 777 PHE A CA 1
ATOM 6017 C C . PHE A 1 776 ? 4.079 4.281 -4.948 1.00 35.03 777 PHE A C 1
ATOM 6018 O O . PHE A 1 776 ? 4.847 5.011 -4.285 1.00 23.84 777 PHE A O 1
ATOM 6026 N N . SER A 1 777 ? 4.127 2.951 -4.872 1.00 25.48 778 SER A N 1
ATOM 6027 C CA . SER A 1 777 ? 5.219 2.364 -4.107 1.00 25.44 778 SER A CA 1
ATOM 6028 C C . SER A 1 777 ? 6.394 2.195 -5.005 1.00 27.85 778 SER A C 1
ATOM 6029 O O . SER A 1 777 ? 6.290 1.801 -6.176 1.00 34.13 778 SER A O 1
ATOM 6032 N N . ARG A 1 778 ? 7.551 2.535 -4.468 1.00 27.08 779 ARG A N 1
ATOM 6033 C CA . ARG A 1 778 ? 8.751 2.405 -5.253 1.00 23.11 779 ARG A CA 1
ATOM 6034 C C . ARG A 1 778 ? 8.896 0.952 -5.775 1.00 27.97 779 ARG A C 1
ATOM 6035 O O . ARG A 1 778 ? 9.206 0.716 -6.941 1.00 31.73 779 ARG A O 1
ATOM 6043 N N . ASP A 1 779 ? 8.641 -0.012 -4.918 1.00 24.04 780 ASP A N 1
ATOM 6044 C CA . ASP A 1 779 ? 8.832 -1.398 -5.360 1.00 34.36 780 ASP A CA 1
ATOM 6045 C C . ASP A 1 779 ? 7.892 -1.939 -6.402 1.00 37.57 780 ASP A C 1
ATOM 6046 O O . ASP A 1 779 ? 8.160 -2.984 -6.976 1.00 35.90 780 ASP A O 1
ATOM 6051 N N . ASP A 1 780 ? 6.779 -1.267 -6.651 1.00 34.06 781 ASP A N 1
ATOM 6052 C CA . ASP A 1 780 ? 5.859 -1.768 -7.669 1.00 30.11 781 ASP A CA 1
ATOM 6053 C C . ASP A 1 780 ? 5.868 -0.836 -8.876 1.00 32.27 781 ASP A C 1
ATOM 6054 O O . ASP A 1 780 ? 5.254 -1.130 -9.902 1.00 33.53 781 ASP A O 1
ATOM 6059 N N . ALA A 1 781 ? 6.591 0.277 -8.761 1.00 30.77 782 ALA A N 1
ATOM 6060 C CA . ALA A 1 781 ? 6.602 1.319 -9.789 1.00 28.07 782 ALA A CA 1
ATOM 6061 C C . ALA A 1 781 ? 7.462 1.030 -11.008 1.00 29.90 782 ALA A C 1
ATOM 6062 O O . ALA A 1 781 ? 7.297 1.666 -12.051 1.00 30.56 782 ALA A O 1
ATOM 6064 N N . GLY A 1 782 ? 8.384 0.073 -10.917 1.00 38.22 783 GLY A N 1
ATOM 6065 C CA . GLY A 1 782 ? 9.168 -0.267 -12.115 1.00 41.42 783 GLY A CA 1
ATOM 6066 C C . GLY A 1 782 ? 8.337 -0.815 -13.307 1.00 39.73 783 GLY A C 1
ATOM 6067 O O . GLY A 1 782 ? 8.751 -0.765 -14.457 1.00 45.40 783 GLY A O 1
ATOM 6068 N N . LYS A 1 783 ? 7.144 -1.334 -13.064 1.00 50.62 784 LYS A N 1
ATOM 6069 C CA . LYS A 1 783 ? 6.349 -1.822 -14.198 1.00 52.11 784 LYS A CA 1
ATOM 6070 C C . LYS A 1 783 ? 5.659 -0.714 -15.042 1.00 51.48 784 LYS A C 1
ATOM 6071 O O . LYS A 1 783 ? 4.808 -1.013 -15.878 1.00 51.18 784 LYS A O 1
ATOM 6077 N N . PHE A 1 784 ? 6.042 0.548 -14.860 1.00 31.17 785 PHE A N 1
ATOM 6078 C CA . PHE A 1 784 ? 5.415 1.629 -15.620 1.00 36.42 785 PHE A CA 1
ATOM 6079 C C . PHE A 1 784 ? 6.325 2.831 -15.629 1.00 27.73 785 PHE A C 1
ATOM 6080 O O . PHE A 1 784 ? 6.229 3.686 -16.523 1.00 37.30 785 PHE A O 1
ATOM 6088 N N . LEU A 1 785 ? 7.257 2.874 -14.680 1.00 29.88 786 LEU A N 1
ATOM 6089 C CA . LEU A 1 785 ? 8.172 4.006 -14.632 1.00 30.21 786 LEU A CA 1
ATOM 6090 C C . LEU A 1 785 ? 8.928 4.014 -15.934 1.00 32.41 786 LEU A C 1
ATOM 6091 O O . LEU A 1 785 ? 9.116 5.047 -16.576 1.00 23.14 786 LEU A O 1
ATOM 6096 N N . ASP A 1 786 ? 9.347 2.845 -16.378 1.00 29.80 787 ASP A N 1
ATOM 6097 C CA . ASP A 1 786 ? 10.131 2.859 -17.594 1.00 27.38 787 ASP A CA 1
ATOM 6098 C C . ASP A 1 786 ? 9.319 3.314 -18.783 1.00 30.54 787 ASP A C 1
ATOM 6099 O O . ASP A 1 786 ? 9.839 4.018 -19.622 1.00 31.31 787 ASP A O 1
ATOM 6104 N N . SER A 1 787 ? 8.045 2.907 -18.876 1.00 27.83 788 SER A N 1
ATOM 6105 C CA . SER A 1 787 ? 7.209 3.410 -19.986 1.00 23.45 788 SER A CA 1
ATOM 6106 C C . SER A 1 787 ? 7.060 4.940 -19.829 1.00 24.17 788 SER A C 1
ATOM 6107 O O . SER A 1 787 ? 6.914 5.648 -20.771 1.00 20.04 788 SER A O 1
ATOM 6110 N N . TYR A 1 788 ? 7.024 5.422 -18.612 1.00 27.32 789 TYR A N 1
ATOM 6111 C CA . TYR A 1 788 ? 6.881 6.874 -18.384 1.00 20.51 789 TYR A CA 1
ATOM 6112 C C . TYR A 1 788 ? 8.128 7.576 -18.857 1.00 24.20 789 TYR A C 1
ATOM 6113 O O . TYR A 1 788 ? 8.009 8.621 -19.485 1.00 21.75 789 TYR A O 1
ATOM 6122 N N . TYR A 1 789 ? 9.321 7.039 -18.578 1.00 21.97 790 TYR A N 1
ATOM 6123 C CA . TYR A 1 789 ? 10.522 7.721 -19.069 1.00 31.51 790 TYR A CA 1
ATOM 6124 C C . TYR A 1 789 ? 10.541 7.753 -20.574 1.00 31.51 790 TYR A C 1
ATOM 6125 O O . TYR A 1 789 ? 10.759 8.816 -21.173 1.00 21.42 790 TYR A O 1
ATOM 6134 N N . LYS A 1 790 ? 10.251 6.615 -21.193 1.00 22.64 791 LYS A N 1
ATOM 6135 C CA . LYS A 1 790 ? 10.278 6.518 -22.666 1.00 28.20 791 LYS A CA 1
ATOM 6136 C C . LYS A 1 790 ? 9.331 7.467 -23.346 1.00 26.28 791 LYS A C 1
ATOM 6137 O O . LYS A 1 790 ? 9.631 7.958 -24.418 1.00 29.79 791 LYS A O 1
ATOM 6143 N N . ALA A 1 791 ? 8.179 7.719 -22.720 1.00 23.11 792 ALA A N 1
ATOM 6144 C CA . ALA A 1 791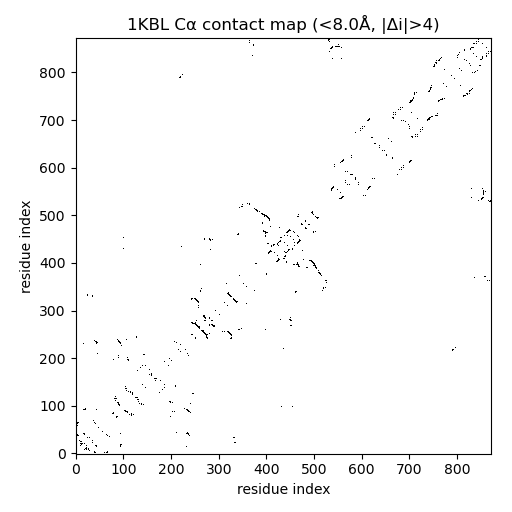 ? 7.174 8.610 -23.286 1.00 17.64 792 ALA A CA 1
ATOM 6145 C C . ALA A 1 791 ? 7.397 10.038 -22.844 1.00 22.70 792 ALA A C 1
ATOM 6146 O O . ALA A 1 791 ? 6.534 10.854 -23.078 1.00 24.07 792 ALA A O 1
ATOM 6148 N N . LYS A 1 792 ? 8.524 10.292 -22.188 1.00 22.08 793 LYS A N 1
ATOM 6149 C CA . LYS A 1 792 ? 8.843 11.602 -21.604 1.00 29.15 793 LYS A CA 1
ATOM 6150 C C . LYS A 1 792 ? 7.873 12.109 -20.507 1.00 33.35 793 LYS A C 1
ATOM 6151 O O . LYS A 1 792 ? 7.946 13.293 -20.130 1.00 30.33 793 LYS A O 1
ATOM 6157 N N . ILE A 1 793 ? 6.995 11.247 -19.970 1.00 26.93 794 ILE A N 1
ATOM 6158 C CA . ILE A 1 793 ? 6.026 11.725 -18.967 1.00 27.51 794 ILE A CA 1
ATOM 6159 C C . ILE A 1 793 ? 6.824 12.270 -17.769 1.00 28.01 794 ILE A C 1
ATOM 6160 O O . ILE A 1 793 ? 6.503 13.347 -17.239 1.00 24.98 794 ILE A O 1
ATOM 6165 N N . TYR A 1 794 ? 7.857 11.538 -17.373 1.00 24.09 795 TYR A N 1
ATOM 6166 C CA . TYR A 1 794 ? 8.807 11.979 -16.361 1.00 26.08 795 TYR A CA 1
ATOM 6167 C C . TYR A 1 794 ? 10.191 12.074 -17.014 1.00 23.34 795 TYR A C 1
ATOM 6168 O O . TYR A 1 794 ? 10.566 11.193 -17.802 1.00 29.18 795 TYR A O 1
ATOM 6177 N N . GLU A 1 795 ? 10.974 13.105 -16.688 1.00 28.98 796 GLU A N 1
ATOM 6178 C CA . GLU A 1 795 ? 12.349 13.244 -17.223 1.00 31.05 796 GLU A CA 1
ATOM 6179 C C . GLU A 1 795 ? 13.415 12.805 -16.193 1.00 31.41 796 GLU A C 1
ATOM 6180 O O . GLU A 1 795 ? 14.575 12.668 -16.532 1.00 28.90 796 GLU A O 1
ATOM 6186 N N . SER A 1 796 ? 12.985 12.568 -14.949 1.00 26.84 797 SER A N 1
ATOM 6187 C CA . SER A 1 796 ? 13.848 12.154 -13.805 1.00 33.36 797 SER A CA 1
ATOM 6188 C C . SER A 1 796 ? 13.119 11.125 -12.961 1.00 27.25 797 SER A C 1
ATOM 6189 O O . SER A 1 796 ? 11.877 11.084 -12.936 1.00 28.89 797 SER A O 1
ATOM 6192 N N . ASP A 1 797 ? 13.891 10.303 -12.266 1.00 28.41 798 ASP A N 1
ATOM 6193 C CA . ASP A 1 797 ? 13.354 9.269 -11.380 1.00 26.51 798 ASP A CA 1
ATOM 6194 C C . ASP A 1 797 ? 13.048 10.026 -10.048 1.00 18.79 798 ASP A C 1
ATOM 6195 O O . ASP A 1 797 ? 13.974 10.562 -9.407 1.00 24.41 798 ASP A O 1
ATOM 6200 N N . PRO A 1 798 ? 11.765 10.071 -9.627 1.00 20.60 799 PRO A N 1
ATOM 6201 C CA . PRO A 1 798 ? 11.436 10.808 -8.383 1.00 21.67 799 PRO A CA 1
ATOM 6202 C C . PRO A 1 798 ? 12.006 10.289 -7.070 1.00 20.90 799 PRO A C 1
ATOM 6203 O O . PRO A 1 798 ? 12.021 10.985 -6.072 1.00 19.53 799 PRO A O 1
ATOM 6207 N N . PHE A 1 799 ? 12.463 9.038 -7.075 1.00 25.81 800 PHE A N 1
ATOM 6208 C CA . PHE A 1 799 ? 13.083 8.396 -5.940 1.00 25.61 800 PHE A CA 1
ATOM 6209 C C . PHE A 1 799 ? 14.599 8.718 -5.817 1.00 21.11 800 PHE A C 1
ATOM 6210 O O . PHE A 1 799 ? 15.170 8.570 -4.748 1.00 21.34 800 PHE A O 1
ATOM 6218 N N . ALA A 1 800 ? 15.235 9.121 -6.918 1.00 14.49 801 ALA A N 1
ATOM 6219 C CA . ALA A 1 800 ? 16.626 9.467 -6.895 1.00 19.82 801 ALA A CA 1
ATOM 6220 C C . ALA A 1 800 ? 16.795 11.000 -6.925 1.00 24.38 801 ALA A C 1
ATOM 6221 O O . ALA A 1 800 ? 17.801 11.495 -6.446 1.00 28.34 801 ALA A O 1
ATOM 6223 N N . ARG A 1 801 ? 15.823 11.726 -7.482 1.00 15.93 802 ARG A N 1
ATOM 6224 C CA . ARG A 1 801 ? 15.937 13.241 -7.612 1.00 20.42 802 ARG A CA 1
ATOM 6225 C C . ARG A 1 801 ? 14.688 13.901 -7.000 1.00 18.81 802 ARG A C 1
ATOM 6226 O O . ARG A 1 801 ? 13.577 13.625 -7.435 1.00 18.68 802 ARG A O 1
ATOM 6234 N N . LEU A 1 802 ? 14.848 14.771 -5.999 1.00 27.22 803 LEU A N 1
ATOM 6235 C CA . LEU A 1 802 ? 13.656 15.365 -5.372 1.00 24.25 803 LEU A CA 1
ATOM 6236 C C . LEU A 1 802 ? 12.782 16.025 -6.463 1.00 20.60 803 LEU A C 1
ATOM 6237 O O . LEU A 1 802 ? 13.306 16.696 -7.346 1.00 21.99 803 LEU A O 1
ATOM 6242 N N . ASP A 1 803 ? 11.467 15.738 -6.434 1.00 20.44 804 ASP A N 1
ATOM 6243 C CA . ASP A 1 803 ? 10.495 16.312 -7.360 1.00 20.08 804 ASP A CA 1
ATOM 6244 C C . ASP A 1 803 ? 10.253 17.746 -6.803 1.00 16.49 804 ASP A C 1
ATOM 6245 O O . ASP A 1 803 ? 9.414 17.930 -5.888 1.00 20.77 804 ASP A O 1
ATOM 6250 N N . GLN A 1 804 ? 10.948 18.735 -7.293 1.00 21.38 805 GLN A N 1
ATOM 6251 C CA . GLN A 1 804 ? 10.766 20.086 -6.697 1.00 20.28 805 GLN A CA 1
ATOM 6252 C C . GLN A 1 804 ? 9.393 20.667 -6.884 1.00 19.69 805 GLN A C 1
ATOM 6253 O O . GLN A 1 804 ? 8.821 21.212 -5.941 1.00 23.54 805 GLN A O 1
ATOM 6259 N N . THR A 1 805 ? 8.848 20.489 -8.087 1.00 22.09 806 THR A N 1
ATOM 6260 C CA . THR A 1 805 ? 7.518 20.983 -8.454 1.00 18.50 806 THR A CA 1
ATOM 6261 C C . THR A 1 805 ? 6.401 20.516 -7.544 1.00 26.29 806 THR A C 1
ATOM 6262 O O . THR A 1 805 ? 5.566 21.321 -7.171 1.00 18.08 806 THR A O 1
ATOM 6266 N N . GLY A 1 806 ? 6.325 19.207 -7.210 1.00 18.25 807 GLY A N 1
ATOM 6267 C CA . GLY A 1 806 ? 5.279 18.810 -6.309 1.00 16.98 807 GLY A CA 1
ATOM 6268 C C . GLY A 1 806 ? 5.692 18.523 -4.872 1.00 22.56 807 GLY A C 1
ATOM 6269 O O . GLY A 1 806 ? 5.269 19.235 -3.946 1.00 23.82 807 GLY A O 1
ATOM 6270 N N . VAL A 1 807 ? 6.462 17.421 -4.678 1.00 23.74 808 VAL A N 1
ATOM 6271 C CA . VAL A 1 807 ? 6.965 17.052 -3.394 1.00 17.02 808 VAL A CA 1
ATOM 6272 C C . VAL A 1 807 ? 7.703 18.238 -2.729 1.00 21.83 808 VAL A C 1
ATOM 6273 O O . VAL A 1 807 ? 7.587 18.426 -1.551 1.00 20.18 808 VAL A O 1
ATOM 6277 N N . GLY A 1 808 ? 8.501 18.950 -3.481 1.00 20.52 809 GLY A N 1
ATOM 6278 C CA . GLY A 1 808 ? 9.214 20.138 -2.981 1.00 31.47 809 GLY A CA 1
ATOM 6279 C C . GLY A 1 808 ? 8.297 21.168 -2.313 1.00 16.08 809 GLY A C 1
ATOM 6280 O O . GLY A 1 808 ? 8.654 21.735 -1.293 1.00 20.76 809 GLY A O 1
ATOM 6281 N N . GLN A 1 809 ? 7.098 21.331 -2.854 1.00 12.80 810 GLN A N 1
ATOM 6282 C CA . GLN A 1 809 ? 6.076 22.179 -2.289 1.00 22.87 810 GLN A CA 1
ATOM 6283 C C . GLN A 1 809 ? 5.748 21.791 -0.863 1.00 23.50 810 GLN A C 1
ATOM 6284 O O . GLN A 1 809 ? 5.563 22.638 -0.045 1.00 14.61 810 GLN A O 1
ATOM 6290 N N . LEU A 1 810 ? 5.649 20.486 -0.547 1.00 17.99 811 LEU A N 1
ATOM 6291 C CA . LEU A 1 810 ? 5.358 20.100 0.785 1.00 17.20 811 LEU A CA 1
ATOM 6292 C C . LEU A 1 810 ? 6.565 20.319 1.691 1.00 10.40 811 LEU A C 1
ATOM 6293 O O . LEU A 1 810 ? 6.342 20.607 2.854 1.00 19.54 811 LEU A O 1
ATOM 6298 N N . VAL A 1 811 ? 7.803 20.087 1.187 1.00 8.97 812 VAL A N 1
ATOM 6299 C CA . VAL A 1 811 ? 8.949 20.252 2.042 1.00 15.19 812 VAL A CA 1
ATOM 6300 C C . VAL A 1 811 ? 9.011 21.796 2.350 1.00 18.19 812 VAL A C 1
ATOM 6301 O O . VAL A 1 811 ? 9.1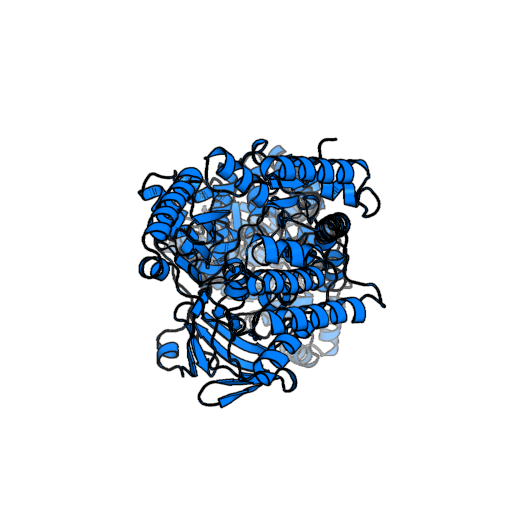79 22.204 3.503 1.00 15.29 812 VAL A O 1
ATOM 6305 N N . GLU A 1 812 ? 8.856 22.599 1.326 1.00 16.13 813 GLU A N 1
ATOM 6306 C CA . GLU A 1 812 ? 8.949 24.073 1.556 1.00 20.05 813 GLU A CA 1
ATOM 6307 C C . GLU A 1 812 ? 7.892 24.514 2.576 1.00 27.94 813 GLU A C 1
ATOM 6308 O O . GLU A 1 812 ? 8.219 25.187 3.540 1.00 22.11 813 GLU A O 1
ATOM 6314 N N . MET A 1 813 ? 6.628 24.124 2.387 1.00 21.09 814 MET A N 1
ATOM 6315 C CA . MET A 1 813 ? 5.588 24.492 3.316 1.00 17.16 814 MET A CA 1
ATOM 6316 C C . MET A 1 813 ? 5.824 24.009 4.695 1.00 25.90 814 MET A C 1
ATOM 6317 O O . MET A 1 813 ? 5.504 24.703 5.646 1.00 17.30 814 MET A O 1
ATOM 6322 N N . ALA A 1 814 ? 6.370 22.798 4.857 1.00 23.50 815 ALA A N 1
ATOM 6323 C CA . ALA A 1 814 ? 6.571 22.318 6.188 1.00 15.03 815 ALA A CA 1
ATOM 6324 C C . ALA A 1 814 ? 7.589 23.159 6.963 1.00 12.48 815 ALA A C 1
ATOM 6325 O O . ALA A 1 814 ? 7.470 23.374 8.172 1.00 13.34 815 ALA A O 1
ATOM 6327 N N . VAL A 1 815 ? 8.637 23.558 6.283 1.00 9.88 816 VAL A N 1
ATOM 6328 C CA . VAL A 1 815 ? 9.645 24.318 6.980 1.00 19.09 816 VAL A CA 1
ATOM 6329 C C . VAL A 1 815 ? 9.028 25.715 7.347 1.00 23.01 816 VAL A C 1
ATOM 6330 O O . VAL A 1 815 ? 9.139 26.188 8.508 1.00 19.04 816 VAL A O 1
ATOM 6334 N N . LYS A 1 816 ? 8.339 26.288 6.380 1.00 16.24 817 LYS A N 1
ATOM 6335 C CA . LYS A 1 816 ? 7.695 27.658 6.574 1.00 16.13 817 LYS A CA 1
ATOM 6336 C C . LYS A 1 816 ? 6.694 27.670 7.780 1.00 21.47 817 LYS A C 1
ATOM 6337 O O . LYS A 1 816 ? 6.838 28.437 8.745 1.00 19.60 817 LYS A O 1
ATOM 6343 N N . LYS A 1 817 ? 5.768 26.714 7.801 1.00 23.48 818 LYS A N 1
ATOM 6344 C CA . LYS A 1 817 ? 4.778 26.643 8.850 1.00 22.69 818 LYS A CA 1
ATOM 6345 C C . LYS A 1 817 ? 5.344 26.153 10.162 1.00 18.88 818 LYS A C 1
ATOM 6346 O O . LYS A 1 817 ? 4.905 26.595 11.215 1.00 22.18 818 LYS A O 1
ATOM 6352 N N . GLY A 1 818 ? 6.297 25.205 10.095 1.00 25.99 819 GLY A N 1
ATOM 6353 C CA . GLY A 1 818 ? 6.906 24.701 11.308 1.00 19.58 819 GLY A CA 1
ATOM 6354 C C . GLY A 1 818 ? 7.569 25.899 12.019 1.00 20.70 819 GLY A C 1
ATOM 6355 O O . GLY A 1 818 ? 7.495 26.030 13.251 1.00 20.53 819 GLY A O 1
ATOM 6356 N N . ARG A 1 819 ? 8.207 26.767 11.251 1.00 21.47 820 ARG A N 1
ATOM 6357 C CA . ARG A 1 819 ? 8.856 27.935 11.834 1.00 25.90 820 ARG A CA 1
ATOM 6358 C C . ARG A 1 819 ? 7.933 29.100 12.239 1.00 20.31 820 ARG A C 1
ATOM 6359 O O . ARG A 1 819 ? 8.351 30.017 12.939 1.00 30.12 820 ARG A O 1
ATOM 6367 N N . GLN A 1 820 ? 6.662 29.007 11.912 1.00 25.23 821 GLN A N 1
ATOM 6368 C CA . GLN A 1 820 ? 5.682 29.994 12.356 1.00 26.27 821 GLN A CA 1
ATOM 6369 C C . GLN A 1 820 ? 5.455 29.703 13.856 1.00 32.42 821 GLN A C 1
ATOM 6370 O O . GLN A 1 820 ? 5.213 30.593 14.677 1.00 20.62 821 GLN A O 1
ATOM 6376 N N . THR A 1 821 ? 5.493 28.427 14.243 1.00 18.97 822 THR A N 1
ATOM 6377 C CA . THR A 1 821 ? 5.267 28.114 15.633 1.00 17.69 822 THR A CA 1
ATOM 6378 C C . THR A 1 821 ? 6.539 27.880 16.437 1.00 17.15 822 THR A C 1
ATOM 6379 O O . THR A 1 821 ? 6.540 28.082 17.648 1.00 25.10 822 THR A O 1
ATOM 6383 N N . ARG A 1 822 ? 7.648 27.521 15.792 1.00 18.10 823 ARG A N 1
ATOM 6384 C CA . ARG A 1 822 ? 8.895 27.274 16.524 1.00 20.32 823 ARG A CA 1
ATOM 6385 C C . ARG A 1 822 ? 9.955 27.866 15.628 1.00 26.63 823 ARG A C 1
ATOM 6386 O O . ARG A 1 822 ? 10.493 27.233 14.750 1.00 26.89 823 ARG A O 1
ATOM 6394 N N . PRO A 1 823 ? 10.240 29.170 15.827 1.00 28.09 824 PRO A N 1
ATOM 6395 C CA . PRO A 1 823 ? 11.233 29.840 15.002 1.00 26.99 824 PRO A CA 1
ATOM 6396 C C . PRO A 1 823 ? 12.606 29.188 14.884 1.00 17.11 824 PRO A C 1
ATOM 6397 O O . PRO A 1 823 ? 13.232 29.229 13.823 1.00 22.57 824 PRO A O 1
ATOM 6401 N N . GLY A 1 824 ? 13.113 28.629 15.967 1.00 20.15 825 GLY A N 1
ATOM 6402 C CA . GLY A 1 824 ? 14.435 28.034 15.832 1.00 23.93 825 GLY A CA 1
ATOM 6403 C C . GLY A 1 824 ? 14.312 26.560 15.374 1.00 31.65 825 GLY A C 1
ATOM 6404 O O . GLY A 1 824 ? 15.289 25.829 15.413 1.00 27.18 825 GLY A O 1
ATOM 6405 N N . LEU A 1 825 ? 13.156 26.132 14.877 1.00 28.08 826 LEU A N 1
ATOM 6406 C CA . LEU A 1 825 ? 13.033 24.712 14.465 1.00 22.47 826 LEU A CA 1
ATOM 6407 C C . LEU A 1 825 ? 14.160 24.216 13.516 1.00 25.97 826 LEU A C 1
ATOM 6408 O O . LEU A 1 825 ? 14.360 24.765 12.452 1.00 27.70 826 LEU A O 1
ATOM 6413 N N . LYS A 1 826 ? 14.875 23.157 13.929 1.00 25.94 827 LYS A N 1
ATOM 6414 C CA . LYS A 1 826 ? 15.940 22.517 13.126 1.00 23.56 827 LYS A CA 1
ATOM 6415 C C . LYS A 1 826 ? 15.297 21.539 12.104 1.00 16.11 827 LYS A C 1
ATOM 6416 O O . LYS A 1 826 ? 14.451 20.730 12.473 1.00 26.73 827 LYS A O 1
ATOM 6422 N N . CYS A 1 827 ? 15.727 21.599 10.844 1.00 22.97 828 CYS A N 1
ATOM 6423 C CA . CYS A 1 827 ? 15.169 20.796 9.768 1.00 19.87 828 CYS A CA 1
ATOM 6424 C C . CYS A 1 827 ? 16.248 20.067 8.928 1.00 22.62 828 CYS A C 1
ATOM 6425 O O . CYS A 1 827 ? 17.193 20.670 8.410 1.00 23.56 828 CYS A O 1
ATOM 6428 N N . GLY A 1 828 ? 16.124 18.743 8.814 1.00 24.88 829 GLY A N 1
ATOM 6429 C CA . GLY A 1 828 ? 17.059 18.018 7.970 1.00 21.31 829 GLY A CA 1
ATOM 6430 C C . GLY A 1 828 ? 16.323 17.147 6.944 1.00 24.63 829 GLY A C 1
ATOM 6431 O O . GLY A 1 828 ? 15.098 17.121 6.902 1.00 20.34 829 GLY A O 1
ATOM 6432 N N . ILE A 1 829 ? 17.058 16.516 6.042 1.00 22.25 830 ILE A N 1
ATOM 6433 C CA . ILE A 1 829 ? 16.427 15.603 5.097 1.00 18.51 830 ILE A CA 1
ATOM 6434 C C . ILE A 1 829 ? 17.285 14.324 5.148 1.00 20.26 830 ILE A C 1
ATOM 6435 O O . ILE A 1 829 ? 18.523 14.396 5.203 1.00 24.39 830 ILE A O 1
ATOM 6440 N N . CYS A 1 830 ? 16.659 13.158 5.106 1.00 23.11 831 CYS A N 1
ATOM 6441 C CA . CYS A 1 830 ? 17.451 11.920 5.155 1.00 21.09 831 CYS A CA 1
ATOM 6442 C C . CYS A 1 830 ? 16.989 10.882 4.173 1.00 31.70 831 CYS A C 1
ATOM 6443 O O . CYS A 1 830 ? 17.471 9.725 4.247 1.00 34.60 831 CYS A O 1
ATOM 6446 N N . GLY A 1 831 ? 16.064 11.248 3.275 1.00 31.76 832 GLY A N 1
ATOM 6447 C CA . GLY A 1 831 ? 15.613 10.323 2.224 1.00 43.22 832 GLY A CA 1
ATOM 6448 C C . GLY A 1 831 ? 16.855 10.198 1.323 1.00 49.05 832 GLY A C 1
ATOM 6449 O O . GLY A 1 831 ? 17.825 10.905 1.646 1.00 45.24 832 GLY A O 1
ATOM 6450 N N . GLU A 1 832 ? 16.863 9.355 0.259 1.00 45.50 833 GLU A N 1
ATOM 6451 C CA . GLU A 1 832 ? 18.041 9.165 -0.663 1.00 31.96 833 GLU A CA 1
ATOM 6452 C C . GLU A 1 832 ? 18.387 10.493 -1.350 1.00 33.05 833 GLU A C 1
ATOM 6453 O O . GLU A 1 832 ? 19.489 10.734 -1.857 1.00 26.56 833 GLU A O 1
ATOM 6459 N N . HIS A 1 833 ? 17.423 11.377 -1.365 1.00 25.60 834 HIS A N 1
ATOM 6460 C CA . HIS A 1 833 ? 17.621 12.666 -1.998 1.00 28.25 834 HIS A CA 1
ATOM 6461 C C . HIS A 1 833 ? 18.682 13.563 -1.344 1.00 26.81 834 HIS A C 1
ATOM 6462 O O . HIS A 1 833 ? 19.228 14.456 -1.996 1.00 20.65 834 HIS A O 1
ATOM 6469 N N . GLY A 1 834 ? 18.941 13.353 -0.052 1.00 24.57 835 GLY A N 1
ATOM 6470 C CA . GLY A 1 834 ? 19.965 14.129 0.630 1.00 27.57 835 GLY A CA 1
ATOM 6471 C C . GLY A 1 834 ? 21.361 13.955 0.040 1.00 36.05 835 GLY A C 1
ATOM 6472 O O . GLY A 1 834 ? 22.240 14.736 0.339 1.00 32.14 835 GLY A O 1
ATOM 6473 N N . GLY A 1 835 ? 21.584 12.946 -0.793 1.00 27.73 836 GLY A N 1
ATOM 6474 C CA . GLY A 1 835 ? 22.897 12.776 -1.396 1.00 26.92 836 GLY A CA 1
ATOM 6475 C C . GLY A 1 835 ? 22.845 13.209 -2.851 1.00 28.61 836 GLY A C 1
ATOM 6476 O O . GLY A 1 835 ? 23.836 13.057 -3.592 1.00 26.85 836 GLY A O 1
ATOM 6477 N N . ASP A 1 836 ? 21.727 13.795 -3.287 1.00 28.47 837 ASP A N 1
ATOM 6478 C CA . ASP A 1 836 ? 21.590 14.211 -4.708 1.00 23.66 837 ASP A CA 1
ATOM 6479 C C . ASP A 1 836 ? 21.765 15.736 -4.840 1.00 29.04 837 ASP A C 1
ATOM 6480 O O . ASP A 1 836 ? 21.037 16.508 -4.225 1.00 28.69 837 ASP A O 1
ATOM 6485 N N . PRO A 1 837 ? 22.722 16.195 -5.655 1.00 25.91 838 PRO A N 1
ATOM 6486 C CA . PRO A 1 837 ? 22.944 17.653 -5.811 1.00 27.23 838 PRO A CA 1
ATOM 6487 C C . PRO A 1 837 ? 21.772 18.623 -6.011 1.00 27.94 838 PRO A C 1
ATOM 6488 O O . PRO A 1 837 ? 21.676 19.589 -5.286 1.00 27.41 838 PRO A O 1
ATOM 6492 N N . SER A 1 838 ? 20.931 18.420 -7.032 1.00 22.87 839 SER A N 1
ATOM 6493 C CA . SER A 1 838 ? 19.795 19.327 -7.259 1.00 24.82 839 SER A CA 1
ATOM 6494 C C . SER A 1 838 ? 18.875 19.378 -6.031 1.00 23.70 839 SER A C 1
ATOM 6495 O O . SER A 1 838 ? 18.317 20.414 -5.731 1.00 23.17 839 SER A O 1
ATOM 6498 N N . SER A 1 839 ? 18.715 18.256 -5.351 1.00 25.57 840 SER A N 1
ATOM 6499 C CA . SER A 1 839 ? 17.856 18.168 -4.170 1.00 27.57 840 SER A CA 1
ATOM 6500 C C . SER A 1 839 ? 18.497 18.951 -3.021 1.00 23.45 840 SER A C 1
ATOM 6501 O O . SER A 1 839 ? 17.806 19.664 -2.262 1.00 19.29 840 SER A O 1
ATOM 6504 N N . VAL A 1 840 ? 19.827 18.781 -2.901 1.00 21.74 841 VAL A N 1
ATOM 6505 C CA . VAL A 1 840 ? 20.552 19.414 -1.840 1.00 18.59 841 VAL A CA 1
ATOM 6506 C C . VAL A 1 840 ? 20.423 20.927 -2.100 1.00 22.94 841 VAL A C 1
ATOM 6507 O O . VAL A 1 840 ? 20.208 21.694 -1.174 1.00 21.55 841 VAL A O 1
ATOM 6511 N N . GLU A 1 841 ? 20.496 21.327 -3.360 1.00 18.16 842 GLU A N 1
ATOM 6512 C CA . GLU A 1 841 ? 20.350 22.773 -3.671 1.00 28.45 842 GLU A CA 1
ATOM 6513 C C . GLU A 1 841 ? 18.956 23.292 -3.268 1.00 26.88 842 GLU A C 1
ATOM 6514 O O . GLU A 1 841 ? 18.809 24.389 -2.742 1.00 22.42 842 GLU A O 1
ATOM 6520 N N . PHE A 1 842 ? 17.929 22.493 -3.531 1.00 19.35 843 PHE A N 1
ATOM 6521 C CA . PHE A 1 842 ? 16.559 22.873 -3.181 1.00 23.78 843 PHE A CA 1
ATOM 6522 C C . PHE A 1 842 ? 16.436 23.045 -1.669 1.00 23.01 843 PHE A C 1
ATOM 6523 O O . PHE A 1 842 ? 15.873 24.023 -1.194 1.00 21.93 843 PHE A O 1
ATOM 6531 N N . CYS A 1 843 ? 16.970 22.093 -0.911 1.00 14.99 844 CYS A N 1
ATOM 6532 C CA . CYS A 1 843 ? 16.953 22.136 0.579 1.00 20.16 844 CYS A CA 1
ATOM 6533 C C . CYS A 1 843 ? 17.685 23.418 1.129 1.00 22.52 844 CYS A C 1
ATOM 6534 O O . CYS A 1 843 ? 17.231 24.037 2.074 1.00 19.73 844 CYS A O 1
ATOM 6537 N N . HIS A 1 844 ? 18.844 23.730 0.582 1.00 17.26 845 HIS A N 1
ATOM 6538 C CA . HIS A 1 844 ? 19.558 24.944 0.999 1.00 24.39 845 HIS A CA 1
ATOM 6539 C C . HIS A 1 844 ? 18.588 26.134 0.774 1.00 15.67 845 HIS A C 1
ATOM 6540 O O . HIS A 1 844 ? 18.267 26.862 1.702 1.00 25.75 845 HIS A O 1
ATOM 6547 N N . LYS A 1 845 ? 18.062 26.254 -0.431 1.00 21.65 846 LYS A N 1
ATOM 6548 C CA . LYS A 1 845 ? 17.144 27.350 -0.733 1.00 26.55 846 LYS A CA 1
ATOM 6549 C C . LYS A 1 845 ? 15.870 27.463 0.092 1.00 27.31 846 LYS A C 1
ATOM 6550 O O . LYS A 1 845 ? 15.439 28.604 0.360 1.00 19.10 846 LYS A O 1
ATOM 6556 N N . VAL A 1 846 ? 15.294 26.343 0.548 1.00 18.36 847 VAL A N 1
ATOM 6557 C CA . VAL A 1 846 ? 14.054 26.407 1.340 1.00 13.83 847 VAL A CA 1
ATOM 6558 C C . VAL A 1 846 ? 14.319 26.467 2.814 1.00 11.71 847 VAL A C 1
ATOM 6559 O O . VAL A 1 846 ? 13.401 26.475 3.647 1.00 21.76 847 VAL A O 1
ATOM 6563 N N . GLY A 1 847 ? 15.596 26.584 3.165 1.00 19.42 848 GLY A N 1
ATOM 6564 C CA . GLY A 1 847 ? 15.919 26.777 4.560 1.00 19.80 848 GLY A CA 1
ATOM 6565 C C . GLY A 1 847 ? 16.249 25.640 5.480 1.00 26.41 848 GLY A C 1
ATOM 6566 O O . GLY A 1 847 ? 16.241 25.823 6.681 1.00 26.79 848 GLY A O 1
ATOM 6567 N N . LEU A 1 848 ? 16.468 24.450 4.955 1.00 25.42 849 LEU A N 1
ATOM 6568 C CA . LEU A 1 848 ? 16.868 23.368 5.856 1.00 19.75 849 LEU A CA 1
ATOM 6569 C C . LEU A 1 848 ? 18.226 23.666 6.565 1.00 24.25 849 LEU A C 1
ATOM 6570 O O . LEU A 1 848 ? 18.995 24.509 6.107 1.00 21.39 849 LEU A O 1
ATOM 6575 N N . ASN A 1 849 ? 18.488 23.007 7.697 1.00 19.83 850 ASN A N 1
ATOM 6576 C CA . ASN A 1 849 ? 19.741 23.200 8.411 1.00 24.72 850 ASN A CA 1
ATOM 6577 C C . ASN A 1 849 ? 20.784 22.246 7.971 1.00 31.73 850 ASN A C 1
ATOM 6578 O O . ASN A 1 849 ? 21.950 22.577 8.008 1.00 23.64 850 ASN A O 1
ATOM 6583 N N . TYR A 1 850 ? 20.383 21.020 7.609 1.00 23.91 851 TYR A N 1
ATOM 6584 C CA . TYR A 1 850 ? 21.392 20.087 7.176 1.00 23.76 851 TYR A CA 1
ATOM 6585 C C . TYR A 1 850 ? 20.835 19.064 6.183 1.00 26.25 851 TYR A C 1
ATOM 6586 O O . TYR A 1 850 ? 19.610 18.981 5.990 1.00 18.78 851 TYR A O 1
ATOM 6595 N N . VAL A 1 851 ? 21.713 18.345 5.496 1.00 20.07 852 VAL A N 1
ATOM 6596 C CA . VAL A 1 851 ? 21.172 17.245 4.677 1.00 16.03 852 VAL A CA 1
ATOM 6597 C C . VAL A 1 851 ? 21.864 16.001 5.230 1.00 22.24 852 VAL A C 1
ATOM 6598 O O . VAL A 1 851 ? 22.886 16.133 5.876 1.00 25.64 852 VAL A O 1
ATOM 6602 N N . SER A 1 852 ? 21.381 14.789 4.931 1.00 24.92 853 SER A N 1
ATOM 6603 C CA . SER A 1 852 ? 22.026 13.612 5.504 1.00 23.22 853 SER A CA 1
ATOM 6604 C C . SER A 1 852 ? 21.989 12.553 4.422 1.00 28.58 853 SER A C 1
ATOM 6605 O O . SER A 1 852 ? 20.951 12.303 3.835 1.00 20.15 853 SER A O 1
ATOM 6608 N N . CYS A 1 853 ? 23.149 11.964 4.126 1.00 22.06 854 CYS A N 1
ATOM 6609 C CA . CYS A 1 853 ? 23.275 10.990 3.044 1.00 22.81 854 CYS A CA 1
ATOM 6610 C C . CYS A 1 853 ? 24.126 9.787 3.456 1.00 20.93 854 CYS A C 1
ATOM 6611 O O . CYS A 1 853 ? 24.727 9.781 4.561 1.00 24.97 854 CYS A O 1
ATOM 6614 N N . SER A 1 854 ? 24.173 8.768 2.605 1.00 26.23 855 SER A N 1
ATOM 6615 C CA . SER A 1 854 ? 25.010 7.613 2.956 1.00 33.65 855 SER A CA 1
ATOM 6616 C C . SER A 1 854 ? 26.489 8.091 3.049 1.00 24.92 855 SER A C 1
ATOM 6617 O O . SER A 1 854 ? 26.882 9.044 2.383 1.00 28.39 855 SER A O 1
ATOM 6620 N N . PRO A 1 855 ? 27.297 7.442 3.916 1.00 33.62 856 PRO A N 1
ATOM 6621 C CA . PRO A 1 855 ? 28.710 7.791 4.114 1.00 28.85 856 PRO A CA 1
ATOM 6622 C C . PRO A 1 855 ? 29.447 8.115 2.802 1.00 25.08 856 PRO A C 1
ATOM 6623 O O . PRO A 1 855 ? 30.098 9.139 2.691 1.00 33.72 856 PRO A O 1
ATOM 6627 N N . PHE A 1 856 ? 29.360 7.234 1.811 1.00 28.61 857 PHE A N 1
ATOM 6628 C CA . PHE A 1 856 ? 30.119 7.494 0.594 1.00 37.75 857 PHE A CA 1
ATOM 6629 C C . PHE A 1 856 ? 29.597 8.572 -0.337 1.00 36.97 857 PHE A C 1
ATOM 6630 O O . PHE A 1 856 ? 30.210 8.843 -1.369 1.00 27.95 857 PHE A O 1
ATOM 6638 N N . ARG A 1 857 ? 28.468 9.181 0.020 1.00 30.05 858 ARG A N 1
ATOM 6639 C CA . ARG A 1 857 ? 27.937 10.280 -0.763 1.00 26.15 858 ARG A CA 1
ATOM 6640 C C . ARG A 1 857 ? 28.209 11.633 -0.060 1.00 23.19 858 ARG A C 1
ATOM 6641 O O . ARG A 1 857 ? 27.880 12.726 -0.582 1.00 29.59 858 ARG A O 1
ATOM 6649 N N . VAL A 1 858 ? 28.803 11.573 1.131 1.00 21.81 859 VAL A N 1
ATOM 6650 C CA . VAL A 1 858 ? 29.078 12.775 1.910 1.00 29.59 859 VAL A CA 1
ATOM 6651 C C . VAL A 1 858 ? 29.843 13.866 1.141 1.00 26.75 859 VAL A C 1
ATOM 6652 O O . VAL A 1 858 ? 29.505 15.055 1.196 1.00 32.68 859 VAL A O 1
ATOM 6656 N N . PRO A 1 859 ? 30.875 13.476 0.399 1.00 34.57 860 PRO A N 1
ATOM 6657 C CA . PRO A 1 859 ? 31.661 14.443 -0.386 1.00 34.12 860 PRO A CA 1
ATOM 6658 C C . PRO A 1 859 ? 30.737 15.172 -1.400 1.00 30.36 860 PRO A C 1
ATOM 6659 O O . PRO A 1 859 ? 30.794 16.421 -1.589 1.00 27.79 860 PRO A O 1
ATOM 6663 N N . ILE A 1 860 ? 29.889 14.395 -2.058 1.00 21.40 861 ILE A N 1
ATOM 6664 C CA . ILE A 1 860 ? 28.914 14.971 -3.013 1.00 25.51 861 ILE A CA 1
ATOM 6665 C C . ILE A 1 860 ? 28.009 16.027 -2.379 1.00 24.05 861 ILE A C 1
ATOM 6666 O O . ILE A 1 860 ? 27.742 17.112 -2.988 1.00 26.00 861 ILE A O 1
ATOM 6671 N N . ALA A 1 861 ? 27.547 15.728 -1.156 1.00 31.30 862 ALA A N 1
ATOM 6672 C CA . ALA A 1 861 ? 26.654 16.633 -0.436 1.00 21.38 862 ALA A CA 1
ATOM 6673 C C . ALA A 1 861 ? 27.385 17.867 0.045 1.00 29.82 862 ALA A C 1
ATOM 6674 O O . ALA A 1 861 ? 26.870 19.005 -0.025 1.00 21.93 862 ALA A O 1
ATOM 6676 N N . ARG A 1 862 ? 28.605 17.654 0.512 1.00 32.32 863 ARG A N 1
ATOM 6677 C CA . ARG A 1 862 ? 29.385 18.776 0.970 1.00 27.28 863 ARG A CA 1
ATOM 6678 C C . ARG A 1 862 ? 29.626 19.737 -0.198 1.00 23.75 863 ARG A C 1
ATOM 6679 O O . ARG A 1 862 ? 29.466 20.949 -0.034 1.00 25.57 863 ARG A O 1
ATOM 6687 N N . LEU A 1 863 ? 30.051 19.236 -1.348 1.00 24.87 864 LEU A N 1
ATOM 6688 C CA . LEU A 1 863 ? 30.289 20.118 -2.498 1.00 24.62 864 LEU A CA 1
ATOM 6689 C C . LEU A 1 863 ? 28.956 20.742 -2.997 1.00 26.68 864 LEU A C 1
ATOM 6690 O O . LEU A 1 863 ? 28.819 22.017 -3.172 1.00 25.50 864 LEU A O 1
ATOM 6695 N N . ALA A 1 864 ? 27.943 19.891 -3.155 1.00 24.17 865 ALA A N 1
ATOM 6696 C CA . ALA A 1 864 ? 26.663 20.462 -3.622 1.00 22.39 865 ALA A CA 1
ATOM 6697 C C . ALA A 1 864 ? 26.143 21.556 -2.704 1.00 20.98 865 ALA A C 1
ATOM 6698 O O . ALA A 1 864 ? 25.621 22.581 -3.208 1.00 23.17 865 ALA A O 1
ATOM 6700 N N . ALA A 1 865 ? 26.323 21.407 -1.377 1.00 22.73 866 ALA A N 1
ATOM 6701 C CA . ALA A 1 865 ? 25.867 22.448 -0.464 1.00 20.68 866 ALA A CA 1
ATOM 6702 C C . ALA A 1 865 ? 26.638 23.787 -0.619 1.00 22.58 866 ALA A C 1
ATOM 6703 O O . ALA A 1 865 ? 26.056 24.861 -0.465 1.00 22.43 866 ALA A O 1
ATOM 6705 N N . ALA A 1 866 ? 27.970 23.705 -0.855 1.00 27.50 867 ALA A N 1
ATOM 6706 C CA . ALA A 1 866 ? 28.786 24.890 -1.086 1.00 30.20 867 ALA A CA 1
ATOM 6707 C C . ALA A 1 866 ? 28.248 25.527 -2.334 1.00 28.61 867 ALA A C 1
ATOM 6708 O O . ALA A 1 866 ? 27.969 26.750 -2.379 1.00 28.48 867 ALA A O 1
ATOM 6710 N N . GLN A 1 867 ? 28.086 24.705 -3.363 1.00 22.68 868 GLN A N 1
ATOM 6711 C CA . GLN A 1 867 ? 27.542 25.250 -4.613 1.00 25.25 868 GLN A CA 1
ATOM 6712 C C . GLN A 1 867 ? 26.181 25.920 -4.450 1.00 30.55 868 GLN A C 1
ATOM 6713 O O . GLN A 1 867 ? 25.928 27.021 -5.023 1.00 25.60 868 GLN A O 1
ATOM 6719 N N . ALA A 1 868 ? 25.322 25.340 -3.618 1.00 22.92 869 ALA A N 1
ATOM 6720 C CA . ALA A 1 868 ? 24.006 25.960 -3.485 1.00 23.01 869 ALA A CA 1
ATOM 6721 C C . ALA A 1 868 ? 24.190 27.339 -2.829 1.00 30.18 869 ALA A C 1
ATOM 6722 O O . ALA A 1 868 ? 23.498 28.303 -3.197 1.00 25.12 869 ALA A O 1
ATOM 6724 N N . ALA A 1 869 ? 25.087 27.411 -1.840 1.00 28.26 870 ALA A N 1
ATOM 6725 C CA . ALA A 1 869 ? 25.337 28.650 -1.132 1.00 29.97 870 ALA A CA 1
ATOM 6726 C C . ALA A 1 869 ? 25.846 29.725 -2.098 1.00 41.61 870 ALA A C 1
ATOM 6727 O O . ALA A 1 869 ? 25.405 30.862 -2.057 1.00 38.09 870 ALA A O 1
ATOM 6729 N N . LEU A 1 870 ? 26.785 29.364 -2.970 1.00 44.64 871 LEU A N 1
ATOM 6730 C CA . LEU A 1 870 ? 27.299 30.315 -3.929 1.00 34.73 871 LEU A CA 1
ATOM 6731 C C . LEU A 1 870 ? 26.371 30.664 -5.053 1.00 41.07 871 LEU A C 1
ATOM 6732 O O . LEU A 1 870 ? 26.411 31.761 -5.583 1.00 38.15 871 LEU A O 1
ATOM 6737 N N . ASN A 1 871 ? 25.541 29.731 -5.460 1.00 41.68 872 ASN A N 1
ATOM 6738 C CA . ASN A 1 871 ? 24.673 30.007 -6.578 1.00 38.56 872 ASN A CA 1
ATOM 6739 C C . ASN A 1 871 ? 23.404 30.702 -6.181 1.00 45.06 872 ASN A C 1
ATOM 6740 O O . ASN A 1 871 ? 22.618 31.115 -7.022 1.00 42.98 872 ASN A O 1
ATOM 6745 N N . ASN A 1 872 ? 23.209 30.859 -4.879 1.00 47.89 873 ASN A N 1
ATOM 6746 C CA . ASN A 1 872 ? 22.011 31.502 -4.397 1.00 49.75 873 ASN A CA 1
ATOM 6747 C C . ASN A 1 872 ? 22.274 32.730 -3.557 1.00 50.31 873 ASN A C 1
ATOM 6748 O O . ASN A 1 872 ? 21.404 33.072 -2.743 1.00 58.12 873 ASN A O 1
#

Secondary structure (DSSP, 8-state):
---EEEGGG--GGGHHHHHHHHHHHHHHHHTT-----EEEE-HHHHHHHHTTSS---HHHHHHHHHHHHHHHHHHTS-BT-SSS-B-EEEEEE-SS--TTSS-EEEEETB-TTHHHHHHHHHT-HHHHHHHHHHHHHHHHHHHS---HHHHHHHHHHHHHHT---SGGG--HHHHHHHHHHHHHHHHTTTTTPPPP--HHHHHHHHHHHHHHHTTSHHHHHHHHHTT--GGG--EEEEEE---TTSSTT-EEEEEEEE-TTT--EEEEEEEEES--HHHHHHTSSPPEEGGGHHHH-HHHHHHHHHHHHHHHHHHTS-EEEEEEEETTEEEEEEEEEPP--HHHHHHHHHHHHHTTSS-HHHHHHHS-GGGGGGGGS-EE-HHHHHHS-EEEE-EEEE-SEEEEEEESSHHHHHHHHHTT--EEEEESS--GGGHHHHHH-SEEEESS--TTSHHHHHHHHHT-EEEE--TT-EEETTTTEEEETTEEEETT-EEEEETTT-EEEES---EE-----HHHHHHHHHHHHH--SEEEEE--SHHHHHHHHHTT--SEEEE--THHHHSHHHHHHHHHHHH--SHHHHHHHHHTTHHHHHHHHHHHHHHHTT--EEEE---S-GGGGS--SHHHHHHHHHHHT--HHHHHHHHHHH--S-GGGSS-THHHHHH-HHHHHHHHHHHHHHHHHHHHHH------EEEE-S--SHHHHHHHHHHHHHHHHHHHHHHT-----EEEEEE-SHHHHHTHHHHTTT-SEEEE-HHHHHHHHHT--HHHHHHHHHHHHHTTS-SS-TTTS--TTTHHHHHHHHHHHHHHH-TT-EEEE-SGGGGSHHHHHHHHHTT-SEEEE-GGGHHHHHHHHHHHHHH-

Foldseek 3Di:
DQFKDWLCRAACVCCLWQFNFSRQLSHVVVVVAQAFTWMKGTQVQLVVCVVVVNHRDPVSLVNRVVRLVVSCVVVVAHQLDLADHWFKKKWKHFSDHDAQPTAIAGRQSHAPRSLVNNCVVLVHLLLSLVSQLSNLLSLLCQLPNQDCCQLVVLCCCLCVVVVHDDNLPDDSVVSVVSNVSSQVSSCVPVVNDTDDRGSSVSVVSNQSSRSVSLQPLLVLVVCQVVVHASSSGMMMIMGTDAFQQSDQQKKKWKWKQADQAQQHGHIWTWMDHNDDPVCQQFFPPPTHILVCVCVVQVVLNVVVNVVLVVVCLVVVAMKIWMWIAHNNRIHTHGIGRAHHAQNSLLSNLVVSVVVVSDPLLVSLQPHDLVRCLLQWAWAFPVVLVVVFDFQFFAALLHADKAKFFEFAALVVLLVVVVVPTAYEYEYQADHSVSVNSLLSHQEYEHQGGYNSHSSSRVCRNSNHTYQYNGNQKADDNVQQWIATHPGIGHGGFMKIAGSVGRTITGHGGHTGTGDDDVSLVVSLVSLVVFFQFAEAAADAALVQRLLLVVLPHQYAPHHECVCLQQDPVRLLLLQQLLLDDDLVSNLVSLVVSLVSLLVRQLRNCVSNLQRAHAYEAWFFFSLVSQDPDLVVLCVSCVVVVHHSVSSVVSNVVSDDPDRLPDCGFLNVCLVRVSRLLRNLLSNLVSQVVSCVVPVRAYAYHYETEDDQAQVSLVSNVVSSVVSNVVSCVVSVHPHHYFYAYEQQALNCLVQLLSNLVRGLAYEHQPLNNVCNQVVHHPVVPVVCVVVCSSVVVDSYDCQQAPPCVTSVVSVLSNVVSSCVNPVVHAYEYERQNLLPLVSLLSCVVSDHNHYYHRSSSRSSNSSSSSNSSSVD

B-factor: mean 37.99, std 13.78, range [5.22, 89.09]

Sequence (872 aa):
AKWVYKFEEGNASMRNLLGGKGCNLAEMTILGMPIPQGFTVTTEACTEYYNSGKQITQEIQDQIFEAITWLEELNGKKFGDTEDPLLVSVRSGARASMPGMMDTILNLGLNDVAVEGFAKKTGNPRFAYDSYRRFIQMYSDVVMEVPKSHFEKIIDAMKEEKGVHFDTDLTADDLKELAEKFKAVYKEAMNGEEFPQEPKDQLMGAVKAVFRSWDNPRAIVYRRMNDIPGDWGTAVNVQTMVFGNKGETSGTGVAFTRNPSTGEKGIYGEYLINAQGEDVVAGVRTPQPITQLENDMPDCYKQFMDLAMKLEKHFRDMQDMEFTIEEGKLYFLQTRNGKRTAPAALQIACDLVDEGMITEEEAVVRIEAKSLDQLLHPTFNPAALKAGEVIGSALPASPGAAAGKVYFTADEAKAAHEKGERVILVRLETSPEDIEGMHAAEGILTVRGGMTSHAAVVARGMGTCCVSGCGEIKINEEAKTFELGGHTFAEGDYISLDGSTGKIYKGDIETQEASVSGSFERIMVWADKFRTLKVRTNADTPEDTLNAVKLGAEGIGLCRTEHMFFEADRIMKIRKMILSDSVEAREEALNELIPFQKGDFKAMYKALEGRPMTVRYLDPPLHEFVPHTEEEQAELAKNMGLTLAEVKAKVDELHEFNPMMGHRGCRLAVTYPEIAKMQTRAVMEAAIEVKEETGIDIVPEIMIPLVGEKKELKFVKDVVVEVAEQVKKEKGSDMQYHIGTMIEIPRAALTADAIAEEAEFFSFGTNDLTQMTFGFSRDDAGKFLDSYYKAKIYESDPFARLDQTGVGQLVEMAVKKGRQTRPGLKCGICGEHGGDPSSVEFCHKVGLNYVSCSPFRVPIARLAAAQAALNN